Protein 3DKS (pdb70)

CATH classification: 3.40.30.10

Radius of gyration: 36.97 Å; Cα contacts (8 Å, |Δi|>4): 1298; chains: 6; bounding box: 87×106×56 Å

Structure (mmCIF, N/CA/C/O backbone):
data_3DKS
#
_entry.id   3DKS
#
_cell.length_a   85.433
_cell.length_b   87.938
_cell.length_c   112.566
_cell.angle_alpha   90.000
_cell.angle_beta   90.000
_cell.angle_gamma   90.000
#
_symmetry.space_group_name_H-M   'P 21 21 21'
#
loop_
_entity.id
_entity.type
_entity.pdbx_description
1 polymer 'Thiol:disulfide interchange protein dsbA'
2 polymer 'siga peptide'
3 water water
#
loop_
_atom_site.group_PDB
_atom_site.id
_atom_site.type_symbol
_atom_site.label_atom_id
_atom_site.label_alt_id
_atom_site.label_comp_id
_atom_site.label_asym_id
_atom_site.label_entity_id
_atom_site.label_seq_id
_atom_site.pdbx_PDB_ins_code
_atom_site.Cartn_x
_atom_site.Cartn_y
_atom_site.Cartn_z
_atom_site.occupancy
_atom_site.B_iso_or_equiv
_atom_site.auth_seq_id
_atom_site.auth_comp_id
_atom_site.auth_asym_id
_atom_site.auth_atom_id
_atom_site.pdbx_PDB_model_num
ATOM 1 N N . ALA A 1 1 ? 2.227 -4.358 -32.754 1.00 50.08 1 ALA A N 1
ATOM 2 C CA . ALA A 1 1 ? 1.262 -4.521 -31.631 1.00 49.92 1 ALA A CA 1
ATOM 3 C C . ALA A 1 1 ? 1.463 -3.438 -30.575 1.00 50.04 1 ALA A C 1
ATOM 4 O O . ALA A 1 1 ? 2.522 -2.811 -30.512 1.00 51.50 1 ALA A O 1
ATOM 6 N N . GLN A 1 2 ? 0.438 -3.209 -29.759 1.00 49.65 2 GLN A N 1
ATOM 7 C CA . GLN A 1 2 ? 0.544 -2.279 -28.643 1.00 49.19 2 GLN A CA 1
ATOM 8 C C . GLN A 1 2 ? 1.254 -2.971 -27.484 1.00 48.49 2 GLN A C 1
ATOM 9 O O . GLN A 1 2 ? 0.834 -4.047 -27.040 1.00 48.19 2 GLN A O 1
ATOM 15 N N . TYR A 1 3 ? 2.330 -2.347 -27.008 1.00 47.38 3 TYR A N 1
ATOM 16 C CA . TYR A 1 3 ? 3.113 -2.878 -25.890 1.00 45.77 3 TYR A CA 1
ATOM 17 C C . TYR A 1 3 ? 3.005 -1.985 -24.670 1.00 44.69 3 TYR A C 1
ATOM 18 O O . TYR A 1 3 ? 3.332 -0.800 -24.721 1.00 45.91 3 TYR A O 1
ATOM 27 N N . GLU A 1 4 ? 2.526 -2.562 -23.575 1.00 43.37 4 GLU A N 1
ATOM 28 C CA . GLU A 1 4 ? 2.313 -1.815 -22.345 1.00 41.75 4 GLU A CA 1
ATOM 29 C C . GLU A 1 4 ? 3.159 -2.363 -21.202 1.00 40.16 4 GLU A C 1
ATOM 30 O O . GLU A 1 4 ? 3.215 -3.578 -20.980 1.00 38.19 4 GLU A O 1
ATOM 32 N N . ASP A 1 5 ? 3.824 -1.449 -20.499 1.00 38.65 5 ASP A N 1
ATOM 33 C CA . ASP A 1 5 ? 4.544 -1.764 -19.278 1.00 38.10 5 ASP A CA 1
ATOM 34 C C . ASP A 1 5 ? 3.568 -2.241 -18.205 1.00 38.56 5 ASP A C 1
ATOM 35 O O . ASP A 1 5 ? 2.600 -1.551 -17.871 1.00 38.80 5 ASP A O 1
ATOM 40 N N . GLY A 1 6 ? 3.828 -3.428 -17.669 1.00 37.40 6 GLY A N 1
ATOM 41 C CA . GLY A 1 6 ? 2.895 -4.070 -16.748 1.00 36.67 6 GLY A CA 1
ATOM 42 C C . GLY A 1 6 ? 2.083 -5.160 -17.424 1.00 36.41 6 GLY A C 1
ATOM 43 O O . GLY A 1 6 ? 1.611 -6.083 -16.757 1.00 37.05 6 GLY A O 1
ATOM 44 N N . LYS A 1 7 ? 1.912 -5.055 -18.743 1.00 35.17 7 LYS A N 1
ATOM 45 C CA . LYS A 1 7 ? 1.235 -6.099 -19.507 1.00 35.25 7 LYS A CA 1
ATOM 46 C C . LYS A 1 7 ? 2.229 -7.171 -19.971 1.00 34.82 7 LYS A C 1
ATOM 47 O O . LYS A 1 7 ? 2.482 -8.122 -19.233 1.00 34.32 7 LYS A O 1
ATOM 49 N N . GLN A 1 8 ? 2.797 -7.009 -21.170 1.00 33.85 8 GLN A N 1
ATOM 50 C CA . GLN A 1 8 ? 3.698 -8.011 -21.758 1.00 31.92 8 GLN A CA 1
ATOM 51 C C . GLN A 1 8 ? 5.067 -8.080 -21.070 1.00 30.73 8 GLN A C 1
ATOM 52 O O . GLN A 1 8 ? 5.800 -9.057 -21.243 1.00 29.27 8 GLN A O 1
ATOM 58 N N . TYR A 1 9 ? 5.410 -7.036 -20.319 1.00 29.30 9 TYR A N 1
ATOM 59 C CA . TYR A 1 9 ? 6.681 -6.961 -19.603 1.00 29.06 9 TYR A CA 1
ATOM 60 C C . TYR A 1 9 ? 6.543 -6.113 -18.347 1.00 28.59 9 TYR A C 1
ATOM 61 O O . TYR A 1 9 ? 5.539 -5.425 -18.157 1.00 28.47 9 TYR A O 1
ATOM 70 N N . THR A 1 10 ? 7.560 -6.168 -17.492 1.00 27.78 10 THR A N 1
ATOM 71 C CA . THR A 1 10 ? 7.673 -5.290 -16.333 1.00 28.22 10 THR A CA 1
ATOM 72 C C . THR A 1 10 ? 9.040 -4.611 -16.384 1.00 29.53 10 THR A C 1
ATOM 73 O O . THR A 1 10 ? 9.967 -5.120 -17.019 1.00 27.11 10 THR A O 1
ATOM 77 N N . THR A 1 11 ? 9.165 -3.475 -15.704 1.00 29.57 11 THR A N 1
ATOM 78 C CA . THR A 1 11 ? 10.397 -2.701 -15.715 1.00 29.34 11 THR A CA 1
ATOM 79 C C . THR A 1 11 ? 11.089 -2.801 -14.362 1.00 29.30 11 THR A C 1
ATOM 80 O O . THR A 1 11 ? 10.519 -2.413 -13.344 1.00 29.82 11 THR A O 1
ATOM 84 N N . LEU A 1 12 ? 12.319 -3.321 -14.353 1.00 28.33 12 LEU A N 1
ATOM 85 C CA . LEU A 1 12 ? 13.080 -3.446 -13.111 1.00 28.15 12 LEU A CA 1
ATOM 86 C C . LEU A 1 12 ? 13.265 -2.088 -12.437 1.00 29.34 12 LEU A C 1
ATOM 87 O O . LEU A 1 12 ? 13.630 -1.101 -13.090 1.00 28.94 12 LEU A O 1
ATOM 92 N N . GLU A 1 13 ? 13.010 -2.056 -11.131 1.00 30.44 13 GLU A N 1
ATOM 93 C CA . GLU A 1 13 ? 13.250 -0.873 -10.308 1.00 30.71 13 GLU A CA 1
ATOM 94 C C . GLU A 1 13 ? 14.745 -0.745 -10.075 1.00 29.98 13 GLU A C 1
ATOM 95 O O . GLU A 1 13 ? 15.260 0.355 -9.875 1.00 30.11 13 GLU A O 1
ATOM 101 N N . LYS A 1 14 ? 15.438 -1.883 -10.104 1.00 29.39 14 LYS A N 1
ATOM 102 C CA . LYS A 1 14 ? 16.891 -1.911 -9.960 1.00 29.00 14 LYS A CA 1
ATOM 103 C C . LYS A 1 14 ? 17.554 -2.521 -11.199 1.00 28.14 14 LYS A C 1
ATOM 104 O O . LYS A 1 14 ? 17.898 -3.710 -11.205 1.00 25.91 14 LYS A O 1
ATOM 110 N N . PRO A 1 15 ? 17.720 -1.711 -12.269 1.00 27.21 15 PRO A N 1
ATOM 111 C CA . PRO A 1 15 ? 18.341 -2.249 -13.480 1.00 26.68 15 PRO A CA 1
ATOM 112 C C . PRO A 1 15 ? 19.778 -2.717 -13.239 1.00 25.05 15 PRO A C 1
ATOM 113 O O . PRO A 1 15 ? 20.414 -2.295 -12.267 1.00 24.83 15 PRO A O 1
ATOM 117 N N . VAL A 1 16 ? 20.261 -3.597 -14.115 1.00 23.42 16 VAL A N 1
ATOM 118 C CA . VAL A 1 16 ? 21.602 -4.180 -14.015 1.00 23.82 16 VAL A CA 1
ATOM 119 C C . VAL A 1 16 ? 22.455 -3.692 -15.185 1.00 24.23 16 VAL A C 1
ATOM 120 O O . VAL A 1 16 ? 22.025 -3.749 -16.341 1.00 25.37 16 VAL A O 1
ATOM 124 N N . ALA A 1 17 ? 23.648 -3.188 -14.881 1.00 24.42 17 ALA A N 1
ATOM 125 C CA . ALA A 1 17 ? 24.631 -2.830 -15.906 1.00 24.70 17 ALA A CA 1
ATOM 126 C C . ALA A 1 17 ? 25.507 -4.037 -16.247 1.00 24.27 17 ALA A C 1
ATOM 127 O O . ALA A 1 17 ? 25.875 -4.808 -15.361 1.00 23.79 17 ALA A O 1
ATOM 129 N N . GLY A 1 18 ? 25.822 -4.202 -17.531 1.00 23.75 18 GLY A N 1
ATOM 130 C CA . GLY A 1 18 ? 26.688 -5.295 -17.989 1.00 24.19 18 GLY A CA 1
ATOM 131 C C . GLY A 1 18 ? 26.011 -6.653 -18.136 1.00 23.07 18 GLY A C 1
ATOM 132 O O . GLY A 1 18 ? 26.685 -7.667 -18.336 1.00 22.09 18 GLY A O 1
ATOM 133 N N . ALA A 1 19 ? 24.683 -6.672 -18.030 1.00 21.37 19 ALA A N 1
ATOM 134 C CA . ALA A 1 19 ? 23.893 -7.889 -18.200 1.00 20.33 19 ALA A CA 1
ATOM 135 C C . ALA A 1 19 ? 23.832 -8.303 -19.677 1.00 20.09 19 ALA A C 1
ATOM 136 O O . ALA A 1 19 ? 23.920 -7.451 -20.566 1.00 18.55 19 ALA A O 1
ATOM 138 N N . PRO A 1 20 ? 23.679 -9.613 -19.950 1.00 19.87 20 PRO A N 1
ATOM 139 C CA . PRO A 1 20 ? 23.473 -10.039 -21.330 1.00 20.20 20 PRO A CA 1
ATOM 140 C C . PRO A 1 20 ? 22.292 -9.310 -21.974 1.00 19.78 20 PRO A C 1
ATOM 141 O O . PRO A 1 20 ? 21.326 -8.970 -21.281 1.00 20.71 20 PRO A O 1
ATOM 145 N N . GLN A 1 21 ? 22.375 -9.075 -23.281 1.00 19.27 21 GLN A N 1
ATOM 146 C CA . GLN A 1 21 ? 21.293 -8.418 -24.030 1.00 20.69 21 GLN A CA 1
ATOM 147 C C . GLN A 1 21 ? 19.930 -9.069 -23.807 1.00 18.49 21 GLN A C 1
ATOM 148 O O . GLN A 1 21 ? 18.941 -8.379 -23.586 1.00 19.08 21 GLN A O 1
ATOM 154 N N . VAL A 1 22 ? 19.884 -10.393 -23.921 1.00 17.74 22 VAL A N 1
ATOM 155 C CA . VAL A 1 22 ? 18.660 -11.167 -23.689 1.00 16.44 22 VAL A CA 1
ATOM 156 C C . VAL A 1 22 ? 19.061 -12.343 -22.814 1.00 16.57 22 VAL A C 1
ATOM 157 O O . VAL A 1 22 ? 19.798 -13.239 -23.261 1.00 16.75 22 VAL A O 1
ATOM 161 N N . LEU A 1 23 ? 18.570 -12.335 -21.576 1.00 16.26 23 LEU A N 1
ATOM 162 C CA . LEU A 1 23 ? 19.002 -13.306 -20.570 1.00 17.36 23 LEU A CA 1
ATOM 163 C C . LEU A 1 23 ? 17.828 -14.160 -20.092 1.00 15.99 23 LEU A C 1
ATOM 164 O O . LEU A 1 23 ? 16.869 -13.652 -19.514 1.00 14.94 23 LEU A O 1
ATOM 169 N N . GLU A 1 24 ? 17.928 -15.459 -20.348 1.00 15.09 24 GLU A N 1
ATOM 170 C CA . GLU A 1 24 ? 16.906 -16.436 -19.969 1.00 17.55 24 GLU A CA 1
ATOM 171 C C . GLU A 1 24 ? 17.428 -17.326 -18.824 1.00 15.34 24 GLU A C 1
ATOM 172 O O . GLU A 1 24 ? 18.587 -17.739 -18.838 1.00 14.23 24 GLU A O 1
ATOM 178 N N . PHE A 1 25 ? 16.576 -17.613 -17.842 1.00 13.44 25 PHE A N 1
ATOM 179 C CA . PHE A 1 25 ? 16.921 -18.528 -16.752 1.00 12.82 25 PHE A CA 1
ATOM 180 C C . PHE A 1 25 ? 15.995 -19.733 -16.781 1.00 13.18 25 PHE A C 1
ATOM 181 O O . PHE A 1 25 ? 14.809 -19.599 -17.071 1.00 10.61 25 PHE A O 1
ATOM 189 N N . PHE A 1 26 ? 16.541 -20.905 -16.481 1.00 13.46 26 PHE A N 1
ATOM 190 C CA . PHE A 1 26 ? 15.756 -22.137 -16.464 1.00 11.82 26 PHE A CA 1
ATOM 191 C C . PHE A 1 26 ? 16.289 -23.134 -15.442 1.00 13.92 26 PHE A C 1
ATOM 192 O O . PHE A 1 26 ? 17.370 -22.945 -14.857 1.00 11.64 26 PHE A O 1
ATOM 200 N N . SER A 1 27 ? 15.506 -24.181 -15.212 1.00 12.92 27 SER A N 1
ATOM 201 C CA . SER A 1 27 ? 15.965 -25.355 -14.482 1.00 12.86 27 SER A CA 1
ATOM 202 C C . SER A 1 27 ? 15.523 -26.586 -15.244 1.00 12.29 27 SER A C 1
ATOM 203 O O . SER A 1 27 ? 14.413 -26.625 -15.790 1.00 9.92 27 SER A O 1
ATOM 206 N N . PHE A 1 28 ? 16.386 -27.598 -15.271 1.00 13.51 28 PHE A N 1
ATOM 207 C CA . PHE A 1 28 ? 16.045 -28.879 -15.897 1.00 12.68 28 PHE A CA 1
ATOM 208 C C . PHE A 1 28 ? 14.968 -29.642 -15.106 1.00 12.63 28 PHE A C 1
ATOM 209 O O . PHE A 1 28 ? 14.368 -30.583 -15.631 1.00 13.49 28 PHE A O 1
ATOM 217 N N . PHE A 1 29 ? 14.738 -29.220 -13.859 1.00 11.26 29 PHE A N 1
ATOM 218 C CA . PHE A 1 29 ? 13.691 -29.785 -12.980 1.00 14.22 29 PHE A CA 1
ATOM 219 C C . PHE A 1 29 ? 12.296 -29.187 -13.212 1.00 15.73 29 PHE A C 1
ATOM 220 O O . PHE A 1 29 ? 11.278 -29.802 -12.858 1.00 16.61 29 PHE A O 1
ATOM 228 N N . CYS A 1 30 ? 12.258 -27.997 -13.801 1.00 15.38 30 CYS A N 1
ATOM 229 C CA . CYS A 1 30 ? 11.029 -27.215 -13.900 1.00 15.89 30 CYS A CA 1
ATOM 230 C C . CYS A 1 30 ? 10.140 -27.675 -15.062 1.00 14.26 30 CYS A C 1
ATOM 231 O O . CYS A 1 30 ? 10.574 -27.682 -16.219 1.00 13.57 30 CYS A O 1
ATOM 234 N N . PRO A 1 31 ? 8.887 -28.063 -14.750 1.00 16.32 31 PRO A N 1
ATOM 235 C CA . PRO A 1 31 ? 7.970 -28.536 -15.784 1.00 14.50 31 PRO A CA 1
ATOM 236 C C . PRO A 1 31 ? 7.584 -27.450 -16.784 1.00 14.39 31 PRO A C 1
ATOM 237 O O . PRO A 1 31 ? 7.356 -27.760 -17.954 1.00 16.58 31 PRO A O 1
ATOM 241 N N . HIS A 1 32 ? 7.503 -26.197 -16.331 1.00 14.92 32 HIS A N 1
ATOM 242 C CA . HIS A 1 32 ? 7.143 -25.115 -17.235 1.00 15.89 32 HIS A CA 1
ATOM 243 C C . HIS A 1 32 ? 8.330 -24.715 -18.112 1.00 15.29 32 HIS A C 1
ATOM 244 O O . HIS A 1 32 ? 8.138 -24.350 -19.259 1.00 13.61 32 HIS A O 1
ATOM 251 N N . CYS A 1 33 ? 9.552 -24.820 -17.573 1.00 13.45 33 CYS A N 1
ATOM 252 C CA . CYS A 1 33 ? 10.767 -24.739 -18.385 1.00 15.46 33 CYS A CA 1
ATOM 253 C C . CYS A 1 33 ? 10.777 -25.830 -19.467 1.00 14.70 33 CYS A C 1
ATOM 254 O O . CYS A 1 33 ? 11.104 -25.575 -20.632 1.00 15.56 33 CYS A O 1
ATOM 257 N N . TYR A 1 34 ? 10.382 -27.040 -19.085 1.00 15.64 34 TYR A N 1
ATOM 258 C CA . TYR A 1 34 ? 10.248 -28.144 -20.038 1.00 17.58 34 TYR A CA 1
ATOM 259 C C . TYR A 1 34 ? 9.269 -27.766 -21.156 1.00 16.45 34 TYR A C 1
ATOM 260 O O . TYR A 1 34 ? 9.546 -27.970 -22.340 1.00 17.04 34 TYR A O 1
ATOM 269 N N . GLN A 1 35 ? 8.133 -27.203 -20.755 1.00 17.25 35 GLN A N 1
ATOM 270 C CA . GLN A 1 35 ? 7.086 -26.747 -21.676 1.00 15.42 35 GLN A CA 1
ATOM 271 C C . GLN A 1 35 ? 7.613 -25.659 -22.620 1.00 15.56 35 GLN A C 1
ATOM 272 O O . GLN A 1 35 ? 7.429 -25.749 -23.839 1.00 15.31 35 GLN A O 1
ATOM 278 N N . PHE A 1 36 ? 8.274 -24.646 -22.050 1.00 16.25 36 PHE A N 1
ATOM 279 C CA . PHE A 1 36 ? 8.927 -23.585 -22.830 1.00 16.95 36 PHE A CA 1
ATOM 280 C C . PHE A 1 36 ? 9.872 -24.131 -23.880 1.00 17.95 36 PHE A C 1
ATOM 281 O O . PHE A 1 36 ? 9.806 -23.734 -25.039 1.00 19.70 36 PHE A O 1
ATOM 289 N N . GLU A 1 37 ? 10.718 -25.078 -23.491 1.00 21.15 37 GLU A N 1
ATOM 290 C CA . GLU A 1 37 ? 11.767 -25.554 -24.379 1.00 22.27 37 GLU A CA 1
ATOM 291 C C . GLU A 1 37 ? 11.348 -26.706 -25.298 1.00 23.24 37 GLU A C 1
ATOM 292 O O . GLU A 1 37 ? 11.532 -26.641 -26.515 1.00 22.64 37 GLU A O 1
ATOM 298 N N . GLU A 1 38 ? 10.809 -27.771 -24.716 1.00 25.58 38 GLU A N 1
ATOM 299 C CA . GLU A 1 38 ? 10.558 -28.985 -25.481 1.00 27.81 38 GLU A CA 1
ATOM 300 C C . GLU A 1 38 ? 9.246 -28.940 -26.261 1.00 27.88 38 GLU A C 1
ATOM 301 O O . GLU A 1 38 ? 9.102 -29.640 -27.261 1.00 30.36 38 GLU A O 1
ATOM 307 N N . VAL A 1 39 ? 8.307 -28.109 -25.816 1.00 27.13 39 VAL A N 1
ATOM 308 C CA . VAL A 1 39 ? 6.968 -28.057 -26.408 1.00 26.48 39 VAL A CA 1
ATOM 309 C C . VAL A 1 39 ? 6.729 -26.774 -27.216 1.00 26.50 39 VAL A C 1
ATOM 310 O O . VAL A 1 39 ? 6.371 -26.850 -28.392 1.00 27.76 39 VAL A O 1
ATOM 314 N N . LEU A 1 40 ? 6.944 -25.612 -26.592 1.00 24.33 40 LEU A N 1
ATOM 315 C CA . LEU A 1 40 ? 6.680 -24.315 -27.225 1.00 24.64 40 LEU A CA 1
ATOM 316 C C . LEU A 1 40 ? 7.860 -23.766 -28.037 1.00 24.80 40 LEU A C 1
ATOM 317 O O . LEU A 1 40 ? 7.669 -22.945 -28.938 1.00 24.68 40 LEU A O 1
ATOM 322 N N . HIS A 1 41 ? 9.069 -24.213 -27.702 1.00 24.02 41 HIS A N 1
ATOM 323 C CA . HIS A 1 41 ? 10.303 -23.768 -28.370 1.00 23.54 41 HIS A CA 1
ATOM 324 C C . HIS A 1 41 ? 10.470 -22.249 -28.273 1.00 22.37 41 HIS A C 1
ATOM 325 O O . HIS A 1 41 ? 10.744 -21.574 -29.268 1.00 22.68 41 HIS A O 1
ATOM 332 N N . ILE A 1 42 ? 10.291 -21.728 -27.058 1.00 20.50 42 ILE A N 1
ATOM 333 C CA . ILE A 1 42 ? 10.309 -20.287 -26.803 1.00 19.31 42 ILE A CA 1
ATOM 334 C C . ILE A 1 42 ? 11.624 -19.642 -27.259 1.00 20.29 42 ILE A C 1
ATOM 335 O O . ILE A 1 42 ? 11.604 -18.666 -28.008 1.00 19.45 42 ILE A O 1
ATOM 340 N N . SER A 1 43 ? 12.749 -20.211 -26.835 1.00 20.91 43 SER A N 1
ATOM 341 C CA . SER A 1 43 ? 14.070 -19.680 -27.196 1.00 23.74 43 SER A CA 1
ATOM 342 C C . SER A 1 43 ? 14.285 -19.586 -28.710 1.00 22.78 43 SER A C 1
ATOM 343 O O . SER A 1 43 ? 14.667 -18.531 -29.211 1.00 22.38 43 SER A O 1
ATOM 346 N N . ASP A 1 44 ? 14.029 -20.684 -29.420 1.00 23.84 44 ASP A N 1
ATOM 347 C CA . ASP A 1 44 ? 14.155 -20.731 -30.885 1.00 25.74 44 ASP A CA 1
ATOM 348 C C . ASP A 1 44 ? 13.262 -19.701 -31.574 1.00 25.85 44 ASP A C 1
ATOM 349 O O . ASP A 1 44 ? 13.691 -19.023 -32.510 1.00 23.08 44 ASP A O 1
ATOM 354 N N . ASN A 1 45 ? 12.020 -19.580 -31.103 1.00 25.06 45 ASN A N 1
ATOM 355 C CA . ASN A 1 45 ? 11.096 -18.598 -31.652 1.00 25.14 45 ASN A CA 1
ATOM 356 C C . ASN A 1 45 ? 11.468 -17.158 -31.346 1.00 24.55 45 ASN A C 1
ATOM 357 O O . ASN A 1 45 ? 11.208 -16.277 -32.156 1.00 24.01 45 ASN A O 1
ATOM 362 N N . VAL A 1 46 ? 12.084 -16.922 -30.188 1.00 22.54 46 VAL A N 1
ATOM 363 C CA . VAL A 1 46 ? 12.604 -15.593 -29.850 1.00 21.52 46 VAL A CA 1
ATOM 364 C C . VAL A 1 46 ? 13.803 -15.236 -30.759 1.00 22.23 46 VAL A C 1
ATOM 365 O O . VAL A 1 46 ? 13.883 -14.122 -31.285 1.00 21.46 46 VAL A O 1
ATOM 369 N N . LYS A 1 47 ? 14.710 -16.191 -30.940 1.00 23.91 47 LYS A N 1
ATOM 370 C CA . LYS A 1 47 ? 15.905 -16.008 -31.766 1.00 27.02 47 LYS A CA 1
ATOM 371 C C . LYS A 1 47 ? 15.554 -15.614 -33.207 1.00 29.51 47 LYS A C 1
ATOM 372 O O . LYS A 1 47 ? 16.204 -14.741 -33.795 1.00 30.04 47 LYS A O 1
ATOM 378 N N . LYS A 1 48 ? 14.518 -16.256 -33.752 1.00 31.93 48 LYS A N 1
ATOM 379 C CA . LYS A 1 48 ? 14.041 -16.019 -35.123 1.00 33.19 48 LYS A CA 1
ATOM 380 C C . LYS A 1 48 ? 13.666 -14.566 -35.381 1.00 33.94 48 LYS A C 1
ATOM 381 O O . LYS A 1 48 ? 13.854 -14.058 -36.489 1.00 35.36 48 LYS A O 1
ATOM 387 N N . LYS A 1 49 ? 13.146 -13.901 -34.354 1.00 33.00 49 LYS A N 1
ATOM 388 C CA . LYS A 1 49 ? 12.652 -12.535 -34.495 1.00 33.05 49 LYS A CA 1
ATOM 389 C C . LYS A 1 49 ? 13.670 -11.467 -34.109 1.00 32.22 49 LYS A C 1
ATOM 390 O O . LYS A 1 49 ? 13.409 -10.271 -34.246 1.00 32.63 49 LYS A O 1
ATOM 396 N N . LEU A 1 50 ? 14.831 -11.895 -33.626 1.00 30.71 50 LEU A N 1
ATOM 397 C CA . LEU A 1 50 ? 15.875 -10.940 -33.260 1.00 30.07 50 LEU A CA 1
ATOM 398 C C . LEU A 1 50 ? 16.867 -10.770 -34.413 1.00 28.77 50 LEU A C 1
ATOM 399 O O . LEU A 1 50 ? 17.118 -11.723 -35.156 1.00 26.48 50 LEU A O 1
ATOM 404 N N . PRO A 1 51 ? 17.411 -9.551 -34.591 1.00 29.06 51 PRO A N 1
ATOM 405 C CA . PRO A 1 51 ? 18.582 -9.449 -35.472 1.00 30.11 51 PRO A CA 1
ATOM 406 C C . PRO A 1 51 ? 19.695 -10.333 -34.912 1.00 30.99 51 PRO A C 1
ATOM 407 O O . PRO A 1 51 ? 19.798 -10.476 -33.687 1.00 29.77 51 PRO A O 1
ATOM 411 N N . GLU A 1 52 ? 20.508 -10.943 -35.771 1.00 31.97 52 GLU A N 1
ATOM 412 C CA . GLU A 1 52 ? 21.495 -11.899 -35.251 1.00 33.95 52 GLU A CA 1
ATOM 413 C C . GLU A 1 52 ? 22.614 -11.222 -34.453 1.00 32.31 52 GLU A C 1
ATOM 414 O O . GLU A 1 52 ? 23.374 -11.896 -33.758 1.00 34.31 52 GLU A O 1
ATOM 420 N N . GLY A 1 53 ? 22.684 -9.892 -34.535 1.00 29.66 53 GLY A N 1
ATOM 421 C CA . GLY A 1 53 ? 23.591 -9.106 -33.689 1.00 28.86 53 GLY A CA 1
ATOM 422 C C . GLY A 1 53 ? 23.162 -9.042 -32.228 1.00 27.60 53 GLY A C 1
ATOM 423 O O . GLY A 1 53 ? 23.941 -8.632 -31.363 1.00 27.98 53 GLY A O 1
ATOM 424 N N . VAL A 1 54 ? 21.918 -9.428 -31.950 1.00 25.18 54 VAL A N 1
ATOM 425 C CA . VAL A 1 54 ? 21.410 -9.475 -30.580 1.00 24.36 54 VAL A CA 1
ATOM 426 C C . VAL A 1 54 ? 21.569 -10.912 -30.063 1.00 23.90 54 VAL A C 1
ATOM 427 O O . VAL A 1 54 ? 20.875 -11.824 -30.513 1.00 23.79 54 VAL A O 1
ATOM 431 N N . LYS A 1 55 ? 22.516 -11.099 -29.149 1.00 23.13 55 LYS A N 1
ATOM 432 C CA . LYS A 1 55 ? 22.846 -12.420 -28.610 1.00 23.34 55 LYS A CA 1
ATOM 433 C C . LYS A 1 55 ? 21.851 -12.848 -27.539 1.00 21.95 55 LYS A C 1
ATOM 434 O O . LYS A 1 55 ? 21.391 -12.026 -26.749 1.00 21.68 55 LYS A O 1
ATOM 436 N N . MET A 1 56 ? 21.534 -14.140 -27.517 1.00 20.80 56 MET A N 1
ATOM 437 C CA . MET A 1 56 ? 20.696 -14.721 -26.474 1.00 22.66 56 MET A CA 1
ATOM 438 C C . MET A 1 56 ? 21.547 -15.572 -25.544 1.00 19.78 56 MET A C 1
ATOM 439 O O . MET A 1 56 ? 22.377 -16.357 -26.005 1.00 18.09 56 MET A O 1
ATOM 444 N N . THR A 1 57 ? 21.344 -15.390 -24.244 1.00 16.95 57 THR A N 1
ATOM 445 C CA . THR A 1 57 ? 22.108 -16.098 -23.228 1.00 16.13 57 THR A CA 1
ATOM 446 C C . THR A 1 57 ? 21.134 -16.876 -22.366 1.00 16.69 57 THR A C 1
ATOM 447 O O . THR A 1 57 ? 20.041 -16.387 -22.043 1.00 15.91 57 THR A O 1
ATOM 451 N N . LYS A 1 58 ? 21.528 -18.092 -22.002 1.00 13.07 58 LYS A N 1
ATOM 452 C CA . LYS A 1 58 ? 20.672 -18.928 -21.180 1.00 13.73 58 LYS A CA 1
ATOM 453 C C . LYS A 1 58 ? 21.474 -19.542 -20.049 1.00 14.17 58 LYS A C 1
ATOM 454 O O . LYS A 1 58 ? 22.508 -20.181 -20.287 1.00 12.21 58 LYS A O 1
ATOM 460 N N . TYR A 1 59 ? 20.990 -19.331 -18.824 1.00 13.56 59 TYR A N 1
ATOM 461 C CA . TYR A 1 59 ? 21.675 -19.795 -17.621 1.00 13.47 59 TYR A CA 1
ATOM 462 C C . TYR A 1 59 ? 20.779 -20.742 -16.839 1.00 14.74 59 TYR A C 1
ATOM 463 O O . TYR A 1 59 ? 19.573 -20.540 -16.784 1.00 13.09 59 TYR A O 1
ATOM 472 N N . HIS A 1 60 ? 21.389 -21.749 -16.214 1.00 15.29 60 HIS A N 1
ATOM 473 C CA . HIS A 1 60 ? 20.673 -22.677 -15.343 1.00 13.82 60 HIS A CA 1
ATOM 474 C C . HIS A 1 60 ? 20.644 -22.101 -13.926 1.00 14.79 60 HIS A C 1
ATOM 475 O O . HIS A 1 60 ? 21.547 -21.359 -13.540 1.00 14.92 60 HIS A O 1
ATOM 482 N N . VAL A 1 61 ? 19.614 -22.444 -13.156 1.00 14.64 61 VAL A N 1
ATOM 483 C CA . VAL A 1 61 ? 19.532 -22.016 -11.750 1.00 17.44 61 VAL A CA 1
ATOM 484 C C . VAL A 1 61 ? 19.751 -23.200 -10.807 1.00 20.60 61 VAL A C 1
ATOM 485 O O . VAL A 1 61 ? 19.503 -24.357 -11.177 1.00 19.39 61 VAL A O 1
ATOM 489 N N . ASN A 1 62 ? 20.236 -22.933 -9.601 1.00 24.96 62 ASN A N 1
ATOM 490 C CA . ASN A 1 62 ? 20.485 -24.042 -8.673 1.00 29.92 62 ASN A CA 1
ATOM 491 C C . ASN A 1 62 ? 19.486 -24.174 -7.513 1.00 31.44 62 ASN A C 1
ATOM 492 O O . ASN A 1 62 ? 19.598 -25.092 -6.694 1.00 33.88 62 ASN A O 1
ATOM 497 N N . PHE A 1 63 ? 18.487 -23.289 -7.473 1.00 29.75 63 PHE A N 1
ATOM 498 C CA . PHE A 1 63 ? 17.528 -23.286 -6.362 1.00 30.21 63 PHE A CA 1
ATOM 499 C C . PHE A 1 63 ? 16.395 -24.311 -6.492 1.00 30.01 63 PHE A C 1
ATOM 500 O O . PHE A 1 63 ? 15.325 -24.164 -5.905 1.00 30.54 63 PHE A O 1
ATOM 508 N N . MET A 1 64 ? 16.679 -25.380 -7.230 1.00 28.33 64 MET A N 1
ATOM 509 C CA . MET A 1 64 ? 15.740 -26.451 -7.497 1.00 28.91 64 MET A CA 1
ATOM 510 C C . MET A 1 64 ? 16.521 -27.772 -7.531 1.00 24.32 64 MET A C 1
ATOM 511 O O . MET A 1 64 ? 17.502 -27.887 -8.268 1.00 21.82 64 MET A O 1
ATOM 516 N N . GLY A 1 65 ? 16.091 -28.754 -6.741 1.00 21.53 65 GLY A N 1
ATOM 517 C CA . GLY A 1 65 ? 16.736 -30.078 -6.698 1.00 19.91 65 GLY A CA 1
ATOM 518 C C . GLY A 1 65 ? 17.997 -30.224 -5.856 1.00 20.10 65 GLY A C 1
ATOM 519 O O . GLY A 1 65 ? 18.761 -31.186 -6.032 1.00 18.47 65 GLY A O 1
ATOM 520 N N . GLY A 1 66 ? 18.215 -29.287 -4.933 1.00 18.35 66 GLY A N 1
ATOM 521 C CA . GLY A 1 66 ? 19.377 -29.329 -4.024 1.00 19.01 66 GLY A CA 1
ATOM 522 C C . GLY A 1 66 ? 20.715 -29.487 -4.719 1.00 17.83 66 GLY A C 1
ATOM 523 O O . GLY A 1 66 ? 20.962 -28.856 -5.740 1.00 16.51 66 GLY A O 1
ATOM 524 N N . ASP A 1 67 ? 21.577 -30.348 -4.178 1.00 17.29 67 ASP A N 1
ATOM 525 C CA . ASP A 1 67 ? 22.909 -30.565 -4.767 1.00 16.40 67 ASP A CA 1
ATOM 526 C C . ASP A 1 67 ? 22.916 -31.059 -6.207 1.00 15.07 67 ASP A C 1
ATOM 527 O O . ASP A 1 67 ? 23.848 -30.772 -6.955 1.00 13.54 67 ASP A O 1
ATOM 532 N N . LEU A 1 68 ? 21.900 -31.823 -6.592 1.00 15.26 68 LEU A N 1
ATOM 533 C CA . LEU A 1 68 ? 21.785 -32.229 -7.991 1.00 15.04 68 LEU A CA 1
ATOM 534 C C . LEU A 1 68 ? 21.508 -31.035 -8.907 1.00 13.94 68 LEU A C 1
ATOM 535 O O . LEU A 1 68 ? 21.918 -31.037 -10.068 1.00 12.52 68 LEU A O 1
ATOM 540 N N . GLY A 1 69 ? 20.772 -30.051 -8.393 1.00 14.34 69 GLY A N 1
ATOM 541 C CA . GLY A 1 69 ? 20.500 -28.805 -9.126 1.00 13.73 69 GLY A CA 1
ATOM 542 C C . GLY A 1 69 ? 21.782 -28.033 -9.360 1.00 13.79 69 GLY A C 1
ATOM 543 O O . GLY A 1 69 ? 21.991 -27.471 -10.440 1.00 12.24 69 GLY A O 1
ATOM 544 N N . LYS A 1 70 ? 22.649 -28.031 -8.342 1.00 13.61 70 LYS A N 1
ATOM 545 C CA . LYS A 1 70 ? 23.975 -27.434 -8.453 1.00 15.11 70 LYS A CA 1
ATOM 546 C C . LYS A 1 70 ? 24.836 -28.162 -9.484 1.00 13.12 70 LYS A C 1
ATOM 547 O O . LYS A 1 70 ? 25.554 -27.527 -10.259 1.00 11.38 70 LYS A O 1
ATOM 553 N N . ASP A 1 71 ? 24.758 -29.493 -9.494 1.00 12.98 71 ASP A N 1
ATOM 554 C CA . ASP A 1 71 ? 25.472 -30.298 -10.492 1.00 13.37 71 ASP A CA 1
ATOM 555 C C . ASP A 1 71 ? 24.991 -30.033 -11.924 1.00 14.08 71 ASP A C 1
ATOM 556 O O . ASP A 1 71 ? 25.798 -29.998 -12.865 1.00 14.41 71 ASP A O 1
ATOM 561 N N . LEU A 1 72 ? 23.678 -29.846 -12.080 1.00 12.68 72 LEU A N 1
ATOM 562 C CA . LEU A 1 72 ? 23.109 -29.487 -13.370 1.00 12.51 72 LEU A CA 1
ATOM 563 C C . LEU A 1 72 ? 23.559 -28.104 -13.847 1.00 11.16 72 LEU A C 1
ATOM 564 O O . LEU A 1 72 ? 23.768 -27.904 -15.051 1.00 11.84 72 LEU A O 1
ATOM 569 N N . THR A 1 73 ? 23.684 -27.160 -12.915 1.00 12.14 73 THR A N 1
ATOM 570 C CA . THR A 1 73 ? 24.220 -25.816 -13.206 1.00 11.75 73 THR A CA 1
ATOM 571 C C . THR A 1 73 ? 25.679 -25.940 -13.672 1.00 10.21 73 THR A C 1
ATOM 572 O O . THR A 1 73 ? 26.087 -25.279 -14.631 1.00 10.98 73 THR A O 1
ATOM 576 N N . GLN A 1 74 ? 26.449 -26.802 -13.010 1.00 10.19 74 GLN A N 1
ATOM 577 C CA . GLN A 1 74 ? 27.825 -27.070 -13.454 1.00 11.04 74 GLN A CA 1
ATOM 578 C C . GLN A 1 74 ? 27.867 -27.761 -14.830 1.00 11.05 74 GLN A C 1
ATOM 579 O O . GLN A 1 74 ? 28.692 -27.420 -15.674 1.00 11.24 74 GLN A O 1
ATOM 585 N N . ALA A 1 75 ? 26.969 -28.720 -15.057 1.00 10.97 75 ALA A N 1
ATOM 586 C CA . ALA A 1 75 ? 26.849 -29.364 -16.358 1.00 11.20 75 ALA A CA 1
ATOM 587 C C . ALA A 1 75 ? 26.466 -28.370 -17.468 1.00 11.47 75 ALA A C 1
ATOM 588 O O . ALA A 1 75 ? 26.965 -28.465 -18.589 1.00 10.37 75 ALA A O 1
ATOM 590 N N . TRP A 1 76 ? 25.582 -27.424 -17.152 1.00 10.70 76 TRP A N 1
ATOM 591 C CA . TRP A 1 76 ? 25.185 -26.408 -18.131 1.00 12.50 76 TRP A CA 1
ATOM 592 C C . TRP A 1 76 ? 26.395 -25.535 -18.466 1.00 11.88 76 TRP A C 1
ATOM 593 O O . TRP A 1 76 ? 26.583 -25.122 -19.616 1.00 10.67 76 TRP A O 1
ATOM 604 N N . ALA A 1 77 ? 27.241 -25.320 -17.465 1.00 10.32 77 ALA A N 1
ATOM 605 C CA . ALA A 1 77 ? 28.481 -24.576 -17.669 1.00 13.33 77 ALA A CA 1
ATOM 606 C C . ALA A 1 77 ? 29.416 -25.335 -18.618 1.00 12.33 77 ALA A C 1
ATOM 607 O O . ALA A 1 77 ? 30.027 -24.729 -19.489 1.00 10.92 77 ALA A O 1
ATOM 609 N N . VAL A 1 78 ? 29.522 -26.654 -18.440 1.00 13.65 78 VAL A N 1
ATOM 610 C CA . VAL A 1 78 ? 30.248 -27.508 -19.393 1.00 13.35 78 VAL A CA 1
ATOM 611 C C . VAL A 1 78 ? 29.657 -27.381 -20.821 1.00 13.79 78 VAL A C 1
ATOM 612 O O . VAL A 1 78 ? 30.389 -27.145 -21.797 1.00 14.77 78 VAL A O 1
ATOM 616 N N . ALA A 1 79 ? 28.333 -27.501 -20.931 1.00 12.42 79 ALA A N 1
ATOM 617 C CA . ALA A 1 79 ? 27.651 -27.323 -22.218 1.00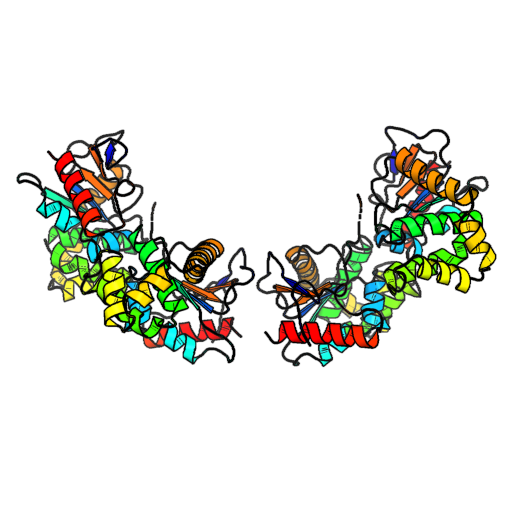 14.29 79 ALA A CA 1
ATOM 618 C C . ALA A 1 79 ? 27.987 -25.978 -22.879 1.00 14.93 79 ALA A C 1
ATOM 619 O O . ALA A 1 79 ? 28.233 -25.934 -24.082 1.00 15.54 79 ALA A O 1
ATOM 621 N N . MET A 1 80 ? 27.989 -24.899 -22.093 1.00 14.03 80 MET A N 1
ATOM 622 C CA . MET A 1 80 ? 28.287 -23.559 -22.614 1.00 16.24 80 MET A CA 1
ATOM 623 C C . MET A 1 80 ? 29.755 -23.463 -23.017 1.00 16.43 80 MET A C 1
ATOM 624 O O . MET A 1 80 ? 30.069 -22.989 -24.119 1.00 17.18 80 MET A O 1
ATOM 629 N N . ALA A 1 81 ? 30.632 -23.949 -22.133 1.00 17.42 81 ALA A N 1
ATOM 630 C CA . ALA A 1 81 ? 32.082 -23.940 -22.358 1.00 18.25 81 ALA A CA 1
ATOM 631 C C . ALA A 1 81 ? 32.483 -24.704 -23.624 1.00 19.74 81 ALA A C 1
ATOM 632 O O . ALA A 1 81 ? 33.365 -24.263 -24.374 1.00 19.30 81 ALA A O 1
ATOM 634 N N . LEU A 1 82 ? 31.814 -25.827 -23.876 1.00 17.40 82 LEU A N 1
ATOM 635 C CA . LEU A 1 82 ? 32.122 -26.677 -25.025 1.00 18.95 82 LEU A CA 1
ATOM 636 C C . LEU A 1 82 ? 31.249 -26.389 -26.243 1.00 19.41 82 LEU A C 1
ATOM 637 O O . LEU A 1 82 ? 31.481 -26.949 -27.309 1.00 21.41 82 LEU A O 1
ATOM 642 N N . GLY A 1 83 ? 30.236 -25.537 -26.078 1.00 19.09 83 GLY A N 1
ATOM 643 C CA . GLY A 1 83 ? 29.342 -25.170 -27.174 1.00 19.22 83 GLY A CA 1
ATOM 644 C C . GLY A 1 83 ? 28.396 -26.272 -27.625 1.00 19.80 83 GLY A C 1
ATOM 645 O O . GLY A 1 83 ? 28.057 -26.361 -28.802 1.00 20.30 83 GLY A O 1
ATOM 646 N N . VAL A 1 84 ? 27.946 -27.093 -26.682 1.00 18.92 84 VAL A N 1
ATOM 647 C CA . VAL A 1 84 ? 27.098 -28.255 -26.994 1.00 20.12 84 VAL A CA 1
ATOM 648 C C . VAL A 1 84 ? 25.680 -28.189 -26.395 1.00 20.62 84 VAL A C 1
ATOM 649 O O . VAL A 1 84 ? 25.006 -29.222 -26.245 1.00 21.19 84 VAL A O 1
ATOM 653 N N . GLU A 1 85 ? 25.220 -26.978 -26.079 1.00 20.68 85 GLU A N 1
ATOM 654 C CA . GLU A 1 85 ? 23.873 -26.783 -25.524 1.00 20.61 85 GLU A CA 1
ATOM 655 C C . GLU A 1 85 ? 22.792 -27.440 -26.376 1.00 20.42 85 GLU A C 1
ATOM 656 O O . GLU A 1 85 ? 21.862 -28.046 -25.842 1.00 22.20 85 GLU A O 1
ATOM 662 N N . ASP A 1 86 ? 22.910 -27.305 -27.695 1.00 20.00 86 ASP A N 1
ATOM 663 C CA . ASP A 1 86 ? 21.900 -27.831 -28.626 1.00 22.79 86 ASP A CA 1
ATOM 664 C C . ASP A 1 86 ? 21.928 -29.358 -28.735 1.00 21.82 86 ASP A C 1
ATOM 665 O O . ASP A 1 86 ? 21.022 -29.959 -29.302 1.00 24.82 86 ASP A O 1
ATOM 670 N N . LYS A 1 87 ? 22.968 -29.979 -28.190 1.00 21.06 87 LYS A N 1
ATOM 671 C CA . LYS A 1 87 ? 23.076 -31.435 -28.188 1.00 20.79 87 LYS A CA 1
ATOM 672 C C . LYS A 1 87 ? 22.530 -32.071 -26.910 1.00 19.74 87 LYS A C 1
ATOM 673 O O . LYS A 1 87 ? 22.054 -33.212 -26.927 1.00 19.79 87 LYS A O 1
ATOM 679 N N . VAL A 1 88 ? 22.592 -31.334 -25.806 1.00 18.14 88 VAL A N 1
ATOM 680 C CA . VAL A 1 88 ? 22.341 -31.918 -24.487 1.00 17.49 88 VAL A CA 1
ATOM 681 C C . VAL A 1 88 ? 21.030 -31.469 -23.848 1.00 17.98 88 VAL A C 1
ATOM 682 O O . VAL A 1 88 ? 20.569 -32.096 -22.886 1.00 18.34 88 VAL A O 1
ATOM 686 N N . THR A 1 89 ? 20.438 -30.394 -24.365 1.00 16.75 89 THR A N 1
ATOM 687 C CA . THR A 1 89 ? 19.234 -29.819 -23.751 1.00 16.92 89 THR A CA 1
ATOM 688 C C . THR A 1 89 ? 18.062 -30.814 -23.723 1.00 15.94 89 THR A C 1
ATOM 689 O O . THR A 1 89 ? 17.446 -31.018 -22.674 1.00 14.51 89 THR A O 1
ATOM 693 N N . VAL A 1 90 ? 17.767 -31.427 -24.869 1.00 16.92 90 VAL A N 1
ATOM 694 C CA . VAL A 1 90 ? 16.665 -32.390 -24.970 1.00 17.75 90 VAL A CA 1
ATOM 695 C C . VAL A 1 90 ? 16.900 -33.642 -24.096 1.00 16.07 90 VAL A C 1
ATOM 696 O O . VAL A 1 90 ? 16.062 -33.947 -23.255 1.00 15.35 90 VAL A O 1
ATOM 700 N N . PRO A 1 91 ? 18.038 -34.356 -24.272 1.00 16.82 91 PRO A N 1
ATOM 701 C CA . PRO A 1 91 ? 18.225 -35.517 -23.391 1.00 16.67 91 PRO A CA 1
ATOM 702 C C . PRO A 1 91 ? 18.301 -35.210 -21.885 1.00 15.39 91 PRO A C 1
ATOM 703 O O . PRO A 1 91 ? 17.934 -36.067 -21.073 1.00 13.82 91 PRO A O 1
ATOM 707 N N . LEU A 1 92 ? 18.741 -34.004 -21.512 1.00 13.80 92 LEU A N 1
ATOM 708 C CA . LEU A 1 92 ? 18.735 -33.612 -20.099 1.00 12.78 92 LEU A CA 1
ATOM 709 C C . LEU A 1 92 ? 17.307 -33.390 -19.579 1.00 12.55 92 LEU A C 1
ATOM 710 O O . LEU A 1 92 ? 16.950 -33.910 -18.524 1.00 12.56 92 LEU A O 1
ATOM 715 N N . PHE A 1 93 ? 16.488 -32.645 -20.317 1.00 12.18 93 PHE A N 1
ATOM 716 C CA . PHE A 1 93 ? 15.081 -32.478 -19.908 1.00 13.76 93 PHE A CA 1
ATOM 717 C C . PHE A 1 93 ? 14.365 -33.832 -19.846 1.00 15.49 93 PHE A C 1
ATOM 718 O O . PHE A 1 93 ? 13.663 -34.122 -18.880 1.00 15.82 93 PHE A O 1
ATOM 726 N N . GLU A 1 94 ? 14.536 -34.651 -20.886 1.00 15.42 94 GLU A N 1
ATOM 727 C CA . GLU A 1 94 ? 13.891 -35.976 -20.943 1.00 16.85 94 GLU A CA 1
ATOM 728 C C . GLU A 1 94 ? 14.364 -36.854 -19.795 1.00 16.01 94 GLU A C 1
ATOM 729 O O . GLU A 1 94 ? 13.562 -37.504 -19.124 1.00 16.69 94 GLU A O 1
ATOM 735 N N . GLY A 1 95 ? 15.673 -36.839 -19.556 1.00 15.19 95 GLY A N 1
ATOM 736 C CA . GLY A 1 95 ? 16.288 -37.658 -18.516 1.00 14.57 95 GLY A CA 1
ATOM 737 C C . GLY A 1 95 ? 15.857 -37.319 -17.100 1.00 13.82 95 GLY A C 1
ATOM 738 O O . GLY A 1 95 ? 15.649 -38.219 -16.279 1.00 14.63 95 GLY A O 1
ATOM 739 N N . VAL A 1 96 ? 15.720 -36.028 -16.808 1.00 13.14 96 VAL A N 1
ATOM 740 C CA . VAL A 1 96 ? 15.331 -35.588 -15.461 1.00 12.80 96 VAL A CA 1
ATOM 741 C C . VAL A 1 96 ? 13.840 -35.850 -15.242 1.00 13.68 96 VAL A C 1
ATOM 742 O O . VAL A 1 96 ? 13.448 -36.435 -14.224 1.00 16.70 96 VAL A O 1
ATOM 746 N N . GLN A 1 97 ? 13.020 -35.450 -16.216 1.00 14.49 97 GLN A N 1
ATOM 747 C CA . GLN A 1 97 ? 11.567 -35.322 -15.988 1.00 15.51 97 GLN A CA 1
ATOM 748 C C . GLN A 1 97 ? 10.672 -36.404 -16.591 1.00 16.59 97 GLN A C 1
ATOM 749 O O . GLN A 1 97 ? 9.580 -36.652 -16.074 1.00 18.37 97 GLN A O 1
ATOM 755 N N . LYS A 1 98 ? 11.112 -37.028 -17.684 1.00 20.01 98 LYS A N 1
ATOM 756 C CA . LYS A 1 98 ? 10.268 -37.987 -18.414 1.00 19.71 98 LYS A CA 1
ATOM 757 C C . LYS A 1 98 ? 10.658 -39.432 -18.140 1.00 20.44 98 LYS A C 1
ATOM 758 O O . LYS A 1 98 ? 9.856 -40.208 -17.620 1.00 18.75 98 LYS A O 1
ATOM 764 N N . THR A 1 99 ? 11.891 -39.788 -18.488 1.00 18.56 99 THR A N 1
ATOM 765 C CA . THR A 1 99 ? 12.359 -41.161 -18.314 1.00 19.23 99 THR A CA 1
ATOM 766 C C . THR A 1 99 ? 12.855 -41.386 -16.892 1.00 18.57 99 THR A C 1
ATOM 767 O O . THR A 1 99 ? 12.953 -42.526 -16.429 1.00 18.71 99 THR A O 1
ATOM 771 N N . GLN A 1 100 ? 13.152 -40.285 -16.205 1.00 18.51 100 GLN A N 1
ATOM 772 C CA . GLN A 1 100 ? 13.670 -40.305 -14.838 1.00 20.51 100 GLN A CA 1
ATOM 773 C C . GLN A 1 100 ? 14.865 -41.247 -14.706 1.00 18.34 100 GLN A C 1
ATOM 774 O O . GLN A 1 100 ? 14.948 -42.082 -13.809 1.00 18.48 100 GLN A O 1
ATOM 780 N N . THR A 1 101 ? 15.779 -41.088 -15.659 1.00 16.37 101 THR A N 1
ATOM 781 C CA . THR A 1 101 ? 17.031 -41.838 -15.701 1.00 18.16 101 THR A CA 1
ATOM 782 C C . THR A 1 101 ? 18.202 -40.978 -15.229 1.00 16.54 101 THR A C 1
ATOM 783 O O . THR A 1 101 ? 19.304 -41.481 -15.057 1.00 18.35 101 THR A O 1
ATOM 787 N N . ILE A 1 102 ? 17.958 -39.686 -15.013 1.00 17.19 102 ILE A N 1
ATOM 788 C CA . ILE A 1 102 ? 18.988 -38.795 -14.453 1.00 17.45 102 ILE A CA 1
ATOM 789 C C . ILE A 1 102 ? 18.721 -38.565 -12.962 1.00 16.77 102 ILE A C 1
ATOM 790 O O . ILE A 1 102 ? 17.812 -37.819 -12.575 1.00 17.61 102 ILE A O 1
ATOM 795 N N . ARG A 1 103 ? 19.519 -39.226 -12.133 1.00 14.48 103 ARG A N 1
ATOM 796 C CA . ARG A 1 103 ? 19.321 -39.215 -10.688 1.00 15.84 103 ARG A CA 1
ATOM 797 C C . ARG A 1 103 ? 20.532 -38.647 -9.940 1.00 14.51 103 ARG A C 1
ATOM 798 O O . ARG A 1 103 ? 20.472 -38.426 -8.733 1.00 15.12 103 ARG A O 1
ATOM 806 N N . SER A 1 104 ? 21.625 -38.430 -10.668 1.00 14.87 104 SER A N 1
ATOM 807 C CA . SER A 1 104 ? 22.901 -37.976 -10.093 1.00 15.84 104 SER A CA 1
ATOM 808 C C . SER A 1 104 ? 23.829 -37.440 -11.182 1.00 14.51 104 SER A C 1
ATOM 809 O O . SER A 1 104 ? 23.538 -37.556 -12.377 1.00 12.09 104 SER A O 1
ATOM 812 N N . ALA A 1 105 ? 24.952 -36.862 -10.769 1.00 16.02 105 ALA A N 1
ATOM 813 C CA . ALA A 1 105 ? 25.920 -36.300 -11.724 1.00 14.70 105 ALA A CA 1
ATOM 814 C C . ALA A 1 105 ? 26.484 -37.298 -12.750 1.00 14.18 105 ALA A C 1
ATOM 815 O O . ALA A 1 105 ? 26.714 -36.920 -13.897 1.00 13.93 105 ALA A O 1
ATOM 817 N N . SER A 1 106 ? 26.699 -38.554 -12.353 1.00 16.86 106 SER A N 1
ATOM 818 C CA . SER A 1 106 ? 27.179 -39.578 -13.295 1.00 16.91 106 SER A CA 1
ATOM 819 C C . SER A 1 106 ? 26.211 -39.826 -14.458 1.00 16.36 106 SER A C 1
ATOM 820 O O . SER A 1 106 ? 26.645 -40.108 -15.579 1.00 16.63 106 SER A O 1
ATOM 823 N N . ASP A 1 107 ? 24.905 -39.730 -14.193 1.00 14.51 107 ASP A N 1
ATOM 824 C CA . ASP A 1 107 ? 23.916 -39.853 -15.263 1.00 15.18 107 ASP A CA 1
ATOM 825 C C . ASP A 1 107 ? 23.957 -38.664 -16.223 1.00 13.31 107 ASP A C 1
ATOM 826 O O . ASP A 1 107 ? 23.721 -38.829 -17.422 1.00 14.61 107 ASP A O 1
ATOM 831 N N . ILE A 1 108 ? 24.246 -37.472 -15.701 1.00 14.99 108 ILE A N 1
ATOM 832 C CA . ILE A 1 108 ? 24.382 -36.277 -16.553 1.00 15.25 108 ILE A CA 1
ATOM 833 C C . ILE A 1 108 ? 25.564 -36.496 -17.505 1.00 15.30 108 ILE A C 1
ATOM 834 O O . ILE A 1 108 ? 25.451 -36.296 -18.721 1.00 13.64 108 ILE A O 1
ATOM 839 N N . ARG A 1 109 ? 26.686 -36.922 -16.927 1.00 16.55 109 ARG A N 1
ATOM 840 C CA . ARG A 1 109 ? 27.895 -37.266 -17.674 1.00 17.97 109 ARG A CA 1
ATOM 841 C C . ARG A 1 109 ? 27.626 -38.230 -18.834 1.00 17.07 109 ARG A C 1
ATOM 842 O O . ARG A 1 109 ? 28.140 -38.034 -19.939 1.00 15.51 109 ARG A O 1
ATOM 850 N N . ASP A 1 110 ? 26.829 -39.272 -18.584 1.00 17.08 110 ASP A N 1
ATOM 851 C CA . ASP A 1 110 ? 26.523 -40.238 -19.644 1.00 17.94 110 ASP A CA 1
ATOM 852 C C . ASP A 1 110 ? 25.768 -39.602 -20.802 1.00 16.14 110 ASP A C 1
ATOM 853 O O . ASP A 1 110 ? 25.959 -39.995 -21.960 1.00 14.56 110 ASP A O 1
ATOM 858 N N . VAL A 1 111 ? 24.910 -38.629 -20.495 1.00 14.98 111 VAL A N 1
ATOM 859 C CA . VAL A 1 111 ? 24.167 -37.912 -21.540 1.00 15.55 111 VAL A CA 1
ATOM 860 C C . VAL A 1 111 ? 25.129 -37.160 -22.483 1.00 17.27 111 VAL A C 1
ATOM 861 O O . VAL A 1 111 ? 24.944 -37.155 -23.710 1.00 16.05 111 VAL A O 1
ATOM 865 N N . PHE A 1 112 ? 26.135 -36.503 -21.901 1.00 18.41 112 PHE A N 1
ATOM 866 C CA . PHE A 1 112 ? 27.174 -35.820 -22.693 1.00 18.37 112 PHE A CA 1
ATOM 867 C C . PHE A 1 112 ? 28.006 -36.802 -23.529 1.00 18.43 112 PHE A C 1
ATOM 868 O O . PHE A 1 112 ? 28.345 -36.518 -24.682 1.00 18.98 112 PHE A O 1
ATOM 876 N N . ILE A 1 113 ? 28.337 -37.955 -22.947 1.00 19.60 113 ILE A N 1
ATOM 877 C CA . ILE A 1 113 ? 29.065 -38.993 -23.682 1.00 21.04 113 ILE A CA 1
ATOM 878 C C . ILE A 1 113 ? 28.263 -39.480 -24.895 1.00 22.14 113 ILE A C 1
ATOM 879 O O . ILE A 1 113 ? 28.805 -39.624 -25.994 1.00 22.28 113 ILE A O 1
ATOM 884 N N . ASN A 1 114 ? 26.970 -39.710 -24.692 1.00 22.62 114 ASN A N 1
ATOM 885 C CA . ASN A 1 114 ? 26.094 -40.152 -25.766 1.00 22.83 114 ASN A CA 1
ATOM 886 C C . ASN A 1 114 ? 25.828 -39.055 -26.787 1.00 23.94 114 ASN A C 1
ATOM 887 O O . ASN A 1 114 ? 25.462 -39.349 -27.918 1.00 24.00 114 ASN A O 1
ATOM 892 N N . ALA A 1 115 ? 26.009 -37.798 -26.382 1.00 22.37 115 ALA A N 1
ATOM 893 C CA . ALA A 1 115 ? 25.872 -36.672 -27.304 1.00 24.35 115 ALA A CA 1
ATOM 894 C C . ALA A 1 115 ? 27.138 -36.420 -28.129 1.00 23.71 115 ALA A C 1
ATOM 895 O O . ALA A 1 115 ? 27.125 -35.575 -29.025 1.00 25.97 115 ALA A O 1
ATOM 897 N N . GLY A 1 116 ? 28.224 -37.127 -27.819 1.00 23.44 116 GLY A N 1
ATOM 898 C CA . GLY A 1 116 ? 29.468 -37.006 -28.591 1.00 25.49 116 GLY A CA 1
ATOM 899 C C . GLY A 1 116 ? 30.656 -36.394 -27.861 1.00 27.19 116 GLY A C 1
ATOM 900 O O . GLY A 1 116 ? 31.734 -36.232 -28.442 1.00 28.91 116 GLY A O 1
ATOM 901 N N . ILE A 1 117 ? 30.463 -36.054 -26.590 1.00 26.55 117 ILE A N 1
ATOM 902 C CA . ILE A 1 117 ? 31.511 -35.464 -25.762 1.00 25.81 117 ILE A CA 1
ATOM 903 C C . ILE A 1 117 ? 32.180 -36.572 -24.960 1.00 27.24 117 ILE A C 1
ATOM 904 O O . ILE A 1 117 ? 31.602 -37.092 -23.996 1.00 26.96 117 ILE A O 1
ATOM 909 N N . LYS A 1 118 ? 33.402 -36.929 -25.358 1.00 26.44 118 LYS A N 1
ATOM 910 C CA . LYS A 1 118 ? 34.140 -38.018 -24.717 1.00 27.99 118 LYS A CA 1
ATOM 911 C C . LYS A 1 118 ? 34.249 -37.808 -23.219 1.00 26.74 118 LYS A C 1
ATOM 912 O O . LYS A 1 118 ? 34.314 -36.666 -22.754 1.00 26.04 118 LYS A O 1
ATOM 918 N N . GLY A 1 119 ? 34.267 -38.915 -22.474 1.00 24.75 119 GLY A N 1
ATOM 919 C CA . GLY A 1 119 ? 34.377 -38.890 -21.019 1.00 24.83 119 GLY A CA 1
ATOM 920 C C . GLY A 1 119 ? 35.520 -38.036 -20.479 1.00 26.03 119 GLY A C 1
ATOM 921 O O . GLY A 1 119 ? 35.327 -37.254 -19.546 1.00 23.13 119 GLY A O 1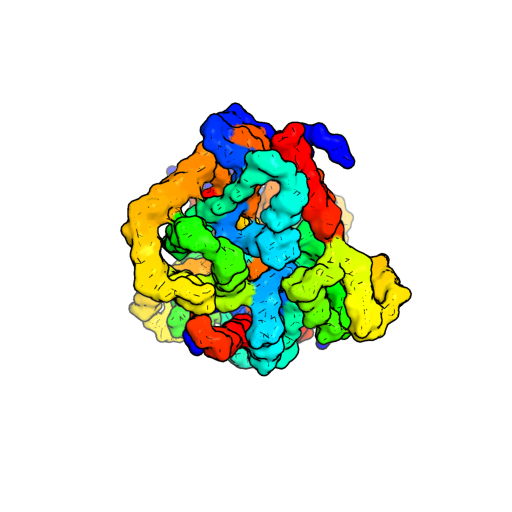
ATOM 922 N N . GLU A 1 120 ? 36.709 -38.185 -21.065 1.00 25.31 120 GLU A N 1
ATOM 923 C CA . GLU A 1 120 ? 37.886 -37.429 -20.619 1.00 25.46 120 GLU A CA 1
ATOM 924 C C . GLU A 1 120 ? 37.746 -35.937 -20.929 1.00 24.26 120 GLU A C 1
ATOM 925 O O . GLU A 1 120 ? 38.202 -35.100 -20.163 1.00 25.78 120 GLU A O 1
ATOM 927 N N . GLU A 1 121 ? 37.088 -35.622 -22.038 1.00 23.52 121 GLU A N 1
ATOM 928 C CA . GLU A 1 121 ? 36.819 -34.246 -22.443 1.00 25.09 121 GLU A CA 1
ATOM 929 C C . GLU A 1 121 ? 35.782 -33.577 -21.521 1.00 23.68 121 GLU A C 1
ATOM 930 O O . GLU A 1 121 ? 35.935 -32.411 -21.133 1.00 20.12 121 GLU A O 1
ATOM 936 N N . TYR A 1 122 ? 34.732 -34.324 -21.178 1.00 20.91 122 TYR A N 1
ATOM 937 C CA . TYR A 1 122 ? 33.762 -33.873 -20.186 1.00 19.41 122 TYR A CA 1
ATOM 938 C C . TYR A 1 122 ? 34.425 -33.619 -18.832 1.00 19.10 122 TYR A C 1
ATOM 939 O O . TYR A 1 122 ? 34.189 -32.580 -18.214 1.00 18.16 122 TYR A O 1
ATOM 948 N N . ASP A 1 123 ? 35.263 -34.549 -18.375 1.00 19.37 123 ASP A N 1
ATOM 949 C CA . ASP A 1 123 ? 35.861 -34.424 -17.045 1.00 20.47 123 ASP A CA 1
ATOM 950 C C . ASP A 1 123 ? 36.819 -33.236 -16.979 1.00 18.59 123 ASP A C 1
ATOM 951 O O . ASP A 1 123 ? 36.824 -32.494 -15.988 1.00 15.31 123 ASP A O 1
ATOM 956 N N . ALA A 1 124 ? 37.608 -33.061 -18.041 1.00 18.65 124 ALA A N 1
ATOM 957 C CA . ALA A 1 124 ? 38.499 -31.907 -18.180 1.00 19.96 124 ALA A CA 1
ATOM 958 C C . ALA A 1 124 ? 37.693 -30.623 -18.003 1.00 17.91 124 ALA A C 1
ATOM 959 O O . ALA A 1 124 ? 38.002 -29.818 -17.119 1.00 18.44 124 ALA A O 1
ATOM 961 N N . ALA A 1 125 ? 36.641 -30.465 -18.815 1.00 17.60 125 ALA A N 1
ATOM 962 C CA . ALA A 1 125 ? 35.751 -29.303 -18.740 1.00 16.77 125 ALA A CA 1
ATOM 963 C C . ALA A 1 125 ? 35.132 -29.141 -17.350 1.00 17.03 125 ALA A C 1
ATOM 964 O O . ALA A 1 125 ? 35.243 -28.069 -16.758 1.00 16.26 125 ALA A O 1
ATOM 966 N N . TRP A 1 126 ? 34.545 -30.213 -16.807 1.00 16.63 126 TRP A N 1
ATOM 967 C CA . TRP A 1 126 ? 33.949 -30.193 -15.460 1.00 17.94 126 TRP A CA 1
ATOM 968 C C . TRP A 1 126 ? 34.863 -29.561 -14.403 1.00 20.61 126 TRP A C 1
ATOM 969 O O . TRP A 1 126 ? 34.412 -28.755 -13.573 1.00 20.76 126 TRP A O 1
ATOM 980 N N . ASN A 1 127 ? 36.146 -29.924 -14.446 1.00 21.03 127 ASN A N 1
ATOM 981 C CA . ASN A 1 127 ? 37.143 -29.442 -13.478 1.00 21.81 127 ASN A CA 1
ATOM 982 C C . ASN A 1 127 ? 37.926 -28.185 -13.880 1.00 22.00 127 ASN A C 1
ATOM 983 O O . ASN A 1 127 ? 38.819 -27.747 -13.144 1.00 21.69 127 ASN A O 1
ATOM 988 N N . SER A 1 128 ? 37.587 -27.601 -15.027 1.00 20.58 128 SER A N 1
ATOM 989 C CA . SER A 1 128 ? 38.291 -26.411 -15.528 1.00 19.45 128 SER A CA 1
ATOM 990 C C . SER A 1 128 ? 37.918 -25.112 -14.808 1.00 19.94 128 SER A C 1
ATOM 991 O O . SER A 1 128 ? 36.805 -24.970 -14.281 1.00 16.38 128 SER A O 1
ATOM 994 N N . PHE A 1 129 ? 38.868 -24.174 -14.778 1.00 18.56 129 PHE A N 1
ATOM 995 C CA . PHE A 1 129 ? 38.617 -22.804 -14.315 1.00 16.79 129 PHE A CA 1
ATOM 996 C C . PHE A 1 129 ? 37.534 -22.092 -15.133 1.00 14.83 129 PHE A C 1
ATOM 997 O O . PHE A 1 129 ? 36.734 -21.329 -14.596 1.00 14.61 129 PHE A O 1
ATOM 1005 N N . VAL A 1 130 ? 37.517 -22.321 -16.438 1.00 15.25 130 VAL A N 1
ATOM 1006 C CA . VAL A 1 130 ? 36.497 -21.705 -17.290 1.00 16.70 130 VAL A CA 1
ATOM 1007 C C . VAL A 1 130 ? 35.077 -22.098 -16.813 1.00 15.57 130 VAL A C 1
ATOM 1008 O O . VAL A 1 130 ? 34.164 -21.253 -16.752 1.00 16.36 130 VAL A O 1
ATOM 1012 N N . VAL A 1 131 ? 34.903 -23.371 -16.461 1.00 15.44 131 VAL A N 1
ATOM 1013 C CA . VAL A 1 131 ? 33.602 -23.857 -15.998 1.00 13.76 131 VAL A CA 1
ATOM 1014 C C . VAL A 1 131 ? 33.256 -23.347 -14.589 1.00 13.32 131 VAL A C 1
ATOM 1015 O O . VAL A 1 131 ? 32.108 -22.996 -14.333 1.00 12.14 131 VAL A O 1
ATOM 1019 N N . LYS A 1 132 ? 34.244 -23.291 -13.692 1.00 13.57 132 LYS A N 1
ATOM 1020 C CA . LYS A 1 132 ? 34.065 -22.683 -12.363 1.00 12.57 132 LYS A CA 1
ATOM 1021 C C . LYS A 1 132 ? 33.621 -21.218 -12.499 1.00 13.20 132 LYS A C 1
ATOM 1022 O O . LYS A 1 132 ? 32.754 -20.743 -11.752 1.00 11.91 132 LYS A O 1
ATOM 1024 N N . SER A 1 133 ? 34.209 -20.507 -13.459 1.00 12.43 133 SER A N 1
ATOM 1025 C CA . SER A 1 133 ? 33.826 -19.113 -13.711 1.00 11.22 133 SER A CA 1
ATOM 1026 C C . SER A 1 133 ? 32.380 -19.010 -14.221 1.00 11.57 133 SER A C 1
ATOM 1027 O O . SER A 1 133 ? 31.609 -18.166 -13.767 1.00 13.91 133 SER A O 1
ATOM 1030 N N . LEU A 1 134 ? 32.034 -19.877 -15.164 1.00 12.93 134 LEU A N 1
ATOM 1031 C CA . LEU A 1 134 ? 30.677 -19.944 -15.709 1.00 13.52 134 LEU A CA 1
ATOM 1032 C C . LEU A 1 134 ? 29.620 -20.277 -14.649 1.00 13.16 134 LEU A C 1
ATOM 1033 O O . LEU A 1 134 ? 28.530 -19.726 -14.694 1.00 13.37 134 LEU A O 1
ATOM 1038 N N . VAL A 1 135 ? 29.928 -21.189 -13.726 1.00 12.65 135 VAL A N 1
ATOM 1039 C CA . VAL A 1 135 ? 29.049 -21.447 -12.558 1.00 13.13 135 VAL A CA 1
ATOM 1040 C C . VAL A 1 135 ? 28.820 -20.163 -11.754 1.00 13.01 135 VAL A C 1
ATOM 1041 O O . VAL A 1 135 ? 27.672 -19.763 -11.518 1.00 11.55 135 VAL A O 1
ATOM 1045 N N . ALA A 1 136 ? 29.909 -19.507 -11.356 1.00 11.23 136 ALA A N 1
ATOM 1046 C CA . ALA A 1 136 ? 29.808 -18.253 -10.613 1.00 11.72 136 ALA A CA 1
ATOM 1047 C C . ALA A 1 136 ? 29.067 -17.160 -11.395 1.00 13.72 136 ALA A C 1
ATOM 1048 O O . ALA A 1 136 ? 28.281 -16.408 -10.805 1.00 14.88 136 ALA A O 1
ATOM 1050 N N . GLN A 1 137 ? 29.294 -17.101 -12.710 1.00 14.65 137 GLN A N 1
ATOM 1051 C CA . GLN A 1 137 ? 28.588 -16.159 -13.603 1.00 16.15 137 GLN A CA 1
ATOM 1052 C C . GLN A 1 137 ? 27.069 -16.379 -13.584 1.00 15.35 137 GLN A C 1
ATOM 1053 O O . GLN A 1 137 ? 26.299 -15.412 -13.481 1.00 14.49 137 GLN A O 1
ATOM 1059 N N . GLN A 1 138 ? 26.650 -17.643 -13.677 1.00 11.45 138 GLN A N 1
ATOM 1060 C CA . GLN A 1 138 ? 25.218 -18.002 -13.628 1.00 13.05 138 GLN A CA 1
ATOM 1061 C C . GLN A 1 138 ? 24.577 -17.637 -12.292 1.00 12.73 138 GLN A C 1
ATOM 1062 O O . GLN A 1 138 ? 23.468 -17.088 -12.259 1.00 11.46 138 GLN A O 1
ATOM 1068 N N . GLU A 1 139 ? 25.279 -17.943 -11.201 1.00 12.47 139 GLU A N 1
ATOM 1069 C CA . GLU A 1 139 ? 24.830 -17.589 -9.852 1.00 13.66 139 GLU A CA 1
ATOM 1070 C C . GLU A 1 139 ? 24.709 -16.081 -9.640 1.00 13.98 139 GLU A C 1
ATOM 1071 O O . GLU A 1 139 ? 23.720 -15.604 -9.065 1.00 11.35 139 GLU A O 1
ATOM 1077 N N . LYS A 1 140 ? 25.732 -15.351 -10.079 1.00 13.27 140 LYS A N 1
ATOM 1078 C CA . LYS A 1 140 ? 25.777 -13.897 -9.931 1.00 14.52 140 LYS A CA 1
ATOM 1079 C C . LYS A 1 140 ? 24.643 -13.231 -10.690 1.00 13.80 140 LYS A C 1
ATOM 1080 O O . LYS A 1 140 ? 23.987 -12.337 -10.157 1.00 14.44 140 LYS A O 1
ATOM 1086 N N . ALA A 1 141 ? 24.420 -13.665 -11.928 1.00 14.93 141 ALA A N 1
ATOM 1087 C CA . ALA A 1 141 ? 23.340 -13.117 -12.762 1.00 15.12 141 ALA A CA 1
ATOM 1088 C C . ALA A 1 141 ? 21.962 -13.281 -12.112 1.00 14.77 141 ALA A C 1
ATOM 1089 O O . ALA A 1 141 ? 21.162 -12.338 -12.078 1.00 14.48 141 ALA A O 1
ATOM 1091 N N . ALA A 1 142 ? 21.690 -14.480 -11.601 1.00 15.59 142 ALA A N 1
ATOM 1092 C CA . ALA A 1 142 ? 20.451 -14.744 -10.853 1.00 14.80 142 ALA A CA 1
ATOM 1093 C C . ALA A 1 142 ? 20.307 -13.823 -9.638 1.00 14.77 142 ALA A C 1
ATOM 1094 O O . ALA A 1 142 ? 19.248 -13.233 -9.430 1.00 14.42 142 ALA A O 1
ATOM 1096 N N . ALA A 1 143 ? 21.380 -13.680 -8.855 1.00 14.59 143 ALA A N 1
ATOM 1097 C CA . ALA A 1 143 ? 21.358 -12.821 -7.683 1.00 15.68 143 ALA A CA 1
ATOM 1098 C C . ALA A 1 143 ? 21.166 -11.336 -8.056 1.00 14.55 143 ALA A C 1
ATOM 1099 O O . ALA A 1 143 ? 20.464 -10.614 -7.352 1.00 17.03 143 ALA A O 1
ATOM 1101 N N . ASP A 1 144 ? 21.755 -10.907 -9.172 1.00 15.89 144 ASP A N 1
ATOM 1102 C CA . ASP A 1 144 ? 21.660 -9.503 -9.624 1.00 16.48 144 ASP A CA 1
ATOM 1103 C C . ASP A 1 144 ? 20.248 -9.066 -10.027 1.00 17.51 144 ASP A C 1
ATOM 1104 O O . ASP A 1 144 ? 19.944 -7.878 -10.004 1.00 17.91 144 ASP A O 1
ATOM 1109 N N . VAL A 1 145 ? 19.399 -10.022 -10.388 1.00 18.28 145 VAL A N 1
ATOM 1110 C CA . VAL A 1 145 ? 17.995 -9.734 -10.711 1.00 19.78 145 VAL A CA 1
ATOM 1111 C C . VAL A 1 145 ? 17.029 -10.247 -9.641 1.00 19.83 145 VAL A C 1
ATOM 1112 O O . VAL A 1 145 ? 15.810 -10.301 -9.865 1.00 20.81 145 VAL A O 1
ATOM 1116 N N . GLN A 1 146 ? 17.582 -10.619 -8.485 1.00 19.72 146 GLN A N 1
ATOM 1117 C CA . GLN A 1 146 ? 16.823 -11.121 -7.329 1.00 20.82 146 GLN A CA 1
ATOM 1118 C C . GLN A 1 146 ? 15.865 -12.246 -7.720 1.00 21.73 146 GLN A C 1
ATOM 1119 O O . GLN A 1 146 ? 14.680 -12.222 -7.369 1.00 18.96 146 GLN A O 1
ATOM 1125 N N . LEU A 1 147 ? 16.397 -13.229 -8.447 1.00 19.24 147 LEU A N 1
ATOM 1126 C CA . LEU A 1 147 ? 15.586 -14.285 -9.046 1.00 18.95 147 LEU A CA 1
ATOM 1127 C C . LEU A 1 147 ? 15.032 -15.274 -8.026 1.00 19.40 147 LEU A C 1
ATOM 1128 O O . LEU A 1 147 ? 15.780 -15.775 -7.192 1.00 19.78 147 LEU A O 1
ATOM 1133 N N . ARG A 1 148 ? 13.724 -15.549 -8.113 1.00 20.35 148 ARG A N 1
ATOM 1134 C CA . ARG A 1 148 ? 13.019 -16.450 -7.184 1.00 22.91 148 ARG A CA 1
ATOM 1135 C C . ARG A 1 148 ? 12.372 -17.656 -7.870 1.00 23.06 148 ARG A C 1
ATOM 1136 O O . ARG A 1 148 ? 11.983 -18.622 -7.207 1.00 23.39 148 ARG A O 1
ATOM 1144 N N . GLY A 1 149 ? 12.233 -17.590 -9.191 1.00 21.48 149 GLY A N 1
ATOM 1145 C CA . GLY A 1 149 ? 11.644 -18.687 -9.944 1.00 21.72 149 GLY A CA 1
ATOM 1146 C C . GLY A 1 149 ? 11.968 -18.679 -11.425 1.00 19.89 149 GLY A C 1
ATOM 1147 O O . GLY A 1 149 ? 12.499 -17.705 -11.958 1.00 18.80 149 GLY A O 1
ATOM 1148 N N . VAL A 1 150 ? 11.617 -19.775 -12.085 1.00 17.72 150 VAL A N 1
ATOM 1149 C CA . VAL A 1 150 ? 11.844 -19.946 -13.515 1.00 17.00 150 VAL A CA 1
ATOM 1150 C C . VAL A 1 150 ? 10.556 -20.476 -14.151 1.00 15.26 150 VAL A C 1
ATOM 1151 O O . VAL A 1 150 ? 9.673 -20.929 -13.429 1.00 15.01 150 VAL A O 1
ATOM 1155 N N . PRO A 1 151 ? 10.424 -20.389 -15.489 1.00 16.1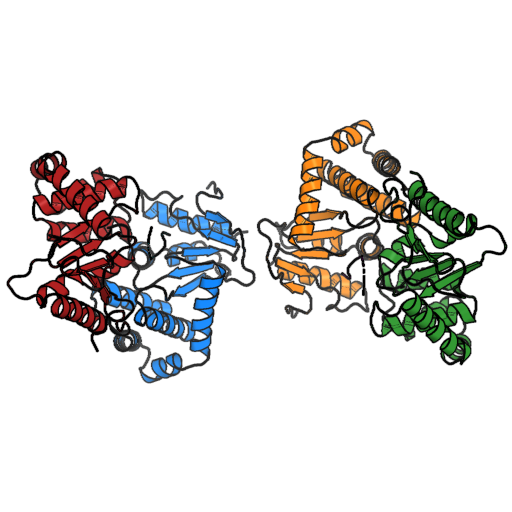2 151 PRO A N 1
ATOM 1156 C CA . PRO A 1 151 ? 11.315 -19.705 -16.445 1.00 15.39 151 PRO A CA 1
ATOM 1157 C C . PRO A 1 151 ? 11.230 -18.190 -16.277 1.00 15.49 151 PRO A C 1
ATOM 1158 O O . PRO A 1 151 ? 10.221 -17.678 -15.809 1.00 14.91 151 PRO A O 1
ATOM 1162 N N . ALA A 1 152 ? 12.302 -17.484 -16.616 1.00 14.10 152 ALA A N 1
ATOM 1163 C CA . ALA A 1 152 ? 12.292 -16.023 -16.589 1.00 12.00 152 ALA A CA 1
ATOM 1164 C C . ALA A 1 152 ? 13.192 -15.524 -17.708 1.00 12.32 152 ALA A C 1
ATOM 1165 O O . ALA A 1 152 ? 14.155 -16.199 -18.065 1.00 11.96 152 ALA A O 1
ATOM 1167 N N . MET A 1 153 ? 12.867 -14.353 -18.256 1.00 13.02 153 MET A N 1
ATOM 1168 C CA . MET A 1 153 ? 13.681 -13.712 -19.290 1.00 14.50 153 MET A CA 1
ATOM 1169 C C . MET A 1 153 ? 13.787 -12.208 -19.073 1.00 14.44 153 MET A C 1
ATOM 1170 O O . MET A 1 153 ? 12.784 -11.529 -18.828 1.00 13.28 153 MET A O 1
ATOM 1175 N N . PHE A 1 154 ? 15.017 -11.710 -19.168 1.00 12.68 154 PHE A N 1
ATOM 1176 C CA . PHE A 1 154 ? 15.325 -10.303 -18.961 1.00 16.89 154 PHE A CA 1
ATOM 1177 C C . PHE A 1 154 ? 15.953 -9.737 -20.234 1.00 18.29 154 PHE A C 1
ATOM 1178 O O . PHE A 1 154 ? 16.684 -10.437 -20.935 1.00 19.97 154 PHE A O 1
ATOM 1186 N N . VAL A 1 155 ? 15.634 -8.483 -20.546 1.00 19.03 155 VAL A N 1
ATOM 1187 C CA . VAL A 1 155 ? 16.197 -7.818 -21.713 1.00 18.90 155 VAL A CA 1
ATOM 1188 C C . VAL A 1 155 ? 16.998 -6.594 -21.283 1.00 19.76 155 VAL A C 1
ATOM 1189 O O . VAL A 1 155 ? 16.487 -5.740 -20.562 1.00 21.24 155 VAL A O 1
ATOM 1193 N N . ASN A 1 156 ? 18.248 -6.521 -21.739 1.00 22.23 156 ASN A N 1
ATOM 1194 C CA . ASN A 1 156 ? 19.136 -5.377 -21.480 1.00 23.81 156 ASN A CA 1
ATOM 1195 C C . ASN A 1 156 ? 19.336 -5.021 -20.005 1.00 23.38 156 ASN A C 1
ATOM 1196 O O . ASN A 1 156 ? 19.615 -3.864 -19.681 1.00 22.57 156 ASN A O 1
ATOM 1201 N N . GLY A 1 157 ? 19.196 -6.015 -19.126 1.00 23.20 157 GLY A N 1
ATOM 1202 C CA . GLY A 1 157 ? 19.198 -5.797 -17.679 1.00 22.01 157 GLY A CA 1
ATOM 1203 C C . GLY A 1 157 ? 18.158 -4.794 -17.176 1.00 22.56 157 GLY A C 1
ATOM 1204 O O . GLY A 1 157 ? 18.288 -4.285 -16.065 1.00 21.57 157 GLY A O 1
ATOM 1205 N N . LYS A 1 158 ? 17.125 -4.522 -17.978 1.00 22.47 158 LYS A N 1
ATOM 1206 C CA . LYS A 1 158 ? 16.186 -3.424 -17.680 1.00 24.50 158 LYS A CA 1
ATOM 1207 C C . LYS A 1 158 ? 14.739 -3.879 -17.545 1.00 23.66 158 LYS A C 1
ATOM 1208 O O . LYS A 1 158 ? 13.970 -3.291 -16.773 1.00 24.08 158 LYS A O 1
ATOM 1214 N N . TYR A 1 159 ? 14.366 -4.897 -18.319 1.00 22.20 159 TYR A N 1
ATOM 1215 C CA . TYR A 1 159 ? 12.979 -5.350 -18.399 1.00 22.77 159 TYR A CA 1
ATOM 1216 C C . TYR A 1 159 ? 12.875 -6.842 -18.113 1.00 21.05 159 TYR A C 1
ATOM 1217 O O . TYR A 1 159 ? 13.794 -7.591 -18.400 1.00 18.50 159 TYR A O 1
ATOM 1226 N N . GLN A 1 160 ? 11.753 -7.265 -17.545 1.00 21.09 160 GLN A N 1
ATOM 1227 C CA . GLN A 1 160 ? 11.479 -8.688 -17.403 1.00 21.36 160 GLN A CA 1
ATOM 1228 C C . GLN A 1 160 ? 10.205 -9.042 -18.160 1.00 20.79 160 GLN A C 1
ATOM 1229 O O . GLN A 1 160 ? 9.186 -8.344 -18.053 1.00 18.98 160 GLN A O 1
ATOM 1235 N N . LEU A 1 161 ? 10.266 -10.125 -18.928 1.00 17.79 161 LEU A N 1
ATOM 1236 C CA . LEU A 1 161 ? 9.115 -10.592 -19.689 1.00 19.25 161 LEU A CA 1
ATOM 1237 C C . LEU A 1 161 ? 8.007 -11.011 -18.727 1.00 19.81 161 LEU A C 1
ATOM 1238 O O . LEU A 1 161 ? 8.283 -11.532 -17.646 1.00 17.13 161 LEU A O 1
ATOM 1243 N N . ASN A 1 162 ? 6.763 -10.740 -19.129 1.00 19.75 162 ASN A N 1
ATOM 1244 C CA . ASN A 1 162 ? 5.588 -11.013 -18.308 1.00 22.73 162 ASN A CA 1
ATOM 1245 C C . ASN A 1 162 ? 4.593 -11.871 -19.081 1.00 23.73 162 ASN A C 1
ATOM 1246 O O . ASN A 1 162 ? 3.619 -11.350 -19.638 1.00 24.62 162 ASN A O 1
ATOM 1251 N N . PRO A 1 163 ? 4.855 -13.191 -19.160 1.00 24.80 163 PRO A N 1
ATOM 1252 C CA . PRO A 1 163 ? 3.972 -14.089 -19.904 1.00 26.15 163 PRO A CA 1
ATOM 1253 C C . PRO A 1 163 ? 2.531 -14.081 -19.392 1.00 30.06 163 PRO A C 1
ATOM 1254 O O . PRO A 1 163 ? 1.613 -14.300 -20.180 1.00 30.24 163 PRO A O 1
ATOM 1258 N N . GLN A 1 164 ? 2.343 -13.813 -18.097 1.00 32.93 164 GLN A N 1
ATOM 1259 C CA . GLN A 1 164 ? 1.005 -13.767 -17.494 1.00 37.79 164 GLN A CA 1
ATOM 1260 C C . GLN A 1 164 ? 0.148 -12.653 -18.099 1.00 38.63 164 GLN A C 1
ATOM 1261 O O . GLN A 1 164 ? -1.081 -12.740 -18.094 1.00 39.63 164 GLN A O 1
ATOM 1267 N N . GLY A 1 165 ? 0.802 -11.620 -18.636 1.00 39.28 165 GLY A N 1
ATOM 1268 C CA . GLY A 1 165 ? 0.101 -10.496 -19.264 1.00 38.85 165 GLY A CA 1
ATOM 1269 C C . GLY A 1 165 ? -0.137 -10.676 -20.753 1.00 38.83 165 GLY A C 1
ATOM 1270 O O . GLY A 1 165 ? -0.540 -9.740 -21.441 1.00 40.40 165 GLY A O 1
ATOM 1271 N N . MET A 1 166 ? 0.108 -11.884 -21.248 1.00 39.18 166 MET A N 1
ATOM 1272 C CA . MET A 1 166 ? -0.045 -12.194 -22.662 1.00 38.28 166 MET A CA 1
ATOM 1273 C C . MET A 1 166 ? -1.216 -13.152 -22.911 1.00 40.73 166 MET A C 1
ATOM 1274 O O . MET A 1 166 ? -1.747 -13.752 -21.975 1.00 40.77 166 MET A O 1
ATOM 1279 N N . ASP A 1 167 ? -1.608 -13.294 -24.176 1.00 42.91 167 ASP A N 1
ATOM 1280 C CA . ASP A 1 167 ? -2.739 -14.139 -24.548 1.00 44.74 167 ASP A CA 1
ATOM 1281 C C . ASP A 1 167 ? -2.344 -15.607 -24.511 1.00 45.82 167 ASP A C 1
ATOM 1282 O O . ASP A 1 167 ? -1.565 -16.069 -25.345 1.00 46.61 167 ASP A O 1
ATOM 1284 N N . THR A 1 168 ? -2.893 -16.332 -23.541 1.00 46.39 168 THR A N 1
ATOM 1285 C CA . THR A 1 168 ? -2.481 -17.710 -23.270 1.00 47.11 168 THR A CA 1
ATOM 1286 C C . THR A 1 168 ? -3.541 -18.750 -23.648 1.00 47.49 168 THR A C 1
ATOM 1287 O O . THR A 1 168 ? -3.458 -19.912 -23.236 1.00 48.41 168 THR A O 1
ATOM 1291 N N . SER A 1 169 ? -4.527 -18.332 -24.440 1.00 46.71 169 SER A N 1
ATOM 1292 C CA . SER A 1 169 ? -5.582 -19.228 -24.908 1.00 46.46 169 SER A CA 1
ATOM 1293 C C . SER A 1 169 ? -5.111 -20.043 -26.108 1.00 45.80 169 SER A C 1
ATOM 1294 O O . SER A 1 169 ? -5.412 -21.237 -26.223 1.00 46.12 169 SER A O 1
ATOM 1297 N N . ASN A 1 170 ? -4.380 -19.380 -27.000 1.00 43.24 170 ASN A N 1
ATOM 1298 C CA . ASN A 1 170 ? -3.801 -20.015 -28.174 1.00 41.15 170 ASN A CA 1
ATOM 1299 C C . ASN A 1 170 ? -2.282 -20.026 -28.005 1.00 38.52 170 ASN A C 1
ATOM 1300 O O . ASN A 1 170 ? -1.660 -18.979 -27.839 1.00 37.45 170 ASN A O 1
ATOM 1305 N N . MET A 1 171 ? -1.700 -21.221 -28.034 1.00 36.95 171 MET A N 1
ATOM 1306 C CA . MET A 1 171 ? -0.272 -21.388 -27.772 1.00 35.90 171 MET A CA 1
ATOM 1307 C C . MET A 1 171 ? 0.618 -20.875 -28.901 1.00 34.20 171 MET A C 1
ATOM 1308 O O . MET A 1 171 ? 1.698 -20.351 -28.636 1.00 32.22 171 MET A O 1
ATOM 1313 N N . ASP A 1 172 ? 0.162 -21.030 -30.146 1.00 33.81 172 ASP A N 1
ATOM 1314 C CA . ASP A 1 172 ? 0.840 -20.450 -31.317 1.00 32.69 172 ASP A CA 1
ATOM 1315 C C . ASP A 1 172 ? 0.883 -18.935 -31.230 1.00 30.45 172 ASP A C 1
ATOM 1316 O O . ASP A 1 172 ? 1.898 -18.319 -31.553 1.00 29.95 172 ASP A O 1
ATOM 1321 N N . VAL A 1 173 ? -0.231 -18.347 -30.801 1.00 28.75 173 VAL A N 1
ATOM 1322 C CA . VAL A 1 173 ? -0.346 -16.909 -30.579 1.00 28.21 173 VAL A CA 1
ATOM 1323 C C . VAL A 1 173 ? 0.519 -16.445 -29.402 1.00 28.06 173 VAL A C 1
ATOM 1324 O O . VAL A 1 173 ? 1.178 -15.404 -29.487 1.00 26.81 173 VAL A O 1
ATOM 1328 N N . PHE A 1 174 ? 0.516 -17.216 -28.312 1.00 25.72 174 PHE A N 1
ATOM 1329 C CA . PHE A 1 174 ? 1.348 -16.905 -27.144 1.00 23.83 174 PHE A CA 1
ATOM 1330 C C . PHE A 1 174 ? 2.830 -16.813 -27.535 1.00 22.54 174 PHE A C 1
ATOM 1331 O O . PHE A 1 174 ? 3.513 -15.853 -27.179 1.00 21.29 174 PHE A O 1
ATOM 1339 N N . VAL A 1 175 ? 3.304 -17.817 -28.267 1.00 23.72 175 VAL A N 1
ATOM 1340 C CA . VAL A 1 175 ? 4.703 -17.888 -28.691 1.00 25.41 175 VAL A CA 1
ATOM 1341 C C . VAL A 1 175 ? 5.078 -16.690 -29.577 1.00 26.91 175 VAL A C 1
ATOM 1342 O O . VAL A 1 175 ? 6.130 -16.075 -29.387 1.00 24.96 175 VAL A O 1
ATOM 1346 N N . GLN A 1 176 ? 4.204 -16.344 -30.521 1.00 27.85 176 GLN A N 1
ATOM 1347 C CA . GLN A 1 176 ? 4.430 -15.167 -31.371 1.00 28.92 176 GLN A CA 1
ATOM 1348 C C . GLN A 1 176 ? 4.446 -13.881 -30.560 1.00 27.63 176 GLN A C 1
ATOM 1349 O O . GLN A 1 176 ? 5.307 -13.027 -30.767 1.00 27.42 176 GLN A O 1
ATOM 1355 N N . GLN A 1 177 ? 3.499 -13.749 -29.633 1.00 26.61 177 GLN A N 1
ATOM 1356 C CA . GLN A 1 177 ? 3.417 -12.577 -28.771 1.00 27.57 177 GLN A CA 1
ATOM 1357 C C . GLN A 1 177 ? 4.638 -12.439 -27.849 1.00 26.69 177 GLN A C 1
ATOM 1358 O O . GLN A 1 177 ? 5.109 -11.322 -27.594 1.00 25.57 177 GLN A O 1
ATOM 1364 N N . TYR A 1 178 ? 5.132 -13.577 -27.356 1.00 23.89 178 TYR A N 1
ATOM 1365 C CA . TYR A 1 178 ? 6.293 -13.604 -26.453 1.00 22.51 178 TYR A CA 1
ATOM 1366 C C . TYR A 1 178 ? 7.526 -13.117 -27.192 1.00 21.49 178 TYR A C 1
ATOM 1367 O O . TYR A 1 178 ? 8.229 -12.224 -26.722 1.00 21.98 178 TYR A O 1
ATOM 1376 N N . ALA A 1 179 ? 7.777 -13.739 -28.340 1.00 22.05 179 ALA A N 1
ATOM 1377 C CA . ALA A 1 179 ? 8.913 -13.427 -29.204 1.00 23.72 179 ALA A CA 1
ATOM 1378 C C . ALA A 1 179 ? 8.867 -12.002 -29.740 1.00 24.36 179 ALA A C 1
ATOM 1379 O O . ALA A 1 179 ? 9.894 -11.319 -29.765 1.00 24.87 179 ALA A O 1
ATOM 1381 N N . ASP A 1 180 ? 7.680 -11.549 -30.151 1.00 25.11 180 ASP A N 1
ATOM 1382 C CA . ASP A 1 180 ? 7.492 -10.152 -30.587 1.00 26.22 180 ASP A CA 1
ATOM 1383 C C . ASP A 1 180 ? 7.771 -9.148 -29.477 1.00 25.94 180 ASP A C 1
ATOM 1384 O O . ASP A 1 180 ? 8.296 -8.065 -29.744 1.00 26.27 180 ASP A O 1
ATOM 1389 N N . THR A 1 181 ? 7.426 -9.505 -28.238 1.00 24.36 181 THR A N 1
ATOM 1390 C CA . THR A 1 181 ? 7.720 -8.657 -27.083 1.00 24.22 181 THR A CA 1
ATOM 1391 C C . THR A 1 181 ? 9.230 -8.519 -26.842 1.00 23.66 181 THR A C 1
ATOM 1392 O O . THR A 1 181 ? 9.718 -7.419 -26.539 1.00 23.99 181 THR A O 1
ATOM 1396 N N . VAL A 1 182 ? 9.959 -9.630 -26.957 1.00 22.63 182 VAL A N 1
ATOM 1397 C CA . VAL A 1 182 ? 11.418 -9.590 -26.785 1.00 23.27 182 VAL A CA 1
ATOM 1398 C C . VAL A 1 182 ? 12.037 -8.677 -27.849 1.00 25.29 182 VAL A C 1
ATOM 1399 O O . VAL A 1 182 ? 12.880 -7.838 -27.537 1.00 26.66 182 VAL A O 1
ATOM 1403 N N . LYS A 1 183 ? 11.589 -8.841 -29.093 1.00 27.45 183 LYS A N 1
ATOM 1404 C CA . LYS A 1 183 ? 12.001 -8.006 -30.224 1.00 30.11 183 LYS A CA 1
ATOM 1405 C C . LYS A 1 183 ? 11.812 -6.520 -29.912 1.00 29.80 183 LYS A C 1
ATOM 1406 O O . LYS A 1 183 ? 12.754 -5.732 -30.032 1.00 28.20 183 LYS A O 1
ATOM 1412 N N . TYR A 1 184 ? 10.599 -6.152 -29.497 1.00 30.02 184 TYR A N 1
ATOM 1413 C CA . TYR A 1 184 ? 10.261 -4.759 -29.193 1.00 31.12 184 TYR A CA 1
ATOM 1414 C C . TYR A 1 184 ? 11.137 -4.157 -28.091 1.00 31.11 184 TYR A C 1
ATOM 1415 O O . TYR A 1 184 ? 11.567 -3.007 -28.198 1.00 29.91 184 TYR A O 1
ATOM 1424 N N . LEU A 1 185 ? 11.393 -4.933 -27.037 1.00 29.94 185 LEU A N 1
ATOM 1425 C CA . LEU A 1 185 ? 12.228 -4.474 -25.927 1.00 30.94 185 LEU A CA 1
ATOM 1426 C C . LEU A 1 185 ? 13.704 -4.385 -26.313 1.00 32.31 185 LEU A C 1
ATOM 1427 O O . LEU A 1 185 ? 14.444 -3.570 -25.760 1.00 32.12 185 LEU A O 1
ATOM 1432 N N . SER A 1 186 ? 14.123 -5.242 -27.240 1.00 34.45 186 SER A N 1
ATOM 1433 C CA . SER A 1 186 ? 15.507 -5.257 -27.706 1.00 38.10 186 SER A CA 1
ATOM 1434 C C . SER A 1 186 ? 15.781 -4.161 -28.743 1.00 41.03 186 SER A C 1
ATOM 1435 O O . SER A 1 186 ? 16.837 -3.532 -28.704 1.00 42.42 186 SER A O 1
ATOM 1438 N N . GLU A 1 187 ? 14.829 -3.929 -29.650 1.00 43.06 187 GLU A N 1
ATOM 1439 C CA . GLU A 1 187 ? 14.987 -2.936 -30.729 1.00 46.75 187 GLU A CA 1
ATOM 1440 C C . GLU A 1 187 ? 15.128 -1.498 -30.218 1.00 48.02 187 GLU A C 1
ATOM 1441 O O . GLU A 1 187 ? 15.249 -0.557 -31.007 1.00 48.59 187 GLU A O 1
ATOM 1447 N N . GLU A 1 188 ? 15.105 -1.353 -28.893 1.00 50.13 188 GLU A N 1
ATOM 1448 C CA . GLU A 1 188 ? 15.367 -0.099 -28.191 1.00 51.49 188 GLU A CA 1
ATOM 1449 C C . GLU A 1 188 ? 16.783 0.410 -28.473 1.00 51.88 188 GLU A C 1
ATOM 1450 O O . GLU A 1 188 ? 16.995 1.604 -28.707 1.00 53.05 188 GLU A O 1
ATOM 1456 N N . ALA B 1 1 ? 39.734 4.038 -29.431 1.00 55.81 1 ALA B N 1
ATOM 1457 C CA . ALA B 1 1 ? 39.079 2.837 -30.025 1.00 55.94 1 ALA B CA 1
ATOM 1458 C C . ALA B 1 1 ? 38.964 1.707 -29.005 1.00 55.49 1 ALA B C 1
ATOM 1459 O O . ALA B 1 1 ? 38.081 0.853 -29.113 1.00 56.22 1 ALA B O 1
ATOM 1461 N N . GLN B 1 2 ? 39.862 1.708 -28.021 1.00 54.53 2 GLN B N 1
ATOM 1462 C CA . GLN B 1 2 ? 39.802 0.762 -26.905 1.00 53.72 2 GLN B CA 1
ATOM 1463 C C . GLN B 1 2 ? 39.154 1.422 -25.682 1.00 52.06 2 GLN B C 1
ATOM 1464 O O . GLN B 1 2 ? 39.731 2.333 -25.080 1.00 52.20 2 GLN B O 1
ATOM 1470 N N . TYR B 1 3 ? 37.959 0.954 -25.324 1.00 49.34 3 TYR B N 1
ATOM 1471 C CA . TYR B 1 3 ? 37.199 1.534 -24.216 1.00 46.86 3 TYR B CA 1
ATOM 1472 C C . TYR B 1 3 ? 37.162 0.628 -22.999 1.00 46.17 3 TYR B C 1
ATOM 1473 O O . TYR B 1 3 ? 36.813 -0.552 -23.094 1.00 46.51 3 TYR B O 1
ATOM 1482 N N . GLU B 1 4 ? 37.526 1.195 -21.856 1.00 44.43 4 GLU B N 1
ATOM 1483 C CA . GLU B 1 4 ? 37.545 0.459 -20.604 1.00 44.42 4 GLU B CA 1
ATOM 1484 C C . GLU B 1 4 ? 36.873 1.241 -19.483 1.00 41.77 4 GLU B C 1
ATOM 1485 O O . GLU B 1 4 ? 37.048 2.455 -19.370 1.00 39.15 4 GLU B O 1
ATOM 1491 N N . ASP B 1 5 ? 36.096 0.528 -18.670 1.00 40.08 5 ASP B N 1
ATOM 1492 C CA . ASP B 1 5 ? 35.565 1.062 -17.422 1.00 39.28 5 ASP B CA 1
ATOM 1493 C C . ASP B 1 5 ? 36.723 1.584 -16.573 1.00 38.19 5 ASP B C 1
ATOM 1494 O O . ASP B 1 5 ? 37.754 0.918 -16.440 1.00 36.50 5 ASP B O 1
ATOM 1499 N N . GLY B 1 6 ? 36.556 2.787 -16.027 1.00 36.28 6 GLY B N 1
ATOM 1500 C CA . GLY B 1 6 ? 37.606 3.443 -15.251 1.00 35.21 6 GLY B CA 1
ATOM 1501 C C . GLY B 1 6 ? 38.456 4.409 -16.064 1.00 34.35 6 GLY B C 1
ATOM 1502 O O . GLY B 1 6 ? 39.154 5.250 -15.496 1.00 35.44 6 GLY B O 1
ATOM 1503 N N . LYS B 1 7 ? 38.401 4.285 -17.391 1.00 31.81 7 LYS B N 1
ATOM 1504 C CA . LYS B 1 7 ? 39.161 5.149 -18.290 1.00 30.10 7 LYS B CA 1
ATOM 1505 C C . LYS B 1 7 ? 38.291 6.263 -18.883 1.00 28.46 7 LYS B C 1
ATOM 1506 O O . LYS B 1 7 ? 38.189 7.334 -18.301 1.00 29.44 7 LYS B O 1
ATOM 1508 N N . GLN B 1 8 ? 37.660 6.002 -20.025 1.00 27.58 8 GLN B N 1
ATOM 1509 C CA . GLN B 1 8 ? 36.840 7.010 -20.700 1.00 27.62 8 GLN B CA 1
ATOM 1510 C C . GLN B 1 8 ? 35.469 7.185 -20.050 1.00 26.38 8 GLN B C 1
ATOM 1511 O O . GLN B 1 8 ? 34.763 8.154 -20.350 1.00 25.22 8 GLN B O 1
ATOM 1517 N N . TYR B 1 9 ? 35.101 6.232 -19.189 1.00 25.25 9 TYR B N 1
ATOM 1518 C CA . TYR B 1 9 ? 33.816 6.225 -18.485 1.00 25.44 9 TYR B CA 1
ATOM 1519 C C . TYR B 1 9 ? 33.901 5.407 -17.194 1.00 25.75 9 TYR B C 1
ATOM 1520 O O . TYR B 1 9 ? 34.853 4.640 -16.994 1.00 25.75 9 TYR B O 1
ATOM 1529 N N . THR B 1 10 ? 32.903 5.584 -16.325 1.00 23.30 10 THR B N 1
ATOM 1530 C CA . THR B 1 10 ? 32.741 4.798 -15.101 1.00 24.30 10 THR B CA 1
ATOM 1531 C C . THR B 1 10 ? 31.321 4.227 -15.037 1.00 25.35 10 THR B C 1
ATOM 1532 O O . THR B 1 10 ? 30.427 4.699 -15.749 1.00 25.64 10 THR B O 1
ATOM 1536 N N . THR B 1 11 ? 31.121 3.221 -14.188 1.00 24.84 11 THR B N 1
ATOM 1537 C CA . THR B 1 11 ? 29.824 2.555 -14.056 1.00 24.97 11 THR B CA 1
ATOM 1538 C C . THR B 1 11 ? 29.163 2.901 -12.726 1.00 24.84 11 THR B C 1
ATOM 1539 O O . THR B 1 11 ? 29.793 2.793 -11.674 1.00 26.44 11 THR B O 1
ATOM 1543 N N . LEU B 1 12 ? 27.898 3.320 -12.779 1.00 24.60 12 LEU B N 1
ATOM 1544 C CA . LEU B 1 12 ? 27.148 3.670 -11.570 1.00 25.27 12 LEU B CA 1
ATOM 1545 C C . LEU B 1 12 ? 26.961 2.442 -10.686 1.00 26.03 12 LEU B C 1
ATOM 1546 O O . LEU B 1 12 ? 26.596 1.378 -11.179 1.00 26.06 12 LEU B O 1
ATOM 1551 N N . GLU B 1 13 ? 27.220 2.591 -9.388 1.00 27.05 13 GLU B N 1
ATOM 1552 C CA . GLU B 1 13 ? 26.921 1.527 -8.427 1.00 28.55 13 GLU B CA 1
ATOM 1553 C C . GLU B 1 13 ? 25.443 1.120 -8.509 1.00 28.65 13 GLU B C 1
ATOM 1554 O O . GLU B 1 13 ? 25.128 -0.071 -8.578 1.00 27.99 13 GLU B O 1
ATOM 1560 N N . LYS B 1 14 ? 24.550 2.115 -8.528 1.00 28.01 14 LYS B N 1
ATOM 1561 C CA . LYS B 1 14 ? 23.113 1.885 -8.683 1.00 29.07 14 LYS B CA 1
ATOM 1562 C C . LYS B 1 14 ? 22.587 2.483 -9.997 1.00 27.52 14 LYS B C 1
ATOM 1563 O O . LYS B 1 14 ? 22.253 3.669 -10.038 1.00 27.40 14 LYS B O 1
ATOM 1569 N N . PRO B 1 15 ? 22.523 1.676 -11.079 1.00 25.11 15 PRO B N 1
ATOM 1570 C CA . PRO B 1 15 ? 21.924 2.164 -12.327 1.00 23.62 15 PRO B CA 1
ATOM 1571 C C . PRO B 1 15 ? 20.503 2.722 -12.135 1.00 22.86 15 PRO B C 1
ATOM 1572 O O . PRO B 1 15 ? 19.732 2.219 -11.297 1.00 21.96 15 PRO B O 1
ATOM 1576 N N . VAL B 1 16 ? 20.172 3.753 -12.907 1.00 20.54 16 VAL B N 1
ATOM 1577 C CA . VAL B 1 16 ? 18.901 4.460 -12.759 1.00 20.37 16 VAL B CA 1
ATOM 1578 C C . VAL B 1 16 ? 17.858 3.920 -13.732 1.00 20.42 16 VAL B C 1
ATOM 1579 O O . VAL B 1 16 ? 18.101 3.843 -14.934 1.00 20.59 16 VAL B O 1
ATOM 1583 N N . ALA B 1 17 ? 16.693 3.556 -13.202 1.00 22.01 17 ALA B N 1
ATOM 1584 C CA . ALA B 1 17 ? 15.565 3.130 -14.035 1.00 22.04 17 ALA B CA 1
ATOM 1585 C C . ALA B 1 17 ? 14.907 4.337 -14.715 1.00 21.54 17 ALA B C 1
ATOM 1586 O O . ALA B 1 17 ? 14.711 5.388 -14.089 1.00 20.60 17 ALA B O 1
ATOM 1588 N N . GLY B 1 18 ? 14.574 4.184 -15.994 1.00 22.48 18 GLY B N 1
ATOM 1589 C CA . GLY B 1 18 ? 13.846 5.220 -16.745 1.00 21.77 18 GLY B CA 1
ATOM 1590 C C . GLY B 1 18 ? 14.643 6.457 -17.131 1.00 21.26 18 GLY B C 1
ATOM 1591 O O . GLY B 1 18 ? 14.066 7.456 -17.564 1.00 21.16 18 GLY B O 1
ATOM 1592 N N . ALA B 1 19 ? 15.965 6.389 -16.988 1.00 21.63 19 ALA B N 1
ATOM 1593 C CA . ALA B 1 19 ? 16.854 7.506 -17.313 1.00 21.61 19 ALA B CA 1
ATOM 1594 C C . ALA B 1 19 ? 16.881 7.821 -18.814 1.00 21.67 19 ALA B C 1
ATOM 1595 O O . ALA B 1 19 ? 16.696 6.915 -19.633 1.00 18.91 19 ALA B O 1
ATOM 1597 N N . PRO B 1 20 ? 17.121 9.105 -19.180 1.00 20.27 20 PRO B N 1
ATOM 1598 C CA . PRO B 1 20 ? 17.264 9.449 -20.593 1.00 20.81 20 PRO B CA 1
ATOM 1599 C C . PRO B 1 20 ? 18.459 8.721 -21.211 1.00 21.72 20 PRO B C 1
ATOM 1600 O O . PRO B 1 20 ? 19.382 8.313 -20.486 1.00 22.62 20 PRO B O 1
ATOM 1604 N N . GLN B 1 21 ? 18.432 8.559 -22.531 1.00 20.58 21 GLN B N 1
ATOM 1605 C CA . GLN B 1 21 ? 19.485 7.833 -23.245 1.00 22.29 21 GLN B CA 1
ATOM 1606 C C . GLN B 1 21 ? 20.853 8.475 -23.029 1.00 21.56 21 GLN B C 1
ATOM 1607 O O . GLN B 1 21 ? 21.834 7.794 -22.708 1.00 21.67 21 GLN B O 1
ATOM 1613 N N . VAL B 1 22 ? 20.899 9.787 -23.222 1.00 19.75 22 VAL B N 1
ATOM 1614 C CA . VAL B 1 22 ? 22.097 10.578 -23.031 1.00 20.23 22 VAL B CA 1
ATOM 1615 C C . VAL B 1 22 ? 21.712 11.820 -22.244 1.00 19.17 22 VAL B C 1
ATOM 1616 O O . VAL B 1 22 ? 20.952 12.663 -22.734 1.00 18.63 22 VAL B O 1
ATOM 1620 N N . LEU B 1 23 ? 22.247 11.927 -21.032 1.00 18.03 23 LEU B N 1
ATOM 1621 C CA . LEU B 1 23 ? 21.850 12.993 -20.117 1.00 18.11 23 LEU B CA 1
ATOM 1622 C C . LEU B 1 23 ? 23.028 13.840 -19.639 1.00 17.50 23 LEU B C 1
ATOM 1623 O O . LEU B 1 23 ? 23.907 13.365 -18.914 1.00 17.74 23 LEU B O 1
ATOM 1628 N N . GLU B 1 24 ? 23.001 15.107 -20.039 1.00 15.68 24 GLU B N 1
ATOM 1629 C CA . GLU B 1 24 ? 24.003 16.098 -19.650 1.00 16.40 24 GLU B CA 1
ATOM 1630 C C . GLU B 1 24 ? 23.455 17.019 -18.557 1.00 15.02 24 GLU B C 1
ATOM 1631 O O . GLU B 1 24 ? 22.315 17.479 -18.649 1.00 15.64 24 GLU B O 1
ATOM 1637 N N . PHE B 1 25 ? 24.260 17.270 -17.525 1.00 13.63 25 PHE B N 1
ATOM 1638 C CA . PHE B 1 25 ? 23.931 18.240 -16.476 1.00 13.75 25 PHE B CA 1
ATOM 1639 C C . PHE B 1 25 ? 24.859 19.440 -16.594 1.00 13.22 25 PHE B C 1
ATOM 1640 O O . PHE B 1 25 ? 26.041 19.276 -16.916 1.00 13.75 25 PHE B O 1
ATOM 1648 N N . PHE B 1 26 ? 24.334 20.635 -16.332 1.00 11.80 26 PHE B N 1
ATOM 1649 C CA . PHE B 1 26 ? 25.141 21.851 -16.390 1.00 12.71 26 PHE B CA 1
ATOM 1650 C C . PHE B 1 26 ? 24.619 22.907 -15.413 1.00 12.91 26 PHE B C 1
ATOM 1651 O O . PHE B 1 26 ? 23.534 22.761 -14.846 1.00 10.38 26 PHE B O 1
ATOM 1659 N N . SER B 1 27 ? 25.407 23.962 -15.210 1.00 11.42 27 SER B N 1
ATOM 1660 C CA . SER B 1 27 ? 24.917 25.159 -14.534 1.00 12.57 27 SER B CA 1
ATOM 1661 C C . SER B 1 27 ? 25.354 26.389 -15.324 1.00 13.24 27 SER B C 1
ATOM 1662 O O . SER B 1 27 ? 26.458 26.416 -15.878 1.00 10.34 27 SER B O 1
ATOM 1665 N N . PHE B 1 28 ? 24.490 27.401 -15.389 1.00 13.74 28 PHE B N 1
ATOM 1666 C CA . PHE B 1 28 ? 24.851 28.673 -16.036 1.00 13.87 28 PHE B CA 1
ATOM 1667 C C . PHE B 1 28 ? 25.934 29.440 -15.274 1.00 12.34 28 PHE B C 1
ATOM 1668 O O . PHE B 1 28 ? 26.528 30.387 -15.806 1.00 12.86 28 PHE B O 1
ATOM 1676 N N . PHE B 1 29 ? 26.177 29.021 -14.033 1.00 10.49 29 PHE B N 1
ATOM 1677 C CA . PHE B 1 29 ? 27.222 29.597 -13.187 1.00 12.56 29 PHE B CA 1
ATOM 1678 C C . PHE B 1 29 ? 28.592 28.963 -13.425 1.00 13.22 29 PHE B C 1
ATOM 1679 O O . PHE B 1 29 ? 29.622 29.543 -13.069 1.00 13.23 29 PHE B O 1
ATOM 1687 N N . CYS B 1 30 ? 28.595 27.771 -14.014 1.00 13.80 30 CYS B N 1
ATOM 1688 C CA . CYS B 1 30 ? 29.813 26.967 -14.087 1.00 14.32 30 CYS B CA 1
ATOM 1689 C C . CYS B 1 30 ? 30.729 27.341 -15.260 1.00 12.77 30 CYS B C 1
ATOM 1690 O O . CYS B 1 30 ? 30.306 27.320 -16.417 1.00 12.48 30 CYS B O 1
ATOM 1693 N N . PRO B 1 31 ? 31.991 27.710 -14.954 1.00 13.41 31 PRO B N 1
ATOM 1694 C CA . PRO B 1 31 ? 32.897 28.165 -16.007 1.00 15.18 31 PRO B CA 1
ATOM 1695 C C . PRO B 1 31 ? 33.277 27.039 -16.964 1.00 13.77 31 PRO B C 1
ATOM 1696 O O . PRO B 1 31 ? 33.501 27.298 -18.149 1.00 15.85 31 PRO B O 1
ATOM 1700 N N . HIS B 1 32 ? 33.362 25.807 -16.460 1.00 14.77 32 HIS B N 1
ATOM 1701 C CA . HIS B 1 32 ? 33.708 24.685 -17.330 1.00 15.65 32 HIS B CA 1
ATOM 1702 C C . HIS B 1 32 ? 32.507 24.299 -18.202 1.00 15.35 32 HIS B C 1
ATOM 1703 O O . HIS B 1 32 ? 32.687 23.882 -19.346 1.00 13.90 32 HIS B O 1
ATOM 1710 N N . CYS B 1 33 ? 31.289 24.483 -17.681 1.00 14.90 33 CYS B N 1
ATOM 1711 C CA . CYS B 1 33 ? 30.073 24.331 -18.503 1.00 14.92 33 CYS B CA 1
ATOM 1712 C C . CYS B 1 33 ? 30.037 25.355 -19.646 1.00 14.01 33 CYS B C 1
ATOM 1713 O O . CYS B 1 33 ? 29.664 25.018 -20.786 1.00 13.83 33 CYS B O 1
ATOM 1716 N N . TYR B 1 34 ? 30.425 26.595 -19.331 1.00 14.10 34 TYR B N 1
ATOM 1717 C CA . TYR B 1 34 ? 30.545 27.676 -20.306 1.00 15.98 34 TYR B CA 1
ATOM 1718 C C . TYR B 1 34 ? 31.542 27.258 -21.393 1.00 15.19 34 TYR B C 1
ATOM 1719 O O . TYR B 1 34 ? 31.251 27.382 -22.579 1.00 17.57 34 TYR B O 1
ATOM 1728 N N . GLN B 1 35 ? 32.697 26.737 -20.971 1.00 15.25 35 GLN B N 1
ATOM 1729 C CA . GLN B 1 35 ? 33.710 26.168 -21.873 1.00 15.73 35 GLN B CA 1
ATOM 1730 C C . GLN B 1 35 ? 33.150 25.048 -22.772 1.00 17.51 35 GLN B C 1
ATOM 1731 O O . GLN B 1 35 ? 33.372 25.050 -23.990 1.00 17.91 35 GLN B O 1
ATOM 1737 N N . PHE B 1 36 ? 32.417 24.113 -22.163 1.00 17.65 36 PHE B N 1
ATOM 1738 C CA . PHE B 1 36 ? 31.803 22.986 -22.863 1.00 19.20 36 PHE B CA 1
ATOM 1739 C C . PHE B 1 36 ? 30.860 23.455 -23.958 1.00 21.13 36 PHE B C 1
ATOM 1740 O O . PHE B 1 36 ? 30.855 22.910 -25.062 1.00 22.84 36 PHE B O 1
ATOM 1748 N N . GLU B 1 37 ? 30.071 24.476 -23.648 1.00 24.73 37 GLU B N 1
ATOM 1749 C CA . GLU B 1 37 ? 29.060 24.988 -24.569 1.00 26.93 37 GLU B CA 1
ATOM 1750 C C . GLU B 1 37 ? 29.603 25.990 -25.597 1.00 26.16 37 GLU B C 1
ATOM 1751 O O . GLU B 1 37 ? 29.392 25.824 -26.796 1.00 26.76 37 GLU B O 1
ATOM 1757 N N . GLU B 1 38 ? 30.300 27.021 -25.132 1.00 26.80 38 GLU B N 1
ATOM 1758 C CA . GLU B 1 38 ? 30.652 28.148 -25.994 1.00 28.09 38 GLU B CA 1
ATOM 1759 C C . GLU B 1 38 ? 31.964 27.956 -26.761 1.00 27.18 38 GLU B C 1
ATOM 1760 O O . GLU B 1 38 ? 32.168 28.569 -27.817 1.00 26.29 38 GLU B O 1
ATOM 1766 N N . VAL B 1 39 ? 32.849 27.114 -26.236 1.00 24.80 39 VAL B N 1
ATOM 1767 C CA . VAL B 1 39 ? 34.167 26.932 -26.844 1.00 26.08 39 VAL B CA 1
ATOM 1768 C C . VAL B 1 39 ? 34.309 25.555 -27.497 1.00 25.28 39 VAL B C 1
ATOM 1769 O O . VAL B 1 39 ? 34.604 25.452 -28.689 1.00 27.73 39 VAL B O 1
ATOM 1773 N N . LEU B 1 40 ? 34.084 24.508 -26.712 1.00 22.99 40 LEU B N 1
ATOM 1774 C CA . LEU B 1 40 ? 34.240 23.129 -27.161 1.00 22.58 40 LEU B CA 1
ATOM 1775 C C . LEU B 1 40 ? 33.047 22.619 -27.973 1.00 22.40 40 LEU B C 1
ATOM 1776 O O . LEU B 1 40 ? 33.200 21.736 -28.820 1.00 23.39 40 LEU B O 1
ATOM 1781 N N . HIS B 1 41 ? 31.863 23.167 -27.709 1.00 21.49 41 HIS B N 1
ATOM 1782 C CA . HIS B 1 41 ? 30.619 22.693 -28.333 1.00 21.03 41 HIS B CA 1
ATOM 1783 C C . HIS B 1 41 ? 30.443 21.178 -28.135 1.00 20.35 41 HIS B C 1
ATOM 1784 O O . HIS B 1 41 ? 30.220 20.438 -29.093 1.00 18.65 41 HIS B O 1
ATOM 1791 N N . ILE B 1 42 ? 30.556 20.734 -26.880 1.00 18.70 42 ILE B N 1
ATOM 1792 C CA . ILE B 1 42 ? 30.461 19.307 -26.534 1.00 19.90 42 ILE B CA 1
ATOM 1793 C C . ILE B 1 42 ? 29.143 18.676 -26.999 1.00 21.81 42 ILE B C 1
ATOM 1794 O O . ILE B 1 42 ? 29.161 17.637 -27.661 1.00 20.86 42 ILE B O 1
ATOM 1799 N N . SER B 1 43 ? 28.017 19.315 -26.670 1.00 22.94 43 SER B N 1
ATOM 1800 C CA . SER B 1 43 ? 26.695 18.786 -27.026 1.00 24.47 43 SER B CA 1
ATOM 1801 C C . SER B 1 43 ? 26.505 18.614 -28.541 1.00 24.50 43 SER B C 1
ATOM 1802 O O . SER B 1 43 ? 26.006 17.583 -28.984 1.00 25.12 43 SER B O 1
ATOM 1805 N N . ASP B 1 44 ? 26.920 19.609 -29.328 1.00 26.00 44 ASP B N 1
ATOM 1806 C CA . ASP B 1 44 ? 26.822 19.545 -30.796 1.00 26.54 44 ASP B CA 1
ATOM 1807 C C . ASP B 1 44 ? 27.652 18.403 -31.371 1.00 26.42 44 ASP B C 1
ATOM 1808 O O . ASP B 1 44 ? 27.182 17.657 -32.227 1.00 26.91 44 ASP B O 1
ATOM 1813 N N . ASN B 1 45 ? 28.884 18.276 -30.887 1.00 25.51 45 ASN B N 1
ATOM 1814 C CA . ASN B 1 45 ? 29.798 17.238 -31.344 1.00 26.09 45 ASN B CA 1
ATOM 1815 C C . ASN B 1 45 ? 29.390 15.828 -30.942 1.00 25.67 45 ASN B C 1
ATOM 1816 O O . ASN B 1 45 ? 29.549 14.884 -31.722 1.00 25.46 45 ASN B O 1
ATOM 1821 N N . VAL B 1 46 ? 28.847 15.691 -29.733 1.00 25.03 46 VAL B N 1
ATOM 1822 C CA . VAL B 1 46 ? 28.265 14.433 -29.278 1.00 25.37 46 VAL B CA 1
ATOM 1823 C C . VAL B 1 46 ? 27.065 14.070 -30.170 1.00 27.68 46 VAL B C 1
ATOM 1824 O O . VAL B 1 46 ? 26.967 12.938 -30.656 1.00 26.62 46 VAL B O 1
ATOM 1828 N N . LYS B 1 47 ? 26.179 15.043 -30.398 1.00 30.08 47 LYS B N 1
ATOM 1829 C CA . LYS B 1 47 ? 24.975 14.847 -31.224 1.00 33.41 47 LYS B CA 1
ATOM 1830 C C . LYS B 1 47 ? 25.293 14.367 -32.650 1.00 34.71 47 LYS B C 1
ATOM 1831 O O . LYS B 1 47 ? 24.635 13.456 -33.165 1.00 34.00 47 LYS B O 1
ATOM 1837 N N . LYS B 1 48 ? 26.313 14.968 -33.262 1.00 36.92 48 LYS B N 1
ATOM 1838 C CA . LYS B 1 48 ? 26.757 14.619 -34.618 1.00 39.26 48 LYS B CA 1
ATOM 1839 C C . LYS B 1 48 ? 27.156 13.151 -34.793 1.00 39.85 48 LYS B C 1
ATOM 1840 O O . LYS B 1 48 ? 27.071 12.610 -35.897 1.00 40.06 48 LYS B O 1
ATOM 1846 N N . LYS B 1 49 ? 27.590 12.513 -33.710 1.00 40.28 49 LYS B N 1
ATOM 1847 C CA . LYS B 1 49 ? 28.097 11.144 -33.778 1.00 40.37 49 LYS B CA 1
ATOM 1848 C C . LYS B 1 49 ? 27.185 10.097 -33.136 1.00 40.57 49 LYS B C 1
ATOM 1849 O O . LYS B 1 49 ? 27.526 8.915 -33.096 1.00 40.87 49 LYS B O 1
ATOM 1855 N N . LEU B 1 50 ? 26.027 10.530 -32.642 1.00 40.60 50 LEU B N 1
ATOM 1856 C CA . LEU B 1 50 ? 25.073 9.621 -32.014 1.00 40.15 50 LEU B CA 1
ATOM 1857 C C . LEU B 1 50 ? 24.368 8.723 -33.036 1.00 40.76 50 LEU B C 1
ATOM 1858 O O . LEU B 1 50 ? 24.117 9.154 -34.167 1.00 40.47 50 LEU B O 1
ATOM 1863 N N . PRO B 1 51 ? 24.046 7.471 -32.642 1.00 41.47 51 PRO B N 1
ATOM 1864 C CA . PRO B 1 51 ? 23.232 6.595 -33.496 1.00 41.36 51 PRO B CA 1
ATOM 1865 C C . PRO B 1 51 ? 21.844 7.184 -33.776 1.00 42.26 51 PRO B C 1
ATOM 1866 O O . PRO B 1 51 ? 21.394 8.094 -33.064 1.00 41.79 51 PRO B O 1
ATOM 1870 N N . GLU B 1 52 ? 21.179 6.668 -34.809 1.00 42.64 52 GLU B N 1
ATOM 1871 C CA . GLU B 1 52 ? 19.810 7.081 -35.126 1.00 42.72 52 GLU B CA 1
ATOM 1872 C C . GLU B 1 52 ? 18.865 6.702 -33.989 1.00 41.15 52 GLU B C 1
ATOM 1873 O O . GLU B 1 52 ? 19.018 5.645 -33.372 1.00 40.82 52 GLU B O 1
ATOM 1879 N N . GLY B 1 53 ? 17.904 7.579 -33.709 1.00 40.90 53 GLY B N 1
ATOM 1880 C CA . GLY B 1 53 ? 16.899 7.328 -32.671 1.00 40.40 53 GLY B CA 1
ATOM 1881 C C . GLY B 1 53 ? 17.382 7.521 -31.240 1.00 39.43 53 GLY B C 1
ATOM 1882 O O . GLY B 1 53 ? 16.694 7.135 -30.290 1.00 38.99 53 GLY B O 1
ATOM 1883 N N . VAL B 1 54 ? 18.565 8.109 -31.086 1.00 38.89 54 VAL B N 1
ATOM 1884 C CA . VAL B 1 54 ? 19.099 8.458 -29.769 1.00 37.73 54 VAL B CA 1
ATOM 1885 C C . VAL B 1 54 ? 19.057 9.979 -29.614 1.00 36.62 54 VAL B C 1
ATOM 1886 O O . VAL B 1 54 ? 19.695 10.710 -30.375 1.00 36.89 54 VAL B O 1
ATOM 1890 N N . LYS B 1 55 ? 18.281 10.450 -28.642 1.00 34.56 55 LYS B N 1
ATOM 1891 C CA . LYS B 1 55 ? 18.156 11.884 -28.401 1.00 33.13 55 LYS B CA 1
ATOM 1892 C C . LYS B 1 55 ? 19.014 12.306 -27.217 1.00 29.55 55 LYS B C 1
ATOM 1893 O O . LYS B 1 55 ? 19.375 11.485 -26.372 1.00 28.53 55 LYS B O 1
ATOM 1899 N N . MET B 1 56 ? 19.333 13.594 -27.172 1.00 27.57 56 MET B N 1
ATOM 1900 C CA . MET B 1 56 ? 20.109 14.149 -26.079 1.00 28.04 56 MET B CA 1
ATOM 1901 C C . MET B 1 56 ? 19.228 14.964 -25.154 1.00 23.90 56 MET B C 1
ATOM 1902 O O . MET B 1 56 ? 18.307 15.632 -25.599 1.00 23.75 56 MET B O 1
ATOM 1907 N N . THR B 1 57 ? 19.524 14.879 -23.863 1.00 20.90 57 THR B N 1
ATOM 1908 C CA . THR B 1 57 ? 18.756 15.556 -22.836 1.00 17.92 57 THR B CA 1
ATOM 1909 C C . THR B 1 57 ? 19.728 16.371 -22.003 1.00 16.73 57 THR B C 1
ATOM 1910 O O . THR B 1 57 ? 20.828 15.902 -21.666 1.00 16.22 57 THR B O 1
ATOM 1914 N N . LYS B 1 58 ? 19.337 17.603 -21.696 1.00 15.88 58 LYS B N 1
ATOM 1915 C CA . LYS B 1 58 ? 20.191 18.484 -20.924 1.00 13.86 58 LYS B CA 1
ATOM 1916 C C . LYS B 1 58 ? 19.402 19.165 -19.815 1.00 12.90 58 LYS B C 1
ATOM 1917 O O . LYS B 1 58 ? 18.390 19.825 -20.069 1.00 12.69 58 LYS B O 1
ATOM 1923 N N . TYR B 1 59 ? 19.886 18.991 -18.588 1.00 12.89 59 TYR B N 1
ATOM 1924 C CA . TYR B 1 59 ? 19.221 19.516 -17.405 1.00 13.38 59 TYR B CA 1
ATOM 1925 C C . TYR B 1 59 ? 20.136 20.469 -16.665 1.00 13.88 59 TYR B C 1
ATOM 1926 O O . TYR B 1 59 ? 21.350 20.241 -16.592 1.00 12.41 59 TYR B O 1
ATOM 1935 N N . HIS B 1 60 ? 19.537 21.520 -16.111 1.00 12.46 60 HIS B N 1
ATOM 1936 C CA . HIS B 1 60 ? 20.231 22.452 -15.239 1.00 12.28 60 HIS B CA 1
ATOM 1937 C C . HIS B 1 60 ? 20.229 21.925 -13.794 1.00 13.29 60 HIS B C 1
ATOM 1938 O O . HIS B 1 60 ? 19.327 21.197 -13.398 1.00 13.00 60 HIS B O 1
ATOM 1945 N N . VAL B 1 61 ? 21.223 22.324 -13.005 1.00 12.01 61 VAL B N 1
ATOM 1946 C CA . VAL B 1 61 ? 21.305 21.931 -11.589 1.00 13.29 61 VAL B CA 1
ATOM 1947 C C . VAL B 1 61 ? 21.093 23.095 -10.606 1.00 16.83 61 VAL B C 1
ATOM 1948 O O . VAL B 1 61 ? 21.369 24.254 -10.922 1.00 15.24 61 VAL B O 1
ATOM 1952 N N . ASN B 1 62 ? 20.625 22.741 -9.407 1.00 19.17 62 ASN B N 1
ATOM 1953 C CA . ASN B 1 62 ? 20.268 23.672 -8.342 1.00 22.54 62 ASN B CA 1
ATOM 1954 C C . ASN B 1 62 ? 21.441 24.117 -7.501 1.00 23.33 62 ASN B C 1
ATOM 1955 O O . ASN B 1 62 ? 21.436 25.227 -6.983 1.00 25.22 62 ASN B O 1
ATOM 1960 N N . PHE B 1 63 ? 22.421 23.232 -7.346 1.00 21.68 63 PHE B N 1
ATOM 1961 C CA . PHE B 1 63 ? 23.369 23.325 -6.238 1.00 23.30 63 PHE B CA 1
ATOM 1962 C C . PHE B 1 63 ? 24.482 24.388 -6.356 1.00 23.36 63 PHE B C 1
ATOM 1963 O O . PHE B 1 63 ? 25.392 24.447 -5.525 1.00 23.39 63 PHE B O 1
ATOM 1971 N N . MET B 1 64 ? 24.380 25.246 -7.364 1.00 22.53 64 MET B N 1
ATOM 1972 C CA . MET B 1 64 ? 25.236 26.426 -7.474 1.00 24.06 64 MET B CA 1
ATOM 1973 C C . MET B 1 64 ? 24.388 27.685 -7.542 1.00 20.56 64 MET B C 1
ATOM 1974 O O . MET B 1 64 ? 23.425 27.748 -8.310 1.00 17.63 64 MET B O 1
ATOM 1979 N N . GLY B 1 65 ? 24.766 28.686 -6.752 1.00 18.26 65 GLY B N 1
ATOM 1980 C CA . GLY B 1 65 ? 24.138 30.008 -6.820 1.00 18.90 65 GLY B CA 1
ATOM 1981 C C . GLY B 1 65 ? 22.888 30.181 -5.987 1.00 18.33 65 GLY B C 1
ATOM 1982 O O . GLY B 1 65 ? 22.143 31.152 -6.178 1.00 16.40 65 GLY B O 1
ATOM 1983 N N . GLY B 1 66 ? 22.662 29.258 -5.052 1.00 17.33 66 GLY B N 1
ATOM 1984 C CA . GLY B 1 66 ? 21.556 29.368 -4.089 1.00 18.12 66 GLY B CA 1
ATOM 1985 C C . GLY B 1 66 ? 20.193 29.480 -4.742 1.00 16.86 66 GLY B C 1
ATOM 1986 O O . GLY B 1 66 ? 19.887 28.739 -5.669 1.00 14.90 66 GLY B O 1
ATOM 1987 N N . ASP B 1 67 ? 19.372 30.413 -4.268 1.00 14.67 67 ASP B N 1
ATOM 1988 C CA . ASP B 1 67 ? 18.032 30.556 -4.815 1.00 13.76 67 ASP B CA 1
ATOM 1989 C C . ASP B 1 67 ? 18.021 30.994 -6.265 1.00 12.24 67 ASP B C 1
ATOM 1990 O O . ASP B 1 67 ? 17.118 30.620 -7.008 1.00 11.81 67 ASP B O 1
ATOM 1995 N N . LEU B 1 68 ? 19.021 31.779 -6.677 1.00 10.57 68 LEU B N 1
ATOM 1996 C CA . LEU B 1 68 ? 19.132 32.165 -8.080 1.00 12.58 68 LEU B CA 1
ATOM 1997 C C . LEU B 1 68 ? 19.418 30.943 -8.952 1.00 13.19 68 LEU B C 1
ATOM 1998 O O . LEU B 1 68 ? 19.008 30.896 -10.117 1.00 11.51 68 LEU B O 1
ATOM 2003 N N . GLY B 1 69 ? 20.145 29.974 -8.394 1.00 12.68 69 GLY B N 1
ATOM 2004 C CA . GLY B 1 69 ? 20.406 28.708 -9.088 1.00 13.23 69 GLY B CA 1
ATOM 2005 C C . GLY B 1 69 ? 19.101 27.961 -9.331 1.00 13.05 69 GLY B C 1
ATOM 2006 O O . GLY B 1 69 ? 18.881 27.426 -10.423 1.00 11.64 69 GLY B O 1
ATOM 2007 N N . LYS B 1 70 ? 18.229 27.968 -8.321 1.00 12.08 70 LYS B N 1
ATOM 2008 C CA . LYS B 1 70 ? 16.902 27.364 -8.444 1.00 14.63 70 LYS B CA 1
ATOM 2009 C C . LYS B 1 70 ? 16.071 28.087 -9.507 1.00 12.11 70 LYS B C 1
ATOM 2010 O O . LYS B 1 70 ? 15.381 27.447 -10.293 1.00 9.87 70 LYS B O 1
ATOM 2016 N N . ASP B 1 71 ? 16.157 29.419 -9.537 1.00 11.20 71 ASP B N 1
ATOM 2017 C CA . ASP B 1 71 ? 15.436 30.220 -10.548 1.00 13.01 71 ASP B CA 1
ATOM 2018 C C . ASP B 1 71 ? 15.935 29.934 -11.973 1.00 11.48 71 ASP B C 1
ATOM 2019 O O . ASP B 1 71 ? 15.143 29.880 -12.934 1.00 10.90 71 ASP B O 1
ATOM 2024 N N . LEU B 1 72 ? 17.248 29.732 -12.109 1.00 10.92 72 LEU B N 1
ATOM 2025 C CA . LEU B 1 72 ? 17.835 29.335 -13.393 1.00 9.06 72 LEU B CA 1
ATOM 2026 C C . LEU B 1 72 ? 17.368 27.935 -13.855 1.00 10.31 72 LEU B C 1
ATOM 2027 O O . LEU B 1 72 ? 17.130 27.709 -15.051 1.00 8.68 72 LEU B O 1
ATOM 2032 N N . THR B 1 73 ? 17.241 27.008 -12.911 1.00 9.49 73 THR B N 1
ATOM 2033 C CA . THR B 1 73 ? 16.663 25.675 -13.183 1.00 11.04 73 THR B CA 1
ATOM 2034 C C . THR B 1 73 ? 15.221 25.776 -13.701 1.00 9.99 73 THR B C 1
ATOM 2035 O O . THR B 1 73 ? 14.842 25.083 -14.652 1.00 11.00 73 THR B O 1
ATOM 2039 N N . GLN B 1 74 ? 14.430 26.645 -13.073 1.00 9.72 74 GLN B N 1
ATOM 2040 C CA . GLN B 1 74 ? 13.060 26.896 -13.519 1.00 11.30 74 GLN B CA 1
ATOM 2041 C C . GLN B 1 74 ? 13.028 27.614 -14.885 1.00 11.50 74 GLN B C 1
ATOM 2042 O O . GLN B 1 74 ? 12.171 27.319 -15.722 1.00 11.01 74 GLN B O 1
ATOM 2048 N N . ALA B 1 75 ? 13.962 28.542 -15.114 1.00 10.55 75 ALA B N 1
ATOM 2049 C CA . ALA B 1 75 ? 14.087 29.205 -16.413 1.00 11.50 75 ALA B CA 1
ATOM 2050 C C . ALA B 1 75 ? 14.451 28.196 -17.511 1.00 11.62 75 ALA B C 1
ATOM 2051 O O . ALA B 1 75 ? 13.923 28.251 -18.625 1.00 10.78 75 ALA B O 1
ATOM 2053 N N . TRP B 1 76 ? 15.340 27.256 -17.189 1.00 10.71 76 TRP B N 1
ATOM 2054 C CA . TRP B 1 76 ? 15.695 26.209 -18.137 1.00 11.86 76 TRP B CA 1
ATOM 2055 C C . TRP B 1 76 ? 14.496 25.303 -18.439 1.00 9.20 76 TRP B C 1
ATOM 2056 O O . TRP B 1 76 ? 14.329 24.837 -19.573 1.00 8.50 76 TRP B O 1
ATOM 2067 N N . ALA B 1 77 ? 13.671 25.051 -17.424 1.00 11.20 77 ALA B N 1
ATOM 2068 C CA . ALA B 1 77 ? 12.420 24.314 -17.629 1.00 12.03 77 ALA B CA 1
ATOM 2069 C C . ALA B 1 77 ? 11.503 25.066 -18.588 1.00 10.71 77 ALA B C 1
ATOM 2070 O O . ALA B 1 77 ? 10.917 24.462 -19.495 1.00 11.05 77 ALA B O 1
ATOM 2072 N N . VAL B 1 78 ? 11.389 26.384 -18.410 1.00 10.72 78 VAL B N 1
ATOM 2073 C CA . VAL B 1 78 ? 10.656 27.201 -19.374 1.00 10.05 78 VAL B CA 1
ATOM 2074 C C . VAL B 1 78 ? 11.244 27.042 -20.793 1.00 11.56 78 VAL B C 1
ATOM 2075 O O . VAL B 1 78 ? 10.510 26.810 -21.764 1.00 10.80 78 VAL B O 1
ATOM 2079 N N . ALA B 1 79 ? 12.565 27.151 -20.913 1.00 11.21 79 ALA B N 1
ATOM 2080 C CA . ALA B 1 79 ? 13.220 26.973 -22.222 1.00 11.33 79 ALA B CA 1
ATOM 2081 C C . ALA B 1 79 ? 12.911 25.623 -22.866 1.00 12.28 79 ALA B C 1
ATOM 2082 O O . ALA B 1 79 ? 12.697 25.547 -24.083 1.00 12.13 79 ALA B O 1
ATOM 2084 N N . MET B 1 80 ? 12.911 24.562 -22.059 1.00 12.87 80 MET B N 1
ATOM 2085 C CA . MET B 1 80 ? 12.569 23.219 -22.554 1.00 13.94 80 MET B CA 1
ATOM 2086 C C . MET B 1 80 ? 11.105 23.113 -22.998 1.00 14.32 80 MET B C 1
ATOM 2087 O O . MET B 1 80 ? 10.828 22.638 -24.105 1.00 15.95 80 MET B O 1
ATOM 2092 N N . ALA B 1 81 ? 10.189 23.546 -22.133 1.00 15.16 81 ALA B N 1
ATOM 2093 C CA . ALA B 1 81 ? 8.748 23.542 -22.435 1.00 15.68 81 ALA B CA 1
ATOM 2094 C C . ALA B 1 81 ? 8.401 24.327 -23.711 1.00 16.69 81 ALA B C 1
ATOM 2095 O O . ALA B 1 81 ? 7.538 23.903 -24.483 1.00 15.35 81 ALA B O 1
ATOM 2097 N N . LEU B 1 82 ? 9.059 25.474 -23.921 1.00 15.10 82 LEU B N 1
ATOM 2098 C CA . LEU B 1 82 ? 8.806 26.301 -25.102 1.00 15.14 82 LEU B CA 1
ATOM 2099 C C . LEU B 1 82 ? 9.681 25.923 -26.312 1.00 16.67 82 LEU B C 1
ATOM 2100 O O . LEU B 1 82 ? 9.451 26.401 -27.428 1.00 17.47 82 LEU B O 1
ATOM 2105 N N . GLY B 1 83 ? 10.659 25.048 -26.090 1.00 15.98 83 GLY B N 1
ATOM 2106 C CA . GLY B 1 83 ? 11.618 24.650 -27.130 1.00 15.27 83 GLY B CA 1
ATOM 2107 C C . GLY B 1 83 ? 12.532 25.775 -27.597 1.00 16.01 83 GLY B C 1
ATOM 2108 O O . GLY B 1 83 ? 12.847 25.866 -28.780 1.00 17.61 83 GLY B O 1
ATOM 2109 N N . VAL B 1 84 ? 12.975 26.631 -26.672 1.00 13.17 84 VAL B N 1
ATOM 2110 C CA . VAL B 1 84 ? 13.805 27.795 -27.050 1.00 14.53 84 VAL B CA 1
ATOM 2111 C C . VAL B 1 84 ? 15.232 27.754 -26.480 1.00 15.55 84 VAL B C 1
ATOM 2112 O O . VAL B 1 84 ? 15.906 28.793 -26.374 1.00 17.08 84 VAL B O 1
ATOM 2116 N N . GLU B 1 85 ? 15.687 26.553 -26.137 1.00 17.00 85 GLU B N 1
ATOM 2117 C CA . GLU B 1 85 ? 17.019 26.351 -25.564 1.00 18.69 85 GLU B CA 1
ATOM 2118 C C . GLU B 1 85 ? 18.110 26.991 -26.422 1.00 20.17 85 GLU B C 1
ATOM 2119 O O . GLU B 1 85 ? 19.041 27.594 -25.887 1.00 20.36 85 GLU B O 1
ATOM 2125 N N . ASP B 1 86 ? 17.985 26.851 -27.744 1.00 20.79 86 ASP B N 1
ATOM 2126 C CA . ASP B 1 86 ? 18.995 27.364 -28.683 1.00 23.39 86 ASP B CA 1
ATOM 2127 C C . ASP B 1 86 ? 19.021 28.889 -28.766 1.00 21.85 86 ASP B C 1
ATOM 2128 O O . ASP B 1 86 ? 20.023 29.467 -29.173 1.00 22.54 86 ASP B O 1
ATOM 2133 N N . LYS B 1 87 ? 17.918 29.527 -28.388 1.00 19.53 87 LYS B N 1
ATOM 2134 C CA . LYS B 1 87 ? 17.824 30.983 -28.378 1.00 20.62 87 LYS B CA 1
ATOM 2135 C C . LYS B 1 87 ? 18.369 31.615 -27.097 1.00 19.08 87 LYS B C 1
ATOM 2136 O O . LYS B 1 87 ? 18.827 32.765 -27.118 1.00 18.75 87 LYS B O 1
ATOM 2142 N N . VAL B 1 88 ? 18.295 30.896 -25.976 1.00 17.22 88 VAL B N 1
ATOM 2143 C CA . VAL B 1 88 ? 18.605 31.521 -24.677 1.00 16.00 88 VAL B CA 1
ATOM 2144 C C . VAL B 1 88 ? 19.910 31.074 -24.020 1.00 15.35 88 VAL B C 1
ATOM 2145 O O . VAL B 1 88 ? 20.395 31.740 -23.105 1.00 14.69 88 VAL B O 1
ATOM 2149 N N . THR B 1 89 ? 20.472 29.964 -24.488 1.00 15.92 89 THR B N 1
ATOM 2150 C CA . THR B 1 89 ? 21.639 29.373 -23.834 1.00 17.40 89 THR B CA 1
ATOM 2151 C C . THR B 1 89 ? 22.828 30.342 -23.813 1.00 17.35 89 THR B C 1
ATOM 2152 O O . THR B 1 89 ? 23.431 30.571 -22.763 1.00 16.99 89 THR B O 1
ATOM 2156 N N . VAL B 1 90 ? 23.155 30.899 -24.973 1.00 18.51 90 VAL B N 1
ATOM 2157 C CA . VAL B 1 90 ? 24.275 31.838 -25.067 1.00 19.35 90 VAL B CA 1
ATOM 2158 C C . VAL B 1 90 ? 24.026 33.119 -24.250 1.00 17.36 90 VAL B C 1
ATOM 2159 O O . VAL B 1 90 ? 24.846 33.462 -23.398 1.00 15.94 90 VAL B O 1
ATOM 2163 N N . PRO B 1 91 ? 22.895 33.825 -24.481 1.00 16.80 91 PRO B N 1
ATOM 2164 C CA . PRO B 1 91 ? 22.670 35.004 -23.624 1.00 16.73 91 PRO B CA 1
ATOM 2165 C C . PRO B 1 91 ? 22.583 34.756 -22.101 1.00 15.48 91 PRO B C 1
ATOM 2166 O O . PRO B 1 91 ? 22.864 35.664 -21.314 1.00 13.57 91 PRO B O 1
ATOM 2170 N N . LEU B 1 92 ? 22.208 33.548 -21.684 1.00 14.08 92 LEU B N 1
ATOM 2171 C CA . LEU B 1 92 ? 22.189 33.256 -20.254 1.00 12.97 92 LEU B CA 1
ATOM 2172 C C . LEU B 1 92 ? 23.608 33.058 -19.699 1.00 13.64 92 LEU B C 1
ATOM 2173 O O . LEU B 1 92 ? 23.939 33.616 -18.656 1.00 13.96 92 LEU B O 1
ATOM 2178 N N . PHE B 1 93 ? 24.435 32.277 -20.395 1.00 12.61 93 PHE B N 1
ATOM 2179 C CA . PHE B 1 93 ? 25.848 32.118 -20.008 1.00 13.32 93 PHE B CA 1
ATOM 2180 C C . PHE B 1 93 ? 26.571 33.477 -19.972 1.00 14.02 93 PHE B C 1
ATOM 2181 O O . PHE B 1 93 ? 27.286 33.787 -19.016 1.00 14.74 93 PHE B O 1
ATOM 2189 N N . GLU B 1 94 ? 26.372 34.282 -21.014 1.00 15.22 94 GLU B N 1
ATOM 2190 C CA . GLU B 1 94 ? 26.997 35.615 -21.086 1.00 16.78 94 GLU B CA 1
ATOM 2191 C C . GLU B 1 94 ? 26.499 36.534 -19.976 1.00 16.84 94 GLU B C 1
ATOM 2192 O O . GLU B 1 94 ? 27.295 37.207 -19.294 1.00 19.16 94 GLU B O 1
ATOM 2198 N N . GLY B 1 95 ? 25.182 36.546 -19.777 1.00 15.46 95 GLY B N 1
ATOM 2199 C CA . GLY B 1 95 ? 24.573 37.370 -18.740 1.00 14.45 95 GLY B CA 1
ATOM 2200 C C . GLY B 1 95 ? 25.035 37.031 -17.335 1.00 13.49 95 GLY B C 1
ATOM 2201 O O . GLY B 1 95 ? 25.259 37.919 -16.528 1.00 14.22 95 GLY B O 1
ATOM 2202 N N . VAL B 1 96 ? 25.177 35.741 -17.040 1.00 13.10 96 VAL B N 1
ATOM 2203 C CA . VAL B 1 96 ? 25.577 35.308 -15.698 1.00 13.95 96 VAL B CA 1
ATOM 2204 C C . VAL B 1 96 ? 27.071 35.526 -15.438 1.00 13.94 96 VAL B C 1
ATOM 2205 O O . VAL B 1 96 ? 27.459 36.105 -14.403 1.00 16.33 96 VAL B O 1
ATOM 2209 N N . GLN B 1 97 ? 27.894 35.097 -16.391 1.00 15.74 97 GLN B N 1
ATOM 2210 C CA . GLN B 1 97 ? 29.343 34.975 -16.174 1.00 16.94 97 GLN B CA 1
ATOM 2211 C C . GLN B 1 97 ? 30.209 36.069 -16.812 1.00 19.68 97 GLN B C 1
ATOM 2212 O O . GLN B 1 97 ? 31.316 36.356 -16.325 1.00 19.00 97 GLN B O 1
ATOM 2218 N N . LYS B 1 98 ? 29.735 36.661 -17.905 1.00 20.60 98 LYS B N 1
ATOM 2219 C CA . LYS B 1 98 ? 30.590 37.576 -18.673 1.00 22.66 98 LYS B CA 1
ATOM 2220 C C . LYS B 1 98 ? 30.240 39.041 -18.457 1.00 22.02 98 LYS B C 1
ATOM 2221 O O . LYS B 1 98 ? 31.020 39.785 -17.870 1.00 21.58 98 LYS B O 1
ATOM 2227 N N . THR B 1 99 ? 29.057 39.450 -18.907 1.00 21.29 99 THR B N 1
ATOM 2228 C CA . THR B 1 99 ? 28.598 40.817 -18.703 1.00 21.25 99 THR B CA 1
ATOM 2229 C C . THR B 1 99 ? 28.088 40.986 -17.278 1.00 22.04 99 THR B C 1
ATOM 2230 O O . THR B 1 99 ? 27.996 42.098 -16.771 1.00 21.03 99 THR B O 1
ATOM 2234 N N . GLN B 1 100 ? 27.758 39.864 -16.636 1.00 22.19 100 GLN B N 1
ATOM 2235 C CA . GLN B 1 100 ? 27.289 39.861 -15.254 1.00 21.35 100 GLN B CA 1
ATOM 2236 C C . GLN B 1 100 ? 26.108 40.817 -15.062 1.00 20.12 100 GLN B C 1
ATOM 2237 O O . GLN B 1 100 ? 26.053 41.607 -14.121 1.00 19.19 100 GLN B O 1
ATOM 2243 N N . THR B 1 101 ? 25.166 40.728 -15.993 1.00 16.78 101 THR B N 1
ATOM 2244 C CA . THR B 1 101 ? 23.959 41.542 -15.951 1.00 18.19 101 THR B CA 1
ATOM 2245 C C . THR B 1 101 ? 22.767 40.770 -15.382 1.00 16.09 101 THR B C 1
ATOM 2246 O O . THR B 1 101 ? 21.724 41.353 -15.120 1.00 17.77 101 THR B O 1
ATOM 2250 N N . ILE B 1 102 ? 22.935 39.463 -15.176 1.00 16.15 102 ILE B N 1
ATOM 2251 C CA . ILE B 1 102 ? 21.878 38.644 -14.581 1.00 15.06 102 ILE B CA 1
ATOM 2252 C C . ILE B 1 102 ? 22.151 38.459 -13.110 1.00 15.66 102 ILE B C 1
ATOM 2253 O O . ILE B 1 102 ? 23.073 37.731 -12.724 1.00 16.46 102 ILE B O 1
ATOM 2258 N N . ARG B 1 103 ? 21.340 39.114 -12.288 1.00 13.19 103 ARG B N 1
ATOM 2259 C CA . ARG B 1 103 ? 21.574 39.123 -10.855 1.00 14.82 103 ARG B CA 1
ATOM 2260 C C . ARG B 1 103 ? 20.379 38.551 -10.106 1.00 13.38 103 ARG B C 1
ATOM 2261 O O . ARG B 1 103 ? 20.450 38.334 -8.898 1.00 13.49 103 ARG B O 1
ATOM 2269 N N . SER B 1 104 ? 19.287 38.320 -10.838 1.00 10.90 104 SER B N 1
ATOM 2270 C CA . SER B 1 104 ? 18.022 37.867 -10.257 1.00 13.33 104 SER B CA 1
ATOM 2271 C C . SER B 1 104 ? 17.102 37.319 -11.347 1.00 12.15 104 SER B C 1
ATOM 2272 O O . SER B 1 104 ? 17.382 37.455 -12.548 1.00 11.10 104 SER B O 1
ATOM 2275 N N . ALA B 1 105 ? 16.000 36.716 -10.912 1.00 12.61 105 ALA B N 1
ATOM 2276 C CA . ALA B 1 105 ? 15.017 36.140 -11.819 1.00 12.95 105 ALA B CA 1
ATOM 2277 C C . ALA B 1 105 ? 14.475 37.127 -12.859 1.00 13.24 105 ALA B C 1
ATOM 2278 O O . ALA B 1 105 ? 14.218 36.727 -13.996 1.00 11.25 105 ALA B O 1
ATOM 2280 N N . SER B 1 106 ? 14.281 38.395 -12.474 1.00 13.68 106 SER B N 1
ATOM 2281 C CA . SER B 1 106 ? 13.753 39.381 -13.424 1.00 14.97 106 SER B CA 1
ATOM 2282 C C . SER B 1 106 ? 14.723 39.659 -14.580 1.00 13.90 106 SER B C 1
ATOM 2283 O O . SER B 1 106 ? 14.279 39.956 -15.687 1.00 13.31 106 SER B O 1
ATOM 2286 N N . ASP B 1 107 ? 16.035 39.551 -14.324 1.00 10.57 107 ASP B N 1
ATOM 2287 C CA . ASP B 1 107 ? 17.034 39.691 -15.391 1.00 13.42 107 ASP B CA 1
ATOM 2288 C C . ASP B 1 107 ? 16.997 38.488 -16.335 1.00 11.82 107 ASP B C 1
ATOM 2289 O O . ASP B 1 107 ? 17.201 38.637 -17.540 1.00 12.39 107 ASP B O 1
ATOM 2294 N N . ILE B 1 108 ? 16.746 37.292 -15.789 1.00 10.74 108 ILE B N 1
ATOM 2295 C CA . ILE B 1 108 ? 16.586 36.094 -16.628 1.00 11.44 108 ILE B CA 1
ATOM 2296 C C . ILE B 1 108 ? 15.409 36.275 -17.604 1.00 12.34 108 ILE B C 1
ATOM 2297 O O . ILE B 1 108 ? 15.524 35.979 -18.804 1.00 10.12 108 ILE B O 1
ATOM 2302 N N . ARG B 1 109 ? 14.288 36.751 -17.062 1.00 11.86 109 ARG B N 1
ATOM 2303 C CA . ARG B 1 109 ? 13.073 37.032 -17.837 1.00 13.09 109 ARG B CA 1
ATOM 2304 C C . ARG B 1 109 ? 13.366 38.005 -18.988 1.00 13.36 109 ARG B C 1
ATOM 2305 O O . ARG B 1 109 ? 12.874 37.813 -20.103 1.00 11.01 109 ARG B O 1
ATOM 2313 N N . ASP B 1 110 ? 14.159 39.044 -18.711 1.00 11.94 110 ASP B N 1
ATOM 2314 C CA . ASP B 1 110 ? 14.499 40.027 -19.734 1.00 15.47 110 ASP B CA 1
ATOM 2315 C C . ASP B 1 110 ? 15.292 39.420 -20.887 1.00 14.29 110 ASP B C 1
ATOM 2316 O O . ASP B 1 110 ? 15.122 39.843 -22.029 1.00 14.14 110 ASP B O 1
ATOM 2321 N N . VAL B 1 111 ? 16.146 38.438 -20.580 1.00 14.31 111 VAL B N 1
ATOM 2322 C CA . VAL B 1 111 ? 16.911 37.719 -21.610 1.00 13.83 111 VAL B CA 1
ATOM 2323 C C . VAL B 1 111 ? 15.978 36.930 -22.549 1.00 13.51 111 VAL B C 1
ATOM 2324 O O . VAL B 1 111 ? 16.171 36.925 -23.776 1.00 12.64 111 VAL B O 1
ATOM 2328 N N . PHE B 1 112 ? 14.989 36.245 -21.968 1.00 13.47 112 PHE B N 1
ATOM 2329 C CA . PHE B 1 112 ? 13.955 35.554 -22.758 1.00 13.32 112 PHE B CA 1
ATOM 2330 C C . PHE B 1 112 ? 13.128 36.512 -23.621 1.00 15.44 112 PHE B C 1
ATOM 2331 O O . PHE B 1 112 ? 12.814 36.207 -24.775 1.00 18.84 112 PHE B O 1
ATOM 2339 N N . ILE B 1 113 ? 12.750 37.655 -23.051 1.00 16.77 113 ILE B N 1
ATOM 2340 C CA . ILE B 1 113 ? 12.025 38.696 -23.806 1.00 17.91 113 ILE B CA 1
ATOM 2341 C C . ILE B 1 113 ? 12.843 39.187 -25.011 1.00 18.79 113 ILE B C 1
ATOM 2342 O O . ILE B 1 113 ? 12.316 39.310 -26.123 1.00 20.24 113 ILE B O 1
ATOM 2347 N N . ASN B 1 114 ? 14.134 39.414 -24.800 1.00 19.58 114 ASN B N 1
ATOM 2348 C CA . ASN B 1 114 ? 15.024 39.879 -25.864 1.00 20.88 114 ASN B CA 1
ATOM 2349 C C . ASN B 1 114 ? 15.348 38.804 -26.900 1.00 22.47 114 ASN B C 1
ATOM 2350 O O . ASN B 1 114 ? 15.734 39.118 -28.027 1.00 22.30 114 ASN B O 1
ATOM 2355 N N . ALA B 1 115 ? 15.177 37.544 -26.512 1.00 21.50 115 ALA B N 1
ATOM 2356 C CA . ALA B 1 115 ? 15.354 36.411 -27.421 1.00 22.96 115 ALA B CA 1
ATOM 2357 C C . ALA B 1 115 ? 14.091 36.092 -28.234 1.00 24.08 115 ALA B C 1
ATOM 2358 O O . ALA B 1 115 ? 14.102 35.190 -29.071 1.00 24.81 115 ALA B O 1
ATOM 2360 N N . GLY B 1 116 ? 13.010 36.823 -27.986 1.00 22.41 116 GLY B N 1
ATOM 2361 C CA . GLY B 1 116 ? 11.770 36.638 -28.743 1.00 23.93 116 GLY B CA 1
ATOM 2362 C C . GLY B 1 116 ? 10.613 35.979 -28.008 1.00 25.22 116 GLY B C 1
ATOM 2363 O O . GLY B 1 116 ? 9.565 35.727 -28.601 1.00 26.11 116 GLY B O 1
ATOM 2364 N N . ILE B 1 117 ? 10.795 35.688 -26.723 1.00 22.90 117 ILE B N 1
ATOM 2365 C CA . ILE B 1 117 ? 9.724 35.105 -25.925 1.00 22.82 117 ILE B CA 1
ATOM 2366 C C . ILE B 1 117 ? 9.055 36.232 -25.150 1.00 24.06 117 ILE B C 1
ATOM 2367 O O . ILE B 1 117 ? 9.619 36.745 -24.175 1.00 24.42 117 ILE B O 1
ATOM 2372 N N . LYS B 1 118 ? 7.852 36.615 -25.579 1.00 23.36 118 LYS B N 1
ATOM 2373 C CA . LYS B 1 118 ? 7.143 37.718 -24.948 1.00 25.20 118 LYS B CA 1
ATOM 2374 C C . LYS B 1 118 ? 6.933 37.475 -23.462 1.00 23.22 118 LYS B C 1
ATOM 2375 O O . LYS B 1 118 ? 6.740 36.339 -23.037 1.00 22.75 118 LYS B O 1
ATOM 2381 N N . GLY B 1 119 ? 6.959 38.559 -22.690 1.00 21.65 119 GLY B N 1
ATOM 2382 C CA . GLY B 1 119 ? 6.791 38.508 -21.240 1.00 21.27 119 GLY B CA 1
ATOM 2383 C C . GLY B 1 119 ? 5.589 37.707 -20.768 1.00 21.39 119 GLY B C 1
ATOM 2384 O O . GLY B 1 119 ? 5.688 36.958 -19.800 1.00 18.71 119 GLY B O 1
ATOM 2385 N N . GLU B 1 120 ? 4.458 37.861 -21.456 1.00 21.00 120 GLU B N 1
ATOM 2386 C CA . GLU B 1 120 ? 3.226 37.146 -21.108 1.00 21.54 120 GLU B CA 1
ATOM 2387 C C . GLU B 1 120 ? 3.363 35.635 -21.309 1.00 20.43 120 GLU B C 1
ATOM 2388 O O . GLU B 1 120 ? 2.864 34.853 -20.498 1.00 20.71 120 GLU B O 1
ATOM 2390 N N . GLU B 1 121 ? 4.032 35.248 -22.394 1.00 21.10 121 GLU B N 1
ATOM 2391 C CA . GLU B 1 121 ? 4.287 33.846 -22.729 1.00 23.47 121 GLU B CA 1
ATOM 2392 C C . GLU B 1 121 ? 5.279 33.233 -21.739 1.00 21.66 121 GLU B C 1
ATOM 2393 O O . GLU B 1 121 ? 5.123 32.085 -21.315 1.00 19.17 121 GLU B O 1
ATOM 2399 N N . TYR B 1 122 ? 6.299 34.010 -21.377 1.00 18.18 122 TYR B N 1
ATOM 2400 C CA . TYR B 1 122 ? 7.270 33.577 -20.369 1.00 16.53 122 TYR B CA 1
ATOM 2401 C C . TYR B 1 122 ? 6.617 33.364 -19.009 1.00 15.65 122 TYR B C 1
ATOM 2402 O O . TYR B 1 122 ? 6.831 32.339 -18.376 1.00 13.71 122 TYR B O 1
ATOM 2411 N N . ASP B 1 123 ? 5.810 34.327 -18.569 1.00 14.12 123 ASP B N 1
ATOM 2412 C CA . ASP B 1 123 ? 5.156 34.237 -17.256 1.00 15.43 123 ASP B CA 1
ATOM 2413 C C . ASP B 1 123 ? 4.184 33.064 -17.173 1.00 15.48 123 ASP B C 1
ATOM 2414 O O . ASP B 1 123 ? 4.141 32.374 -16.151 1.00 14.01 123 ASP B O 1
ATOM 2419 N N . ALA B 1 124 ? 3.413 32.860 -18.242 1.00 16.78 124 ALA B N 1
ATOM 2420 C CA . ALA B 1 124 ? 2.502 31.706 -18.362 1.00 17.47 124 ALA B CA 1
ATOM 2421 C C . ALA B 1 124 ? 3.279 30.398 -18.205 1.00 15.82 124 ALA B C 1
ATOM 2422 O O . ALA B 1 124 ? 2.942 29.573 -17.358 1.00 16.87 124 ALA B O 1
ATOM 2424 N N . ALA B 1 125 ? 4.333 30.232 -19.006 1.00 14.83 125 ALA B N 1
ATOM 2425 C CA . ALA B 1 125 ? 5.232 29.079 -18.883 1.00 14.28 125 ALA B CA 1
ATOM 2426 C C . ALA B 1 125 ? 5.822 28.938 -17.473 1.00 14.35 125 ALA B C 1
ATOM 2427 O O . ALA B 1 125 ? 5.732 27.864 -16.884 1.00 13.98 125 ALA B O 1
ATOM 2429 N N . TRP B 1 126 ? 6.385 30.022 -16.924 1.00 12.98 126 TRP B N 1
ATOM 2430 C CA . TRP B 1 126 ? 6.965 30.012 -15.575 1.00 13.08 126 TRP B CA 1
ATOM 2431 C C . TRP B 1 126 ? 6.019 29.403 -14.518 1.00 14.81 126 TRP B C 1
ATOM 2432 O O . TRP B 1 126 ? 6.445 28.627 -13.662 1.00 13.02 126 TRP B O 1
ATOM 2443 N N . ASN B 1 127 ? 4.735 29.744 -14.613 1.00 14.00 127 ASN B N 1
ATOM 2444 C CA . ASN B 1 127 ? 3.734 29.310 -13.646 1.00 16.61 127 ASN B CA 1
ATOM 2445 C C . ASN B 1 127 ? 2.990 28.019 -14.008 1.00 16.95 127 ASN B C 1
ATOM 2446 O O . ASN B 1 127 ? 2.140 27.551 -13.236 1.00 19.11 127 ASN B O 1
ATOM 2451 N N . SER B 1 128 ? 3.330 27.439 -15.157 1.00 15.38 128 SER B N 1
ATOM 2452 C CA . SER B 1 128 ? 2.637 26.251 -15.681 1.00 13.58 128 SER B CA 1
ATOM 2453 C C . SER B 1 128 ? 2.970 24.966 -14.917 1.00 13.96 128 SER B C 1
ATOM 2454 O O . SER B 1 128 ? 4.069 24.815 -14.359 1.00 12.95 128 SER B O 1
ATOM 2457 N N . PHE B 1 129 ? 2.014 24.039 -14.884 1.00 13.98 129 PHE B N 1
ATOM 2458 C CA . PHE B 1 129 ? 2.254 22.712 -14.289 1.00 13.61 129 PHE B CA 1
ATOM 2459 C C . PHE B 1 129 ? 3.381 21.960 -15.004 1.00 12.32 129 PHE B C 1
ATOM 2460 O O . PHE B 1 129 ? 4.179 21.288 -14.358 1.00 11.19 129 PHE B O 1
ATOM 2468 N N . VAL B 1 130 ? 3.438 22.079 -16.330 1.00 10.36 130 VAL B N 1
ATOM 2469 C CA . VAL B 1 130 ? 4.471 21.407 -17.133 1.00 13.17 130 VAL B CA 1
ATOM 2470 C C . VAL B 1 130 ? 5.879 21.841 -16.687 1.00 11.84 130 VAL B C 1
ATOM 2471 O O . VAL B 1 130 ? 6.791 21.019 -16.597 1.00 11.91 130 VAL B O 1
ATOM 2475 N N . VAL B 1 131 ? 6.050 23.134 -16.434 1.00 10.91 131 VAL B N 1
ATOM 2476 C CA . VAL B 1 131 ? 7.323 23.652 -15.927 1.00 11.72 131 VAL B CA 1
ATOM 2477 C C . VAL B 1 131 ? 7.619 23.151 -14.518 1.00 10.71 131 VAL B C 1
ATOM 2478 O O . VAL B 1 131 ? 8.757 22.785 -14.223 1.00 10.48 131 VAL B O 1
ATOM 2482 N N . LYS B 1 132 ? 6.602 23.114 -13.659 1.00 10.44 132 LYS B N 1
ATOM 2483 C CA . LYS B 1 132 ? 6.754 22.560 -12.304 1.00 10.88 132 LYS B CA 1
ATOM 2484 C C . LYS B 1 132 ? 7.193 21.086 -12.368 1.00 11.46 132 LYS B C 1
ATOM 2485 O O . LYS B 1 132 ? 8.045 20.643 -11.587 1.00 11.84 132 LYS B O 1
ATOM 2487 N N . SER B 1 133 ? 6.617 20.337 -13.307 1.00 9.13 133 SER B N 1
ATOM 2488 C CA . SER B 1 133 ? 7.024 18.945 -13.563 1.00 7.91 133 SER B CA 1
ATOM 2489 C C . SER B 1 133 ? 8.482 18.848 -14.029 1.00 8.71 133 SER B C 1
ATOM 2490 O O . SER B 1 133 ? 9.252 18.014 -13.528 1.00 9.29 133 SER B O 1
ATOM 2493 N N . LEU B 1 134 ? 8.856 19.699 -14.976 1.00 9.53 134 LEU B N 1
ATOM 2494 C CA . LEU B 1 134 ? 10.225 19.699 -15.506 1.00 12.16 134 LEU B CA 1
ATOM 2495 C C . LEU B 1 134 ? 11.264 20.089 -14.461 1.00 11.42 134 LEU B C 1
ATOM 2496 O O . LEU B 1 134 ? 12.399 19.606 -14.509 1.00 12.97 134 LEU B O 1
ATOM 2501 N N . VAL B 1 135 ? 10.891 20.969 -13.541 1.00 10.36 135 VAL B N 1
ATOM 2502 C CA . VAL B 1 135 ? 11.794 21.337 -12.428 1.00 12.10 135 VAL B CA 1
ATOM 2503 C C . VAL B 1 135 ? 12.058 20.130 -11.537 1.00 10.64 135 VAL B C 1
ATOM 2504 O O . VAL B 1 135 ? 13.220 19.794 -11.264 1.00 10.31 135 VAL B O 1
ATOM 2508 N N . ALA B 1 136 ? 10.984 19.456 -11.114 1.00 9.88 136 ALA B N 1
ATOM 2509 C CA . ALA B 1 136 ? 11.111 18.237 -10.304 1.00 11.80 136 ALA B CA 1
ATOM 2510 C C . ALA B 1 136 ? 11.865 17.128 -11.037 1.00 12.37 136 ALA B C 1
ATOM 2511 O O . ALA B 1 136 ? 12.650 16.398 -10.422 1.00 14.29 136 ALA B O 1
ATOM 2513 N N . GLN B 1 137 ? 11.613 17.003 -12.339 1.00 12.16 137 GLN B N 1
ATOM 2514 C CA . GLN B 1 137 ? 12.308 16.033 -13.210 1.00 14.46 137 GLN B CA 1
ATOM 2515 C C . GLN B 1 137 ? 13.828 16.253 -13.181 1.00 12.91 137 GLN B C 1
ATOM 2516 O O . GLN B 1 137 ? 14.606 15.303 -13.026 1.00 8.64 137 GLN B O 1
ATOM 2522 N N . GLN B 1 138 ? 14.240 17.511 -13.332 1.00 11.25 138 GLN B N 1
ATOM 2523 C CA . GLN B 1 138 ? 15.663 17.871 -13.284 1.00 10.98 138 GLN B CA 1
ATOM 2524 C C . GLN B 1 138 ? 16.292 17.541 -11.944 1.00 10.50 138 GLN B C 1
ATOM 2525 O O . GLN B 1 138 ? 17.400 16.985 -11.881 1.00 8.76 138 GLN B O 1
ATOM 2531 N N . GLU B 1 139 ? 15.574 17.878 -10.873 1.00 8.65 139 GLU B N 1
ATOM 2532 C CA . GLU B 1 139 ? 16.016 17.613 -9.507 1.00 10.26 139 GLU B CA 1
ATOM 2533 C C . GLU B 1 139 ? 16.127 16.114 -9.210 1.00 9.90 139 GLU B C 1
ATOM 2534 O O . GLU B 1 139 ? 17.126 15.661 -8.647 1.00 7.93 139 GLU B O 1
ATOM 2540 N N . LYS B 1 140 ? 15.095 15.362 -9.582 1.00 9.07 140 LYS B N 1
ATOM 2541 C CA . LYS B 1 140 ? 15.108 13.904 -9.381 1.00 11.01 140 LYS B CA 1
ATOM 2542 C C . LYS B 1 140 ? 16.288 13.241 -10.079 1.00 10.23 140 LYS B C 1
ATOM 2543 O O . LYS B 1 140 ? 16.973 12.424 -9.470 1.00 10.39 140 LYS B O 1
ATOM 2549 N N . ALA B 1 141 ? 16.504 13.592 -11.346 1.00 11.30 141 ALA B N 1
ATOM 2550 C CA . ALA B 1 141 ? 17.593 13.020 -12.150 1.00 12.25 141 ALA B CA 1
ATOM 2551 C C . ALA B 1 141 ? 18.985 13.206 -11.526 1.00 12.65 141 ALA B C 1
ATOM 2552 O O . ALA B 1 141 ? 19.798 12.273 -11.514 1.00 11.91 141 ALA B O 1
ATOM 2554 N N . ALA B 1 142 ? 19.238 14.409 -11.006 1.00 12.51 142 ALA B N 1
ATOM 2555 C CA . ALA B 1 142 ? 20.484 14.750 -10.327 1.00 11.99 142 ALA B CA 1
ATOM 2556 C C . ALA B 1 142 ? 20.657 13.961 -9.019 1.00 11.68 142 ALA B C 1
ATOM 2557 O O . ALA B 1 142 ? 21.742 13.435 -8.744 1.00 11.54 142 ALA B O 1
ATOM 2559 N N . ALA B 1 143 ? 19.585 13.854 -8.231 1.00 9.44 143 ALA B N 1
ATOM 2560 C CA . ALA B 1 143 ? 19.613 13.057 -7.013 1.00 11.46 143 ALA B CA 1
ATOM 2561 C C . ALA B 1 143 ? 19.834 11.553 -7.308 1.00 12.76 143 ALA B C 1
ATOM 2562 O O . ALA B 1 143 ? 20.572 10.895 -6.585 1.00 12.15 143 ALA B O 1
ATOM 2564 N N . ASP B 1 144 ? 19.226 11.053 -8.386 1.00 13.34 144 ASP B N 1
ATOM 2565 C CA . ASP B 1 144 ? 19.313 9.638 -8.774 1.00 14.41 144 ASP B CA 1
ATOM 2566 C C . ASP B 1 144 ? 20.742 9.205 -9.128 1.00 15.32 144 ASP B C 1
ATOM 2567 O O . ASP B 1 144 ? 21.105 8.048 -8.942 1.00 15.50 144 ASP B O 1
ATOM 2572 N N . VAL B 1 145 ? 21.547 10.140 -9.622 1.00 14.49 145 VAL B N 1
ATOM 2573 C CA . VAL B 1 145 ? 22.947 9.853 -9.944 1.00 14.89 145 VAL B CA 1
ATOM 2574 C C . VAL B 1 145 ? 23.919 10.422 -8.909 1.00 14.80 145 VAL B C 1
ATOM 2575 O O . VAL B 1 145 ? 25.126 10.477 -9.156 1.00 15.69 145 VAL B O 1
ATOM 2579 N N . GLN B 1 146 ? 23.388 10.831 -7.759 1.00 14.46 146 GLN B N 1
ATOM 2580 C CA . GLN B 1 146 ? 24.188 11.395 -6.648 1.00 16.97 146 GLN B CA 1
ATOM 2581 C C . GLN B 1 146 ? 25.130 12.517 -7.104 1.00 16.41 146 GLN B C 1
ATOM 2582 O O . GLN B 1 146 ? 26.318 12.524 -6.771 1.00 16.03 146 GLN B O 1
ATOM 2588 N N . LEU B 1 147 ? 24.582 13.473 -7.850 1.00 15.94 147 LEU B N 1
ATOM 2589 C CA . LEU B 1 147 ? 25.381 14.487 -8.517 1.00 15.53 147 LEU B CA 1
ATOM 2590 C C . LEU B 1 147 ? 25.905 15.533 -7.539 1.00 14.89 147 LEU B C 1
ATOM 2591 O O . LEU B 1 147 ? 25.154 16.072 -6.721 1.00 14.86 147 LEU B O 1
ATOM 2596 N N . ARG B 1 148 ? 27.210 15.786 -7.608 1.00 15.12 148 ARG B N 1
ATOM 2597 C CA . ARG B 1 148 ? 27.870 16.755 -6.721 1.00 16.90 148 ARG B CA 1
ATOM 2598 C C . ARG B 1 148 ? 28.571 17.892 -7.469 1.00 17.59 148 ARG B C 1
ATOM 2599 O O . ARG B 1 148 ? 28.989 18.882 -6.849 1.00 18.06 148 ARG B O 1
ATOM 2607 N N . GLY B 1 149 ? 28.686 17.747 -8.789 1.00 15.52 149 GLY B N 1
ATOM 2608 C CA . GLY B 1 149 ? 29.404 18.702 -9.629 1.00 16.07 149 GLY B CA 1
ATOM 2609 C C . GLY B 1 149 ? 28.967 18.642 -11.081 1.00 15.20 149 GLY B C 1
ATOM 2610 O O . GLY B 1 149 ? 28.316 17.684 -11.504 1.00 15.30 149 GLY B O 1
ATOM 2611 N N . VAL B 1 150 ? 29.336 19.677 -11.838 1.00 14.47 150 VAL B N 1
ATOM 2612 C CA . VAL B 1 150 ? 29.089 19.764 -13.282 1.00 14.58 150 VAL B CA 1
ATOM 2613 C C . VAL B 1 150 ? 30.357 20.284 -13.999 1.00 15.12 150 VAL B C 1
ATOM 2614 O O . VAL B 1 150 ? 31.252 20.823 -13.351 1.00 15.25 150 VAL B O 1
ATOM 2618 N N . PRO B 1 151 ? 30.434 20.128 -15.335 1.00 14.96 151 PRO B N 1
ATOM 2619 C CA . PRO B 1 151 ? 29.499 19.393 -16.198 1.00 14.81 151 PRO B CA 1
ATOM 2620 C C . PRO B 1 151 ? 29.589 17.879 -15.967 1.00 13.26 151 PRO B C 1
ATOM 2621 O O . PRO B 1 151 ? 30.577 17.390 -15.433 1.00 12.25 151 PRO B O 1
ATOM 2625 N N . ALA B 1 152 ? 28.545 17.156 -16.349 1.00 11.83 152 ALA B N 1
ATOM 2626 C CA . ALA B 1 152 ? 28.532 15.703 -16.231 1.00 11.92 152 ALA B CA 1
ATOM 2627 C C . ALA B 1 152 ? 27.615 15.140 -17.296 1.00 15.06 152 ALA B C 1
ATOM 2628 O O . ALA B 1 152 ? 26.684 15.815 -17.747 1.00 14.55 152 ALA B O 1
ATOM 2630 N N . MET B 1 153 ? 27.893 13.904 -17.703 1.00 15.24 153 MET B N 1
ATOM 2631 C CA . MET B 1 153 ? 27.071 13.231 -18.698 1.00 16.35 153 MET B CA 1
ATOM 2632 C C . MET B 1 153 ? 26.948 11.757 -18.374 1.00 15.93 153 MET B C 1
ATOM 2633 O O . MET B 1 153 ? 27.935 11.100 -18.024 1.00 14.41 153 MET B O 1
ATOM 2638 N N . PHE B 1 154 ? 25.728 11.251 -18.510 1.00 15.59 154 PHE B N 1
ATOM 2639 C CA . PHE B 1 154 ? 25.400 9.874 -18.160 1.00 17.23 154 PHE B CA 1
ATOM 2640 C C . PHE B 1 154 ? 24.679 9.233 -19.327 1.00 17.57 154 PHE B C 1
ATOM 2641 O O . PHE B 1 154 ? 23.834 9.863 -19.965 1.00 18.91 154 PHE B O 1
ATOM 2649 N N . VAL B 1 155 ? 25.015 7.977 -19.606 1.00 19.11 155 VAL B N 1
ATOM 2650 C CA . VAL B 1 155 ? 24.422 7.246 -20.718 1.00 20.59 155 VAL B CA 1
ATOM 2651 C C . VAL B 1 155 ? 23.571 6.109 -20.149 1.00 20.90 155 VAL B C 1
ATOM 2652 O O . VAL B 1 155 ? 24.057 5.300 -19.343 1.00 20.63 155 VAL B O 1
ATOM 2656 N N . ASN B 1 156 ? 22.297 6.099 -20.547 1.00 21.52 156 ASN B N 1
ATOM 2657 C CA . ASN B 1 156 ? 21.317 5.064 -20.181 1.00 22.57 156 ASN B CA 1
ATOM 2658 C C . ASN B 1 156 ? 21.178 4.780 -18.686 1.00 23.02 156 ASN B C 1
ATOM 2659 O O . ASN B 1 156 ? 20.861 3.650 -18.288 1.00 24.29 156 ASN B O 1
ATOM 2664 N N . GLY B 1 157 ? 21.427 5.800 -17.866 1.00 19.81 157 GLY B N 1
ATOM 2665 C CA . GLY B 1 157 ? 21.348 5.669 -16.407 1.00 21.23 157 GLY B CA 1
ATOM 2666 C C . GLY B 1 157 ? 22.355 4.742 -15.744 1.00 21.55 157 GLY B C 1
ATOM 2667 O O . GLY B 1 157 ? 22.168 4.349 -14.595 1.00 22.84 157 GLY B O 1
ATOM 2668 N N . LYS B 1 158 ? 23.432 4.398 -16.441 1.00 21.98 158 LYS B N 1
ATOM 2669 C CA . LYS B 1 158 ? 24.394 3.441 -15.881 1.00 22.62 158 LYS B CA 1
ATOM 2670 C C . LYS B 1 158 ? 25.874 3.736 -16.121 1.00 22.05 158 LYS B C 1
ATOM 2671 O O . LYS B 1 158 ? 26.723 3.204 -15.407 1.00 23.41 158 LYS B O 1
ATOM 2677 N N . TYR B 1 159 ? 26.186 4.574 -17.105 1.00 19.82 159 TYR B N 1
ATOM 2678 C CA . TYR B 1 159 ? 27.584 4.924 -17.381 1.00 21.24 159 TYR B CA 1
ATOM 2679 C C . TYR B 1 159 ? 27.802 6.432 -17.330 1.00 21.25 159 TYR B C 1
ATOM 2680 O O . TYR B 1 159 ? 27.048 7.188 -17.935 1.00 20.34 159 TYR B O 1
ATOM 2689 N N . GLN B 1 160 ? 28.832 6.851 -16.599 1.00 21.15 160 GLN B N 1
ATOM 2690 C CA . GLN B 1 160 ? 29.188 8.263 -16.529 1.00 20.79 160 GLN B CA 1
ATOM 2691 C C . GLN B 1 160 ? 30.470 8.540 -17.306 1.00 20.51 160 GLN B C 1
ATOM 2692 O O . GLN B 1 160 ? 31.492 7.884 -17.091 1.00 20.18 160 GLN B O 1
ATOM 2698 N N . LEU B 1 161 ? 30.409 9.515 -18.205 1.00 19.30 161 LEU B N 1
ATOM 2699 C CA . LEU B 1 161 ? 31.598 9.962 -18.930 1.00 20.19 161 LEU B CA 1
ATOM 2700 C C . LEU B 1 161 ? 32.696 10.400 -17.960 1.00 21.06 161 LEU B C 1
ATOM 2701 O O . LEU B 1 161 ? 32.424 11.016 -16.916 1.00 19.18 161 LEU B O 1
ATOM 2706 N N . ASN B 1 162 ? 33.935 10.054 -18.303 1.00 21.45 162 ASN B N 1
ATOM 2707 C CA . ASN B 1 162 ? 35.088 10.357 -17.465 1.00 22.84 162 ASN B CA 1
ATOM 2708 C C . ASN B 1 162 ? 36.166 11.093 -18.262 1.00 24.11 162 ASN B C 1
ATOM 2709 O O . ASN B 1 162 ? 37.181 10.492 -18.637 1.00 25.74 162 ASN B O 1
ATOM 2714 N N . PRO B 1 163 ? 35.943 12.395 -18.534 1.00 25.51 163 PRO B N 1
ATOM 2715 C CA . PRO B 1 163 ? 36.853 13.193 -19.365 1.00 27.37 163 PRO B CA 1
ATOM 2716 C C . PRO B 1 163 ? 38.287 13.275 -18.820 1.00 29.94 163 PRO B C 1
ATOM 2717 O O . PRO B 1 163 ? 39.210 13.608 -19.572 1.00 32.32 163 PRO B O 1
ATOM 2721 N N . GLN B 1 164 ? 38.467 12.957 -17.539 1.00 30.95 164 GLN B N 1
ATOM 2722 C CA . GLN B 1 164 ? 39.792 12.912 -16.913 1.00 33.19 164 GLN B CA 1
ATOM 2723 C C . GLN B 1 164 ? 40.644 11.763 -17.449 1.00 34.59 164 GLN B C 1
ATOM 2724 O O . GLN B 1 164 ? 41.876 11.865 -17.489 1.00 34.75 164 GLN B O 1
ATOM 2726 N N . GLY B 1 165 ? 39.988 10.675 -17.852 1.00 35.19 165 GLY B N 1
ATOM 2727 C CA . GLY B 1 165 ? 40.676 9.522 -18.431 1.00 36.80 165 GLY B CA 1
ATOM 2728 C C . GLY B 1 165 ? 40.829 9.597 -19.942 1.00 37.03 165 GLY B C 1
ATOM 2729 O O . GLY B 1 165 ? 41.060 8.580 -20.603 1.00 37.45 165 GLY B O 1
ATOM 2730 N N . MET B 1 166 ? 40.707 10.805 -20.487 1.00 36.72 166 MET B N 1
ATOM 2731 C CA . MET B 1 166 ? 40.807 11.027 -21.925 1.00 36.66 166 MET B CA 1
ATOM 2732 C C . MET B 1 166 ? 42.009 11.913 -22.239 1.00 37.35 166 MET B C 1
ATOM 2733 O O . MET B 1 166 ? 42.595 12.506 -21.332 1.00 37.08 166 MET B O 1
ATOM 2738 N N . ASP B 1 167 ? 42.376 11.991 -23.517 1.00 38.33 167 ASP B N 1
ATOM 2739 C CA . ASP B 1 167 ? 43.505 12.819 -23.951 1.00 39.59 167 ASP B CA 1
ATOM 2740 C C . ASP B 1 167 ? 43.065 14.273 -24.058 1.00 40.48 167 ASP B C 1
ATOM 2741 O O . ASP B 1 167 ? 42.267 14.626 -24.927 1.00 40.75 167 ASP B O 1
ATOM 2746 N N . THR B 1 168 ? 43.599 15.107 -23.167 1.00 42.16 168 THR B N 1
ATOM 2747 C CA . THR B 1 168 ? 43.080 16.461 -22.946 1.00 44.75 168 THR B CA 1
ATOM 2748 C C . THR B 1 168 ? 44.019 17.601 -23.361 1.00 45.44 168 THR B C 1
ATOM 2749 O O . THR B 1 168 ? 43.624 18.769 -23.327 1.00 46.14 168 THR B O 1
ATOM 2753 N N . SER B 1 169 ? 45.251 17.270 -23.740 1.00 46.00 169 SER B N 1
ATOM 2754 C CA . SER B 1 169 ? 46.240 18.283 -24.118 1.00 46.88 169 SER B CA 1
ATOM 2755 C C . SER B 1 169 ? 45.810 19.062 -25.364 1.00 46.86 169 SER B C 1
ATOM 2756 O O . SER B 1 169 ? 45.901 20.291 -25.392 1.00 47.91 169 SER B O 1
ATOM 2759 N N . ASN B 1 170 ? 45.336 18.344 -26.380 1.00 45.85 170 ASN B N 1
ATOM 2760 C CA . ASN B 1 170 ? 44.726 18.962 -27.556 1.00 44.69 170 ASN B CA 1
ATOM 2761 C C . ASN B 1 170 ? 43.203 18.902 -27.430 1.00 43.49 170 ASN B C 1
ATOM 2762 O O . ASN B 1 170 ? 42.640 17.837 -27.166 1.00 43.09 170 ASN B O 1
ATOM 2767 N N . MET B 1 171 ? 42.548 20.045 -27.624 1.00 41.94 171 MET B N 1
ATOM 2768 C CA . MET B 1 171 ? 41.102 20.157 -27.404 1.00 40.16 171 MET B CA 1
ATOM 2769 C C . MET B 1 171 ? 40.245 19.544 -28.509 1.00 38.20 171 MET B C 1
ATOM 2770 O O . MET B 1 171 ? 39.144 19.070 -28.238 1.00 37.66 171 MET B O 1
ATOM 2775 N N . ASP B 1 172 ? 40.741 19.554 -29.744 1.00 36.22 172 ASP B N 1
ATOM 2776 C CA . ASP B 1 172 ? 40.027 18.918 -30.860 1.00 36.10 172 ASP B CA 1
ATOM 2777 C C . ASP B 1 172 ? 39.988 17.410 -30.688 1.00 34.97 172 ASP B C 1
ATOM 2778 O O . ASP B 1 172 ? 38.990 16.775 -31.019 1.00 34.49 172 ASP B O 1
ATOM 2783 N N . VAL B 1 173 ? 41.083 16.857 -30.173 1.00 33.61 173 VAL B N 1
ATOM 2784 C CA . VAL B 1 173 ? 41.203 15.429 -29.902 1.00 33.60 173 VAL B CA 1
ATOM 2785 C C . VAL B 1 173 ? 40.339 15.026 -28.705 1.00 32.30 173 VAL B C 1
ATOM 2786 O O . VAL B 1 173 ? 39.710 13.965 -28.718 1.00 31.41 173 VAL B O 1
ATOM 2790 N N . PHE B 1 174 ? 40.330 15.869 -27.674 1.00 29.56 174 PHE B N 1
ATOM 2791 C CA . PHE B 1 174 ? 39.454 15.670 -26.524 1.00 28.82 174 PHE B CA 1
ATOM 2792 C C . PHE B 1 174 ? 37.986 15.596 -26.961 1.00 27.14 174 PHE B C 1
ATOM 2793 O O . PHE B 1 174 ? 37.306 14.620 -26.675 1.00 26.12 174 PHE B O 1
ATOM 2801 N N . VAL B 1 175 ? 37.524 16.618 -27.679 1.00 26.18 175 VAL B N 1
ATOM 2802 C CA . VAL B 1 175 ? 36.136 16.683 -28.148 1.00 25.32 175 VAL B CA 1
ATOM 2803 C C . VAL B 1 175 ? 35.755 15.444 -28.984 1.00 27.51 175 VAL B C 1
ATOM 2804 O O . VAL B 1 175 ? 34.684 14.857 -28.789 1.00 27.77 175 VAL B O 1
ATOM 2808 N N . GLN B 1 176 ? 36.642 15.035 -29.891 1.00 28.45 176 GLN B N 1
ATOM 2809 C CA . GLN B 1 176 ? 36.437 13.819 -30.684 1.00 29.27 176 GLN B CA 1
ATOM 2810 C C . GLN B 1 176 ? 36.346 12.550 -29.818 1.00 27.97 176 GLN B C 1
ATOM 2811 O O . GLN B 1 176 ? 35.446 11.736 -30.012 1.00 26.92 176 GLN B O 1
ATOM 2817 N N . GLN B 1 177 ? 37.255 12.395 -28.856 1.00 27.36 177 GLN B N 1
ATOM 2818 C CA . GLN B 1 177 ? 37.243 11.231 -27.956 1.00 26.90 177 GLN B CA 1
ATOM 2819 C C . GLN B 1 177 ? 36.007 11.189 -27.047 1.00 27.44 177 GLN B C 1
ATOM 2820 O O . GLN B 1 177 ? 35.476 10.109 -26.757 1.00 26.23 177 GLN B O 1
ATOM 2826 N N . TYR B 1 178 ? 35.573 12.369 -26.599 1.00 26.51 178 TYR B N 1
ATOM 2827 C CA . 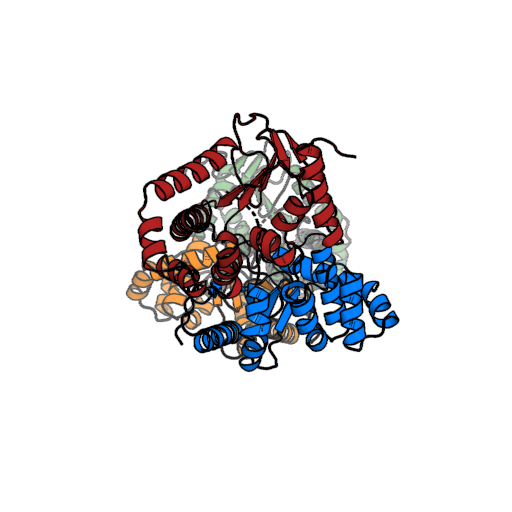TYR B 1 178 ? 34.361 12.518 -25.784 1.00 25.25 178 TYR B CA 1
ATOM 2828 C C . TYR B 1 178 ? 33.136 12.023 -26.545 1.00 25.07 178 TYR B C 1
ATOM 2829 O O . TYR B 1 178 ? 32.396 11.181 -26.046 1.00 24.88 178 TYR B O 1
ATOM 2838 N N . ALA B 1 179 ? 32.954 12.543 -27.756 1.00 25.33 179 ALA B N 1
ATOM 2839 C CA . ALA B 1 179 ? 31.832 12.184 -28.621 1.00 27.61 179 ALA B CA 1
ATOM 2840 C C . ALA B 1 179 ? 31.807 10.690 -28.970 1.00 29.94 179 ALA B C 1
ATOM 2841 O O . ALA B 1 179 ? 30.739 10.070 -28.996 1.00 29.38 179 ALA B O 1
ATOM 2843 N N . ASP B 1 180 ? 32.988 10.121 -29.223 1.00 31.04 180 ASP B N 1
ATOM 2844 C CA . ASP B 1 180 ? 33.115 8.707 -29.590 1.00 32.06 180 ASP B CA 1
ATOM 2845 C C . ASP B 1 180 ? 32.805 7.773 -28.430 1.00 30.92 180 ASP B C 1
ATOM 2846 O O . ASP B 1 180 ? 32.280 6.675 -28.640 1.00 30.70 180 ASP B O 1
ATOM 2851 N N . THR B 1 181 ? 33.143 8.201 -27.214 1.00 30.39 181 THR B N 1
ATOM 2852 C CA . THR B 1 181 ? 32.842 7.423 -26.011 1.00 29.48 181 THR B CA 1
ATOM 2853 C C . THR B 1 181 ? 31.336 7.392 -25.767 1.00 28.89 181 THR B C 1
ATOM 2854 O O . THR B 1 181 ? 30.795 6.359 -25.361 1.00 28.27 181 THR B O 1
ATOM 2858 N N . VAL B 1 182 ? 30.666 8.519 -26.023 1.00 28.83 182 VAL B N 1
ATOM 2859 C CA . VAL B 1 182 ? 29.206 8.584 -25.893 1.00 27.13 182 VAL B CA 1
ATOM 2860 C C . VAL B 1 182 ? 28.544 7.663 -26.921 1.00 27.75 182 VAL B C 1
ATOM 2861 O O . VAL B 1 182 ? 27.647 6.882 -26.570 1.00 26.41 182 VAL B O 1
ATOM 2865 N N . LYS B 1 183 ? 29.002 7.748 -28.173 1.00 28.94 183 LYS B N 1
ATOM 2866 C CA . LYS B 1 183 ? 28.540 6.866 -29.247 1.00 29.73 183 LYS B CA 1
ATOM 2867 C C . LYS B 1 183 ? 28.703 5.394 -28.874 1.00 29.51 183 LYS B C 1
ATOM 2868 O O . LYS B 1 183 ? 27.781 4.599 -29.059 1.00 28.54 183 LYS B O 1
ATOM 2874 N N . TYR B 1 184 ? 29.875 5.050 -28.342 1.00 30.36 184 TYR B N 1
ATOM 2875 C CA . TYR B 1 184 ? 30.203 3.676 -27.973 1.00 31.11 184 TYR B CA 1
ATOM 2876 C C . TYR B 1 184 ? 29.267 3.144 -26.894 1.00 31.04 184 TYR B C 1
ATOM 2877 O O . TYR B 1 184 ? 28.732 2.037 -27.021 1.00 31.74 184 TYR B O 1
ATOM 2886 N N . LEU B 1 185 ? 29.076 3.932 -25.833 1.00 29.91 185 LEU B N 1
ATOM 2887 C CA . LEU B 1 185 ? 28.185 3.552 -24.733 1.00 30.65 185 LEU B CA 1
ATOM 2888 C C . LEU B 1 185 ? 26.716 3.483 -25.168 1.00 30.74 185 LEU B C 1
ATOM 2889 O O . LEU B 1 185 ? 25.954 2.679 -24.630 1.00 30.20 185 LEU B O 1
ATOM 2894 N N . SER B 1 186 ? 26.333 4.310 -26.142 1.00 33.11 186 SER B N 1
ATOM 2895 C CA . SER B 1 186 ? 24.969 4.305 -26.685 1.00 36.22 186 SER B CA 1
ATOM 2896 C C . SER B 1 186 ? 24.671 3.018 -27.457 1.00 38.61 186 SER B C 1
ATOM 2897 O O . SER B 1 186 ? 23.587 2.435 -27.321 1.00 38.50 186 SER B O 1
ATOM 2900 N N . GLU B 1 187 ? 25.637 2.593 -28.269 1.00 41.21 187 GLU B N 1
ATOM 2901 C CA . GLU B 1 187 ? 25.534 1.356 -29.042 1.00 44.14 187 GLU B CA 1
ATOM 2902 C C . GLU B 1 187 ? 25.647 0.149 -28.117 1.00 45.26 187 GLU B C 1
ATOM 2903 O O . GLU B 1 187 ? 25.498 -0.993 -28.554 1.00 47.46 187 GLU B O 1
ATOM 2909 N N . ALA C 1 1 ? 16.899 41.142 8.711 1.00 47.29 1 ALA C N 1
ATOM 2910 C CA . ALA C 1 1 ? 17.188 40.143 9.782 1.00 47.63 1 ALA C CA 1
ATOM 2911 C C . ALA C 1 1 ? 18.325 40.624 10.683 1.00 47.16 1 ALA C C 1
ATOM 2912 O O . ALA C 1 1 ? 19.455 40.808 10.226 1.00 47.58 1 ALA C O 1
ATOM 2914 N N . GLN C 1 2 ? 18.004 40.833 11.960 1.00 46.01 2 GLN C N 1
ATOM 2915 C CA . GLN C 1 2 ? 18.944 41.346 12.967 1.00 45.32 2 GLN C CA 1
ATOM 2916 C C . GLN C 1 2 ? 20.206 40.478 13.100 1.00 43.18 2 GLN C C 1
ATOM 2917 O O . GLN C 1 2 ? 20.140 39.261 12.915 1.00 43.71 2 GLN C O 1
ATOM 2923 N N . TYR C 1 3 ? 21.344 41.104 13.416 1.00 40.67 3 TYR C N 1
ATOM 2924 C CA . TYR C 1 3 ? 22.613 40.371 13.562 1.00 38.14 3 TYR C CA 1
ATOM 2925 C C . TYR C 1 3 ? 22.615 39.485 14.795 1.00 38.10 3 TYR C C 1
ATOM 2926 O O . TYR C 1 3 ? 22.481 39.968 15.925 1.00 38.06 3 TYR C O 1
ATOM 2935 N N . GLU C 1 4 ? 22.761 38.185 14.560 1.00 37.95 4 GLU C N 1
ATOM 2936 C CA . GLU C 1 4 ? 22.705 37.192 15.621 1.00 37.59 4 GLU C CA 1
ATOM 2937 C C . GLU C 1 4 ? 23.744 36.100 15.393 1.00 37.86 4 GLU C C 1
ATOM 2938 O O . GLU C 1 4 ? 23.886 35.583 14.278 1.00 36.37 4 GLU C O 1
ATOM 2940 N N . ASP C 1 5 ? 24.468 35.766 16.459 1.00 37.90 5 ASP C N 1
ATOM 2941 C CA . ASP C 1 5 ? 25.391 34.638 16.455 1.00 38.58 5 ASP C CA 1
ATOM 2942 C C . ASP C 1 5 ? 24.650 33.369 16.033 1.00 37.95 5 ASP C C 1
ATOM 2943 O O . ASP C 1 5 ? 23.645 32.989 16.645 1.00 38.33 5 ASP C O 1
ATOM 2948 N N . GLY C 1 6 ? 25.135 32.741 14.966 1.00 36.02 6 GLY C N 1
ATOM 2949 C CA . GLY C 1 6 ? 24.469 31.584 14.375 1.00 35.33 6 GLY C CA 1
ATOM 2950 C C . GLY C 1 6 ? 23.688 31.907 13.112 1.00 34.42 6 GLY C C 1
ATOM 2951 O O . GLY C 1 6 ? 23.339 31.000 12.359 1.00 35.45 6 GLY C O 1
ATOM 2952 N N . LYS C 1 7 ? 23.405 33.190 12.877 1.00 33.02 7 LYS C N 1
ATOM 2953 C CA . LYS C 1 7 ? 22.674 33.605 11.669 1.00 31.94 7 LYS C CA 1
ATOM 2954 C C . LYS C 1 7 ? 23.597 34.047 10.520 1.00 29.83 7 LYS C C 1
ATOM 2955 O O . LYS C 1 7 ? 23.802 33.295 9.563 1.00 28.88 7 LYS C O 1
ATOM 2957 N N . GLN C 1 8 ? 24.145 35.259 10.614 1.00 27.77 8 GLN C N 1
ATOM 2958 C CA . GLN C 1 8 ? 25.013 35.792 9.550 1.00 26.68 8 GLN C CA 1
ATOM 2959 C C . GLN C 1 8 ? 26.486 35.453 9.783 1.00 24.22 8 GLN C C 1
ATOM 2960 O O . GLN C 1 8 ? 27.334 35.683 8.911 1.00 22.41 8 GLN C O 1
ATOM 2966 N N . TYR C 1 9 ? 26.773 34.931 10.968 1.00 22.75 9 TYR C N 1
ATOM 2967 C CA . TYR C 1 9 ? 28.130 34.612 11.387 1.00 24.32 9 TYR C CA 1
ATOM 2968 C C . TYR C 1 9 ? 28.074 33.614 12.536 1.00 26.05 9 TYR C C 1
ATOM 2969 O O . TYR C 1 9 ? 27.027 33.448 13.170 1.00 26.07 9 TYR C O 1
ATOM 2978 N N . THR C 1 10 ? 29.202 32.952 12.797 1.00 25.65 10 THR C N 1
ATOM 2979 C CA . THR C 1 10 ? 29.355 32.138 13.995 1.00 26.55 10 THR C CA 1
ATOM 2980 C C . THR C 1 10 ? 30.566 32.620 14.781 1.00 27.97 10 THR C C 1
ATOM 2981 O O . THR C 1 10 ? 31.438 33.304 14.236 1.00 28.10 10 THR C O 1
ATOM 2985 N N . THR C 1 11 ? 30.604 32.275 16.066 1.00 28.62 11 THR C N 1
ATOM 2986 C CA . THR C 1 11 ? 31.696 32.677 16.945 1.00 29.11 11 THR C CA 1
ATOM 2987 C C . THR C 1 11 ? 32.599 31.469 17.212 1.00 29.53 11 THR C C 1
ATOM 2988 O O . THR C 1 11 ? 32.110 30.388 17.567 1.00 28.93 11 THR C O 1
ATOM 2992 N N . LEU C 1 12 ? 33.906 31.649 17.007 1.00 28.99 12 LEU C N 1
ATOM 2993 C CA . LEU C 1 12 ? 34.883 30.574 17.222 1.00 30.14 12 LEU C CA 1
ATOM 2994 C C . LEU C 1 12 ? 35.018 30.239 18.707 1.00 31.91 12 LEU C C 1
ATOM 2995 O O . LEU C 1 12 ? 35.199 31.133 19.546 1.00 31.33 12 LEU C O 1
ATOM 3000 N N . GLU C 1 13 ? 34.922 28.949 19.019 1.00 33.79 13 GLU C N 1
ATOM 3001 C CA . GLU C 1 13 ? 35.109 28.464 20.386 1.00 35.29 13 GLU C CA 1
ATOM 3002 C C . GLU C 1 13 ? 36.519 28.795 20.861 1.00 35.44 13 GLU C C 1
ATOM 3003 O O . GLU C 1 13 ? 36.715 29.210 22.000 1.00 36.68 13 GLU C O 1
ATOM 3009 N N . LYS C 1 14 ? 37.495 28.645 19.968 1.00 36.41 14 LYS C N 1
ATOM 3010 C CA . LYS C 1 14 ? 38.876 29.017 20.264 1.00 37.82 14 LYS C CA 1
ATOM 3011 C C . LYS C 1 14 ? 39.285 30.235 19.425 1.00 36.37 14 LYS C C 1
ATOM 3012 O O . LYS C 1 14 ? 39.767 30.073 18.299 1.00 35.84 14 LYS C O 1
ATOM 3018 N N . PRO C 1 15 ? 39.087 31.460 19.963 1.00 36.41 15 PRO C N 1
ATOM 3019 C CA . PRO C 1 15 ? 39.477 32.684 19.248 1.00 36.29 15 PRO C CA 1
ATOM 3020 C C . PRO C 1 15 ? 40.987 32.758 19.021 1.00 36.18 15 PRO C C 1
ATOM 3021 O O . PRO C 1 15 ? 41.750 32.170 19.791 1.00 35.88 15 PRO C O 1
ATOM 3025 N N . VAL C 1 16 ? 41.395 33.470 17.970 1.00 36.04 16 VAL C N 1
ATOM 3026 C CA . VAL C 1 16 ? 42.793 33.526 17.537 1.00 35.77 16 VAL C CA 1
ATOM 3027 C C . VAL C 1 16 ? 43.390 34.913 17.781 1.00 36.92 16 VAL C C 1
ATOM 3028 O O . VAL C 1 16 ? 42.928 35.900 17.207 1.00 37.53 16 VAL C O 1
ATOM 3032 N N . ALA C 1 17 ? 44.426 34.976 18.617 1.00 36.98 17 ALA C N 1
ATOM 3033 C CA . ALA C 1 17 ? 45.102 36.241 18.912 1.00 36.70 17 ALA C CA 1
ATOM 3034 C C . ALA C 1 17 ? 46.084 36.608 17.809 1.00 36.28 17 ALA C C 1
ATOM 3035 O O . ALA C 1 17 ? 46.787 35.744 17.283 1.00 35.96 17 ALA C O 1
ATOM 3037 N N . GLY C 1 18 ? 46.115 37.894 17.456 1.00 35.92 18 GLY C N 1
ATOM 3038 C CA . GLY C 1 18 ? 47.048 38.408 16.454 1.00 35.56 18 GLY C CA 1
ATOM 3039 C C . GLY C 1 18 ? 46.729 38.016 15.020 1.00 35.24 18 GLY C C 1
ATOM 3040 O O . GLY C 1 18 ? 47.578 38.145 14.135 1.00 34.85 18 GLY C O 1
ATOM 3041 N N . ALA C 1 19 ? 45.507 37.535 14.793 1.00 35.01 19 ALA C N 1
ATOM 3042 C CA . ALA C 1 19 ? 45.040 37.167 13.459 1.00 33.84 19 ALA C CA 1
ATOM 3043 C C . ALA C 1 19 ? 44.842 38.425 12.597 1.00 33.04 19 ALA C C 1
ATOM 3044 O O . ALA C 1 19 ? 44.626 39.512 13.139 1.00 34.07 19 ALA C O 1
ATOM 3046 N N . PRO C 1 20 ? 44.933 38.291 11.257 1.00 31.11 20 PRO C N 1
ATOM 3047 C CA . PRO C 1 20 ? 44.558 39.416 10.404 1.00 29.45 20 PRO C CA 1
ATOM 3048 C C . PRO C 1 20 ? 43.128 39.864 10.689 1.00 27.36 20 PRO C C 1
ATOM 3049 O O . PRO C 1 20 ? 42.289 39.049 11.078 1.00 26.67 20 PRO C O 1
ATOM 3053 N N . GLN C 1 21 ? 42.877 41.158 10.517 1.00 25.83 21 GLN C N 1
ATOM 3054 C CA . GLN C 1 21 ? 41.590 41.763 10.843 1.00 25.83 21 GLN C CA 1
ATOM 3055 C C . GLN C 1 21 ? 40.462 41.121 10.046 1.00 22.05 21 GLN C C 1
ATOM 3056 O O . GLN C 1 21 ? 39.416 40.782 10.591 1.00 24.14 21 GLN C O 1
ATOM 3062 N N . VAL C 1 22 ? 40.674 41.002 8.745 1.00 20.45 22 VAL C N 1
ATOM 3063 C CA . VAL C 1 22 ? 39.726 40.335 7.857 1.00 18.54 22 VAL C CA 1
ATOM 3064 C C . VAL C 1 22 ? 40.493 39.306 7.037 1.00 17.52 22 VAL C C 1
ATOM 3065 O O . VAL C 1 22 ? 41.304 39.659 6.179 1.00 17.82 22 VAL C O 1
ATOM 3069 N N . LEU C 1 23 ? 40.222 38.035 7.308 1.00 17.14 23 LEU C N 1
ATOM 3070 C CA . LEU C 1 23 ? 40.989 36.955 6.713 1.00 15.96 23 LEU C CA 1
ATOM 3071 C C . LEU C 1 23 ? 40.107 36.057 5.866 1.00 14.82 23 LEU C C 1
ATOM 3072 O O . LEU C 1 23 ? 39.184 35.434 6.376 1.00 15.51 23 LEU C O 1
ATOM 3077 N N . GLU C 1 24 ? 40.421 35.979 4.579 1.00 15.22 24 GLU C N 1
ATOM 3078 C CA . GLU C 1 24 ? 39.677 35.147 3.633 1.00 16.46 24 GLU C CA 1
ATOM 3079 C C . GLU C 1 24 ? 40.530 33.959 3.209 1.00 15.34 24 GLU C C 1
ATOM 3080 O O . GLU C 1 24 ? 41.718 34.118 2.924 1.00 14.98 24 GLU C O 1
ATOM 3086 N N . PHE C 1 25 ? 39.929 32.771 3.189 1.00 13.70 25 PHE C N 1
ATOM 3087 C CA . PHE C 1 25 ? 40.596 31.590 2.651 1.00 12.97 25 PHE C CA 1
ATOM 3088 C C . PHE C 1 25 ? 39.930 31.138 1.355 1.00 14.74 25 PHE C C 1
ATOM 3089 O O . PHE C 1 25 ? 38.694 31.169 1.223 1.00 14.32 25 PHE C O 1
ATOM 3097 N N . PHE C 1 26 ? 40.752 30.694 0.411 1.00 14.21 26 PHE C N 1
ATOM 3098 C CA . PHE C 1 26 ? 40.247 30.200 -0.861 1.00 13.37 26 PHE C CA 1
ATOM 3099 C C . PHE C 1 26 ? 41.160 29.112 -1.440 1.00 15.03 26 PHE C C 1
ATOM 3100 O O . PHE C 1 26 ? 42.256 28.848 -0.924 1.00 13.10 26 PHE C O 1
ATOM 3108 N N . SER C 1 27 ? 40.672 28.470 -2.490 1.00 13.50 27 SER C N 1
ATOM 3109 C CA . SER C 1 27 ? 41.480 27.579 -3.319 1.00 14.32 27 SER C CA 1
ATOM 3110 C C . SER C 1 27 ? 41.153 27.832 -4.781 1.00 14.85 27 SER C C 1
ATOM 3111 O O . SER C 1 27 ? 39.973 27.955 -5.145 1.00 14.55 27 SER C O 1
ATOM 3114 N N . PHE C 1 28 ? 42.191 27.927 -5.618 1.00 14.70 28 PHE C N 1
ATOM 3115 C CA . PHE C 1 28 ? 42.009 28.010 -7.073 1.00 15.11 28 PHE C CA 1
ATOM 3116 C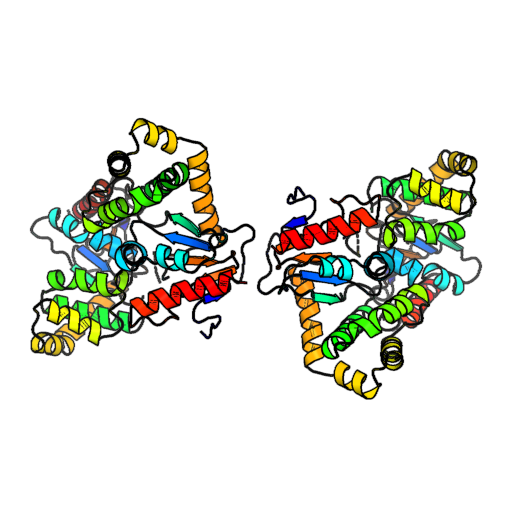 C . PHE C 1 28 ? 41.331 26.781 -7.698 1.00 15.96 28 PHE C C 1
ATOM 3117 O O . PHE C 1 28 ? 40.797 26.860 -8.806 1.00 15.58 28 PHE C O 1
ATOM 3125 N N . PHE C 1 29 ? 41.363 25.663 -6.978 1.00 16.80 29 PHE C N 1
ATOM 3126 C CA . PHE C 1 29 ? 40.785 24.398 -7.421 1.00 19.58 29 PHE C CA 1
ATOM 3127 C C . PHE C 1 29 ? 39.275 24.278 -7.108 1.00 19.76 29 PHE C C 1
ATOM 3128 O O . PHE C 1 29 ? 38.588 23.401 -7.647 1.00 19.90 29 PHE C O 1
ATOM 3136 N N . CYS C 1 30 ? 38.774 25.174 -6.256 1.00 18.63 30 CYS C N 1
ATOM 3137 C CA . CYS C 1 30 ? 37.426 25.068 -5.676 1.00 18.15 30 CYS C CA 1
ATOM 3138 C C . CYS C 1 30 ? 36.393 25.866 -6.460 1.00 17.28 30 CYS C C 1
ATOM 3139 O O . CYS C 1 30 ? 36.497 27.086 -6.548 1.00 16.17 30 CYS C O 1
ATOM 3142 N N . PRO C 1 31 ? 35.381 25.173 -7.031 1.00 17.58 31 PRO C N 1
ATOM 3143 C CA . PRO C 1 31 ? 34.369 25.847 -7.850 1.00 15.66 31 PRO C CA 1
ATOM 3144 C C . PRO C 1 31 ? 33.584 26.904 -7.071 1.00 15.12 31 PRO C C 1
ATOM 3145 O O . PRO C 1 31 ? 33.225 27.934 -7.635 1.00 16.32 31 PRO C O 1
ATOM 3149 N N . HIS C 1 32 ? 33.355 26.653 -5.781 1.00 15.96 32 HIS C N 1
ATOM 3150 C CA . HIS C 1 32 ? 32.682 27.599 -4.879 1.00 16.01 32 HIS C CA 1
ATOM 3151 C C . HIS C 1 32 ? 33.494 28.896 -4.704 1.00 15.92 32 HIS C C 1
ATOM 3152 O O . HIS C 1 32 ? 32.924 29.998 -4.604 1.00 15.83 32 HIS C O 1
ATOM 3159 N N . CYS C 1 33 ? 34.828 28.775 -4.691 1.00 15.19 33 CYS C N 1
ATOM 3160 C CA . CYS C 1 33 ? 35.699 29.963 -4.632 1.00 15.69 33 CYS C CA 1
ATOM 3161 C C . CYS C 1 33 ? 35.729 30.744 -5.953 1.00 15.50 33 CYS C C 1
ATOM 3162 O O . CYS C 1 33 ? 35.845 31.981 -5.945 1.00 16.24 33 CYS C O 1
ATOM 3165 N N . TYR C 1 34 ? 35.628 30.026 -7.075 1.00 15.76 34 TYR C N 1
ATOM 3166 C CA . TYR C 1 34 ? 35.470 30.649 -8.402 1.00 15.02 34 TYR C CA 1
ATOM 3167 C C . TYR C 1 34 ? 34.207 31.488 -8.411 1.00 15.05 34 TYR C C 1
ATOM 3168 O O . TYR C 1 34 ? 34.242 32.638 -8.857 1.00 12.56 34 TYR C O 1
ATOM 3177 N N . GLN C 1 35 ? 33.106 30.919 -7.902 1.00 15.86 35 GLN C N 1
ATOM 3178 C CA . GLN C 1 35 ? 31.852 31.666 -7.742 1.00 18.29 35 GLN C CA 1
ATOM 3179 C C . GLN C 1 35 ? 32.056 32.945 -6.921 1.00 18.13 35 GLN C C 1
ATOM 3180 O O . GLN C 1 35 ? 31.642 34.034 -7.339 1.00 17.37 35 GLN C O 1
ATOM 3186 N N . PHE C 1 36 ? 32.691 32.803 -5.754 1.00 19.09 36 PHE C N 1
ATOM 3187 C CA . PHE C 1 36 ? 32.920 33.928 -4.846 1.00 20.30 36 PHE C CA 1
ATOM 3188 C C . PHE C 1 36 ? 33.755 35.028 -5.475 1.00 20.05 36 PHE C C 1
ATOM 3189 O O . PHE C 1 36 ? 33.444 36.214 -5.336 1.00 20.78 36 PHE C O 1
ATOM 3197 N N . GLU C 1 37 ? 34.817 34.636 -6.174 1.00 20.67 37 GLU C N 1
ATOM 3198 C CA . GLU C 1 37 ? 35.763 35.609 -6.702 1.00 20.82 37 GLU C CA 1
ATOM 3199 C C . GLU C 1 37 ? 35.385 36.142 -8.086 1.00 21.89 37 GLU C C 1
ATOM 3200 O O . GLU C 1 37 ? 35.344 37.359 -8.294 1.00 21.34 37 GLU C O 1
ATOM 3206 N N . GLU C 1 38 ? 35.084 35.237 -9.016 1.00 22.25 38 GLU C N 1
ATOM 3207 C CA . GLU C 1 38 ? 34.939 35.613 -10.426 1.00 25.63 38 GLU C CA 1
ATOM 3208 C C . GLU C 1 38 ? 33.520 36.016 -10.811 1.00 27.17 38 GLU C C 1
ATOM 3209 O O . GLU C 1 38 ? 33.329 36.770 -11.765 1.00 29.27 38 GLU C O 1
ATOM 3215 N N . VAL C 1 39 ? 32.533 35.527 -10.058 1.00 26.03 39 VAL C N 1
ATOM 3216 C CA . VAL C 1 39 ? 31.129 35.824 -10.345 1.00 25.27 39 VAL C CA 1
ATOM 3217 C C . VAL C 1 39 ? 30.553 36.839 -9.354 1.00 24.85 39 VAL C C 1
ATOM 3218 O O . VAL C 1 39 ? 29.990 37.854 -9.767 1.00 26.60 39 VAL C O 1
ATOM 3222 N N . LEU C 1 40 ? 30.712 36.576 -8.053 1.00 23.26 40 LEU C N 1
ATOM 3223 C CA . LEU C 1 40 ? 30.172 37.450 -7.009 1.00 22.07 40 LEU C CA 1
ATOM 3224 C C . LEU C 1 40 ? 31.099 38.609 -6.646 1.00 22.07 40 LEU C C 1
ATOM 3225 O O . LEU C 1 40 ? 30.635 39.640 -6.164 1.00 22.77 40 LEU C O 1
ATOM 3230 N N . HIS C 1 4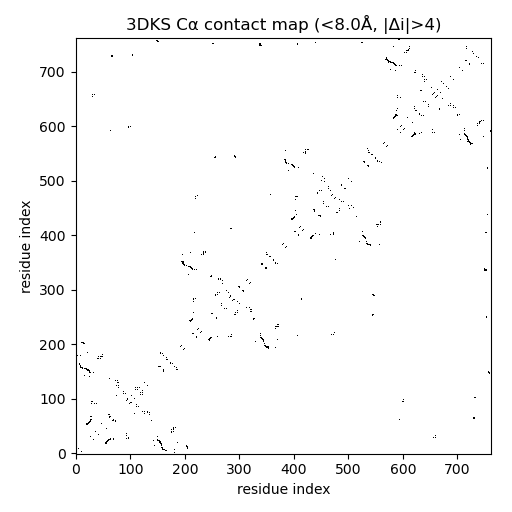1 ? 32.403 38.434 -6.875 1.00 20.88 41 HIS C N 1
ATOM 3231 C CA . HIS C 1 41 ? 33.426 39.419 -6.477 1.00 19.59 41 HIS C CA 1
ATOM 3232 C C . HIS C 1 41 ? 33.354 39.821 -4.995 1.00 18.17 41 HIS C C 1
ATOM 3233 O O . HIS C 1 41 ? 33.408 41.011 -4.662 1.00 15.99 41 HIS C O 1
ATOM 3240 N N . ILE C 1 42 ? 33.247 38.825 -4.114 1.00 17.78 42 ILE C N 1
ATOM 3241 C CA . ILE C 1 42 ? 33.093 39.056 -2.665 1.00 18.71 42 ILE C CA 1
ATOM 3242 C C . ILE C 1 42 ? 34.203 39.929 -2.065 1.00 18.58 42 ILE C C 1
ATOM 3243 O O . ILE C 1 42 ? 33.905 40.941 -1.423 1.00 18.16 42 ILE C O 1
ATOM 3248 N N . SER C 1 43 ? 35.467 39.555 -2.291 1.00 19.04 43 SER C N 1
ATOM 3249 C CA . SER C 1 43 ? 36.615 40.310 -1.755 1.00 20.75 43 SER C CA 1
ATOM 3250 C C . SER C 1 43 ? 36.527 41.805 -2.040 1.00 20.05 43 SER C C 1
ATOM 3251 O O . SER C 1 43 ? 36.664 42.610 -1.121 1.00 18.37 43 SER C O 1
ATOM 3254 N N . ASP C 1 44 ? 36.317 42.157 -3.312 1.00 20.77 44 ASP C N 1
ATOM 3255 C CA . ASP C 1 44 ? 36.233 43.557 -3.745 1.00 21.98 44 ASP C CA 1
ATOM 3256 C C . ASP C 1 44 ? 35.116 44.306 -3.031 1.00 20.95 44 ASP C C 1
ATOM 3257 O O . ASP C 1 44 ? 35.308 45.426 -2.554 1.00 20.95 44 ASP C O 1
ATOM 3262 N N . ASN C 1 45 ? 33.948 43.676 -2.962 1.00 20.48 45 ASN C N 1
ATOM 3263 C CA . ASN C 1 45 ? 32.776 44.281 -2.339 1.00 19.79 45 ASN C CA 1
ATOM 3264 C C . ASN C 1 45 ? 32.891 44.445 -0.837 1.00 19.99 45 ASN C C 1
ATOM 3265 O O . ASN C 1 45 ? 32.424 45.442 -0.286 1.00 21.04 45 ASN C O 1
ATOM 3270 N N . VAL C 1 46 ? 33.522 43.467 -0.180 1.00 19.78 46 VAL C N 1
ATOM 3271 C CA . VAL C 1 46 ? 33.869 43.576 1.235 1.00 20.01 46 VAL C CA 1
ATOM 3272 C C . VAL C 1 46 ? 34.840 44.747 1.465 1.00 21.95 46 VAL C C 1
ATOM 3273 O O . VAL C 1 46 ? 34.632 45.554 2.370 1.00 21.87 46 VAL C O 1
ATOM 3277 N N . LYS C 1 47 ? 35.881 44.839 0.635 1.00 24.20 47 LYS C N 1
ATOM 3278 C CA . LYS C 1 47 ? 36.890 45.901 0.760 1.00 28.29 47 LYS C CA 1
ATOM 3279 C C . LYS C 1 47 ? 36.266 47.298 0.672 1.00 29.49 47 LYS C C 1
ATOM 3280 O O . LYS C 1 47 ? 36.568 48.173 1.489 1.00 29.79 47 LYS C O 1
ATOM 3286 N N . LYS C 1 48 ? 35.389 47.482 -0.315 1.00 30.73 48 LYS C N 1
ATOM 3287 C CA . LYS C 1 48 ? 34.663 48.737 -0.522 1.00 31.62 48 LYS C CA 1
ATOM 3288 C C . LYS C 1 48 ? 33.935 49.236 0.726 1.00 31.91 48 LYS C C 1
ATOM 3289 O O . LYS C 1 48 ? 33.788 50.442 0.912 1.00 31.58 48 LYS C O 1
ATOM 3295 N N . LYS C 1 49 ? 33.488 48.312 1.576 1.00 32.89 49 LYS C N 1
ATOM 3296 C CA . LYS C 1 49 ? 32.732 48.665 2.782 1.00 34.93 49 LYS C CA 1
ATOM 3297 C C . LYS C 1 49 ? 33.519 48.649 4.088 1.00 36.67 49 LYS C C 1
ATOM 3298 O O . LYS C 1 49 ? 32.951 48.860 5.158 1.00 38.02 49 LYS C O 1
ATOM 3304 N N . LEU C 1 50 ? 34.816 48.386 4.012 1.00 38.60 50 LEU C N 1
ATOM 3305 C CA . LEU C 1 50 ? 35.642 48.432 5.207 1.00 41.51 50 LEU C CA 1
ATOM 3306 C C . LEU C 1 50 ? 36.122 49.856 5.464 1.00 44.01 50 LEU C C 1
ATOM 3307 O O . LEU C 1 50 ? 36.447 50.576 4.515 1.00 43.79 50 LEU C O 1
ATOM 3312 N N . PRO C 1 51 ? 36.151 50.272 6.747 1.00 46.58 51 PRO C N 1
ATOM 3313 C CA . PRO C 1 51 ? 36.722 51.571 7.106 1.00 48.82 51 PRO C CA 1
ATOM 3314 C C . PRO C 1 51 ? 38.242 51.522 7.010 1.00 50.87 51 PRO C C 1
ATOM 3315 O O . PRO C 1 51 ? 38.801 50.484 6.636 1.00 51.26 51 PRO C O 1
ATOM 3319 N N . GLU C 1 52 ? 38.913 52.625 7.331 1.00 52.78 52 GLU C N 1
ATOM 3320 C CA . GLU C 1 52 ? 40.376 52.613 7.318 1.00 54.38 52 GLU C CA 1
ATOM 3321 C C . GLU C 1 52 ? 40.995 52.167 8.637 1.00 54.24 52 GLU C C 1
ATOM 3322 O O . GLU C 1 52 ? 40.365 52.235 9.697 1.00 54.79 52 GLU C O 1
ATOM 3328 N N . GLY C 1 53 ? 42.235 51.695 8.545 1.00 53.92 53 GLY C N 1
ATOM 3329 C CA . GLY C 1 53 ? 42.862 50.945 9.624 1.00 53.19 53 GLY C CA 1
ATOM 3330 C C . GLY C 1 53 ? 42.593 49.467 9.408 1.00 52.27 53 GLY C C 1
ATOM 3331 O O . GLY C 1 53 ? 43.296 48.613 9.959 1.00 53.63 53 GLY C O 1
ATOM 3332 N N . VAL C 1 54 ? 41.582 49.171 8.589 1.00 50.10 54 VAL C N 1
ATOM 3333 C CA . VAL C 1 54 ? 41.141 47.799 8.344 1.00 47.23 54 VAL C CA 1
ATOM 3334 C C . VAL C 1 54 ? 41.644 47.262 6.998 1.00 44.78 54 VAL C C 1
ATOM 3335 O O . VAL C 1 54 ? 41.189 47.683 5.932 1.00 44.47 54 VAL C O 1
ATOM 3339 N N . LYS C 1 55 ? 42.587 46.326 7.081 1.00 41.96 55 LYS C N 1
ATOM 3340 C CA . LYS C 1 55 ? 43.188 45.664 5.926 1.00 39.28 55 LYS C CA 1
ATOM 3341 C C . LYS C 1 55 ? 42.551 44.293 5.668 1.00 36.73 55 LYS C C 1
ATOM 3342 O O . LYS C 1 55 ? 42.022 43.656 6.584 1.00 35.59 55 LYS C O 1
ATOM 3344 N N . MET C 1 56 ? 42.615 43.848 4.416 1.00 33.59 56 MET C N 1
ATOM 3345 C CA . MET C 1 56 ? 42.086 42.544 4.033 1.00 32.35 56 MET C CA 1
ATOM 3346 C C . MET C 1 56 ? 43.211 41.601 3.675 1.00 26.94 56 MET C C 1
ATOM 3347 O O . MET C 1 56 ? 44.110 41.963 2.919 1.00 24.99 56 MET C O 1
ATOM 3352 N N . THR C 1 57 ? 43.151 40.390 4.219 1.00 23.43 57 THR C N 1
ATOM 3353 C CA . THR C 1 57 ? 44.151 39.364 3.926 1.00 22.15 57 THR C CA 1
ATOM 3354 C C . THR C 1 57 ? 43.481 38.173 3.249 1.00 19.39 57 THR C C 1
ATOM 3355 O O . THR C 1 57 ? 42.412 37.738 3.676 1.00 18.88 57 THR C O 1
ATOM 3359 N N . LYS C 1 58 ? 44.110 37.655 2.196 1.00 17.25 58 LYS C N 1
ATOM 3360 C CA . LYS C 1 58 ? 43.605 36.480 1.499 1.00 17.21 58 LYS C CA 1
ATOM 3361 C C . LYS C 1 58 ? 44.682 35.405 1.368 1.00 16.35 58 LYS C C 1
ATOM 3362 O O . LYS C 1 58 ? 45.755 35.658 0.809 1.00 15.94 58 LYS C O 1
ATOM 3368 N N . TYR C 1 59 ? 44.379 34.210 1.883 1.00 15.15 59 TYR C N 1
ATOM 3369 C CA . TYR C 1 59 ? 45.307 33.075 1.836 1.00 12.95 59 TYR C CA 1
ATOM 3370 C C . TYR C 1 59 ? 44.729 31.886 1.088 1.00 12.70 59 TYR C C 1
ATOM 3371 O O . TYR C 1 59 ? 43.532 31.580 1.186 1.00 11.68 59 TYR C O 1
ATOM 3380 N N . HIS C 1 60 ? 45.613 31.187 0.391 1.00 11.13 60 HIS C N 1
ATOM 3381 C CA . HIS C 1 60 ? 45.265 29.986 -0.338 1.00 12.36 60 HIS C CA 1
ATOM 3382 C C . HIS C 1 60 ? 45.385 28.761 0.573 1.00 14.43 60 HIS C C 1
ATOM 3383 O O . HIS C 1 60 ? 46.220 28.729 1.488 1.00 13.71 60 HIS C O 1
ATOM 3390 N N . VAL C 1 61 ? 44.549 27.756 0.325 1.00 14.00 61 VAL C N 1
ATOM 3391 C CA . VAL C 1 61 ? 44.598 26.518 1.096 1.00 15.80 61 VAL C CA 1
ATOM 3392 C C . VAL C 1 61 ? 45.083 25.361 0.221 1.00 18.83 61 VAL C C 1
ATOM 3393 O O . VAL C 1 61 ? 44.833 25.345 -0.989 1.00 20.69 61 VAL C O 1
ATOM 3397 N N . ASN C 1 62 ? 45.770 24.402 0.832 1.00 22.67 62 ASN C N 1
ATOM 3398 C CA . ASN C 1 62 ? 46.374 23.298 0.078 1.00 25.77 62 ASN C CA 1
ATOM 3399 C C . ASN C 1 62 ? 45.593 21.988 0.107 1.00 26.99 62 ASN C C 1
ATOM 3400 O O . ASN C 1 62 ? 45.978 21.029 -0.571 1.00 28.37 62 ASN C O 1
ATOM 3405 N N . PHE C 1 63 ? 44.509 21.940 0.885 1.00 27.41 63 PHE C N 1
ATOM 3406 C CA . PHE C 1 63 ? 43.753 20.692 1.042 1.00 27.90 63 PHE C CA 1
ATOM 3407 C C . PHE C 1 63 ? 42.862 20.276 -0.145 1.00 28.62 63 PHE C C 1
ATOM 3408 O O . PHE C 1 63 ? 42.342 19.155 -0.166 1.00 28.08 63 PHE C O 1
ATOM 3416 N N . MET C 1 64 ? 42.699 21.160 -1.129 1.00 29.19 64 MET C N 1
ATOM 3417 C CA . MET C 1 64 ? 42.063 20.782 -2.392 1.00 30.37 64 MET C CA 1
ATOM 3418 C C . MET C 1 64 ? 43.129 20.638 -3.482 1.00 30.80 64 MET C C 1
ATOM 3419 O O . MET C 1 64 ? 44.107 21.387 -3.502 1.00 29.38 64 MET C O 1
ATOM 3424 N N . GLY C 1 65 ? 42.944 19.666 -4.376 1.00 31.70 65 GLY C N 1
ATOM 3425 C CA . GLY C 1 65 ? 43.751 19.572 -5.600 1.00 31.11 65 GLY C CA 1
ATOM 3426 C C . GLY C 1 65 ? 45.105 18.880 -5.527 1.00 31.49 65 GLY C C 1
ATOM 3427 O O . GLY C 1 65 ? 45.878 18.942 -6.486 1.00 31.50 65 GLY C O 1
ATOM 3428 N N . GLY C 1 66 ? 45.403 18.235 -4.400 1.00 32.06 66 GLY C N 1
ATOM 3429 C CA . GLY C 1 66 ? 46.628 17.435 -4.242 1.00 32.49 66 GLY C CA 1
ATOM 3430 C C . GLY C 1 66 ? 47.933 18.199 -4.380 1.00 33.30 66 GLY C C 1
ATOM 3431 O O . GLY C 1 66 ? 48.049 19.325 -3.894 1.00 33.17 66 GLY C O 1
ATOM 3432 N N . ASP C 1 67 ? 48.912 17.582 -5.051 1.00 33.27 67 ASP C N 1
ATOM 3433 C CA . ASP C 1 67 ? 50.228 18.194 -5.302 1.00 33.21 67 ASP C CA 1
ATOM 3434 C C . ASP C 1 67 ? 50.137 19.562 -5.976 1.00 31.05 67 ASP C C 1
ATOM 3435 O O . ASP C 1 67 ? 50.882 20.483 -5.625 1.00 29.44 67 ASP C O 1
ATOM 3440 N N . LEU C 1 68 ? 49.239 19.684 -6.953 1.00 28.98 68 LEU C N 1
ATOM 3441 C CA . LEU C 1 68 ? 49.013 20.968 -7.615 1.00 28.79 68 LEU C CA 1
ATOM 3442 C C . LEU C 1 68 ? 48.406 21.976 -6.630 1.00 25.60 68 LEU C C 1
ATOM 3443 O O . LEU C 1 68 ? 48.633 23.178 -6.750 1.00 26.04 68 LEU C O 1
ATOM 3448 N N . GLY C 1 69 ? 47.657 21.473 -5.649 1.00 24.10 69 GLY C N 1
ATOM 3449 C CA . GLY C 1 69 ? 47.156 22.295 -4.541 1.00 21.58 69 GLY C CA 1
ATOM 3450 C C . GLY C 1 69 ? 48.289 22.962 -3.772 1.00 20.91 69 GLY C C 1
ATOM 3451 O O . GLY C 1 69 ? 48.238 24.159 -3.503 1.00 17.79 69 GLY C O 1
ATOM 3452 N N . LYS C 1 70 ? 49.328 22.193 -3.455 1.00 21.14 70 LYS C N 1
ATOM 3453 C CA . LYS C 1 70 ? 50.533 22.726 -2.793 1.00 20.57 70 LYS C CA 1
ATOM 3454 C C . LYS C 1 70 ? 51.261 23.754 -3.653 1.00 17.97 70 LYS C C 1
ATOM 3455 O O . LYS C 1 70 ? 51.707 24.786 -3.144 1.00 16.76 70 LYS C O 1
ATOM 3461 N N . ASP C 1 71 ? 51.394 23.468 -4.952 1.00 17.01 71 ASP C N 1
ATOM 3462 C CA . ASP C 1 71 ? 52.063 24.399 -5.873 1.00 17.51 71 ASP C CA 1
ATOM 3463 C C . ASP C 1 71 ? 51.287 25.706 -5.994 1.00 15.24 71 ASP C C 1
ATOM 3464 O O . ASP C 1 71 ? 51.873 26.773 -6.123 1.00 14.54 71 ASP C O 1
ATOM 3469 N N . LEU C 1 72 ? 49.964 25.611 -5.955 1.00 15.66 72 LEU C N 1
ATOM 3470 C CA . LEU C 1 72 ? 49.121 26.799 -6.029 1.00 14.79 72 LEU C CA 1
ATOM 3471 C C . LEU C 1 72 ? 49.231 27.665 -4.769 1.00 13.38 72 LEU C C 1
ATOM 3472 O O . LEU C 1 72 ? 49.146 28.902 -4.840 1.00 14.36 72 LEU C O 1
ATOM 3477 N N . THR C 1 73 ? 49.408 27.022 -3.613 1.00 12.50 73 THR C N 1
ATOM 3478 C CA . THR C 1 73 ? 49.613 27.748 -2.363 1.00 11.30 73 THR C CA 1
ATOM 3479 C C . THR C 1 73 ? 50.962 28.490 -2.408 1.00 12.01 73 THR C C 1
ATOM 3480 O O . THR C 1 73 ? 51.062 29.661 -1.998 1.00 9.56 73 THR C O 1
ATOM 3484 N N . GLN C 1 74 ? 51.980 27.829 -2.955 1.00 13.25 74 GLN C N 1
ATOM 3485 C CA . GLN C 1 74 ? 53.300 28.458 -3.107 1.00 12.60 74 GLN C CA 1
ATOM 3486 C C . GLN C 1 74 ? 53.252 29.578 -4.151 1.00 12.58 74 GLN C C 1
ATOM 3487 O O . GLN C 1 74 ? 53.848 30.643 -3.958 1.00 13.82 74 GLN C O 1
ATOM 3493 N N . ALA C 1 75 ? 52.521 29.350 -5.241 1.00 14.32 75 ALA C N 1
ATOM 3494 C CA . ALA C 1 75 ? 52.346 30.383 -6.268 1.00 15.84 75 ALA C CA 1
ATOM 3495 C C . ALA C 1 75 ? 51.611 31.608 -5.733 1.00 14.39 75 ALA C C 1
ATOM 3496 O O . ALA C 1 75 ? 51.933 32.735 -6.105 1.00 15.13 75 ALA C O 1
ATOM 3498 N N . TRP C 1 76 ? 50.630 31.386 -4.854 1.00 13.59 76 TRP C N 1
ATOM 3499 C CA . TRP C 1 76 ? 49.926 32.489 -4.217 1.00 13.82 76 TRP C CA 1
ATOM 3500 C C . TRP C 1 76 ? 50.873 33.274 -3.304 1.00 13.33 76 TRP C C 1
ATOM 3501 O O . TRP C 1 76 ? 50.783 34.492 -3.219 1.00 14.10 76 TRP C O 1
ATOM 3512 N N . ALA C 1 77 ? 51.775 32.563 -2.628 1.00 13.51 77 ALA C N 1
ATOM 3513 C CA . ALA C 1 77 ? 52.817 33.209 -1.831 1.00 14.43 77 ALA C CA 1
ATOM 3514 C C . ALA C 1 77 ? 53.711 34.086 -2.717 1.00 15.06 77 ALA C C 1
ATOM 3515 O O . ALA C 1 77 ? 54.012 35.213 -2.337 1.00 16.32 77 ALA C O 1
ATOM 3517 N N . VAL C 1 78 ? 54.117 33.569 -3.884 1.00 15.26 78 VAL C N 1
ATOM 3518 C CA . VAL C 1 78 ? 54.850 34.371 -4.882 1.00 15.47 78 VAL C CA 1
ATOM 3519 C C . VAL C 1 78 ? 54.038 35.622 -5.270 1.00 15.18 78 VAL C C 1
ATOM 3520 O O . VAL C 1 78 ? 54.558 36.743 -5.239 1.00 14.68 78 VAL C O 1
ATOM 3524 N N . ALA C 1 79 ? 52.761 35.427 -5.608 1.00 15.63 79 ALA C N 1
ATOM 3525 C CA . ALA C 1 79 ? 51.866 36.549 -5.929 1.00 15.90 79 ALA C CA 1
ATOM 3526 C C . ALA C 1 79 ? 51.845 37.593 -4.814 1.00 16.16 79 ALA C C 1
ATOM 3527 O O . ALA C 1 79 ? 51.938 38.795 -5.083 1.00 15.97 79 ALA C O 1
ATOM 3529 N N . MET C 1 80 ? 51.721 37.140 -3.567 1.00 16.71 80 MET C N 1
ATOM 3530 C CA . MET C 1 80 ? 51.732 38.054 -2.421 1.00 18.01 80 MET C CA 1
ATOM 3531 C C . MET C 1 80 ? 53.093 38.743 -2.281 1.00 18.43 80 MET C C 1
ATOM 3532 O O . MET C 1 80 ? 53.151 39.950 -2.074 1.00 19.18 80 MET C O 1
ATOM 3537 N N . ALA C 1 81 ? 54.174 37.981 -2.439 1.00 19.01 81 ALA C N 1
ATOM 3538 C CA . ALA C 1 81 ? 55.535 38.526 -2.297 1.00 18.58 81 ALA C CA 1
ATOM 3539 C C . ALA C 1 81 ? 55.841 39.605 -3.343 1.00 19.92 81 ALA C C 1
ATOM 3540 O O . ALA C 1 81 ? 56.422 40.643 -3.015 1.00 20.86 81 ALA C O 1
ATOM 3542 N N . LEU C 1 82 ? 55.422 39.368 -4.583 1.00 19.70 82 LEU C N 1
ATOM 3543 C CA . LEU C 1 82 ? 55.653 40.301 -5.692 1.00 21.29 82 LEU C CA 1
ATOM 3544 C C . LEU C 1 82 ? 54.536 41.336 -5.831 1.00 22.87 82 LEU C C 1
ATOM 3545 O O . LEU C 1 82 ? 54.648 42.276 -6.616 1.00 23.81 82 LEU C O 1
ATOM 3550 N N . GLY C 1 83 ? 53.464 41.158 -5.064 1.00 22.00 83 GLY C N 1
ATOM 3551 C CA . GLY C 1 83 ? 52.328 42.078 -5.067 1.00 21.38 83 GLY C CA 1
ATOM 3552 C C . GLY C 1 83 ? 51.573 42.068 -6.387 1.00 20.93 83 GLY C C 1
ATOM 3553 O O . GLY C 1 83 ? 51.115 43.107 -6.855 1.00 21.44 83 GLY C O 1
ATOM 3554 N N . VAL C 1 84 ? 51.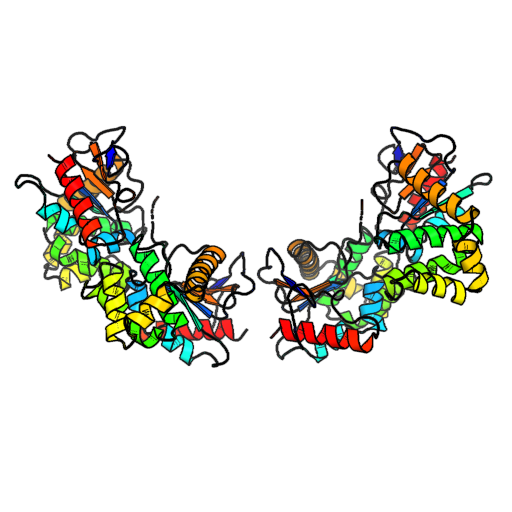470 40.893 -7.002 1.00 19.52 84 VAL C N 1
ATOM 3555 C CA . VAL C 1 84 ? 50.821 40.765 -8.299 1.00 18.64 84 VAL C CA 1
ATOM 3556 C C . VAL C 1 84 ? 49.475 40.016 -8.232 1.00 18.32 84 VAL C C 1
ATOM 3557 O O . VAL C 1 84 ? 49.040 39.444 -9.222 1.00 19.03 84 VAL C O 1
ATOM 3561 N N . GLU C 1 85 ? 48.818 40.051 -7.075 1.00 18.41 85 GLU C N 1
ATOM 3562 C CA . GLU C 1 85 ? 47.543 39.347 -6.863 1.00 20.76 85 GLU C CA 1
ATOM 3563 C C . GLU C 1 85 ? 46.507 39.673 -7.934 1.00 22.55 85 GLU C C 1
ATOM 3564 O O . GLU C 1 85 ? 45.843 38.773 -8.465 1.00 23.36 85 GLU C O 1
ATOM 3570 N N . ASP C 1 86 ? 46.391 40.962 -8.251 1.00 24.22 86 ASP C N 1
ATOM 3571 C CA . ASP C 1 86 ? 45.360 41.467 -9.163 1.00 25.87 86 ASP C CA 1
ATOM 3572 C C . ASP C 1 86 ? 45.655 41.198 -10.643 1.00 25.02 86 ASP C C 1
ATOM 3573 O O . ASP C 1 86 ? 44.817 41.486 -11.508 1.00 26.10 86 ASP C O 1
ATOM 3578 N N . LYS C 1 87 ? 46.837 40.650 -10.930 1.00 23.25 87 LYS C N 1
ATOM 3579 C CA . LYS C 1 87 ? 47.229 40.310 -12.297 1.00 23.97 87 LYS C CA 1
ATOM 3580 C C . LYS C 1 87 ? 47.110 38.811 -12.558 1.00 22.88 87 LYS C C 1
ATOM 3581 O O . LYS C 1 87 ? 46.996 38.377 -13.708 1.00 22.56 87 LYS C O 1
ATOM 3587 N N . VAL C 1 88 ? 47.158 38.013 -11.495 1.00 20.09 88 VAL C N 1
ATOM 3588 C CA . VAL C 1 88 ? 47.201 36.567 -11.669 1.00 17.63 88 VAL C CA 1
ATOM 3589 C C . VAL C 1 88 ? 45.952 35.825 -11.189 1.00 17.76 88 VAL C C 1
ATOM 3590 O O . VAL C 1 88 ? 45.789 34.651 -11.511 1.00 14.74 88 VAL C O 1
ATOM 3594 N N . THR C 1 89 ? 45.094 36.489 -10.414 1.00 16.94 89 THR C N 1
ATOM 3595 C CA . THR C 1 89 ? 43.924 35.814 -9.827 1.00 18.26 89 THR C CA 1
ATOM 3596 C C . THR C 1 89 ? 42.992 35.271 -10.925 1.00 17.53 89 THR C C 1
ATOM 3597 O O . THR C 1 89 ? 42.627 34.096 -10.915 1.00 16.46 89 THR C O 1
ATOM 3601 N N . VAL C 1 90 ? 42.631 36.124 -11.878 1.00 18.18 90 VAL C N 1
ATOM 3602 C CA . VAL C 1 90 ? 41.716 35.718 -12.948 1.00 18.53 90 VAL C CA 1
ATOM 3603 C C . VAL C 1 90 ? 42.310 34.608 -13.819 1.00 18.36 90 VAL C C 1
ATOM 3604 O O . VAL C 1 90 ? 41.697 33.552 -13.937 1.00 18.43 90 VAL C O 1
ATOM 3608 N N . PRO C 1 91 ? 43.503 34.828 -14.424 1.00 17.24 91 PRO C N 1
ATOM 3609 C CA . PRO C 1 91 ? 44.032 33.736 -15.258 1.00 17.44 91 PRO C CA 1
ATOM 3610 C C . PRO C 1 91 ? 44.289 32.410 -14.534 1.00 15.88 91 PRO C C 1
ATOM 3611 O O . PRO C 1 91 ? 44.175 31.351 -15.164 1.00 17.32 91 PRO C O 1
ATOM 3615 N N . LEU C 1 92 ? 44.617 32.458 -13.241 1.00 17.00 92 LEU C N 1
ATOM 3616 C CA . LEU C 1 92 ? 44.788 31.237 -12.456 1.00 14.43 92 LEU C CA 1
ATOM 3617 C C . LEU C 1 92 ? 43.454 30.512 -12.252 1.00 14.16 92 LEU C C 1
ATOM 3618 O O . LEU C 1 92 ? 43.364 29.307 -12.497 1.00 11.73 92 LEU C O 1
ATOM 3623 N N . PHE C 1 93 ? 42.424 31.236 -11.809 1.00 13.46 93 PHE C N 1
ATOM 3624 C CA . PHE C 1 93 ? 41.077 30.641 -11.718 1.00 14.00 93 PHE C CA 1
ATOM 3625 C C . PHE C 1 93 ? 40.602 30.039 -13.043 1.00 15.00 93 PHE C C 1
ATOM 3626 O O . PHE C 1 93 ? 40.135 28.888 -13.088 1.00 17.00 93 PHE C O 1
ATOM 3634 N N . GLU C 1 94 ? 40.744 30.810 -14.115 1.00 15.52 94 GLU C N 1
ATOM 3635 C CA . GLU C 1 94 ? 40.304 30.385 -15.447 1.00 18.45 94 GLU C CA 1
ATOM 3636 C C . GLU C 1 94 ? 41.125 29.221 -15.974 1.00 16.16 94 GLU C C 1
ATOM 3637 O O . GLU C 1 94 ? 40.581 28.284 -16.551 1.00 16.64 94 GLU C O 1
ATOM 3643 N N . GLY C 1 95 ? 42.433 29.267 -15.743 1.00 17.74 95 GLY C N 1
ATOM 3644 C CA . GLY C 1 95 ? 43.328 28.208 -16.205 1.00 16.97 95 GLY C CA 1
ATOM 3645 C C . GLY C 1 95 ? 43.067 26.882 -15.515 1.00 16.87 95 GLY C C 1
ATOM 3646 O O . GLY C 1 95 ? 43.134 25.837 -16.139 1.00 19.48 95 GLY C O 1
ATOM 3647 N N . VAL C 1 96 ? 42.768 26.929 -14.219 1.00 17.11 96 VAL C N 1
ATOM 3648 C CA . VAL C 1 96 ? 42.493 25.733 -13.443 1.00 16.11 96 VAL C CA 1
ATOM 3649 C C . VAL C 1 96 ? 41.088 25.202 -13.760 1.00 16.41 96 VAL C C 1
ATOM 3650 O O . VAL C 1 96 ? 40.923 24.014 -14.005 1.00 15.89 96 VAL C O 1
ATOM 3654 N N . GLN C 1 97 ? 40.098 26.093 -13.788 1.00 16.23 97 GLN C N 1
ATOM 3655 C CA . GLN C 1 97 ? 38.685 25.684 -13.763 1.00 16.56 97 GLN C CA 1
ATOM 3656 C C . GLN C 1 97 ? 37.894 25.860 -15.053 1.00 17.09 97 GLN C C 1
ATOM 3657 O O . GLN C 1 97 ? 37.010 25.039 -15.343 1.00 18.78 97 GLN C O 1
ATOM 3663 N N . LYS C 1 98 ? 38.187 26.909 -15.822 1.00 16.35 98 LYS C N 1
ATOM 3664 C CA . LYS C 1 98 ? 37.463 27.140 -17.070 1.00 18.85 98 LYS C CA 1
ATOM 3665 C C . LYS C 1 98 ? 38.057 26.335 -18.225 1.00 19.97 98 LYS C C 1
ATOM 3666 O O . LYS C 1 98 ? 37.374 25.497 -18.810 1.00 19.11 98 LYS C O 1
ATOM 3672 N N . THR C 1 99 ? 39.323 26.607 -18.548 1.00 19.80 99 THR C N 1
ATOM 3673 C CA . THR C 1 99 ? 39.997 25.976 -19.683 1.00 21.78 99 THR C CA 1
ATOM 3674 C C . THR C 1 99 ? 40.690 24.670 -19.294 1.00 21.29 99 THR C C 1
ATOM 3675 O O . THR C 1 99 ? 40.967 23.834 -20.156 1.00 21.67 99 THR C O 1
ATOM 3679 N N . GLN C 1 100 ? 40.952 24.505 -17.997 1.00 21.59 100 GLN C N 1
ATOM 3680 C CA . GLN C 1 100 ? 41.635 23.327 -17.435 1.00 23.90 100 GLN C CA 1
ATOM 3681 C C . GLN C 1 100 ? 43.010 23.094 -18.067 1.00 24.33 100 GLN C C 1
ATOM 3682 O O . GLN C 1 100 ? 43.448 21.957 -18.239 1.00 25.43 100 GLN C O 1
ATOM 3688 N N . THR C 1 101 ? 43.681 24.198 -18.381 1.00 23.86 101 THR C N 1
ATOM 3689 C CA . THR C 1 101 ? 45.007 24.178 -18.999 1.00 25.18 101 THR C CA 1
ATOM 3690 C C . THR C 1 101 ? 46.123 24.275 -17.956 1.00 24.73 101 THR C C 1
ATOM 3691 O O . THR C 1 101 ? 47.309 24.168 -18.293 1.00 24.07 101 THR C O 1
ATOM 3695 N N . ILE C 1 102 ? 45.750 24.485 -16.695 1.00 23.77 102 ILE C N 1
ATOM 3696 C CA . ILE C 1 102 ? 46.738 24.454 -15.614 1.00 22.76 102 ILE C CA 1
ATOM 3697 C C . ILE C 1 102 ? 46.685 23.111 -14.915 1.00 22.57 102 ILE C C 1
ATOM 3698 O O . ILE C 1 102 ? 45.739 22.805 -14.191 1.00 21.59 102 ILE C O 1
ATOM 3703 N N . ARG C 1 103 ? 47.731 22.323 -15.127 1.00 23.53 103 ARG C N 1
ATOM 3704 C CA . ARG C 1 103 ? 47.807 20.972 -14.576 1.00 26.44 103 ARG C CA 1
ATOM 3705 C C . ARG C 1 103 ? 49.124 20.721 -13.829 1.00 26.45 103 ARG C C 1
ATOM 3706 O O . ARG C 1 103 ? 49.263 19.722 -13.120 1.00 26.07 103 ARG C O 1
ATOM 3714 N N . SER C 1 104 ? 50.076 21.641 -13.981 1.00 25.74 104 SER C N 1
ATOM 3715 C CA . SER C 1 104 ? 51.419 21.482 -13.420 1.00 26.22 104 SER C CA 1
ATOM 3716 C C . SER C 1 104 ? 51.977 22.807 -12.884 1.00 23.73 104 SER C C 1
ATOM 3717 O O . SER C 1 104 ? 51.424 23.877 -13.156 1.00 22.84 104 SER C O 1
ATOM 3720 N N . ALA C 1 105 ? 53.079 22.728 -12.132 1.00 24.41 105 ALA C N 1
ATOM 3721 C CA . ALA C 1 105 ? 53.786 23.927 -11.659 1.00 23.67 105 ALA C CA 1
ATOM 3722 C C . ALA C 1 105 ? 54.281 24.783 -12.828 1.00 23.80 105 ALA C C 1
ATOM 3723 O O . ALA C 1 105 ? 54.295 26.012 -12.747 1.00 23.17 105 ALA C O 1
ATOM 3725 N N . SER C 1 106 ? 54.687 24.123 -13.912 1.00 23.84 106 SER C N 1
ATOM 3726 C CA . SER C 1 106 ? 55.102 24.816 -15.132 1.00 24.92 106 SER C CA 1
ATOM 3727 C C . SER C 1 106 ? 53.978 25.674 -15.730 1.00 22.54 106 SER C C 1
ATOM 3728 O O . SER C 1 106 ? 54.232 26.772 -16.221 1.00 22.55 106 SER C O 1
ATOM 3731 N N . ASP C 1 107 ? 52.741 25.176 -15.666 1.00 22.87 107 ASP C N 1
ATOM 3732 C CA . ASP C 1 107 ? 51.573 25.896 -16.209 1.00 21.24 107 ASP C CA 1
ATOM 3733 C C . ASP C 1 107 ? 51.208 27.113 -15.374 1.00 19.93 107 ASP C C 1
ATOM 3734 O O . ASP C 1 107 ? 50.743 28.125 -15.910 1.00 19.70 107 ASP C O 1
ATOM 3739 N N . ILE C 1 108 ? 51.401 26.999 -14.062 1.00 18.98 108 ILE C N 1
ATOM 3740 C CA . ILE C 1 108 ? 51.206 28.117 -13.140 1.00 17.78 108 ILE C CA 1
ATOM 3741 C C . ILE C 1 108 ? 52.224 29.197 -13.476 1.00 17.78 108 ILE C C 1
ATOM 3742 O O . ILE C 1 108 ? 51.883 30.379 -13.651 1.00 16.08 108 ILE C O 1
ATOM 3747 N N . ARG C 1 109 ? 53.484 28.776 -13.573 1.00 19.23 109 ARG C N 1
ATOM 3748 C CA . ARG C 1 109 ? 54.577 29.681 -13.917 1.00 19.06 109 ARG C CA 1
ATOM 3749 C C . ARG C 1 109 ? 54.286 30.445 -15.213 1.00 18.90 109 ARG C C 1
ATOM 3750 O O . ARG C 1 109 ? 54.499 31.662 -15.278 1.00 16.62 109 ARG C O 1
ATOM 3758 N N . ASP C 1 110 ? 53.779 29.728 -16.222 1.00 19.58 110 ASP C N 1
ATOM 3759 C CA . ASP C 1 110 ? 53.395 30.324 -17.516 1.00 21.62 110 ASP C CA 1
ATOM 3760 C C . ASP C 1 110 ? 52.405 31.478 -17.389 1.00 21.20 110 ASP C C 1
ATOM 3761 O O . ASP C 1 110 ? 52.511 32.468 -18.114 1.00 21.22 110 ASP C O 1
ATOM 3766 N N . VAL C 1 111 ? 51.440 31.335 -16.475 1.00 22.08 111 VAL C N 1
ATOM 3767 C CA . VAL C 1 111 ? 50.475 32.400 -16.177 1.00 21.15 111 VAL C CA 1
ATOM 3768 C C . VAL C 1 111 ? 51.167 33.653 -15.644 1.00 19.20 111 VAL C C 1
ATOM 3769 O O . VAL C 1 111 ? 50.860 34.755 -16.080 1.00 20.65 111 VAL C O 1
ATOM 3773 N N . PHE C 1 112 ? 52.113 33.486 -14.722 1.00 18.99 112 PHE C N 1
ATOM 3774 C CA . PHE C 1 112 ? 52.858 34.636 -14.209 1.00 19.55 112 PHE C CA 1
ATOM 3775 C C . PHE C 1 112 ? 53.692 35.303 -15.302 1.00 20.90 112 PHE C C 1
ATOM 3776 O O . PHE C 1 112 ? 53.762 36.524 -15.367 1.00 22.65 112 PHE C O 1
ATOM 3784 N N . ILE C 1 113 ? 54.317 34.498 -16.155 1.00 22.73 113 ILE C N 1
ATOM 3785 C CA . ILE C 1 113 ? 55.153 35.038 -17.237 1.00 23.84 113 ILE C CA 1
ATOM 3786 C C . ILE C 1 113 ? 54.296 35.844 -18.207 1.00 24.62 113 ILE C C 1
ATOM 3787 O O . ILE C 1 113 ? 54.640 36.970 -18.566 1.00 22.86 113 ILE C O 1
ATOM 3792 N N . ASN C 1 114 ? 53.160 35.264 -18.589 1.00 27.11 114 ASN C N 1
ATOM 3793 C CA . ASN C 1 114 ? 52.197 35.924 -19.470 1.00 28.44 114 ASN C CA 1
ATOM 3794 C C . ASN C 1 114 ? 51.531 37.155 -18.844 1.00 28.47 114 ASN C C 1
ATOM 3795 O O . ASN C 1 114 ? 50.970 37.987 -19.559 1.00 29.18 114 ASN C O 1
ATOM 3800 N N . ALA C 1 115 ? 51.617 37.282 -17.518 1.00 28.26 115 ALA C N 1
ATOM 3801 C CA . ALA C 1 115 ? 51.104 38.464 -16.814 1.00 27.49 115 ALA C CA 1
ATOM 3802 C C . ALA C 1 115 ? 52.184 39.533 -16.598 1.00 29.52 115 ALA C C 1
ATOM 3803 O O . ALA C 1 115 ? 51.916 40.584 -16.012 1.00 29.80 115 ALA C O 1
ATOM 3805 N N . GLY C 1 116 ? 53.401 39.252 -17.065 1.00 29.93 116 GLY C N 1
ATOM 3806 C CA . GLY C 1 116 ? 54.492 40.226 -17.017 1.00 31.38 116 GLY C CA 1
ATOM 3807 C C . GLY C 1 116 ? 55.646 39.910 -16.077 1.00 31.41 116 GLY C C 1
ATOM 3808 O O . GLY C 1 116 ? 56.640 40.633 -16.054 1.00 33.05 116 GLY C O 1
ATOM 3809 N N . ILE C 1 117 ? 55.522 38.837 -15.301 1.00 30.41 117 ILE C N 1
ATOM 3810 C CA . ILE C 1 117 ? 56.587 38.424 -14.387 1.00 28.53 117 ILE C CA 1
ATOM 3811 C C . ILE C 1 117 ? 57.577 37.517 -15.127 1.00 29.29 117 ILE C C 1
ATOM 3812 O O . ILE C 1 117 ? 57.265 36.365 -15.435 1.00 29.24 117 ILE C O 1
ATOM 3817 N N . LYS C 1 118 ? 58.771 38.039 -15.414 1.00 29.54 118 LYS C N 1
ATOM 3818 C CA . LYS C 1 118 ? 59.812 37.261 -16.092 1.00 29.67 118 LYS C CA 1
ATOM 3819 C C . LYS C 1 118 ? 60.079 35.960 -15.349 1.00 27.99 118 LYS C C 1
ATOM 3820 O O . LYS C 1 118 ? 60.067 35.938 -14.117 1.00 27.78 118 LYS C O 1
ATOM 3826 N N . GLY C 1 119 ? 60.315 34.887 -16.102 1.00 26.12 119 GLY C N 1
ATOM 3827 C CA . GLY C 1 119 ? 60.557 33.554 -15.540 1.00 26.65 119 GLY C CA 1
ATOM 3828 C C . GLY C 1 119 ? 61.644 33.502 -14.476 1.00 27.99 119 GLY C C 1
ATOM 3829 O O . GLY C 1 119 ? 61.517 32.772 -13.489 1.00 27.03 119 GLY C O 1
ATOM 3830 N N . GLU C 1 120 ? 62.710 34.277 -14.681 1.00 27.74 120 GLU C N 1
ATOM 3831 C CA . GLU C 1 120 ? 63.815 34.373 -13.722 1.00 28.47 120 GLU C CA 1
ATOM 3832 C C . GLU C 1 120 ? 63.368 35.031 -12.409 1.00 27.03 120 GLU C C 1
ATOM 3833 O O . GLU C 1 120 ? 63.757 34.589 -11.326 1.00 27.28 120 GLU C O 1
ATOM 3839 N N . GLU C 1 121 ? 62.566 36.091 -12.517 1.00 25.71 121 GLU C N 1
ATOM 3840 C CA . GLU C 1 121 ? 61.983 36.761 -11.348 1.00 26.71 121 GLU C CA 1
ATOM 3841 C C . GLU C 1 121 ? 61.014 35.848 -10.583 1.00 24.35 121 GLU C C 1
ATOM 3842 O O . GLU C 1 121 ? 61.018 35.815 -9.350 1.00 21.83 121 GLU C O 1
ATOM 3848 N N . TYR C 1 122 ? 60.178 35.118 -11.318 1.00 21.55 122 TYR C N 1
ATOM 3849 C CA . TYR C 1 122 ? 59.268 34.166 -10.699 1.00 20.17 122 TYR C CA 1
ATOM 3850 C C . TYR C 1 122 ? 60.059 33.086 -9.969 1.00 20.18 122 TYR C C 1
ATOM 3851 O O . TYR C 1 122 ? 59.741 32.730 -8.825 1.00 16.27 122 TYR C O 1
ATOM 3860 N N . ASP C 1 123 ? 61.095 32.580 -10.638 1.00 19.01 123 ASP C N 1
ATOM 3861 C CA . ASP C 1 123 ? 61.904 31.488 -10.111 1.00 21.69 123 ASP C CA 1
ATOM 3862 C C . ASP C 1 123 ? 62.613 31.899 -8.812 1.00 20.80 123 ASP C C 1
ATOM 3863 O O . ASP C 1 123 ? 62.651 31.123 -7.851 1.00 21.88 123 ASP C O 1
ATOM 3868 N N . ALA C 1 124 ? 63.134 33.124 -8.783 1.00 20.44 124 ALA C N 1
ATOM 3869 C CA . ALA C 1 124 ? 63.782 33.674 -7.581 1.00 22.08 124 ALA C CA 1
ATOM 3870 C C . ALA C 1 124 ? 62.807 33.779 -6.402 1.00 21.98 124 ALA C C 1
ATOM 3871 O O . ALA C 1 124 ? 63.116 33.346 -5.283 1.00 20.49 124 ALA C O 1
ATOM 3873 N N . ALA C 1 125 ? 61.631 34.350 -6.664 1.00 21.82 125 ALA C N 1
ATOM 3874 C CA . ALA C 1 125 ? 60.553 34.397 -5.672 1.00 20.65 125 ALA C CA 1
ATOM 3875 C C . ALA C 1 125 ? 60.173 32.989 -5.201 1.00 19.68 125 ALA C C 1
ATOM 3876 O O . ALA C 1 125 ? 60.176 32.720 -4.005 1.00 21.00 125 ALA C O 1
ATOM 3878 N N . TRP C 1 126 ? 59.869 32.094 -6.144 1.00 19.60 126 TRP C N 1
ATOM 3879 C CA . TRP C 1 126 ? 59.527 30.697 -5.841 1.00 18.86 126 TRP C CA 1
ATOM 3880 C C . TRP C 1 126 ? 60.475 30.049 -4.826 1.00 18.49 126 TRP C C 1
ATOM 3881 O O . TRP C 1 126 ? 60.037 29.357 -3.899 1.00 18.05 126 TRP C O 1
ATOM 3892 N N . ASN C 1 127 ? 61.770 30.287 -5.000 1.00 16.98 127 ASN C N 1
ATOM 3893 C CA . ASN C 1 127 ? 62.777 29.673 -4.144 1.00 19.26 127 ASN C CA 1
ATOM 3894 C C . ASN C 1 127 ? 63.233 30.530 -2.955 1.00 18.62 127 ASN C C 1
ATOM 3895 O O . ASN C 1 127 ? 64.145 30.147 -2.213 1.00 18.31 127 ASN C O 1
ATOM 3900 N N . SER C 1 128 ? 62.587 31.676 -2.763 1.00 17.99 128 SER C N 1
ATOM 3901 C CA . SER C 1 128 ? 62.994 32.621 -1.715 1.00 18.88 128 SER C CA 1
ATOM 3902 C C . SER C 1 128 ? 62.545 32.193 -0.317 1.00 19.35 128 SER C C 1
ATOM 3903 O O . SER C 1 128 ? 61.536 31.494 -0.172 1.00 17.45 128 SER C O 1
ATOM 3906 N N . PHE C 1 129 ? 63.287 32.640 0.704 1.00 17.82 129 PHE C N 1
ATOM 3907 C CA . PHE C 1 129 ? 62.884 32.449 2.106 1.00 16.90 129 PHE C CA 1
ATOM 3908 C C . PHE C 1 129 ? 61.568 33.165 2.422 1.00 16.62 129 PHE C C 1
ATOM 3909 O O . PHE C 1 129 ? 60.748 32.656 3.186 1.00 14.80 129 PHE C O 1
ATOM 3917 N N . VAL C 1 130 ? 61.398 34.367 1.864 1.00 15.15 130 VAL C N 1
ATOM 3918 C CA . VAL C 1 130 ? 60.145 35.122 2.005 1.00 17.58 130 VAL C CA 1
ATOM 3919 C C . VAL C 1 130 ? 58.921 34.273 1.599 1.00 15.55 130 VAL C C 1
ATOM 3920 O O . VAL C 1 130 ? 57.921 34.228 2.329 1.00 14.92 130 VAL C O 1
ATOM 3924 N N . VAL C 1 131 ? 59.022 33.584 0.461 1.00 16.49 131 VAL C N 1
ATOM 3925 C CA . VAL C 1 131 ? 57.933 32.714 -0.021 1.00 15.50 131 VAL C CA 1
ATOM 3926 C C . VAL C 1 131 ? 57.758 31.482 0.881 1.00 14.05 131 VAL C C 1
ATOM 3927 O O . VAL C 1 131 ? 56.625 31.069 1.159 1.00 12.98 131 VAL C O 1
ATOM 3931 N N . LYS C 1 132 ? 58.870 30.917 1.354 1.00 13.57 132 LYS C N 1
ATOM 3932 C CA . LYS C 1 132 ? 58.816 29.827 2.340 1.00 14.23 132 LYS C CA 1
ATOM 3933 C C . LYS C 1 132 ? 58.033 30.259 3.570 1.00 11.80 132 LYS C C 1
ATOM 3934 O O . LYS C 1 132 ? 57.168 29.524 4.049 1.00 10.80 132 LYS C O 1
ATOM 3940 N N . SER C 1 133 ? 58.334 31.462 4.068 1.00 10.52 133 SER C N 1
ATOM 3941 C CA . SER C 1 133 ? 57.654 32.028 5.226 1.00 10.55 133 SER C CA 1
ATOM 3942 C C . SER C 1 133 ? 56.158 32.185 4.951 1.00 10.48 133 SER C C 1
ATOM 3943 O O . SER C 1 133 ? 55.321 31.867 5.802 1.00 11.80 133 SER C O 1
ATOM 3946 N N . LEU C 1 134 ? 55.841 32.692 3.765 1.00 10.68 134 LEU C N 1
ATOM 3947 C CA . LEU C 1 134 ? 54.454 32.980 3.398 1.00 11.52 134 LEU C CA 1
ATOM 3948 C C . LEU C 1 134 ? 53.627 31.717 3.225 1.00 11.43 134 LEU C C 1
ATOM 3949 O O . LEU C 1 134 ? 52.436 31.716 3.508 1.00 9.01 134 LEU C O 1
ATOM 3954 N N . VAL C 1 135 ? 54.260 30.652 2.748 1.00 11.83 135 VAL C N 1
ATOM 3955 C CA . VAL C 1 135 ? 53.583 29.343 2.662 1.00 11.67 135 VAL C CA 1
ATOM 3956 C C . VAL C 1 135 ? 53.216 28.847 4.063 1.00 11.71 135 VAL C C 1
ATOM 3957 O O . VAL C 1 135 ? 52.072 28.451 4.307 1.00 10.98 135 VAL C O 1
ATOM 3961 N N . ALA C 1 136 ? 54.187 28.882 4.981 1.00 11.45 136 ALA C N 1
ATOM 3962 C CA . ALA C 1 136 ? 53.973 28.505 6.367 1.00 11.92 136 ALA C CA 1
ATOM 3963 C C . ALA C 1 136 ? 52.936 29.392 7.059 1.00 12.01 136 ALA C C 1
ATOM 3964 O O . ALA C 1 136 ? 52.116 28.884 7.815 1.00 10.74 136 ALA C O 1
ATOM 3966 N N . GLN C 1 137 ? 52.993 30.703 6.799 1.00 11.84 137 GLN C N 1
ATOM 3967 C CA . GLN C 1 137 ? 52.020 31.655 7.351 1.00 13.71 137 GLN C CA 1
ATOM 3968 C C . GLN C 1 137 ? 50.574 31.283 6.964 1.00 12.28 137 GLN C C 1
ATOM 3969 O O . GLN C 1 137 ? 49.672 31.293 7.817 1.00 10.98 137 GLN C O 1
ATOM 3975 N N . GLN C 1 138 ? 50.373 30.960 5.687 1.00 12.83 138 GLN C N 1
ATOM 3976 C CA . GLN C 1 138 ? 49.063 30.536 5.171 1.00 13.82 138 GLN C CA 1
ATOM 3977 C C . GLN C 1 138 ? 48.602 29.234 5.829 1.00 11.42 138 GLN C C 1
ATOM 3978 O O . GLN C 1 138 ? 47.441 29.101 6.189 1.00 10.54 138 GLN C O 1
ATOM 3984 N N . GLU C 1 139 ? 49.516 28.276 5.968 1.00 9.92 139 GLU C N 1
ATOM 3985 C CA . GLU C 1 139 ? 49.193 26.995 6.610 1.00 12.30 139 GLU C CA 1
ATOM 3986 C C . GLU C 1 139 ? 48.843 27.158 8.088 1.00 11.69 139 GLU C C 1
ATOM 3987 O O . GLU C 1 139 ? 47.863 26.564 8.591 1.00 10.70 139 GLU C O 1
ATOM 3993 N N . LYS C 1 140 ? 49.615 27.996 8.777 1.00 11.45 140 LYS C N 1
ATOM 3994 C CA . LYS C 1 140 ? 49.375 28.262 10.197 1.00 12.20 140 LYS C CA 1
ATOM 3995 C C . LYS C 1 140 ? 48.012 28.895 10.440 1.00 11.06 140 LYS C C 1
ATOM 3996 O O . LYS C 1 140 ? 47.284 28.490 11.349 1.00 12.59 140 LYS C O 1
ATOM 4002 N N . ALA C 1 141 ? 47.655 29.861 9.607 1.00 12.90 141 ALA C N 1
ATOM 4003 C CA . ALA C 1 141 ? 46.389 30.578 9.775 1.00 12.81 141 ALA C CA 1
ATOM 4004 C C . ALA C 1 141 ? 45.202 29.629 9.640 1.00 11.26 141 ALA C C 1
ATOM 4005 O O . ALA C 1 141 ? 44.254 29.681 10.444 1.00 9.43 141 ALA C O 1
ATOM 4007 N N . ALA C 1 142 ? 45.257 28.767 8.624 1.00 11.68 142 ALA C N 1
ATOM 4008 C CA . ALA C 1 142 ? 44.228 27.751 8.400 1.00 12.77 142 ALA C CA 1
ATOM 4009 C C . ALA C 1 142 ? 44.075 26.816 9.601 1.00 13.90 142 ALA C C 1
ATOM 4010 O O . ALA C 1 142 ? 42.951 26.496 10.018 1.00 14.08 142 ALA C O 1
ATOM 4012 N N . ALA C 1 143 ? 45.203 26.390 10.172 1.00 13.72 143 ALA C N 1
ATOM 4013 C CA . ALA C 1 143 ? 45.186 25.478 11.312 1.00 12.94 143 ALA C CA 1
ATOM 4014 C C . ALA C 1 143 ? 44.636 26.170 12.565 1.00 13.11 143 ALA C C 1
ATOM 4015 O O . ALA C 1 143 ? 43.867 25.572 13.325 1.00 13.30 143 ALA C O 1
ATOM 4017 N N . ASP C 1 144 ? 45.017 27.432 12.759 1.00 12.71 144 ASP C N 1
ATOM 4018 C CA . ASP C 1 144 ? 44.548 28.226 13.906 1.00 14.32 144 ASP C CA 1
ATOM 4019 C C . ASP C 1 144 ? 43.030 28.396 13.973 1.00 15.61 144 ASP C C 1
ATOM 4020 O O . ASP C 1 144 ? 42.462 28.438 15.064 1.00 16.02 144 ASP C O 1
ATOM 4025 N N . VAL C 1 145 ? 42.383 28.486 12.816 1.00 16.30 145 VAL C N 1
ATOM 4026 C CA . VAL C 1 145 ? 40.924 28.623 12.765 1.00 16.07 145 VAL C CA 1
ATOM 4027 C C . VAL C 1 145 ? 40.209 27.289 12.544 1.00 16.79 145 VAL C C 1
ATOM 4028 O O . VAL C 1 145 ? 38.990 27.264 12.365 1.00 16.51 145 VAL C O 1
ATOM 4032 N N . GLN C 1 146 ? 40.970 26.188 12.582 1.00 15.51 146 GLN C N 1
ATOM 4033 C CA . GLN C 1 146 ? 40.442 24.828 12.398 1.00 19.53 146 GLN C CA 1
ATOM 4034 C C . GLN C 1 146 ? 39.635 24.728 11.110 1.00 17.12 146 GLN C C 1
ATOM 4035 O O . GLN C 1 146 ? 38.481 24.274 11.103 1.00 15.30 146 GLN C O 1
ATOM 4041 N N . LEU C 1 147 ? 40.267 25.145 10.019 1.00 15.06 147 LEU C N 1
ATOM 4042 C CA . LEU C 1 147 ? 39.587 25.295 8.736 1.00 16.33 147 LEU C CA 1
ATOM 4043 C C . LEU C 1 147 ? 39.278 23.942 8.101 1.00 16.96 147 LEU C C 1
ATOM 4044 O O . LEU C 1 147 ? 40.182 23.125 7.891 1.00 15.95 147 LEU C O 1
ATOM 4049 N N . ARG C 1 148 ? 37.993 23.730 7.809 1.00 19.17 148 ARG C N 1
ATOM 4050 C CA . ARG C 1 148 ? 37.490 22.486 7.225 1.00 22.66 148 ARG C CA 1
ATOM 4051 C C . ARG C 1 148 ? 37.031 22.660 5.776 1.00 22.61 148 ARG C C 1
ATOM 4052 O O . ARG C 1 148 ? 36.833 21.673 5.071 1.00 23.77 148 ARG C O 1
ATOM 4060 N N . GLY C 1 149 ? 36.840 23.906 5.343 1.00 21.59 149 GLY C N 1
ATOM 4061 C CA . GLY C 1 149 ? 36.361 24.175 3.983 1.00 19.44 149 GLY C CA 1
ATOM 4062 C C . GLY C 1 149 ? 36.562 25.595 3.474 1.00 18.16 149 GLY C C 1
ATOM 4063 O O . GLY C 1 149 ? 36.839 26.501 4.242 1.00 17.13 149 GLY C O 1
ATOM 4064 N N . VAL C 1 150 ? 36.425 25.773 2.162 1.00 16.48 150 VAL C N 1
ATOM 4065 C CA . VAL C 1 150 ? 36.489 27.095 1.539 1.00 15.79 150 VAL C CA 1
ATOM 4066 C C . VAL C 1 150 ? 35.307 27.256 0.564 1.00 16.56 150 VAL C C 1
ATOM 4067 O O . VAL C 1 150 ? 34.752 26.253 0.103 1.00 16.88 150 VAL C O 1
ATOM 4071 N N . PRO C 1 151 ? 34.910 28.510 0.256 1.00 17.42 151 PRO C N 1
ATOM 4072 C CA . PRO C 1 151 ? 35.470 29.764 0.753 1.00 17.20 151 PRO C CA 1
ATOM 4073 C C . PRO C 1 151 ? 35.094 29.968 2.214 1.00 16.75 151 PRO C C 1
ATOM 4074 O O . PRO C 1 151 ? 34.122 29.372 2.696 1.00 17.38 151 PRO C O 1
ATOM 4078 N N . ALA C 1 152 ? 35.880 30.777 2.914 1.00 14.00 152 ALA C N 1
ATOM 4079 C CA . ALA C 1 152 ? 35.633 31.102 4.311 1.00 13.53 152 ALA C CA 1
ATOM 4080 C C . ALA C 1 152 ? 36.205 32.482 4.618 1.00 14.96 152 ALA C C 1
ATOM 4081 O O . ALA C 1 152 ? 37.191 32.910 3.998 1.00 14.37 152 ALA C O 1
ATOM 4083 N N . MET C 1 153 ? 35.572 33.191 5.549 1.00 15.11 153 MET C N 1
ATOM 4084 C CA . MET C 1 153 ? 36.088 34.484 5.991 1.00 16.94 153 MET C CA 1
ATOM 4085 C C . MET C 1 153 ? 35.978 34.655 7.500 1.00 14.78 153 MET C C 1
ATOM 4086 O O . MET C 1 153 ? 34.981 34.274 8.108 1.00 14.11 153 MET C O 1
ATOM 4091 N N . PHE C 1 154 ? 37.020 35.230 8.093 1.00 15.36 154 PHE C N 1
ATOM 4092 C CA . PHE C 1 154 ? 37.100 35.415 9.537 1.00 15.15 154 PHE C CA 1
ATOM 4093 C C . PHE C 1 154 ? 37.403 36.861 9.872 1.00 16.32 154 PHE C C 1
ATOM 4094 O O . PHE C 1 154 ? 38.219 37.502 9.216 1.00 17.84 154 PHE C O 1
ATOM 4102 N N . VAL C 1 155 ? 36.738 37.364 10.906 1.00 16.36 155 VAL C N 1
ATOM 4103 C CA . VAL C 1 155 ? 36.948 38.740 11.337 1.00 18.18 155 VAL C CA 1
ATOM 4104 C C . VAL C 1 155 ? 37.581 38.762 12.717 1.00 18.74 155 VAL C C 1
ATOM 4105 O O . VAL C 1 155 ? 37.055 38.160 13.659 1.00 20.22 155 VAL C O 1
ATOM 4109 N N . ASN C 1 156 ? 38.725 39.438 12.805 1.00 20.41 156 ASN C N 1
ATOM 4110 C CA . ASN C 1 156 ? 39.463 39.630 14.057 1.00 24.25 156 ASN C CA 1
ATOM 4111 C C . ASN C 1 156 ? 39.763 38.340 14.822 1.00 24.27 156 ASN C C 1
ATOM 4112 O O . ASN C 1 156 ? 39.903 38.353 16.051 1.00 24.30 156 ASN C O 1
ATOM 4117 N N . GLY C 1 157 ? 39.866 37.235 14.086 1.00 23.49 157 GLY C N 1
ATOM 4118 C CA . GLY C 1 157 ? 40.131 35.922 14.681 1.00 23.63 157 GLY C CA 1
ATOM 4119 C C . GLY C 1 157 ? 39.052 35.380 15.611 1.00 24.75 157 GLY C C 1
ATOM 4120 O O . GLY C 1 157 ? 39.292 34.423 16.352 1.00 24.75 157 GLY C O 1
ATOM 4121 N N . LYS C 1 158 ? 37.867 35.987 15.580 1.00 23.85 158 LYS C N 1
ATOM 4122 C CA . LYS C 1 158 ? 36.798 35.650 16.524 1.00 24.75 158 LYS C CA 1
ATOM 4123 C C . LYS C 1 158 ? 35.537 35.156 15.820 1.00 23.36 158 LYS C C 1
ATOM 4124 O O . LYS C 1 158 ? 34.823 34.299 16.346 1.00 24.85 158 LYS C O 1
ATOM 4130 N N . TYR C 1 159 ? 35.271 35.706 14.637 1.00 22.09 159 TYR C N 1
ATOM 4131 C CA . TYR C 1 159 ? 34.013 35.470 13.931 1.00 21.58 159 TYR C CA 1
ATOM 4132 C C . TYR C 1 159 ? 34.224 34.892 12.545 1.00 19.08 159 TYR C C 1
ATOM 4133 O O . TYR C 1 159 ? 35.074 35.357 11.797 1.00 21.84 159 TYR C O 1
ATOM 4142 N N . GLN C 1 160 ? 33.414 33.896 12.213 1.00 18.01 160 GLN C N 1
ATOM 4143 C CA . GLN C 1 160 ? 33.423 33.260 10.910 1.00 18.82 160 GLN C CA 1
ATOM 4144 C C . GLN C 1 160 ? 32.122 33.606 10.195 1.00 17.61 160 GLN C C 1
ATOM 4145 O O . GLN C 1 160 ? 31.032 33.427 10.758 1.00 16.60 160 GLN C O 1
ATOM 4151 N N . LEU C 1 161 ? 32.239 34.101 8.962 1.00 17.63 161 LEU C N 1
ATOM 4152 C CA . LEU C 1 161 ? 31.066 34.470 8.159 1.00 17.19 161 LEU C CA 1
ATOM 4153 C C . LEU C 1 161 ? 30.216 33.250 7.842 1.00 18.81 161 LEU C C 1
ATOM 4154 O O . LEU C 1 161 ? 30.750 32.176 7.564 1.00 18.45 161 LEU C O 1
ATOM 4159 N N . ASN C 1 162 ? 28.893 33.427 7.882 1.00 19.26 162 ASN C N 1
ATOM 4160 C CA . ASN C 1 162 ? 27.958 32.353 7.564 1.00 20.43 162 ASN C CA 1
ATOM 4161 C C . ASN C 1 162 ? 27.031 32.710 6.389 1.00 20.96 162 ASN C C 1
ATOM 4162 O O . ASN C 1 162 ? 25.907 33.172 6.607 1.00 22.05 162 ASN C O 1
ATOM 4167 N N . PRO C 1 163 ? 27.501 32.511 5.142 1.00 21.29 163 PRO C N 1
ATOM 4168 C CA . PRO C 1 163 ? 26.680 32.839 3.969 1.00 22.65 163 PRO C CA 1
ATOM 4169 C C . PRO C 1 163 ? 25.367 32.057 3.903 1.00 24.51 163 PRO C C 1
ATOM 4170 O O . PRO C 1 163 ? 24.394 32.545 3.327 1.00 24.83 163 PRO C O 1
ATOM 4174 N N . GLN C 1 164 ? 25.342 30.873 4.514 1.00 24.97 164 GLN C N 1
ATOM 4175 C CA . GLN C 1 164 ? 24.134 30.048 4.598 1.00 28.19 164 GLN C CA 1
ATOM 4176 C C . GLN C 1 164 ? 22.931 30.786 5.179 1.00 28.34 164 GLN C C 1
ATOM 4177 O O . GLN C 1 164 ? 21.793 30.490 4.826 1.00 27.69 164 GLN C O 1
ATOM 4183 N N . GLY C 1 165 ? 23.186 31.742 6.069 1.00 26.97 165 GLY C N 1
ATOM 4184 C CA . GLY C 1 165 ? 22.114 32.526 6.668 1.00 25.69 165 GLY C CA 1
ATOM 4185 C C . GLY C 1 165 ? 21.751 33.809 5.933 1.00 25.32 165 GLY C C 1
ATOM 4186 O O . GLY C 1 165 ? 21.046 34.652 6.487 1.00 26.23 165 GLY C O 1
ATOM 4187 N N . MET C 1 166 ? 22.226 33.967 4.695 1.00 22.34 166 MET C N 1
ATOM 4188 C CA . MET C 1 166 ? 21.943 35.172 3.903 1.00 18.66 166 MET C CA 1
ATOM 4189 C C . MET C 1 166 ? 21.019 34.887 2.712 1.00 19.17 166 MET C C 1
ATOM 4190 O O . MET C 1 166 ? 20.846 33.739 2.314 1.00 18.49 166 MET C O 1
ATOM 4195 N N . ASP C 1 167 ? 20.429 35.935 2.146 1.00 17.55 167 ASP C N 1
ATOM 4196 C CA . ASP C 1 167 ? 19.449 35.773 1.066 1.00 17.85 167 ASP C CA 1
ATOM 4197 C C . ASP C 1 167 ? 20.137 35.643 -0.303 1.00 16.50 167 ASP C C 1
ATOM 4198 O O . ASP C 1 167 ? 20.973 36.466 -0.661 1.00 15.71 167 ASP C O 1
ATOM 4203 N N . THR C 1 168 ? 19.787 34.604 -1.058 1.00 14.14 168 THR C N 1
ATOM 4204 C CA . THR C 1 168 ? 20.509 34.284 -2.298 1.00 14.51 168 THR C CA 1
ATOM 4205 C C . THR C 1 168 ? 19.689 34.425 -3.594 1.00 14.37 168 THR C C 1
ATOM 4206 O O . THR C 1 168 ? 20.188 34.099 -4.680 1.00 14.24 168 THR C O 1
ATOM 4210 N N . SER C 1 169 ? 18.443 34.894 -3.498 1.00 13.95 169 SER C N 1
ATOM 4211 C CA . SER C 1 169 ? 17.637 35.086 -4.707 1.00 15.51 169 SER C CA 1
ATOM 4212 C C . SER C 1 169 ? 18.195 36.199 -5.614 1.00 15.16 169 SER C C 1
ATOM 4213 O O . SER C 1 169 ? 18.058 36.150 -6.838 1.00 14.53 169 SER C O 1
ATOM 4216 N N . ASN C 1 170 ? 18.840 37.190 -5.000 1.00 13.92 170 ASN C N 1
ATOM 4217 C CA . ASN C 1 170 ? 19.430 38.304 -5.733 1.00 12.54 170 ASN C CA 1
ATOM 4218 C C . ASN C 1 170 ? 20.907 38.419 -5.376 1.00 11.50 170 ASN C C 1
ATOM 4219 O O . ASN C 1 170 ? 21.260 38.533 -4.204 1.00 12.41 170 ASN C O 1
ATOM 4224 N N . MET C 1 171 ? 21.769 38.369 -6.380 1.00 14.11 171 MET C N 1
ATOM 4225 C CA . MET C 1 171 ? 23.196 38.309 -6.099 1.00 17.58 171 MET C CA 1
ATOM 4226 C C . MET C 1 171 ? 23.755 39.593 -5.497 1.00 15.17 171 MET C C 1
ATOM 4227 O O . MET C 1 171 ? 24.660 39.532 -4.672 1.00 13.19 171 MET C O 1
ATOM 4232 N N . ASP C 1 172 ? 23.194 40.739 -5.893 1.00 13.15 172 ASP C N 1
ATOM 4233 C CA . ASP C 1 172 ? 23.562 42.034 -5.312 1.00 12.64 172 ASP C CA 1
ATOM 4234 C C . ASP C 1 172 ? 23.180 42.147 -3.824 1.00 12.63 172 ASP C C 1
ATOM 4235 O O . ASP C 1 172 ? 23.990 42.591 -3.011 1.00 13.40 172 ASP C O 1
ATOM 4240 N N . VAL C 1 173 ? 21.953 41.728 -3.493 1.00 9.84 173 VAL C N 1
ATOM 4241 C CA . VAL C 1 173 ? 21.485 41.611 -2.123 1.00 11.92 173 VAL C CA 1
ATOM 4242 C C . VAL C 1 173 ? 22.390 40.674 -1.320 1.00 10.82 173 VAL C C 1
ATOM 4243 O O . VAL C 1 173 ? 22.800 41.017 -0.209 1.00 11.09 173 VAL C O 1
ATOM 4247 N N . PHE C 1 174 ? 22.714 39.506 -1.882 1.00 11.07 174 PHE C N 1
ATOM 4248 C CA . PHE C 1 174 ? 23.614 38.571 -1.180 1.00 13.61 174 PHE C CA 1
ATOM 4249 C C . PHE C 1 174 ? 24.971 39.203 -0.862 1.00 12.75 174 PHE C C 1
ATOM 4250 O O . PHE C 1 174 ? 25.442 39.153 0.277 1.00 13.91 174 PHE C O 1
ATOM 4258 N N . VAL C 1 175 ? 25.596 39.771 -1.885 1.00 14.50 175 VAL C N 1
ATOM 4259 C CA . VAL C 1 175 ? 26.939 40.333 -1.774 1.00 14.64 175 VAL C CA 1
ATOM 4260 C C . VAL C 1 175 ? 26.985 41.476 -0.763 1.00 13.46 175 VAL C C 1
ATOM 4261 O O . VAL C 1 175 ? 27.892 41.541 0.059 1.00 14.78 175 VAL C O 1
ATOM 4265 N N . GLN C 1 176 ? 25.987 42.351 -0.798 1.00 13.80 176 GLN C N 1
ATOM 4266 C CA . GLN C 1 176 ? 25.948 43.456 0.147 1.00 14.74 176 GLN C CA 1
ATOM 4267 C C . GLN C 1 176 ? 25.557 43.041 1.561 1.00 14.15 176 GLN C C 1
ATOM 4268 O O . GLN C 1 176 ? 26.003 43.658 2.525 1.00 14.98 176 GLN C O 1
ATOM 4274 N N . GLN C 1 177 ? 24.764 41.976 1.700 1.00 14.50 177 GLN C N 1
ATOM 4275 C CA . GLN C 1 177 ? 24.486 41.420 3.030 1.00 14.35 177 GLN C CA 1
ATOM 4276 C C . GLN C 1 177 ? 25.759 40.854 3.647 1.00 13.27 177 GLN C C 1
ATOM 4277 O O . GLN C 1 177 ? 26.009 41.026 4.838 1.00 13.85 177 GLN C O 1
ATOM 4283 N N . TYR C 1 178 ? 26.542 40.177 2.811 1.00 13.65 178 TYR C N 1
ATOM 4284 C CA . TYR C 1 178 ? 27.828 39.609 3.193 1.00 13.58 178 TYR C CA 1
ATOM 4285 C C . TYR C 1 178 ? 28.812 40.718 3.593 1.00 13.84 178 TYR C C 1
ATOM 4286 O O . TYR C 1 178 ? 29.348 40.700 4.708 1.00 13.78 178 TYR C O 1
ATOM 4295 N N . ALA C 1 179 ? 29.009 41.695 2.703 1.00 14.19 179 ALA C N 1
ATOM 4296 C CA . ALA C 1 179 ? 29.902 42.839 2.959 1.00 15.38 179 ALA C CA 1
ATOM 4297 C C . ALA C 1 179 ? 29.501 43.600 4.225 1.00 15.15 179 ALA C C 1
ATOM 4298 O O . ALA C 1 179 ? 30.358 43.940 5.052 1.00 15.04 179 ALA C O 1
ATOM 4300 N N . ASP C 1 180 ? 28.200 43.847 4.374 1.00 15.75 180 ASP C N 1
ATOM 4301 C CA . ASP C 1 180 ? 27.648 44.501 5.571 1.00 16.44 180 ASP C CA 1
ATOM 4302 C C . ASP C 1 180 ? 27.941 43.771 6.877 1.00 17.05 180 ASP C C 1
ATOM 4303 O O . ASP C 1 180 ? 28.208 44.411 7.895 1.00 16.04 180 ASP C O 1
ATOM 4308 N N . THR C 1 181 ? 27.871 42.438 6.846 1.00 16.04 181 THR C N 1
ATOM 4309 C CA . THR C 1 181 ? 28.169 41.620 8.017 1.00 16.83 181 THR C CA 1
ATOM 4310 C C . THR C 1 181 ? 29.644 41.753 8.404 1.00 16.14 181 THR C C 1
ATOM 4311 O O . THR C 1 181 ? 29.961 41.881 9.591 1.00 17.57 181 THR C O 1
ATOM 4315 N N . VAL C 1 182 ? 30.541 41.726 7.413 1.00 16.84 182 VAL C N 1
ATOM 4316 C CA . VAL C 1 182 ? 31.978 41.919 7.687 1.00 16.61 182 VAL C CA 1
ATOM 4317 C C . VAL C 1 182 ? 32.196 43.274 8.372 1.00 18.69 182 VAL C C 1
ATOM 4318 O O . VAL C 1 182 ? 32.899 43.355 9.389 1.00 18.62 182 VAL C O 1
ATOM 4322 N N . LYS C 1 183 ? 31.575 44.322 7.823 1.00 18.70 183 LYS C N 1
ATOM 4323 C CA . LYS C 1 183 ? 31.682 45.674 8.383 1.00 20.62 183 LYS C CA 1
ATOM 4324 C C . LYS C 1 183 ? 31.188 45.716 9.836 1.00 20.90 183 LYS C C 1
ATOM 4325 O O . LYS C 1 183 ? 31.895 46.199 10.728 1.00 23.84 183 LYS C O 1
ATOM 4331 N N . TYR C 1 184 ? 29.996 45.176 10.071 1.00 22.32 184 TYR C N 1
ATOM 4332 C CA . TYR C 1 184 ? 29.424 45.082 11.407 1.00 22.09 184 TYR C CA 1
ATOM 4333 C C . TYR C 1 184 ? 30.358 44.383 12.402 1.00 22.99 184 TYR C C 1
ATOM 4334 O O . TYR C 1 184 ? 30.561 44.872 13.512 1.00 21.96 184 TYR C O 1
ATOM 4343 N N . LEU C 1 185 ? 30.906 43.234 12.008 1.00 22.14 185 LEU C N 1
ATOM 4344 C CA . LEU C 1 185 ? 31.797 42.483 12.892 1.00 22.54 185 LEU C CA 1
ATOM 4345 C C . LEU C 1 185 ? 33.110 43.214 13.181 1.00 24.04 185 LEU C C 1
ATOM 4346 O O . LEU C 1 185 ? 33.626 43.142 14.298 1.00 24.46 185 LEU C O 1
ATOM 4351 N N . SER C 1 186 ? 33.643 43.911 12.182 1.00 25.52 186 SER C N 1
ATOM 4352 C CA . SER C 1 186 ? 34.929 44.592 12.327 1.00 30.37 186 SER C CA 1
ATOM 4353 C C . SER C 1 186 ? 34.833 45.935 13.058 1.00 33.45 186 SER C C 1
ATOM 4354 O O . SER C 1 186 ? 35.854 46.480 13.480 1.00 33.73 186 SER C O 1
ATOM 4357 N N . GLU C 1 187 ? 33.613 46.455 13.202 1.00 35.94 187 GLU C N 1
ATOM 4358 C CA . GLU C 1 187 ? 33.378 47.731 13.886 1.00 40.07 187 GLU C CA 1
ATOM 4359 C C . GLU C 1 187 ? 32.818 47.533 15.293 1.00 40.88 187 GLU C C 1
ATOM 4360 O O . GLU C 1 187 ? 31.612 47.330 15.475 1.00 42.38 187 GLU C O 1
ATOM 4366 N N . GLN D 1 2 ? 22.539 -41.764 14.248 1.00 50.69 2 GLN D N 1
ATOM 4367 C CA . GLN D 1 2 ? 22.383 -40.723 13.179 1.00 50.16 2 GLN D CA 1
ATOM 4368 C C . GLN D 1 2 ? 20.992 -40.051 13.121 1.00 47.40 2 GLN D C 1
ATOM 4369 O O . GLN D 1 2 ? 20.881 -38.887 12.663 1.00 48.35 2 GLN D O 1
ATOM 4375 N N . TYR D 1 3 ? 19.943 -40.761 13.569 1.00 44.17 3 TYR D N 1
ATOM 4376 C CA . TYR D 1 3 ? 18.610 -40.137 13.702 1.00 42.19 3 TYR D CA 1
ATOM 4377 C C . TYR D 1 3 ? 18.542 -39.178 14.884 1.00 42.64 3 TYR D C 1
ATOM 4378 O O . TYR D 1 3 ? 18.335 -39.599 16.027 1.00 44.76 3 TYR D O 1
ATOM 4387 N N . GLU D 1 4 ? 18.714 -37.890 14.598 1.00 41.26 4 GLU D N 1
ATOM 4388 C CA . GLU D 1 4 ? 18.724 -36.860 15.629 1.00 40.24 4 GLU D CA 1
ATOM 4389 C C . GLU D 1 4 ? 17.589 -35.863 15.437 1.00 39.52 4 GLU D C 1
ATOM 4390 O O . GLU D 1 4 ? 17.318 -35.427 14.316 1.00 39.57 4 GLU D O 1
ATOM 4392 N N . ASP D 1 5 ? 16.926 -35.506 16.536 1.00 39.08 5 ASP D N 1
ATOM 4393 C CA . ASP D 1 5 ? 15.955 -34.419 16.516 1.00 38.54 5 ASP D CA 1
ATOM 4394 C C . ASP D 1 5 ? 16.664 -33.162 16.015 1.00 37.45 5 ASP D C 1
ATOM 4395 O O . ASP D 1 5 ? 17.727 -32.805 16.522 1.00 37.91 5 ASP D O 1
ATOM 4400 N N . GLY D 1 6 ? 16.088 -32.520 15.002 1.00 35.52 6 GLY D N 1
ATOM 4401 C CA . GLY D 1 6 ? 16.705 -31.361 14.365 1.00 34.23 6 GLY D CA 1
ATOM 4402 C C . GLY D 1 6 ? 17.391 -31.677 13.046 1.00 33.53 6 GLY D C 1
ATOM 4403 O O . GLY D 1 6 ? 17.584 -30.784 12.220 1.00 34.19 6 GLY D O 1
ATOM 4404 N N . LYS D 1 7 ? 17.755 -32.944 12.844 1.00 31.49 7 LYS D N 1
ATOM 4405 C CA . LYS D 1 7 ? 18.468 -33.358 11.630 1.00 30.29 7 LYS D CA 1
ATOM 4406 C C . LYS D 1 7 ? 17.515 -33.811 10.518 1.00 27.96 7 LYS D C 1
ATOM 4407 O O . LYS D 1 7 ? 17.189 -33.031 9.622 1.00 27.42 7 LYS D O 1
ATOM 4409 N N . GLN D 1 8 ? 17.078 -35.067 10.583 1.00 26.73 8 GLN D N 1
ATOM 4410 C CA . GLN D 1 8 ? 16.176 -35.643 9.571 1.00 25.20 8 GLN D CA 1
ATOM 4411 C C . GLN D 1 8 ? 14.715 -35.280 9.846 1.00 24.16 8 GLN D C 1
ATOM 4412 O O . GLN D 1 8 ? 13.839 -35.433 8.973 1.00 21.81 8 GLN D O 1
ATOM 4418 N N . TYR D 1 9 ? 14.462 -34.825 11.072 1.00 23.91 9 TYR D N 1
ATOM 4419 C CA . TYR D 1 9 ? 13.124 -34.457 11.519 1.00 25.05 9 TYR D CA 1
ATOM 4420 C C . TYR D 1 9 ? 13.202 -33.407 12.622 1.00 26.07 9 TYR D C 1
ATOM 4421 O O . TYR D 1 9 ? 14.274 -33.164 13.178 1.00 26.40 9 TYR D O 1
ATOM 4430 N N . THR D 1 10 ? 12.064 -32.786 12.924 1.00 26.96 10 THR D N 1
ATOM 4431 C CA . THR D 1 10 ? 11.922 -31.919 14.100 1.00 28.02 10 THR D CA 1
ATOM 4432 C C . THR D 1 10 ? 10.710 -32.365 14.912 1.00 28.45 10 THR D C 1
ATOM 4433 O O . THR D 1 10 ? 9.823 -33.051 14.392 1.00 27.89 10 THR D O 1
ATOM 4437 N N . THR D 1 11 ? 10.676 -31.990 16.189 1.00 29.80 11 THR D N 1
ATOM 4438 C CA . THR D 1 11 ? 9.550 -32.342 17.051 1.00 30.46 11 THR D CA 1
ATOM 4439 C C . THR D 1 11 ? 8.643 -31.128 17.259 1.00 31.18 11 THR D C 1
ATOM 4440 O O . THR D 1 11 ? 9.121 -30.001 17.412 1.00 30.68 11 THR D O 1
ATOM 4444 N N . LEU D 1 12 ? 7.335 -31.364 17.223 1.00 32.53 12 LEU D N 1
ATOM 4445 C CA . LEU D 1 12 ? 6.356 -30.301 17.415 1.00 34.52 12 LEU D CA 1
ATOM 4446 C C . LEU D 1 12 ? 6.283 -29.894 18.884 1.00 36.21 12 LEU D C 1
ATOM 4447 O O . LEU D 1 12 ? 6.162 -30.749 19.768 1.00 35.24 12 LEU D O 1
ATOM 4452 N N . GLU D 1 13 ? 6.362 -28.588 19.135 1.00 38.31 13 GLU D N 1
ATOM 4453 C CA . GLU D 1 13 ? 6.181 -28.048 20.481 1.00 41.13 13 GLU D CA 1
ATOM 4454 C C . GLU D 1 13 ? 4.786 -28.391 20.981 1.00 41.22 13 GLU D C 1
ATOM 4455 O O . GLU D 1 13 ? 4.600 -28.725 22.152 1.00 41.91 13 GLU D O 1
ATOM 4461 N N . LYS D 1 14 ? 3.812 -28.311 20.077 1.00 41.22 14 LYS D N 1
ATOM 4462 C CA . LYS D 1 14 ? 2.418 -28.587 20.403 1.00 41.93 14 LYS D CA 1
ATOM 4463 C C . LYS D 1 14 ? 1.919 -29.805 19.624 1.00 40.71 14 LYS D C 1
ATOM 4464 O O . LYS D 1 14 ? 1.327 -29.650 18.553 1.00 40.97 14 LYS D O 1
ATOM 4470 N N . PRO D 1 15 ? 2.166 -31.024 20.152 1.00 39.70 15 PRO D N 1
ATOM 4471 C CA . PRO D 1 15 ? 1.710 -32.239 19.469 1.00 39.16 15 PRO D CA 1
ATOM 4472 C C . PRO D 1 15 ? 0.198 -32.271 19.255 1.00 38.16 15 PRO D C 1
ATOM 4473 O O . PRO D 1 15 ? -0.558 -31.699 20.046 1.00 37.80 15 PRO D O 1
ATOM 4477 N N . VAL D 1 16 ? -0.223 -32.938 18.184 1.00 36.10 16 VAL D N 1
ATOM 4478 C CA . VAL D 1 16 ? -1.629 -33.011 17.807 1.00 35.05 16 VAL D CA 1
ATOM 4479 C C . VAL D 1 16 ? -2.214 -34.371 18.188 1.00 36.33 16 VAL D C 1
ATOM 4480 O O . VAL D 1 16 ? -1.784 -35.414 17.685 1.00 35.75 16 VAL D O 1
ATOM 4484 N N . ALA D 1 17 ? -3.202 -34.351 19.077 1.00 36.58 17 ALA D N 1
ATOM 4485 C CA . ALA D 1 17 ? -3.877 -35.574 19.490 1.00 37.10 17 ALA D CA 1
ATOM 4486 C C . ALA D 1 17 ? -4.794 -36.077 18.384 1.00 36.53 17 ALA D C 1
ATOM 4487 O O . ALA D 1 17 ? -5.488 -35.291 17.741 1.00 37.05 17 ALA D O 1
ATOM 4489 N N . GLY D 1 18 ? -4.776 -37.388 18.154 1.00 36.30 18 GLY D N 1
ATOM 4490 C CA . GLY D 1 18 ? -5.688 -38.025 17.199 1.00 35.61 18 GLY D CA 1
ATOM 4491 C C . GLY D 1 18 ? -5.408 -37.769 15.726 1.00 35.02 18 GLY D C 1
ATOM 4492 O O . GLY D 1 18 ? -6.243 -38.070 14.869 1.00 34.78 18 GLY D O 1
ATOM 4493 N N . ALA D 1 19 ? -4.230 -37.223 15.432 1.00 33.92 19 ALA D N 1
ATOM 4494 C CA . ALA D 1 19 ? -3.811 -36.937 14.062 1.00 32.11 19 ALA D CA 1
ATOM 4495 C C . ALA D 1 19 ? -3.588 -38.229 13.261 1.00 31.08 19 ALA D C 1
ATOM 4496 O O . ALA D 1 19 ? -3.330 -39.289 13.853 1.00 31.10 19 ALA D O 1
ATOM 4498 N N . PRO D 1 20 ? -3.701 -38.156 11.917 1.00 29.89 20 PRO D N 1
ATOM 4499 C CA . PRO D 1 20 ? -3.339 -39.306 11.088 1.00 29.64 20 PRO D CA 1
ATOM 4500 C C . PRO D 1 20 ? -1.891 -39.738 11.342 1.00 28.47 20 PRO D C 1
ATOM 4501 O O . PRO D 1 20 ? -1.041 -38.898 11.657 1.00 29.14 20 PRO D O 1
ATOM 4505 N N . GLN D 1 21 ? -1.636 -41.038 11.211 1.00 27.52 21 GLN D N 1
ATOM 4506 C CA . GLN D 1 21 ? -0.325 -41.637 11.496 1.00 28.29 21 GLN D CA 1
ATOM 4507 C C . GLN D 1 21 ? 0.786 -41.018 10.638 1.00 25.20 21 GLN D C 1
ATOM 4508 O O . GLN D 1 21 ? 1.855 -40.655 11.149 1.00 24.94 21 GLN D O 1
ATOM 4514 N N . VAL D 1 22 ? 0.528 -40.921 9.336 1.00 21.14 22 VAL D N 1
ATOM 4515 C CA . VAL D 1 22 ? 1.444 -40.252 8.403 1.00 20.48 22 VAL D CA 1
ATOM 4516 C C . VAL D 1 22 ? 0.641 -39.227 7.619 1.00 18.09 22 VAL D C 1
ATOM 4517 O O . VAL D 1 22 ? -0.256 -39.586 6.871 1.00 18.81 22 VAL D O 1
ATOM 4521 N N . LEU D 1 23 ? 0.962 -37.952 7.808 1.00 19.56 23 LEU D N 1
ATOM 4522 C CA . LEU D 1 23 ? 0.166 -36.880 7.204 1.00 18.08 23 LEU D CA 1
ATOM 4523 C C . LEU D 1 23 ? 1.003 -35.962 6.328 1.00 16.78 23 LEU D C 1
ATOM 4524 O O . LEU D 1 23 ? 1.923 -35.301 6.802 1.00 16.69 23 LEU D O 1
ATOM 4529 N N . GLU D 1 24 ? 0.658 -35.925 5.046 1.00 18.26 24 GLU D N 1
ATOM 4530 C CA . GLU D 1 24 ? 1.360 -35.116 4.064 1.00 19.31 24 GLU D CA 1
ATOM 4531 C C . GLU D 1 24 ? 0.478 -33.944 3.635 1.00 18.33 24 GLU D C 1
ATOM 4532 O O . GLU D 1 24 ? -0.730 -34.105 3.420 1.00 18.73 24 GLU D O 1
ATOM 4538 N N . PHE D 1 25 ? 1.073 -32.762 3.549 1.00 14.42 25 PHE D N 1
ATOM 4539 C CA . PHE D 1 25 ? 0.369 -31.617 2.981 1.00 15.94 25 PHE D CA 1
ATOM 4540 C C . PHE D 1 25 ? 1.023 -31.214 1.677 1.00 16.20 25 PHE D C 1
ATOM 4541 O O . PHE D 1 25 ? 2.254 -31.268 1.551 1.00 15.72 25 PHE D O 1
ATOM 4549 N N . PHE D 1 26 ? 0.202 -30.783 0.725 1.00 17.03 26 PHE D N 1
ATOM 4550 C CA . PHE D 1 26 ? 0.698 -30.288 -0.555 1.00 16.81 26 PHE D CA 1
ATOM 4551 C C . PHE D 1 26 ? -0.242 -29.244 -1.167 1.00 17.98 26 PHE D C 1
ATOM 4552 O O . PHE D 1 26 ? -1.350 -29.036 -0.683 1.00 17.07 26 PHE D O 1
ATOM 4560 N N . SER D 1 27 ? 0.231 -28.606 -2.235 1.00 16.76 27 SER D N 1
ATOM 4561 C CA . SER D 1 27 ? -0.568 -27.730 -3.091 1.00 16.29 27 SER D CA 1
ATOM 4562 C C . SER D 1 27 ? -0.221 -28.017 -4.547 1.00 16.36 27 SER D C 1
ATOM 4563 O O . SER D 1 27 ? 0.965 -28.127 -4.903 1.00 17.82 27 SER D O 1
ATOM 4566 N N . PHE D 1 28 ? -1.246 -28.127 -5.392 1.00 16.66 28 PHE D N 1
ATOM 4567 C CA . PHE D 1 28 ? -1.048 -28.249 -6.837 1.00 16.72 28 PHE D CA 1
ATOM 4568 C C . PHE D 1 28 ? -0.343 -27.040 -7.485 1.00 18.57 28 PHE D C 1
ATOM 4569 O O . PHE D 1 28 ? 0.123 -27.139 -8.614 1.00 17.67 28 PHE D O 1
ATOM 4577 N N . PHE D 1 29 ? -0.293 -25.913 -6.771 1.00 20.23 29 PHE D N 1
ATOM 4578 C CA . PHE D 1 29 ? 0.369 -24.685 -7.235 1.00 22.27 29 PHE D CA 1
ATOM 4579 C C . PHE D 1 29 ? 1.864 -24.623 -6.929 1.00 23.22 29 PHE D C 1
ATOM 4580 O O . PHE D 1 29 ? 2.590 -23.797 -7.505 1.00 23.07 29 PHE D O 1
ATOM 4588 N N . CYS D 1 30 ? 2.305 -25.467 -5.997 1.00 21.07 30 CYS D N 1
ATOM 4589 C CA . CYS D 1 30 ? 3.664 -25.415 -5.476 1.00 21.00 30 CYS D CA 1
ATOM 4590 C C . CYS D 1 30 ? 4.656 -26.206 -6.332 1.00 20.36 30 CYS D C 1
ATOM 4591 O O . CYS D 1 30 ? 4.532 -27.424 -6.461 1.00 19.64 30 CYS D O 1
ATOM 4594 N N . PRO D 1 31 ? 5.638 -25.503 -6.935 1.00 21.16 31 PRO D N 1
ATOM 4595 C CA . PRO D 1 31 ? 6.661 -26.166 -7.746 1.00 21.17 31 PRO D CA 1
ATOM 4596 C C . PRO D 1 31 ? 7.460 -27.207 -6.960 1.00 20.78 31 PRO D C 1
ATOM 4597 O O . PRO D 1 31 ? 7.832 -28.235 -7.514 1.00 21.03 31 PRO D O 1
ATOM 4601 N N . HIS D 1 32 ? 7.687 -26.955 -5.674 1.00 22.18 32 HIS D N 1
ATOM 4602 C CA . HIS D 1 32 ? 8.363 -27.912 -4.801 1.00 22.92 32 HIS D CA 1
ATOM 4603 C C . HIS D 1 32 ? 7.507 -29.180 -4.573 1.00 22.55 32 HIS D C 1
ATOM 4604 O O . HIS D 1 32 ? 8.031 -30.301 -4.522 1.00 19.75 32 HIS D O 1
ATOM 4611 N N . CYS D 1 33 ? 6.185 -29.013 -4.485 1.00 21.74 33 CYS D N 1
ATOM 4612 C CA . CYS D 1 33 ? 5.281 -30.176 -4.442 1.00 20.44 33 CYS D CA 1
ATOM 4613 C C . CYS D 1 33 ? 5.261 -30.980 -5.752 1.00 19.06 33 CYS D C 1
ATOM 4614 O O . CYS D 1 33 ? 5.172 -32.220 -5.733 1.00 19.24 33 CYS D O 1
ATOM 4617 N N . TYR D 1 34 ? 5.328 -30.281 -6.883 1.00 17.79 34 TYR D N 1
ATOM 4618 C CA . TYR D 1 34 ? 5.452 -30.941 -8.187 1.00 16.64 34 TYR D CA 1
ATOM 4619 C C . TYR D 1 34 ? 6.711 -31.807 -8.232 1.00 17.53 34 TYR D C 1
ATOM 4620 O O . TYR D 1 34 ? 6.641 -32.962 -8.646 1.00 17.19 34 TYR D O 1
ATOM 4629 N N . GLN D 1 35 ? 7.842 -31.246 -7.793 1.00 18.07 35 GLN D N 1
ATOM 4630 C CA . GLN D 1 35 ? 9.093 -32.007 -7.635 1.00 22.13 35 GLN D CA 1
ATOM 4631 C C . GLN D 1 35 ? 8.895 -33.263 -6.769 1.00 22.96 35 GLN D C 1
ATOM 4632 O O . GLN D 1 35 ? 9.259 -34.375 -7.167 1.00 22.49 35 GLN D O 1
ATOM 4638 N N . PHE D 1 36 ? 8.308 -33.075 -5.587 1.00 23.95 36 PHE D N 1
ATOM 4639 C CA . PHE D 1 36 ? 8.057 -34.182 -4.655 1.00 23.91 36 PHE D CA 1
ATOM 4640 C C . PHE D 1 36 ? 7.209 -35.295 -5.242 1.00 23.07 36 PHE D C 1
ATOM 4641 O O . PHE D 1 36 ? 7.453 -36.479 -4.988 1.00 24.60 36 PHE D O 1
ATOM 4649 N N . GLU D 1 37 ? 6.206 -34.920 -6.027 1.00 24.01 37 GLU D N 1
ATOM 4650 C CA . GLU D 1 37 ? 5.249 -35.892 -6.531 1.00 25.76 37 GLU D CA 1
ATOM 4651 C C . GLU D 1 37 ? 5.643 -36.482 -7.887 1.00 26.26 37 GLU D C 1
ATOM 4652 O O . GLU D 1 37 ? 5.667 -37.701 -8.052 1.00 26.57 37 GLU D O 1
ATOM 4658 N N . GLU D 1 38 ? 5.977 -35.625 -8.848 1.00 27.71 38 GLU D N 1
ATOM 4659 C CA . GLU D 1 38 ? 6.186 -36.088 -10.227 1.00 30.18 38 GLU D CA 1
ATOM 4660 C C . GLU D 1 38 ? 7.594 -36.630 -10.524 1.00 30.48 38 GLU D C 1
ATOM 4661 O O . GLU D 1 38 ? 7.752 -37.524 -11.355 1.00 31.28 38 GLU D O 1
ATOM 4667 N N . VAL D 1 39 ? 8.603 -36.108 -9.826 1.00 29.34 39 VAL D N 1
ATOM 4668 C CA . VAL D 1 39 ? 10.009 -36.464 -10.075 1.00 28.03 39 VAL D CA 1
ATOM 4669 C C . VAL D 1 39 ? 10.529 -37.453 -9.028 1.00 28.43 39 VAL D C 1
ATOM 4670 O O . VAL D 1 39 ? 11.117 -38.488 -9.357 1.00 30.88 39 VAL D O 1
ATOM 4674 N N . LEU D 1 40 ? 10.289 -37.137 -7.761 1.00 27.36 40 LEU D N 1
ATOM 4675 C CA . LEU D 1 40 ? 10.808 -37.923 -6.651 1.00 24.98 40 LEU D CA 1
ATOM 4676 C C . LEU D 1 40 ? 9.878 -39.054 -6.217 1.00 24.43 40 LEU D C 1
ATOM 4677 O O . LEU D 1 40 ? 10.339 -40.051 -5.662 1.00 25.41 40 LEU D O 1
ATOM 4682 N N . HIS D 1 41 ? 8.575 -38.893 -6.462 1.00 24.81 41 HIS D N 1
ATOM 4683 C CA . HIS D 1 41 ? 7.556 -39.863 -6.050 1.00 22.94 41 HIS D CA 1
ATOM 4684 C C . HIS D 1 41 ? 7.646 -40.222 -4.560 1.00 23.08 41 HIS D C 1
ATOM 4685 O O . HIS D 1 41 ? 7.603 -41.398 -4.177 1.00 22.05 41 HIS D O 1
ATOM 4692 N N . ILE D 1 42 ? 7.762 -39.182 -3.732 1.00 23.10 42 ILE D N 1
ATOM 4693 C CA . ILE D 1 42 ? 7.934 -39.320 -2.281 1.00 22.98 42 ILE D CA 1
ATOM 4694 C C . ILE D 1 42 ? 6.837 -40.160 -1.629 1.00 21.48 42 ILE D C 1
ATOM 4695 O O . ILE D 1 42 ? 7.142 -41.152 -0.965 1.00 21.01 42 ILE D O 1
ATOM 4700 N N . SER D 1 43 ? 5.570 -39.788 -1.842 1.00 22.62 43 SER D N 1
ATOM 4701 C CA . SER D 1 43 ? 4.435 -40.544 -1.279 1.00 23.12 43 SER D CA 1
ATOM 4702 C C . SER D 1 43 ? 4.519 -42.052 -1.527 1.00 22.42 43 SER D C 1
ATOM 4703 O O . SER D 1 43 ? 4.412 -42.828 -0.581 1.00 22.46 43 SER D O 1
ATOM 4706 N N . ASP D 1 44 ? 4.710 -42.453 -2.792 1.00 25.02 44 ASP D N 1
ATOM 4707 C CA . ASP D 1 44 ? 4.836 -43.874 -3.191 1.00 25.27 44 ASP D CA 1
ATOM 4708 C C . ASP D 1 44 ? 5.928 -44.633 -2.436 1.00 24.88 44 ASP D C 1
ATOM 4709 O O . ASP D 1 44 ? 5.725 -45.765 -1.979 1.00 23.48 44 ASP D O 1
ATOM 4714 N N . ASN D 1 45 ? 7.092 -44.001 -2.316 1.00 23.91 45 ASN D N 1
ATOM 4715 C CA . ASN D 1 45 ? 8.253 -44.621 -1.683 1.00 22.78 45 ASN D CA 1
ATOM 4716 C C . ASN D 1 45 ? 8.154 -44.693 -0.163 1.00 23.40 45 ASN D C 1
ATOM 4717 O O . ASN D 1 45 ? 8.648 -45.637 0.464 1.00 22.87 45 ASN D O 1
ATOM 4722 N N . VAL D 1 46 ? 7.499 -43.695 0.424 1.00 23.71 46 VAL D N 1
ATOM 4723 C CA . VAL D 1 46 ? 7.165 -43.733 1.833 1.00 23.30 46 VAL D CA 1
ATOM 4724 C C . VAL D 1 46 ? 6.235 -44.924 2.070 1.00 24.97 46 VAL D C 1
ATOM 4725 O O . VAL D 1 46 ? 6.515 -45.769 2.919 1.00 25.28 46 VAL D O 1
ATOM 4729 N N . LYS D 1 47 ? 5.163 -45.010 1.282 1.00 28.02 47 LYS D N 1
ATOM 4730 C CA . LYS D 1 47 ? 4.192 -46.101 1.399 1.00 30.10 47 LYS D CA 1
ATOM 4731 C C . LYS D 1 47 ? 4.865 -47.474 1.370 1.00 31.25 47 LYS D C 1
ATOM 4732 O O . LYS D 1 47 ? 4.570 -48.327 2.204 1.00 30.34 47 LYS D O 1
ATOM 4738 N N . LYS D 1 48 ? 5.780 -47.669 0.421 1.00 32.51 48 LYS D N 1
ATOM 4739 C CA . LYS D 1 48 ? 6.495 -48.942 0.271 1.00 33.60 48 LYS D CA 1
ATOM 4740 C C . LYS D 1 48 ? 7.245 -49.376 1.528 1.00 34.04 48 LYS D C 1
ATOM 4741 O O . LYS D 1 48 ? 7.379 -50.574 1.791 1.00 33.49 48 LYS D O 1
ATOM 4747 N N . LYS D 1 49 ? 7.719 -48.407 2.306 1.00 32.61 49 LYS D N 1
ATOM 4748 C CA . LYS D 1 49 ? 8.482 -48.702 3.519 1.00 33.95 49 LYS D CA 1
ATOM 4749 C C . LYS D 1 49 ? 7.683 -48.689 4.816 1.00 35.29 49 LYS D C 1
ATOM 4750 O O . LYS D 1 49 ? 8.221 -49.018 5.871 1.00 36.36 49 LYS D O 1
ATOM 4756 N N . LEU D 1 50 ? 6.412 -48.313 4.746 1.00 37.14 50 LEU D N 1
ATOM 4757 C CA . LEU D 1 50 ? 5.565 -48.311 5.938 1.00 39.65 50 LEU D CA 1
ATOM 4758 C C . LEU D 1 50 ? 5.222 -49.733 6.387 1.00 42.17 50 LEU D C 1
ATOM 4759 O O . LEU D 1 50 ? 5.015 -50.615 5.545 1.00 41.52 50 LEU D O 1
ATOM 4764 N N . PRO D 1 51 ? 5.186 -49.965 7.716 1.00 45.04 51 PRO D N 1
ATOM 4765 C CA . PRO D 1 51 ? 4.636 -51.214 8.253 1.00 47.16 51 PRO D CA 1
ATOM 4766 C C . PRO D 1 51 ? 3.191 -51.426 7.797 1.00 49.08 51 PRO D C 1
ATOM 4767 O O . PRO D 1 51 ? 2.422 -50.460 7.710 1.00 50.15 51 PRO D O 1
ATOM 4771 N N . GLU D 1 52 ? 2.842 -52.682 7.509 1.00 50.04 52 GLU D N 1
ATOM 4772 C CA . GLU D 1 52 ? 1.556 -53.053 6.886 1.00 50.37 52 GLU D CA 1
ATOM 4773 C C . GLU D 1 52 ? 0.306 -52.391 7.481 1.00 50.09 52 GLU D C 1
ATOM 4774 O O . GLU D 1 52 ? -0.654 -52.115 6.754 1.00 50.02 52 GLU D O 1
ATOM 4776 N N . GLY D 1 53 ? 0.327 -52.140 8.792 1.00 49.61 53 GLY D N 1
ATOM 4777 C CA . GLY D 1 53 ? -0.807 -51.536 9.496 1.00 48.55 53 GLY D CA 1
ATOM 4778 C C . GLY D 1 53 ? -0.740 -50.024 9.655 1.00 47.96 53 GLY D C 1
ATOM 4779 O O . GLY D 1 53 ? -1.268 -49.477 10.627 1.00 47.84 53 GLY D O 1
ATOM 4780 N N . VAL D 1 54 ? -0.093 -49.347 8.705 1.00 46.43 54 VAL D N 1
ATOM 4781 C CA . VAL D 1 54 ? 0.038 -47.887 8.739 1.00 44.53 54 VAL D CA 1
ATOM 4782 C C . VAL D 1 54 ? -0.436 -47.282 7.417 1.00 43.60 54 VAL D C 1
ATOM 4783 O O . VAL D 1 54 ? 0.060 -47.637 6.343 1.00 43.37 54 VAL D O 1
ATOM 4787 N N . LYS D 1 55 ? -1.401 -46.370 7.520 1.00 42.16 55 LYS D N 1
ATOM 4788 C CA . LYS D 1 55 ? -2.007 -45.713 6.364 1.00 40.36 55 LYS D CA 1
ATOM 4789 C C . LYS D 1 55 ? -1.462 -44.294 6.160 1.00 38.16 55 LYS D C 1
ATOM 4790 O O . LYS D 1 55 ? -1.128 -43.602 7.127 1.00 36.62 55 LYS D O 1
ATOM 4792 N N . MET D 1 56 ? -1.372 -43.880 4.896 1.00 36.14 56 MET D N 1
ATOM 4793 C CA . MET D 1 56 ? -0.938 -42.529 4.541 1.00 35.65 56 MET D CA 1
ATOM 4794 C C . MET D 1 56 ? -2.121 -41.619 4.240 1.00 31.45 56 MET D C 1
ATOM 4795 O O . MET D 1 56 ? -3.070 -42.012 3.557 1.00 31.62 56 MET D O 1
ATOM 4800 N N . THR D 1 57 ? -2.045 -40.396 4.746 1.00 27.40 57 THR D N 1
ATOM 4801 C CA . THR D 1 57 ? -3.073 -39.397 4.504 1.00 24.70 57 THR D CA 1
ATOM 4802 C C . THR D 1 57 ? -2.426 -38.213 3.796 1.00 22.30 57 THR D C 1
ATOM 4803 O O . THR D 1 57 ? -1.343 -37.773 4.178 1.00 21.92 57 THR D O 1
ATOM 4807 N N . LYS D 1 58 ? -3.085 -37.715 2.756 1.00 19.26 58 LYS D N 1
ATOM 4808 C CA . LYS D 1 58 ? -2.581 -36.568 2.029 1.00 19.30 58 LYS D CA 1
ATOM 4809 C C . LYS D 1 58 ? -3.663 -35.514 1.862 1.00 17.61 58 LYS D C 1
ATOM 4810 O O . LYS D 1 58 ? -4.742 -35.797 1.334 1.00 16.00 58 LYS D O 1
ATOM 4816 N N . TYR D 1 59 ? -3.354 -34.299 2.313 1.00 17.36 59 TYR D N 1
ATOM 4817 C CA . TYR D 1 59 ? -4.283 -33.168 2.233 1.00 15.93 59 TYR D CA 1
ATOM 4818 C C . TYR D 1 59 ? -3.766 -32.009 1.375 1.00 16.93 59 TYR D C 1
ATOM 4819 O O . TYR D 1 59 ? -2.570 -31.689 1.372 1.00 15.55 59 TYR D O 1
ATOM 4828 N N . HIS D 1 60 ? -4.688 -31.362 0.677 1.00 16.63 60 HIS D N 1
ATOM 4829 C CA . HIS D 1 60 ? -4.373 -30.144 -0.076 1.00 18.39 60 HIS D CA 1
ATOM 4830 C C . HIS D 1 60 ? -4.487 -28.900 0.821 1.00 19.16 60 HIS D C 1
ATOM 4831 O O . HIS D 1 60 ? -5.318 -28.857 1.750 1.00 18.40 60 HIS D O 1
ATOM 4838 N N . VAL D 1 61 ? -3.634 -27.908 0.560 1.00 18.16 61 VAL D N 1
ATOM 4839 C CA . VAL D 1 61 ? -3.635 -26.636 1.292 1.00 23.24 61 VAL D CA 1
ATOM 4840 C C . VAL D 1 61 ? -3.988 -25.512 0.326 1.00 27.30 61 VAL D C 1
ATOM 4841 O O . VAL D 1 61 ? -3.700 -25.612 -0.864 1.00 28.52 61 VAL D O 1
ATOM 4845 N N . ASN D 1 62 ? -4.596 -24.444 0.827 1.00 32.12 62 ASN D N 1
ATOM 4846 C CA . ASN D 1 62 ? -5.017 -23.353 -0.056 1.00 36.62 62 ASN D CA 1
ATOM 4847 C C . ASN D 1 62 ? -4.413 -21.982 0.215 1.00 37.09 62 ASN D C 1
ATOM 4848 O O . ASN D 1 62 ? -4.947 -20.975 -0.256 1.00 37.69 62 ASN D O 1
ATOM 4853 N N . PHE D 1 63 ? -3.297 -21.927 0.938 1.00 37.92 63 PHE D N 1
ATOM 4854 C CA . PHE D 1 63 ? -2.656 -20.632 1.168 1.00 39.24 63 PHE D CA 1
ATOM 4855 C C . PHE D 1 63 ? -1.982 -20.054 -0.081 1.00 40.99 63 PHE D C 1
ATOM 4856 O O . PHE D 1 63 ? -1.640 -18.869 -0.113 1.00 41.72 63 PHE D O 1
ATOM 4864 N N . MET D 1 64 ? -1.822 -20.880 -1.112 1.00 41.83 64 MET D N 1
ATOM 4865 C CA . MET D 1 64 ? -1.416 -20.372 -2.420 1.00 43.37 64 MET D CA 1
ATOM 4866 C C . MET D 1 64 ? -2.454 -20.632 -3.516 1.00 42.89 64 MET D C 1
ATOM 4867 O O . MET D 1 64 ? -3.176 -21.629 -3.475 1.00 42.92 64 MET D O 1
ATOM 4872 N N . GLY D 1 65 ? -2.532 -19.718 -4.480 1.00 42.88 65 GLY D N 1
ATOM 4873 C CA . GLY D 1 65 ? -3.408 -19.883 -5.637 1.00 41.99 65 GLY D CA 1
ATOM 4874 C C . GLY D 1 65 ? -4.759 -19.187 -5.588 1.00 41.43 65 GLY D C 1
ATOM 4875 O O . GLY D 1 65 ? -5.513 -19.240 -6.562 1.00 40.81 65 GLY D O 1
ATOM 4876 N N . GLY D 1 66 ? -5.070 -18.546 -4.462 1.00 41.23 66 GLY D N 1
ATOM 4877 C CA . GLY D 1 66 ? -6.313 -17.782 -4.311 1.00 40.75 66 GLY D CA 1
ATOM 4878 C C . GLY D 1 66 ? -7.574 -18.624 -4.388 1.00 40.25 66 GLY D C 1
ATOM 4879 O O . GLY D 1 66 ? -7.647 -19.690 -3.775 1.00 40.98 66 GLY D O 1
ATOM 4880 N N . ASP D 1 67 ? -8.559 -18.143 -5.150 1.00 38.95 67 ASP D N 1
ATOM 4881 C CA . ASP D 1 67 ? -9.860 -18.813 -5.302 1.00 38.54 67 ASP D CA 1
ATOM 4882 C C . ASP D 1 67 ? -9.755 -20.189 -5.957 1.00 36.75 67 ASP D C 1
ATOM 4883 O O . ASP D 1 67 ? -10.499 -21.107 -5.611 1.00 35.10 67 ASP D O 1
ATOM 4888 N N . LEU D 1 68 ? -8.845 -20.315 -6.920 1.00 35.03 68 LEU D N 1
ATOM 4889 C CA . LEU D 1 68 ? -8.611 -21.589 -7.593 1.00 33.77 68 LEU D CA 1
ATOM 4890 C C . LEU D 1 68 ? -7.948 -22.573 -6.631 1.00 31.97 68 LEU D C 1
ATOM 4891 O O . LEU D 1 68 ? -8.197 -23.776 -6.698 1.00 32.62 68 LEU D O 1
ATOM 4896 N N . GLY D 1 69 ? -7.118 -22.045 -5.732 1.00 31.08 69 GLY D N 1
ATOM 4897 C CA . GLY D 1 69 ? -6.543 -22.826 -4.633 1.00 29.78 69 GLY D CA 1
ATOM 4898 C C . GLY D 1 69 ? -7.622 -23.433 -3.756 1.00 29.20 69 GLY D C 1
ATOM 4899 O O . GLY D 1 69 ? -7.521 -24.588 -3.342 1.00 28.04 69 GLY D O 1
ATOM 4900 N N . LYS D 1 70 ? -8.659 -22.641 -3.486 1.00 28.62 70 LYS D N 1
ATOM 4901 C CA . LYS D 1 70 ? -9.833 -23.079 -2.736 1.00 28.34 70 LYS D CA 1
ATOM 4902 C C . LYS D 1 70 ? -10.572 -24.184 -3.490 1.00 25.91 70 LYS D C 1
ATOM 4903 O O . LYS D 1 70 ? -11.000 -25.176 -2.896 1.00 25.48 70 LYS D O 1
ATOM 4909 N N . ASP D 1 71 ? -10.712 -24.005 -4.804 1.00 24.99 71 ASP D N 1
ATOM 4910 C CA . ASP D 1 71 ? -11.404 -24.964 -5.654 1.00 23.74 71 ASP D CA 1
ATOM 4911 C C . ASP D 1 71 ? -10.637 -26.277 -5.748 1.00 22.00 71 ASP D C 1
ATOM 4912 O O . ASP D 1 71 ? -11.233 -27.355 -5.767 1.00 20.37 71 ASP D O 1
ATOM 4917 N N . LEU D 1 72 ? -9.311 -26.168 -5.779 1.00 20.98 72 LEU D N 1
ATOM 4918 C CA . LEU D 1 72 ? -8.430 -27.335 -5.803 1.00 19.36 72 LEU D CA 1
ATOM 4919 C C . LEU D 1 72 ? -8.494 -28.146 -4.498 1.00 16.75 72 LEU D C 1
ATOM 4920 O O . LEU D 1 72 ? -8.437 -29.377 -4.523 1.00 14.87 72 LEU D O 1
ATOM 4925 N N . THR D 1 73 ? -8.624 -27.460 -3.366 1.00 16.37 73 THR D N 1
ATOM 4926 C CA . THR D 1 73 ? -8.826 -28.150 -2.088 1.00 16.81 73 THR D CA 1
ATOM 4927 C C . THR D 1 73 ? -10.159 -28.921 -2.106 1.00 16.53 73 THR D C 1
ATOM 4928 O O . THR D 1 73 ? -10.240 -30.058 -1.633 1.00 13.34 73 THR D O 1
ATOM 4932 N N . GLN D 1 74 ? -11.192 -28.300 -2.666 1.00 17.58 74 GLN D N 1
ATOM 4933 C CA . GLN D 1 74 ? -12.487 -28.969 -2.795 1.00 18.45 74 GLN D CA 1
ATOM 4934 C C . GLN D 1 74 ? -12.437 -30.147 -3.779 1.00 18.65 74 GLN D C 1
ATOM 4935 O O . GLN D 1 74 ? -13.056 -31.182 -3.550 1.00 18.64 74 GLN D O 1
ATOM 4941 N N . ALA D 1 75 ? -11.684 -29.993 -4.866 1.00 20.24 75 ALA D N 1
ATOM 4942 C CA . ALA D 1 75 ? -11.512 -31.077 -5.838 1.00 18.56 75 ALA D CA 1
ATOM 4943 C C . ALA D 1 75 ? -10.757 -32.254 -5.234 1.00 17.49 75 ALA D C 1
ATOM 4944 O O . ALA D 1 75 ? -11.069 -33.412 -5.509 1.00 16.30 75 ALA D O 1
ATOM 4946 N N . TRP D 1 76 ? -9.774 -31.955 -4.386 1.00 17.57 76 TRP D N 1
ATOM 4947 C CA . TRP D 1 76 ? -9.024 -33.002 -3.714 1.00 17.17 76 TRP D CA 1
ATOM 4948 C C . TRP D 1 76 ? -9.911 -33.785 -2.736 1.00 17.41 76 TRP D C 1
ATOM 4949 O O . TRP D 1 76 ? -9.794 -35.002 -2.629 1.00 17.21 76 TRP D O 1
ATOM 4960 N N . ALA D 1 77 ? -10.802 -33.076 -2.045 1.00 17.28 77 ALA D N 1
ATOM 4961 C CA . ALA D 1 77 ? -11.845 -33.701 -1.224 1.00 17.33 77 ALA D CA 1
ATOM 4962 C C . ALA D 1 77 ? -12.678 -34.696 -2.046 1.00 17.42 77 ALA D C 1
ATOM 4963 O O . ALA D 1 77 ? -12.880 -35.838 -1.629 1.00 19.96 77 ALA D O 1
ATOM 4965 N N . VAL D 1 78 ? -13.139 -34.250 -3.212 1.00 19.70 78 VAL D N 1
ATOM 4966 C CA . VAL D 1 78 ? -13.853 -35.102 -4.169 1.00 20.58 78 VAL D CA 1
ATOM 4967 C C . VAL D 1 78 ? -13.008 -36.337 -4.511 1.00 20.32 78 VAL D C 1
ATOM 4968 O O . VAL D 1 78 ? -13.491 -37.472 -4.423 1.00 19.68 78 VAL D O 1
ATOM 4972 N N . ALA D 1 79 ? -11.738 -36.110 -4.856 1.00 20.39 79 ALA D N 1
ATOM 4973 C CA . ALA D 1 79 ? -10.800 -37.189 -5.164 1.00 20.24 79 ALA D CA 1
ATOM 4974 C C . ALA D 1 79 ? -10.720 -38.197 -4.022 1.00 20.95 79 ALA D C 1
ATOM 4975 O O . ALA D 1 79 ? -10.757 -39.402 -4.254 1.00 20.04 79 ALA D O 1
ATOM 4977 N N . MET D 1 80 ? -10.611 -37.696 -2.791 1.00 20.68 80 MET D N 1
ATOM 4978 C CA . MET D 1 80 ? -10.602 -38.553 -1.606 1.00 21.47 80 MET D CA 1
ATOM 4979 C C . MET D 1 80 ? -11.930 -39.282 -1.379 1.00 22.96 80 MET D C 1
ATOM 4980 O O . MET D 1 80 ? -11.931 -40.469 -1.050 1.00 24.26 80 MET D O 1
ATOM 4985 N N . ALA D 1 81 ? -13.043 -38.568 -1.549 1.00 24.04 81 ALA D N 1
ATOM 4986 C CA . ALA D 1 81 ? -14.387 -39.150 -1.371 1.00 24.67 81 ALA D CA 1
ATOM 4987 C C . ALA D 1 81 ? -14.668 -40.255 -2.390 1.00 27.38 81 ALA D C 1
ATOM 4988 O O . ALA D 1 81 ? -15.270 -41.278 -2.055 1.00 27.36 81 ALA D O 1
ATOM 4990 N N . LEU D 1 82 ? -14.221 -40.043 -3.626 1.00 27.41 82 LEU D N 1
ATOM 4991 C CA . LEU D 1 82 ? -14.405 -41.026 -4.693 1.00 29.27 82 LEU D CA 1
ATOM 4992 C C . LEU D 1 82 ? -13.274 -42.055 -4.778 1.00 29.99 82 LEU D C 1
ATOM 4993 O O . LEU D 1 82 ? -13.425 -43.086 -5.433 1.00 32.16 82 LEU D O 1
ATOM 4998 N N . GLY D 1 83 ? -12.154 -41.790 -4.109 1.00 28.43 83 GLY D N 1
ATOM 4999 C CA . GLY D 1 83 ? -11.029 -42.726 -4.104 1.00 27.48 83 GLY D CA 1
ATOM 5000 C C . GLY D 1 83 ? -10.286 -42.756 -5.434 1.00 27.65 83 GLY D C 1
ATOM 5001 O O . GLY D 1 83 ? -9.792 -43.804 -5.855 1.00 28.39 83 GLY D O 1
ATOM 5002 N N . VAL D 1 84 ? -10.194 -41.601 -6.087 1.00 26.37 84 VAL D N 1
ATOM 5003 C CA . VAL D 1 84 ? -9.577 -41.510 -7.421 1.00 26.89 84 VAL D CA 1
ATOM 5004 C C . VAL D 1 84 ? -8.305 -40.650 -7.458 1.00 26.03 84 VAL D C 1
ATOM 5005 O O . VAL D 1 84 ? -7.941 -40.114 -8.515 1.00 26.21 84 VAL D O 1
ATOM 5009 N N . GLU D 1 85 ? -7.635 -40.535 -6.313 1.00 26.27 85 GLU D N 1
ATOM 5010 C CA . GLU D 1 85 ? -6.402 -39.742 -6.187 1.00 27.43 85 GLU D CA 1
ATOM 5011 C C . GLU D 1 85 ? -5.352 -40.114 -7.236 1.00 29.10 85 GLU D C 1
ATOM 5012 O O . GLU D 1 85 ? -4.695 -39.238 -7.804 1.00 28.41 85 GLU D O 1
ATOM 5018 N N . ASP D 1 86 ? -5.203 -41.416 -7.478 1.00 30.22 86 ASP D N 1
ATOM 5019 C CA . ASP D 1 86 ? -4.210 -41.945 -8.415 1.00 29.89 86 ASP D CA 1
ATOM 5020 C C . ASP D 1 86 ? -4.536 -41.645 -9.876 1.00 29.37 86 ASP D C 1
ATOM 5021 O O . ASP D 1 86 ? -3.666 -41.749 -10.745 1.00 29.39 86 ASP D O 1
ATOM 5026 N N . LYS D 1 87 ? -5.786 -41.281 -10.140 1.00 28.10 87 LYS D N 1
ATOM 5027 C CA . LYS D 1 87 ? -6.217 -40.938 -11.491 1.00 29.74 87 LYS D CA 1
ATOM 5028 C C . LYS D 1 87 ? -6.055 -39.456 -11.829 1.00 27.58 87 LYS D C 1
ATOM 5029 O O . LYS D 1 87 ? -5.866 -39.104 -12.997 1.00 27.29 87 LYS D O 1
ATOM 5035 N N . VAL D 1 88 ? -6.108 -38.591 -10.816 1.00 24.92 88 VAL D N 1
ATOM 5036 C CA . VAL D 1 88 ? -6.163 -37.148 -11.061 1.00 22.77 88 VAL D CA 1
ATOM 5037 C C . VAL D 1 88 ? -4.931 -36.333 -10.640 1.00 20.78 88 VAL D C 1
ATOM 5038 O O . VAL D 1 88 ? -4.790 -35.195 -11.062 1.00 20.08 88 VAL D O 1
ATOM 5042 N N . THR D 1 89 ? -4.062 -36.904 -9.811 1.00 20.66 89 THR D N 1
ATOM 5043 C CA . THR D 1 89 ? -2.883 -36.184 -9.306 1.00 20.08 89 THR D CA 1
ATOM 5044 C C . THR D 1 89 ? -2.005 -35.668 -10.452 1.00 20.03 89 THR D C 1
ATOM 5045 O O . THR D 1 89 ? -1.728 -34.466 -10.546 1.00 19.01 89 THR D O 1
ATOM 5049 N N . VAL D 1 90 ? -1.581 -36.579 -11.322 1.00 20.80 90 VAL D N 1
ATOM 5050 C CA . VAL D 1 90 ? -0.737 -36.205 -12.459 1.00 21.48 90 VAL D CA 1
ATOM 5051 C C . VAL D 1 90 ? -1.394 -35.144 -13.353 1.00 19.29 90 VAL D C 1
ATOM 5052 O O . VAL D 1 90 ? -0.826 -34.078 -13.531 1.00 20.51 90 VAL D O 1
ATOM 5056 N N . PRO D 1 91 ? -2.595 -35.418 -13.913 1.00 20.46 91 PRO D N 1
ATOM 5057 C CA . PRO D 1 91 ? -3.182 -34.378 -14.773 1.00 19.30 91 PRO D CA 1
ATOM 5058 C C . PRO D 1 91 ? -3.457 -33.029 -14.087 1.00 19.29 91 PRO D C 1
ATOM 5059 O O . PRO D 1 91 ? -3.343 -31.987 -14.741 1.00 19.44 91 PRO D O 1
ATOM 5063 N N . LEU D 1 92 ? -3.792 -33.036 -12.793 1.00 17.68 92 LEU D N 1
ATOM 5064 C CA . LEU D 1 92 ? -3.970 -31.779 -12.055 1.00 17.42 92 LEU D CA 1
ATOM 5065 C C . LEU D 1 92 ? -2.643 -31.026 -11.890 1.00 17.07 92 LEU D C 1
ATOM 5066 O O . LEU D 1 92 ? -2.582 -29.831 -12.150 1.00 18.48 92 LEU D O 1
ATOM 5071 N N . PHE D 1 93 ? -1.595 -31.728 -11.468 1.00 16.93 93 PHE D N 1
ATOM 5072 C CA . PHE D 1 93 ? -0.250 -31.136 -11.390 1.00 18.00 93 PHE D CA 1
ATOM 5073 C C . PHE D 1 93 ? 0.241 -30.605 -12.743 1.00 17.66 93 PHE D C 1
ATOM 5074 O O . PHE D 1 93 ? 0.747 -29.486 -12.827 1.00 17.17 93 PHE D O 1
ATOM 5082 N N . GLU D 1 94 ? 0.101 -31.410 -13.794 1.00 19.66 94 GLU D N 1
ATOM 5083 C CA . GLU D 1 94 ? 0.556 -30.981 -15.122 1.00 21.98 94 GLU D CA 1
ATOM 5084 C C . GLU D 1 94 ? -0.284 -29.815 -15.652 1.00 21.48 94 GLU D C 1
ATOM 5085 O O . GLU D 1 94 ? 0.248 -28.866 -16.219 1.00 21.18 94 GLU D O 1
ATOM 5091 N N . GLY D 1 95 ? -1.594 -29.871 -15.420 1.00 21.87 95 GLY D N 1
ATOM 5092 C CA . GLY D 1 95 ? -2.506 -28.817 -15.858 1.00 20.89 95 GLY D CA 1
ATOM 5093 C C . GLY D 1 95 ? -2.269 -27.461 -15.211 1.00 20.83 95 GLY D C 1
ATOM 5094 O O . GLY D 1 95 ? -2.361 -26.434 -15.873 1.00 21.19 95 GLY D O 1
ATOM 5095 N N . VAL D 1 96 ? -1.978 -27.451 -13.913 1.00 20.15 96 VAL D N 1
ATOM 5096 C CA . VAL D 1 96 ? -1.703 -26.201 -13.203 1.00 20.21 96 VAL D CA 1
ATOM 5097 C C . VAL D 1 96 ? -0.304 -25.658 -13.572 1.00 20.69 96 VAL D C 1
ATOM 5098 O O . VAL D 1 96 ? -0.160 -24.484 -13.888 1.00 20.90 96 VAL D O 1
ATOM 5102 N N . GLN D 1 97 ? 0.708 -26.525 -13.571 1.00 20.62 97 GLN D N 1
ATOM 5103 C CA . GLN D 1 97 ? 2.101 -26.062 -13.563 1.00 19.06 97 GLN D CA 1
ATOM 5104 C C . GLN D 1 97 ? 2.869 -26.222 -14.877 1.00 19.64 97 GLN D C 1
ATOM 5105 O O . GLN D 1 97 ? 3.752 -25.417 -15.170 1.00 19.38 97 GLN D O 1
ATOM 5111 N N . LYS D 1 98 ? 2.561 -27.261 -15.648 1.00 19.03 98 LYS D N 1
ATOM 5112 C CA . LYS D 1 98 ? 3.297 -27.527 -16.877 1.00 20.18 98 LYS D CA 1
ATOM 5113 C C . LYS D 1 98 ? 2.649 -26.816 -18.065 1.00 21.29 98 LYS D C 1
ATOM 5114 O O . LYS D 1 98 ? 3.272 -25.965 -18.693 1.00 19.63 98 LYS D O 1
ATOM 5120 N N . THR D 1 99 ? 1.402 -27.180 -18.361 1.00 21.30 99 THR D N 1
ATOM 5121 C CA . THR D 1 99 ? 0.680 -26.630 -19.506 1.00 24.21 99 THR D CA 1
ATOM 5122 C C . THR D 1 99 ? -0.047 -25.332 -19.150 1.00 25.26 99 THR D C 1
ATOM 5123 O O . THR D 1 99 ? -0.351 -24.520 -20.029 1.00 24.65 99 THR D O 1
ATOM 5127 N N . GLN D 1 100 ? -0.294 -25.130 -17.854 1.00 25.75 100 GLN D N 1
ATOM 5128 C CA . GLN D 1 100 ? -1.041 -23.971 -17.343 1.00 28.56 100 GLN D CA 1
ATOM 5129 C C . GLN D 1 100 ? -2.441 -23.862 -17.970 1.00 30.13 100 GLN D C 1
ATOM 5130 O O . GLN D 1 100 ? -2.984 -22.770 -18.112 1.00 33.25 100 GLN D O 1
ATOM 5136 N N . THR D 1 101 ? -3.011 -25.009 -18.328 1.00 31.11 101 THR D N 1
ATOM 5137 C CA . THR D 1 101 ? -4.358 -25.079 -18.900 1.00 32.59 101 THR D CA 1
ATOM 5138 C C . THR D 1 101 ? -5.472 -24.976 -17.837 1.00 33.80 101 THR D C 1
ATOM 5139 O O . THR D 1 101 ? -6.608 -24.612 -18.160 1.00 34.12 101 THR D O 1
ATOM 5143 N N . ILE D 1 102 ? -5.146 -25.271 -16.576 1.00 33.07 102 ILE D N 1
ATOM 5144 C CA . ILE D 1 102 ? -6.142 -25.213 -15.489 1.00 33.20 102 ILE D CA 1
ATOM 5145 C C . ILE D 1 102 ? -6.201 -23.830 -14.830 1.00 34.43 102 ILE D C 1
ATOM 5146 O O . ILE D 1 102 ? -5.284 -23.425 -14.112 1.00 33.85 102 ILE D O 1
ATOM 5151 N N . ARG D 1 103 ? -7.295 -23.111 -15.080 1.00 35.33 103 ARG D N 1
ATOM 5152 C CA . ARG D 1 103 ? -7.455 -21.744 -14.576 1.00 37.54 103 ARG D CA 1
ATOM 5153 C C . ARG D 1 103 ? -8.790 -21.506 -13.851 1.00 36.66 103 ARG D C 1
ATOM 5154 O O . ARG D 1 103 ? -8.999 -20.444 -13.258 1.00 38.10 103 ARG D O 1
ATOM 5162 N N . SER D 1 104 ? -9.678 -22.496 -13.894 1.00 35.87 104 SER D N 1
ATOM 5163 C CA . SER D 1 104 ? -11.011 -22.373 -13.295 1.00 35.36 104 SER D CA 1
ATOM 5164 C C . SER D 1 104 ? -11.495 -23.707 -12.749 1.00 35.20 104 SER D C 1
ATOM 5165 O O . SER D 1 104 ? -10.878 -24.751 -12.993 1.00 36.07 104 SER D O 1
ATOM 5168 N N . ALA D 1 105 ? -12.611 -23.664 -12.017 1.00 34.45 105 ALA D N 1
ATOM 5169 C CA . ALA D 1 105 ? -13.262 -24.863 -11.500 1.00 33.18 105 ALA D CA 1
ATOM 5170 C C . ALA D 1 105 ? -13.674 -25.807 -12.630 1.00 31.73 105 ALA D C 1
ATOM 5171 O O . ALA D 1 105 ? -13.616 -27.028 -12.484 1.00 32.36 105 ALA D O 1
ATOM 5173 N N . SER D 1 106 ? -14.074 -25.226 -13.761 1.00 32.23 106 SER D N 1
ATOM 5174 C CA . SER D 1 106 ? -14.491 -25.983 -14.944 1.00 30.20 106 SER D CA 1
ATOM 5175 C C . SER D 1 106 ? -13.355 -26.828 -15.526 1.00 29.33 106 SER D C 1
ATOM 5176 O O . SER D 1 106 ? -13.569 -27.975 -15.935 1.00 27.10 106 SER D O 1
ATOM 5179 N N . ASP D 1 107 ? -12.154 -26.251 -15.556 1.00 30.49 107 A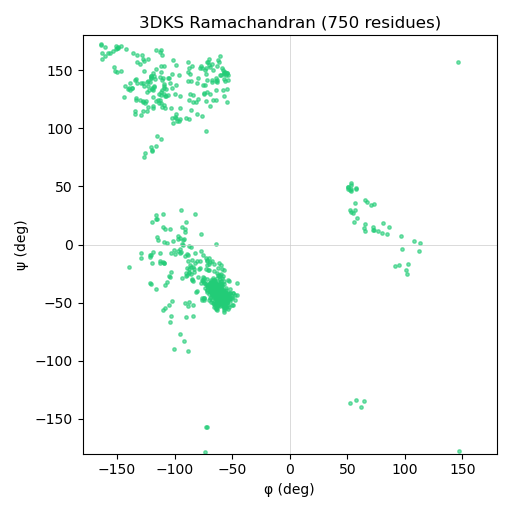SP D N 1
ATOM 5180 C CA . ASP D 1 107 ? -10.945 -26.962 -15.994 1.00 30.60 107 ASP D CA 1
ATOM 5181 C C . ASP D 1 107 ? -10.625 -28.145 -15.084 1.00 29.05 107 ASP D C 1
ATOM 5182 O O . ASP D 1 107 ? -10.212 -29.206 -15.562 1.00 29.24 107 ASP D O 1
ATOM 5187 N N . ILE D 1 108 ? -10.830 -27.958 -13.778 1.00 28.07 108 ILE D N 1
ATOM 5188 C CA . ILE D 1 108 ? -10.620 -29.022 -12.803 1.00 26.60 108 ILE D CA 1
ATOM 5189 C C . ILE D 1 108 ? -11.581 -30.181 -13.096 1.00 27.03 108 ILE D C 1
ATOM 5190 O O . ILE D 1 108 ? -11.167 -31.344 -13.150 1.00 24.85 108 ILE D O 1
ATOM 5195 N N . ARG D 1 109 ? -12.856 -29.848 -13.310 1.00 28.73 109 ARG D N 1
ATOM 5196 C CA . ARG D 1 109 ? -13.889 -30.838 -13.624 1.00 30.60 109 ARG D CA 1
ATOM 5197 C C . ARG D 1 109 ? -13.530 -31.681 -14.847 1.00 29.57 109 ARG D C 1
ATOM 5198 O O . ARG D 1 109 ? -13.714 -32.894 -14.836 1.00 30.24 109 ARG D O 1
ATOM 5206 N N . ASP D 1 110 ? -12.988 -31.035 -15.878 1.00 30.91 110 ASP D N 1
ATOM 5207 C CA . ASP D 1 110 ? -12.574 -31.714 -17.112 1.00 31.76 110 ASP D CA 1
ATOM 5208 C C . ASP D 1 110 ? -11.577 -32.832 -16.870 1.00 30.63 110 ASP D C 1
ATOM 5209 O O . ASP D 1 110 ? -11.676 -33.910 -17.463 1.00 30.58 110 ASP D O 1
ATOM 5214 N N . VAL D 1 111 ? -10.620 -32.570 -15.984 1.00 30.58 111 VAL D N 1
ATOM 5215 C CA . VAL D 1 111 ? -9.590 -33.540 -15.636 1.00 28.94 111 VAL D CA 1
ATOM 5216 C C . VAL D 1 111 ? -10.197 -34.817 -15.047 1.00 30.15 111 VAL D C 1
ATOM 5217 O O . VAL D 1 111 ? -9.768 -35.928 -15.373 1.00 29.87 111 VAL D O 1
ATOM 5221 N N . PHE D 1 112 ? -11.198 -34.654 -14.183 1.00 30.20 112 PHE D N 1
ATOM 5222 C CA . PHE D 1 112 ? -11.864 -35.797 -13.569 1.00 30.67 112 PHE D CA 1
ATOM 5223 C C . PHE D 1 112 ? -12.612 -36.634 -14.609 1.00 30.55 112 PHE D C 1
ATOM 5224 O O . PHE D 1 112 ? -12.566 -37.867 -14.574 1.00 31.29 112 PHE D O 1
ATOM 5232 N N . ILE D 1 113 ? -13.273 -35.953 -15.537 1.00 32.39 113 ILE D N 1
ATOM 5233 C CA . ILE D 1 113 ? -14.014 -36.609 -16.617 1.00 35.05 113 ILE D CA 1
ATOM 5234 C C . ILE D 1 113 ? -13.062 -37.398 -17.518 1.00 37.06 113 ILE D C 1
ATOM 5235 O O . ILE D 1 113 ? -13.251 -38.599 -17.729 1.00 38.13 113 ILE D O 1
ATOM 5240 N N . ASN D 1 114 ? -12.023 -36.724 -18.007 1.00 38.63 114 ASN D N 1
ATOM 5241 C CA . ASN D 1 114 ? -10.991 -37.362 -18.821 1.00 40.18 114 ASN D CA 1
ATOM 5242 C C . ASN D 1 114 ? -10.307 -38.534 -18.112 1.00 40.87 114 ASN D C 1
ATOM 5243 O O . ASN D 1 114 ? -9.736 -39.416 -18.762 1.00 41.67 114 ASN D O 1
ATOM 5248 N N . ALA D 1 115 ? -10.384 -38.548 -16.781 1.00 40.82 115 ALA D N 1
ATOM 5249 C CA . ALA D 1 115 ? -9.778 -39.606 -15.976 1.00 41.02 115 ALA D CA 1
ATOM 5250 C C . ALA D 1 115 ? -10.701 -40.813 -15.777 1.00 41.23 115 ALA D C 1
ATOM 5251 O O . ALA D 1 115 ? -10.317 -41.793 -15.140 1.00 41.60 115 ALA D O 1
ATOM 5253 N N . GLY D 1 116 ? -11.910 -40.738 -16.327 1.00 42.51 116 GLY D N 1
ATOM 5254 C CA . GLY D 1 116 ? -12.840 -41.870 -16.317 1.00 44.32 116 GLY D CA 1
ATOM 5255 C C . GLY D 1 116 ? -13.868 -41.828 -15.202 1.00 46.05 116 GLY D C 1
ATOM 5256 O O . GLY D 1 116 ? -14.625 -42.784 -15.004 1.00 46.03 116 GLY D O 1
ATOM 5257 N N . ILE D 1 117 ? -13.893 -40.716 -14.473 1.00 47.15 117 ILE D N 1
ATOM 5258 C CA . ILE D 1 117 ? -14.851 -40.505 -13.394 1.00 47.47 117 ILE D CA 1
ATOM 5259 C C . ILE D 1 117 ? -16.118 -39.890 -13.982 1.00 48.53 117 ILE D C 1
ATOM 5260 O O . ILE D 1 117 ? -16.057 -38.849 -14.641 1.00 48.92 117 ILE D O 1
ATOM 5265 N N . LYS D 1 118 ? -17.255 -40.546 -13.747 1.00 49.04 118 LYS D N 1
ATOM 5266 C CA . LYS D 1 118 ? -18.549 -40.113 -14.290 1.00 49.90 118 LYS D CA 1
ATOM 5267 C C . LYS D 1 118 ? -18.897 -38.670 -13.914 1.00 49.98 118 LYS D C 1
ATOM 5268 O O . LYS D 1 118 ? -18.558 -38.209 -12.825 1.00 51.13 118 LYS D O 1
ATOM 5270 N N . GLY D 1 119 ? -19.570 -37.966 -14.822 1.00 50.05 119 GLY D N 1
ATOM 5271 C CA . GLY D 1 119 ? -19.928 -36.557 -14.622 1.00 50.22 119 GLY D CA 1
ATOM 5272 C C . GLY D 1 119 ? -20.955 -36.288 -13.533 1.00 51.20 119 GLY D C 1
ATOM 5273 O O . GLY D 1 119 ? -20.898 -35.252 -12.861 1.00 51.81 119 GLY D O 1
ATOM 5274 N N . GLU D 1 120 ? -21.905 -37.211 -13.374 1.00 50.96 120 GLU D N 1
ATOM 5275 C CA . GLU D 1 120 ? -22.931 -37.117 -12.330 1.00 49.90 120 GLU D CA 1
ATOM 5276 C C . GLU D 1 120 ? -22.334 -37.463 -10.969 1.00 49.19 120 GLU D C 1
ATOM 5277 O O . GLU D 1 120 ? -22.775 -36.949 -9.940 1.00 48.83 120 GLU D O 1
ATOM 5279 N N . GLU D 1 121 ? -21.334 -38.343 -10.991 1.00 47.89 121 GLU D N 1
ATOM 5280 C CA . GLU D 1 121 ? -20.570 -38.734 -9.816 1.00 46.94 121 GLU D CA 1
ATOM 5281 C C . GLU D 1 121 ? -19.844 -37.524 -9.208 1.00 45.13 121 GLU D C 1
ATOM 5282 O O . GLU D 1 121 ? -19.926 -37.292 -7.999 1.00 43.39 121 GLU D O 1
ATOM 5288 N N . TYR D 1 122 ? -19.158 -36.759 -10.063 1.00 42.90 122 TYR D N 1
ATOM 5289 C CA . TYR D 1 122 ? -18.357 -35.600 -9.656 1.00 41.06 122 TYR D CA 1
ATOM 5290 C C . TYR D 1 122 ? -19.191 -34.469 -9.062 1.00 41.16 122 TYR D C 1
ATOM 5291 O O . TYR D 1 122 ? -18.794 -33.851 -8.070 1.00 41.07 122 TYR D O 1
ATOM 5300 N N . ASP D 1 123 ? -20.330 -34.186 -9.685 1.00 40.00 123 ASP D N 1
ATOM 5301 C CA . ASP D 1 123 ? -21.181 -33.083 -9.250 1.00 39.20 123 ASP D CA 1
ATOM 5302 C C . ASP D 1 123 ? -21.927 -33.407 -7.957 1.00 36.74 123 ASP D C 1
ATOM 5303 O O . ASP D 1 123 ? -22.081 -32.537 -7.099 1.00 36.13 123 ASP D O 1
ATOM 5308 N N . ALA D 1 124 ? -22.362 -34.660 -7.820 1.00 34.98 124 ALA D N 1
ATOM 5309 C CA . ALA D 1 124 ? -22.922 -35.153 -6.563 1.00 33.26 124 ALA D CA 1
ATOM 5310 C C . ALA D 1 124 ? -21.885 -35.076 -5.439 1.00 31.40 124 ALA D C 1
ATOM 5311 O O . ALA D 1 124 ? -22.205 -34.655 -4.328 1.00 29.93 124 ALA D O 1
ATOM 5313 N N . ALA D 1 125 ? -20.648 -35.479 -5.736 1.00 29.43 125 ALA D N 1
ATOM 5314 C CA . ALA D 1 125 ? -19.562 -35.426 -4.759 1.00 27.97 125 ALA D CA 1
ATOM 5315 C C . ALA D 1 125 ? -19.244 -33.983 -4.394 1.00 27.26 125 ALA D C 1
ATOM 5316 O O . ALA D 1 125 ? -19.230 -33.626 -3.211 1.00 27.20 125 ALA D O 1
ATOM 5318 N N . TRP D 1 126 ? -19.032 -33.152 -5.411 1.00 25.69 126 TRP D N 1
ATOM 5319 C CA . TRP D 1 126 ? -18.702 -31.738 -5.232 1.00 24.80 126 TRP D CA 1
ATOM 5320 C C . TRP D 1 126 ? -19.616 -31.030 -4.224 1.00 25.49 126 TRP D C 1
ATOM 5321 O O . TRP D 1 126 ? -19.141 -30.331 -3.328 1.00 22.35 126 TRP D O 1
ATOM 5332 N N . ASN D 1 127 ? -20.925 -31.232 -4.375 1.00 25.68 127 ASN D N 1
ATOM 5333 C CA . ASN D 1 127 ? -21.916 -30.543 -3.558 1.00 25.68 127 ASN D CA 1
ATOM 5334 C C . ASN D 1 127 ? -22.334 -31.300 -2.287 1.00 25.53 127 ASN D C 1
ATOM 5335 O O . ASN D 1 127 ? -23.223 -30.851 -1.559 1.00 27.41 127 ASN D O 1
ATOM 5340 N N . SER D 1 128 ? -21.689 -32.431 -2.018 1.00 24.03 128 SER D N 1
ATOM 5341 C CA . SER D 1 128 ? -22.066 -33.296 -0.893 1.00 24.47 128 SER D CA 1
ATOM 5342 C C . SER D 1 128 ? -21.576 -32.788 0.475 1.00 23.92 128 SER D C 1
ATOM 5343 O O . SER D 1 128 ? -20.558 -32.084 0.568 1.00 21.86 128 SER D O 1
ATOM 5346 N N . PHE D 1 129 ? -22.315 -33.147 1.527 1.00 22.53 129 PHE D N 1
ATOM 5347 C CA . PHE D 1 129 ? -21.869 -32.931 2.912 1.00 21.34 129 PHE D CA 1
ATOM 5348 C C . PHE D 1 129 ? -20.552 -33.652 3.224 1.00 19.23 129 PHE D C 1
ATOM 5349 O O . PHE D 1 129 ? -19.723 -33.129 3.964 1.00 17.92 129 PHE D O 1
ATOM 5357 N N . VAL D 1 130 ? -20.366 -34.851 2.670 1.00 17.83 130 VAL D N 1
ATOM 5358 C CA . VAL D 1 130 ? -19.099 -35.577 2.844 1.00 20.62 130 VAL D CA 1
ATOM 5359 C C . VAL D 1 130 ? -17.903 -34.729 2.366 1.00 19.32 130 VAL D C 1
ATOM 5360 O O . VAL D 1 130 ? -16.868 -34.678 3.028 1.00 19.73 130 VAL D O 1
ATOM 5364 N N . VAL D 1 131 ? -18.059 -34.060 1.226 1.00 18.90 131 VAL D N 1
ATOM 5365 C CA . VAL D 1 131 ? -16.990 -33.204 0.702 1.00 19.17 131 VAL D CA 1
ATOM 5366 C C . VAL D 1 131 ? -16.825 -31.918 1.520 1.00 18.37 131 VAL D C 1
ATOM 5367 O O . VAL D 1 131 ? -15.695 -31.477 1.754 1.00 17.23 131 VAL D O 1
ATOM 5371 N N . LYS D 1 132 ? -17.942 -31.332 1.957 1.00 17.44 132 LYS D N 1
ATOM 5372 C CA . LYS D 1 132 ? -17.899 -30.194 2.886 1.00 17.46 132 LYS D CA 1
ATOM 5373 C C . LYS D 1 132 ? -17.102 -30.560 4.137 1.00 16.20 132 LYS D C 1
ATOM 5374 O O . LYS D 1 132 ? -16.248 -29.789 4.593 1.00 16.53 132 LYS D O 1
ATOM 5380 N N . SER D 1 133 ? -17.362 -31.752 4.671 1.00 14.58 133 SER D N 1
ATOM 5381 C CA . SER D 1 133 ? -16.654 -32.251 5.844 1.00 14.13 133 SER D CA 1
ATOM 5382 C C . SER D 1 133 ? -15.167 -32.445 5.552 1.00 15.33 133 SER D C 1
ATOM 5383 O O . SER D 1 133 ? -14.313 -32.132 6.387 1.00 15.51 133 SER D O 1
ATOM 5386 N N . LEU D 1 134 ? -14.872 -32.973 4.370 1.00 15.10 134 LEU D N 1
ATOM 5387 C CA . LEU D 1 134 ? -13.489 -33.274 3.988 1.00 17.46 134 LEU D CA 1
ATOM 5388 C C . LEU D 1 134 ? -12.660 -32.020 3.765 1.00 14.95 134 LEU D C 1
ATOM 5389 O O . LEU D 1 134 ? -11.478 -31.994 4.108 1.00 14.21 134 LEU D O 1
ATOM 5394 N N . VAL D 1 135 ? -13.282 -30.991 3.198 1.00 15.42 135 VAL D N 1
ATOM 5395 C CA . VAL D 1 135 ? -12.651 -29.672 3.080 1.00 15.67 135 VAL D CA 1
ATOM 5396 C C . VAL D 1 135 ? -12.290 -29.124 4.461 1.00 14.08 135 VAL D C 1
ATOM 5397 O O . VAL D 1 135 ? -11.139 -28.731 4.694 1.00 13.54 135 VAL D O 1
ATOM 5401 N N . ALA D 1 136 ? -13.257 -29.107 5.384 1.00 14.47 136 ALA D N 1
ATOM 5402 C CA . ALA D 1 136 ? -13.009 -28.646 6.753 1.00 13.50 136 ALA D CA 1
ATOM 5403 C C . ALA D 1 136 ? -11.928 -29.480 7.465 1.00 14.27 136 ALA D C 1
ATOM 5404 O O . ALA D 1 136 ? -11.077 -28.939 8.168 1.00 13.94 136 ALA D O 1
ATOM 5406 N N . GLN D 1 137 ? -11.979 -30.793 7.273 1.00 13.93 137 GLN D N 1
ATOM 5407 C CA . GLN D 1 137 ? -10.972 -31.726 7.791 1.00 17.36 137 GLN D CA 1
ATOM 5408 C C . GLN D 1 137 ? -9.533 -31.354 7.358 1.00 16.51 137 GLN D C 1
ATOM 5409 O O . GLN D 1 137 ? -8.597 -31.340 8.185 1.00 15.21 137 GLN D O 1
ATOM 5415 N N . GLN D 1 138 ? -9.364 -31.068 6.070 1.00 15.92 138 GLN D N 1
ATOM 5416 C CA . GLN D 1 138 ? -8.064 -30.636 5.536 1.00 15.91 138 GLN D CA 1
ATOM 5417 C C . GLN D 1 138 ? -7.616 -29.308 6.141 1.00 14.82 138 GLN D C 1
ATOM 5418 O O . GLN D 1 138 ? -6.434 -29.139 6.476 1.00 12.81 138 GLN D O 1
ATOM 5424 N N . GLU D 1 139 ? -8.563 -28.380 6.292 1.00 13.28 139 GLU D N 1
ATOM 5425 C CA . GLU D 1 139 ? -8.267 -27.067 6.877 1.00 15.27 139 GLU D CA 1
ATOM 5426 C C . GLU D 1 139 ? -7.927 -27.153 8.362 1.00 16.11 139 GLU D C 1
ATOM 5427 O O . GLU D 1 139 ? -7.010 -26.472 8.826 1.00 16.89 139 GLU D O 1
ATOM 5433 N N . LYS D 1 140 ? -8.665 -27.985 9.105 1.00 13.80 140 LYS D N 1
ATOM 5434 C CA . LYS D 1 140 ? -8.385 -28.212 10.524 1.00 14.59 140 LYS D CA 1
ATOM 5435 C C . LYS D 1 140 ? -6.989 -28.794 10.739 1.00 13.62 140 LYS D C 1
ATOM 5436 O O . LYS D 1 140 ? -6.249 -28.326 11.603 1.00 13.47 140 LYS D O 1
ATOM 5442 N N . ALA D 1 141 ? -6.638 -29.799 9.942 1.00 14.03 141 ALA D N 1
ATOM 5443 C CA . ALA D 1 141 ? -5.337 -30.472 10.075 1.00 15.20 141 ALA D CA 1
ATOM 5444 C C . ALA D 1 141 ? -4.156 -29.506 9.884 1.00 15.28 141 ALA D C 1
ATOM 5445 O O . ALA D 1 141 ? -3.207 -29.510 10.682 1.00 16.04 141 ALA D O 1
ATOM 5447 N N . ALA D 1 142 ? -4.227 -28.688 8.836 1.00 13.61 142 ALA D N 1
ATOM 5448 C CA . ALA D 1 142 ? -3.221 -27.655 8.569 1.00 14.62 142 ALA D CA 1
ATOM 5449 C C . ALA D 1 142 ? -3.101 -26.685 9.737 1.00 15.35 142 ALA D C 1
ATOM 5450 O O . ALA D 1 142 ? -1.990 -26.364 10.175 1.00 15.38 142 ALA D O 1
ATOM 5452 N N . ALA D 1 143 ? -4.245 -26.239 10.269 1.00 15.50 143 ALA D N 1
ATOM 5453 C CA . ALA D 1 143 ? -4.242 -25.338 11.429 1.00 15.26 143 ALA D CA 1
ATOM 5454 C C . ALA D 1 143 ? -3.680 -26.025 12.676 1.00 15.46 143 ALA D C 1
ATOM 5455 O O . ALA D 1 143 ? -2.936 -25.413 13.450 1.00 15.15 143 ALA D O 1
ATOM 5457 N N . ASP D 1 144 ? -4.023 -27.299 12.864 1.00 16.29 144 ASP D N 1
ATOM 5458 C CA . ASP D 1 144 ? -3.566 -28.039 14.043 1.00 16.79 144 ASP D CA 1
ATOM 5459 C C . ASP D 1 144 ? -2.052 -28.197 14.130 1.00 17.27 144 ASP D C 1
ATOM 5460 O O . ASP D 1 144 ? -1.489 -28.194 15.223 1.00 15.81 144 ASP D O 1
ATOM 5465 N N . VAL D 1 145 ? -1.391 -28.299 12.981 1.00 18.90 145 VAL D N 1
ATOM 5466 C CA . VAL D 1 145 ? 0.070 -28.433 12.963 1.00 18.60 145 VAL D CA 1
ATOM 5467 C C . VAL D 1 145 ? 0.779 -27.094 12.725 1.00 20.07 145 VAL D C 1
ATOM 5468 O O . VAL D 1 145 ? 2.006 -27.054 12.602 1.00 19.85 145 VAL D O 1
ATOM 5472 N N . GLN D 1 146 ? 0.001 -26.009 12.677 1.00 17.65 146 GLN D N 1
ATOM 5473 C CA . GLN D 1 146 ? 0.514 -24.645 12.455 1.00 21.15 146 GLN D CA 1
ATOM 5474 C C . GLN D 1 146 ? 1.297 -24.553 11.141 1.00 20.19 146 GLN D C 1
ATOM 5475 O O . GLN D 1 146 ? 2.409 -24.014 11.085 1.00 18.36 146 GLN D O 1
ATOM 5481 N N . LEU D 1 147 ? 0.687 -25.076 10.083 1.00 18.09 147 LEU D N 1
ATOM 5482 C CA . LEU D 1 147 ? 1.355 -25.209 8.796 1.00 19.91 147 LEU D CA 1
ATOM 5483 C C . LEU D 1 147 ? 1.671 -23.862 8.150 1.00 21.30 147 LEU D C 1
ATOM 5484 O O . LEU D 1 147 ? 0.786 -23.015 7.960 1.00 20.21 147 LEU D O 1
ATOM 5489 N N . ARG D 1 148 ? 2.949 -23.673 7.835 1.00 22.23 148 ARG D N 1
ATOM 5490 C CA . ARG D 1 148 ? 3.435 -22.422 7.256 1.00 24.74 148 ARG D CA 1
ATOM 5491 C C . ARG D 1 148 ? 4.048 -22.620 5.864 1.00 24.60 148 ARG D C 1
ATOM 5492 O O . ARG D 1 148 ? 4.384 -21.640 5.183 1.00 24.88 148 ARG D O 1
ATOM 5500 N N . GLY D 1 149 ? 4.181 -23.881 5.447 1.00 21.96 149 GLY D N 1
ATOM 5501 C CA . GLY D 1 149 ? 4.744 -24.208 4.137 1.00 21.24 149 GLY D CA 1
ATOM 5502 C C . GLY D 1 149 ? 4.472 -25.618 3.637 1.00 19.61 149 GLY D C 1
ATOM 5503 O O . GLY D 1 149 ? 4.148 -26.514 4.415 1.00 20.08 149 GLY D O 1
ATOM 5504 N N . VAL D 1 150 ? 4.591 -25.793 2.322 1.00 19.14 150 VAL D N 1
ATOM 5505 C CA . VAL D 1 150 ? 4.535 -27.103 1.673 1.00 17.96 150 VAL D CA 1
ATOM 5506 C C . VAL D 1 150 ? 5.720 -27.298 0.714 1.00 18.01 150 VAL D C 1
ATOM 5507 O O . VAL D 1 150 ? 6.299 -26.316 0.223 1.00 16.80 150 VAL D O 1
ATOM 5511 N N . PRO D 1 151 ? 6.095 -28.565 0.450 1.00 19.15 151 PRO D N 1
ATOM 5512 C CA . PRO D 1 151 ? 5.538 -29.804 1.005 1.00 19.37 151 PRO D CA 1
ATOM 5513 C C . PRO D 1 151 ? 5.910 -29.995 2.469 1.00 19.08 151 PRO D C 1
ATOM 5514 O O . PRO D 1 151 ? 6.893 -29.409 2.952 1.00 19.98 151 PRO D O 1
ATOM 5518 N N . ALA D 1 152 ? 5.106 -30.790 3.169 1.00 17.41 152 ALA D N 1
ATOM 5519 C CA . ALA D 1 152 ? 5.334 -31.101 4.564 1.00 18.18 152 ALA D CA 1
ATOM 5520 C C . ALA D 1 152 ? 4.794 -32.490 4.877 1.00 18.15 152 ALA D C 1
ATOM 5521 O O . ALA D 1 152 ? 3.816 -32.948 4.269 1.00 17.54 152 ALA D O 1
ATOM 5523 N N . MET D 1 153 ? 5.449 -33.165 5.815 1.00 17.68 153 MET D N 1
ATOM 5524 C CA . MET D 1 153 ? 4.984 -34.460 6.293 1.00 19.94 153 MET D CA 1
ATOM 5525 C C . MET D 1 153 ? 5.136 -34.597 7.809 1.00 18.30 153 MET D C 1
ATOM 5526 O O . MET D 1 153 ? 6.168 -34.236 8.386 1.00 18.01 153 MET D O 1
ATOM 5531 N N . PHE D 1 154 ? 4.086 -35.102 8.448 1.00 18.17 154 PHE D N 1
ATOM 5532 C CA . PHE D 1 154 ? 4.032 -35.223 9.904 1.00 19.23 154 PHE D CA 1
ATOM 5533 C C . PHE D 1 154 ? 3.767 -36.671 10.301 1.00 20.07 154 PHE D C 1
ATOM 5534 O O . PHE D 1 154 ? 2.991 -37.365 9.647 1.00 21.34 154 PHE D O 1
ATOM 5542 N N . VAL D 1 155 ? 4.439 -37.129 11.352 1.00 20.55 155 VAL D N 1
ATOM 5543 C CA . VAL D 1 155 ? 4.246 -38.491 11.843 1.00 21.16 155 VAL D CA 1
ATOM 5544 C C . VAL D 1 155 ? 3.673 -38.465 13.248 1.00 21.24 155 VAL D C 1
ATOM 5545 O O . VAL D 1 155 ? 4.248 -37.852 14.149 1.00 20.80 155 VAL D O 1
ATOM 5549 N N . ASN D 1 156 ? 2.528 -39.127 13.407 1.00 24.00 156 ASN D N 1
ATOM 5550 C CA . ASN D 1 156 ? 1.845 -39.276 14.698 1.00 26.95 156 ASN D CA 1
ATOM 5551 C C . ASN D 1 156 ? 1.476 -37.958 15.379 1.00 27.31 156 ASN D C 1
ATOM 5552 O O . ASN D 1 156 ? 1.297 -37.915 16.600 1.00 28.88 156 ASN D O 1
ATOM 5557 N N . GLY D 1 157 ? 1.363 -36.890 14.587 1.00 26.88 157 GLY D N 1
ATOM 5558 C CA . GLY D 1 157 ? 1.093 -35.547 15.109 1.00 25.85 157 GLY D CA 1
ATOM 5559 C C . GLY D 1 157 ? 2.213 -34.995 15.978 1.00 27.43 157 GLY D C 1
ATOM 5560 O O . GLY D 1 157 ? 2.045 -33.970 16.653 1.00 25.41 157 GLY D O 1
ATOM 5561 N N . LYS D 1 158 ? 3.362 -35.669 15.952 1.00 26.95 158 LYS D N 1
ATOM 5562 C CA . LYS D 1 158 ? 4.453 -35.391 16.887 1.00 27.91 158 LYS D CA 1
ATOM 5563 C C . LYS D 1 158 ? 5.715 -34.889 16.193 1.00 27.48 158 LYS D C 1
ATOM 5564 O O . LYS D 1 158 ? 6.403 -34.003 16.718 1.00 29.08 158 LYS D O 1
ATOM 5570 N N . TYR D 1 159 ? 6.010 -35.453 15.018 1.00 25.32 159 TYR D N 1
ATOM 5571 C CA . TYR D 1 159 ? 7.256 -35.174 14.306 1.00 24.64 159 TYR D CA 1
ATOM 5572 C C . TYR D 1 159 ? 7.016 -34.641 12.897 1.00 22.19 159 TYR D C 1
ATOM 5573 O O . TYR D 1 159 ? 6.120 -35.097 12.199 1.00 23.74 159 TYR D O 1
ATOM 5582 N N . GLN D 1 160 ? 7.830 -33.674 12.501 1.00 21.29 160 GLN D N 1
ATOM 5583 C CA . GLN D 1 160 ? 7.804 -33.105 11.163 1.00 21.34 160 GLN D CA 1
ATOM 5584 C C . GLN D 1 160 ? 9.090 -33.493 10.426 1.00 20.50 160 GLN D C 1
ATOM 5585 O O . GLN D 1 160 ? 10.195 -33.331 10.959 1.00 19.62 160 GLN D O 1
ATOM 5591 N N . LEU D 1 161 ? 8.937 -33.993 9.200 1.00 18.54 161 LEU D N 1
ATOM 5592 C CA . LEU D 1 161 ? 10.075 -34.367 8.365 1.00 19.36 161 LEU D CA 1
ATOM 5593 C C . LEU D 1 161 ? 10.928 -33.146 8.046 1.00 19.60 161 LEU D C 1
ATOM 5594 O O . LEU D 1 161 ? 10.392 -32.052 7.820 1.00 19.36 161 LEU D O 1
ATOM 5599 N N . ASN D 1 162 ? 12.250 -33.322 8.064 1.00 18.61 162 ASN D N 1
ATOM 5600 C CA . ASN D 1 162 ? 13.181 -32.243 7.727 1.00 19.70 162 ASN D CA 1
ATOM 5601 C C . ASN D 1 162 ? 14.053 -32.606 6.523 1.00 19.73 162 ASN D C 1
ATOM 5602 O O . ASN D 1 162 ? 15.206 -33.022 6.695 1.00 19.65 162 ASN D O 1
ATOM 5607 N N . PRO D 1 163 ? 13.507 -32.467 5.296 1.00 21.27 163 PRO D N 1
ATOM 5608 C CA . PRO D 1 163 ? 14.302 -32.798 4.098 1.00 22.54 163 PRO D CA 1
ATOM 5609 C C . PRO D 1 163 ? 15.599 -31.998 3.948 1.00 24.13 163 PRO D C 1
ATOM 5610 O O . PRO D 1 163 ? 16.525 -32.445 3.261 1.00 22.57 163 PRO D O 1
ATOM 5614 N N . GLN D 1 164 ? 15.680 -30.844 4.610 1.00 25.34 164 GLN D N 1
ATOM 5615 C CA . GLN D 1 164 ? 16.889 -30.025 4.572 1.00 27.73 164 GLN D CA 1
ATOM 5616 C C . GLN D 1 164 ? 18.094 -30.757 5.158 1.00 27.87 164 GLN D C 1
ATOM 5617 O O . GLN D 1 164 ? 19.231 -30.478 4.791 1.00 28.10 164 GLN D O 1
ATOM 5623 N N . GLY D 1 165 ? 17.835 -31.705 6.055 1.00 26.56 165 GLY D N 1
ATOM 5624 C CA . GLY D 1 165 ? 18.905 -32.464 6.686 1.00 26.03 165 GLY D CA 1
ATOM 5625 C C . GLY D 1 165 ? 19.258 -33.778 6.010 1.00 25.24 165 GLY D C 1
ATOM 5626 O O . GLY D 1 165 ? 19.940 -34.612 6.608 1.00 26.75 165 GLY D O 1
ATOM 5627 N N . MET D 1 166 ? 18.802 -33.969 4.770 1.00 22.16 166 MET D N 1
ATOM 5628 C CA . MET D 1 166 ? 19.069 -35.205 4.023 1.00 19.93 166 MET D CA 1
ATOM 5629 C C . MET D 1 166 ? 19.988 -34.924 2.840 1.00 19.69 166 MET D C 1
ATOM 5630 O O . MET D 1 166 ? 20.192 -33.767 2.463 1.00 18.36 166 MET D O 1
ATOM 5635 N N . ASP D 1 167 ? 20.552 -35.978 2.258 1.00 17.07 167 ASP D N 1
ATOM 5636 C CA . ASP D 1 167 ? 21.532 -35.811 1.183 1.00 17.90 167 ASP D CA 1
ATOM 5637 C C . ASP D 1 167 ? 20.819 -35.695 -0.176 1.00 15.81 167 ASP D C 1
ATOM 5638 O O . ASP D 1 167 ? 19.972 -36.514 -0.492 1.00 17.73 167 ASP D O 1
ATOM 5643 N N . THR D 1 168 ? 21.164 -34.676 -0.962 1.00 15.01 168 THR D N 1
ATOM 5644 C CA . THR D 1 168 ? 20.445 -34.371 -2.216 1.00 16.08 168 THR D CA 1
ATOM 5645 C C . THR D 1 168 ? 21.262 -34.530 -3.500 1.00 15.71 168 THR D C 1
ATOM 5646 O O . THR D 1 168 ? 20.788 -34.173 -4.590 1.00 15.59 168 THR D O 1
ATOM 5650 N N . SER D 1 169 ? 22.482 -35.053 -3.394 1.00 14.08 169 SER D N 1
ATOM 5651 C CA . SER D 1 169 ? 23.312 -35.271 -4.590 1.00 15.70 169 SER D CA 1
ATOM 5652 C C . SER D 1 169 ? 22.707 -36.307 -5.540 1.00 16.10 169 SER D C 1
ATOM 5653 O O . SER D 1 169 ? 22.818 -36.194 -6.779 1.00 15.31 169 SER D O 1
ATOM 5656 N N . ASN D 1 170 ? 22.055 -37.306 -4.949 1.00 13.91 170 ASN D N 1
ATOM 5657 C CA . ASN D 1 170 ? 21.452 -38.399 -5.696 1.00 13.47 170 ASN D CA 1
ATOM 5658 C C . ASN D 1 170 ? 19.995 -38.504 -5.296 1.00 12.05 170 ASN D C 1
ATOM 5659 O O . ASN D 1 170 ? 19.674 -38.676 -4.121 1.00 13.15 170 ASN D O 1
ATOM 5664 N N . MET D 1 171 ? 19.112 -38.375 -6.272 1.00 14.28 171 MET D N 1
ATOM 5665 C CA . MET D 1 171 ? 17.692 -38.352 -5.973 1.00 17.97 171 MET D CA 1
ATOM 5666 C C . MET D 1 171 ? 17.145 -39.646 -5.368 1.00 14.33 171 MET D C 1
ATOM 5667 O O . MET D 1 171 ? 16.276 -39.595 -4.496 1.00 13.90 171 MET D O 1
ATOM 5672 N N . ASP D 1 172 ? 17.692 -40.792 -5.779 1.00 13.25 172 ASP D N 1
ATOM 5673 C CA . ASP D 1 172 ? 17.298 -42.072 -5.181 1.00 12.87 172 ASP D CA 1
ATOM 5674 C C . ASP D 1 172 ? 17.719 -42.184 -3.707 1.00 12.93 172 ASP D C 1
ATOM 5675 O O . ASP D 1 172 ? 16.932 -42.623 -2.861 1.00 13.23 172 ASP D O 1
ATOM 5680 N N . VAL D 1 173 ? 18.949 -41.758 -3.408 1.00 10.97 173 VAL D N 1
ATOM 5681 C CA . VAL D 1 173 ? 19.453 -41.680 -2.043 1.00 10.56 173 VAL D CA 1
ATOM 5682 C C . VAL D 1 173 ? 18.574 -40.754 -1.195 1.00 12.40 173 VAL D C 1
ATOM 5683 O O . VAL D 1 173 ? 18.193 -41.104 -0.069 1.00 10.69 173 VAL D O 1
ATOM 5687 N N . PHE D 1 174 ? 18.241 -39.585 -1.740 1.00 11.62 174 PHE D N 1
ATOM 5688 C CA . PHE D 1 174 ? 17.363 -38.661 -1.017 1.00 14.02 174 PHE D CA 1
ATOM 5689 C C . PHE D 1 174 ? 16.021 -39.309 -0.667 1.00 12.70 174 PHE D C 1
ATOM 5690 O O . PHE D 1 174 ? 15.597 -39.302 0.491 1.00 13.99 174 PHE D O 1
ATOM 5698 N N . VAL D 1 175 ? 15.356 -39.838 -1.690 1.00 14.20 175 VAL D N 1
ATOM 5699 C CA . VAL D 1 175 ? 14.016 -40.423 -1.549 1.00 15.87 175 VAL D CA 1
ATOM 5700 C C . VAL D 1 175 ? 14.036 -41.528 -0.490 1.00 15.53 175 VAL D C 1
ATOM 5701 O O . VAL D 1 175 ? 13.164 -41.592 0.384 1.00 15.00 175 VAL D O 1
ATOM 5705 N N . GLN D 1 176 ? 15.069 -42.367 -0.515 1.00 16.26 176 GLN D N 1
ATOM 5706 C CA . GLN D 1 176 ? 15.129 -43.466 0.451 1.00 16.99 176 GLN D CA 1
ATOM 5707 C C . GLN D 1 176 ? 15.479 -43.037 1.880 1.00 16.65 176 GLN D C 1
ATOM 5708 O O . GLN D 1 176 ? 14.974 -43.631 2.833 1.00 15.94 176 GLN D O 1
ATOM 5714 N N . GLN D 1 177 ? 16.305 -41.998 2.033 1.00 16.20 177 GLN D N 1
ATOM 5715 C CA . GLN D 1 177 ? 16.578 -41.422 3.364 1.00 16.19 177 GLN D CA 1
ATOM 5716 C C . GLN D 1 177 ? 15.299 -40.836 3.964 1.00 14.98 177 GLN D C 1
ATOM 5717 O O . GLN D 1 177 ? 15.049 -40.955 5.161 1.00 15.11 177 GLN D O 1
ATOM 5723 N N . TYR D 1 178 ? 14.500 -40.208 3.105 1.00 15.42 178 TYR D N 1
ATOM 5724 C CA . TYR D 1 178 ? 13.217 -39.629 3.491 1.00 15.15 178 TYR D CA 1
ATOM 5725 C C . TYR D 1 178 ? 12.264 -40.746 3.914 1.00 15.68 178 TYR D C 1
ATOM 5726 O O . TYR D 1 178 ? 11.729 -40.729 5.032 1.00 14.70 178 TYR D O 1
ATOM 5735 N N . ALA D 1 179 ? 12.096 -41.736 3.041 1.00 15.07 179 ALA D N 1
ATOM 5736 C CA . ALA D 1 179 ? 11.193 -42.861 3.317 1.00 18.85 179 ALA D CA 1
ATOM 5737 C C . ALA D 1 179 ? 11.578 -43.609 4.602 1.00 19.19 179 ALA D C 1
ATOM 5738 O O . ALA D 1 179 ? 10.699 -43.964 5.399 1.00 20.22 179 ALA D O 1
ATOM 5740 N N . ASP D 1 180 ? 12.884 -43.803 4.815 1.00 18.54 180 ASP D N 1
ATOM 5741 C CA . ASP D 1 180 ? 13.412 -44.459 6.019 1.00 19.75 180 ASP D CA 1
ATOM 5742 C C . ASP D 1 180 ? 13.172 -43.661 7.303 1.00 20.06 180 ASP D C 1
ATOM 5743 O O . ASP D 1 180 ? 12.947 -44.244 8.370 1.00 17.71 180 ASP D O 1
ATOM 5748 N N . THR D 1 181 ? 13.249 -42.330 7.205 1.00 18.49 181 THR D N 1
ATOM 5749 C CA . THR D 1 181 ? 12.971 -41.467 8.353 1.00 19.05 181 THR D CA 1
ATOM 5750 C C . THR D 1 181 ? 11.517 -41.633 8.803 1.00 19.95 181 THR D C 1
ATOM 5751 O O . THR D 1 181 ? 11.243 -41.778 10.003 1.00 19.37 181 THR D O 1
ATOM 5755 N N . VAL D 1 182 ? 10.596 -41.613 7.840 1.00 20.04 182 VAL D N 1
ATOM 5756 C CA . VAL D 1 182 ? 9.166 -41.768 8.144 1.00 21.05 182 VAL D CA 1
ATOM 5757 C C . VAL D 1 182 ? 8.933 -43.099 8.854 1.00 21.94 182 VAL D C 1
ATOM 5758 O O . VAL D 1 182 ? 8.188 -43.174 9.833 1.00 19.67 182 VAL D O 1
ATOM 5762 N N . LYS D 1 183 ? 9.593 -44.140 8.356 1.00 22.06 183 LYS D N 1
ATOM 5763 C CA . LYS D 1 183 ? 9.462 -45.483 8.914 1.00 24.73 183 LYS D CA 1
ATOM 5764 C C . LYS D 1 183 ? 10.012 -45.579 10.345 1.00 25.42 183 LYS D C 1
ATOM 5765 O O . LYS D 1 183 ? 9.394 -46.197 11.223 1.00 26.41 183 LYS D O 1
ATOM 5771 N N . TYR D 1 184 ? 11.158 -44.946 10.577 1.00 25.23 184 TYR D N 1
ATOM 5772 C CA . TYR D 1 184 ? 11.763 -44.878 11.897 1.00 27.00 184 TYR D CA 1
ATOM 5773 C C . TYR D 1 184 ? 10.870 -44.125 12.889 1.00 27.50 184 TYR D C 1
ATOM 5774 O O . TYR D 1 184 ? 10.717 -44.542 14.037 1.00 27.39 184 TYR D O 1
ATOM 5783 N N . LEU D 1 185 ? 10.293 -43.013 12.447 1.00 28.09 185 LEU D N 1
ATOM 5784 C CA . LEU D 1 185 ? 9.382 -42.247 13.306 1.00 27.54 185 LEU D CA 1
ATOM 5785 C C . LEU D 1 185 ? 8.071 -43.000 13.567 1.00 28.43 185 LEU D C 1
ATOM 5786 O O . LEU D 1 185 ? 7.528 -42.916 14.668 1.00 29.07 185 LEU D O 1
ATOM 5791 N N . SER D 1 186 ? 7.575 -43.726 12.563 1.00 28.90 186 SER D N 1
ATOM 5792 C CA . SER D 1 186 ? 6.338 -44.512 12.689 1.00 33.30 186 SER D CA 1
ATOM 5793 C C . SER D 1 186 ? 6.517 -45.712 13.613 1.00 35.93 186 SER D C 1
ATOM 5794 O O . SER D 1 186 ? 5.581 -46.115 14.302 1.00 36.85 186 SER D O 1
ATOM 5797 N N . GLU D 1 187 ? 7.718 -46.284 13.605 1.00 37.71 187 GLU D N 1
ATOM 5798 C CA . GLU D 1 187 ? 8.010 -47.493 14.367 1.00 41.12 187 GLU D CA 1
ATOM 5799 C C . GLU D 1 187 ? 8.504 -47.172 15.772 1.00 41.17 187 GLU D C 1
ATOM 5800 O O . GLU D 1 187 ? 8.739 -48.075 16.572 1.00 42.45 187 GLU D O 1
ATOM 5809 N N . PRO E 2 2 ? 33.129 15.333 -12.965 1.00 33.68 1 PRO E N 1
ATOM 5810 C CA . PRO E 2 2 ? 33.591 16.593 -12.402 1.00 32.43 1 PRO E CA 1
ATOM 5811 C C . PRO E 2 2 ? 33.982 16.495 -10.922 1.00 31.56 1 PRO E C 1
ATOM 5812 O O . PRO E 2 2 ? 33.569 15.569 -10.212 1.00 30.91 1 PRO E O 1
ATOM 5816 N N . ILE E 2 3 ? 34.792 17.457 -10.494 1.00 30.76 2 ILE E N 1
ATOM 5817 C CA . ILE E 2 3 ? 35.084 17.722 -9.095 1.00 30.85 2 ILE E CA 1
ATOM 5818 C C . ILE E 2 3 ? 33.793 18.245 -8.451 1.00 29.89 2 ILE E C 1
ATOM 5819 O O . ILE E 2 3 ? 33.037 18.971 -9.104 1.00 28.63 2 ILE E O 1
ATOM 5824 N N . PRO E 2 4 ? 33.508 17.848 -7.192 1.00 27.93 3 PRO E N 1
ATOM 5825 C CA . PRO E 2 4 ? 32.334 18.440 -6.546 1.00 26.23 3 PRO E CA 1
ATOM 5826 C C . PRO E 2 4 ? 32.437 19.967 -6.400 1.00 24.20 3 PRO E C 1
ATOM 5827 O O . PRO E 2 4 ? 33.535 20.514 -6.235 1.00 23.57 3 PRO E O 1
ATOM 5831 N N . PHE E 2 5 ? 31.296 20.639 -6.507 1.00 20.25 4 PHE E N 1
ATOM 5832 C CA . PHE E 2 5 ? 31.222 22.086 -6.349 1.00 20.94 4 PHE E CA 1
ATOM 5833 C C . PHE E 2 5 ? 31.712 22.535 -4.972 1.00 22.39 4 PHE E C 1
ATOM 5834 O O . PHE E 2 5 ? 32.524 23.466 -4.866 1.00 21.72 4 PHE E O 1
ATOM 5842 N N . LEU E 2 6 ? 31.209 21.876 -3.927 1.00 22.89 5 LEU E N 1
ATOM 5843 C CA . LEU E 2 6 ? 31.582 22.199 -2.549 1.00 23.95 5 LEU E CA 1
ATOM 5844 C C . LEU E 2 6 ? 33.012 21.757 -2.244 1.00 23.97 5 LEU E C 1
ATOM 5845 O O . LEU E 2 6 ? 33.467 20.721 -2.740 1.00 24.43 5 LEU E O 1
ATOM 5856 N N . GLN E 2 8 ? 35.316 20.810 0.655 1.00 27.97 7 GLN E N 1
ATOM 5857 C CA . GLN E 2 8 ? 35.491 20.380 2.035 1.00 31.48 7 GLN E CA 1
ATOM 5858 C C . GLN E 2 8 ? 36.717 19.481 2.199 1.00 34.24 7 GLN E C 1
ATOM 5859 O O . GLN E 2 8 ? 37.180 18.870 1.231 1.00 32.67 7 GLN E O 1
ATOM 5865 N N . LYS E 2 9 ? 37.225 19.433 3.436 1.00 37.75 8 LYS E N 1
ATOM 5866 C CA . LYS E 2 9 ? 38.393 18.632 3.866 1.00 41.57 8 LYS E CA 1
ATOM 5867 C C . LYS E 2 9 ? 39.726 19.311 3.584 1.00 43.24 8 LYS E C 1
ATOM 5868 O O . LYS E 2 9 ? 40.581 19.408 4.469 1.00 45.00 8 LYS E O 1
ATOM 5877 N N . PRO F 2 2 ? 7.610 -15.538 -13.328 1.00 47.06 1 PRO F N 1
ATOM 5878 C CA . PRO F 2 2 ? 6.977 -16.737 -12.795 1.00 46.22 1 PRO F CA 1
ATOM 5879 C C . PRO F 2 2 ? 6.760 -16.688 -11.278 1.00 46.03 1 PRO F C 1
ATOM 5880 O O . PRO F 2 2 ? 7.283 -15.799 -10.594 1.00 45.56 1 PRO F O 1
ATOM 5884 N N . ILE F 2 3 ? 5.987 -17.651 -10.780 1.00 45.16 2 ILE F N 1
ATOM 5885 C CA . ILE F 2 3 ? 5.794 -17.891 -9.352 1.00 45.03 2 ILE F CA 1
ATOM 5886 C C . ILE F 2 3 ? 7.118 -18.391 -8.757 1.00 44.09 2 ILE F C 1
ATOM 5887 O O . ILE F 2 3 ? 7.828 -19.173 -9.407 1.00 42.63 2 ILE F O 1
ATOM 5892 N N . PRO F 2 4 ? 7.473 -17.928 -7.535 1.00 43.06 3 PRO F N 1
ATOM 5893 C CA . PRO F 2 4 ? 8.647 -18.478 -6.847 1.00 41.90 3 PRO F CA 1
ATOM 5894 C C . PRO F 2 4 ? 8.537 -19.986 -6.627 1.00 40.64 3 PRO F C 1
ATOM 5895 O O . PRO F 2 4 ? 7.427 -20.522 -6.536 1.00 40.45 3 PRO F O 1
ATOM 5899 N N . PHE F 2 5 ? 9.686 -20.654 -6.560 1.00 39.00 4 PHE F N 1
ATOM 5900 C CA . PHE F 2 5 ? 9.742 -22.101 -6.349 1.00 37.45 4 PHE F CA 1
ATOM 5901 C C . PHE F 2 5 ? 9.246 -22.530 -4.959 1.00 36.76 4 PHE F C 1
ATOM 5902 O O . PHE F 2 5 ? 8.405 -23.428 -4.844 1.00 35.54 4 PHE F O 1
ATOM 5910 N N . LEU F 2 6 ? 9.776 -21.891 -3.915 1.00 36.62 5 LEU F N 1
ATOM 5911 C CA . LEU F 2 6 ? 9.432 -22.245 -2.532 1.00 36.69 5 LEU F CA 1
ATOM 5912 C C . LEU F 2 6 ? 8.014 -21.797 -2.169 1.00 36.76 5 LEU F C 1
ATOM 5913 O O . LEU F 2 6 ? 7.565 -20.724 -2.586 1.00 36.40 5 LEU F O 1
ATOM 5924 N N . GLN F 2 8 ? 5.713 -20.897 0.766 1.00 40.95 7 GLN F N 1
ATOM 5925 C CA . GLN F 2 8 ? 5.501 -20.490 2.163 1.00 44.22 7 GLN F CA 1
ATOM 5926 C C . GLN F 2 8 ? 4.259 -19.607 2.342 1.00 46.02 7 GLN F C 1
ATOM 5927 O O . GLN F 2 8 ? 3.525 -19.356 1.383 1.00 46.08 7 GLN F O 1
ATOM 5933 N N . LYS F 2 9 ? 4.037 -19.152 3.579 1.00 48.58 8 LYS F N 1
ATOM 5934 C CA . LYS F 2 9 ? 2.928 -18.252 3.945 1.00 50.25 8 LYS F CA 1
ATOM 5935 C C . LYS F 2 9 ? 1.566 -18.936 3.813 1.00 50.72 8 LYS F C 1
ATOM 5936 O O . LYS F 2 9 ? 0.941 -19.294 4.815 1.00 50.82 8 LYS F O 1
#

Nearest PDB structures (foldseek):
  3dks-assembly1_A  TM=1.005E+00  e=9.955E-35  Shigella flexneri
  1acv-assembly1_B  TM=9.951E-01  e=3.608E-31  Escherichia coli
  8eqp-assembly3_C  TM=9.941E-01  e=4.725E-31  Escherichia coli K-12
  8eqq-assembly3_C  TM=9.945E-01  e=7.676E-31  Escherichia coli K-12
  8eoc-assembly2_B  TM=9.897E-01  e=6.530E-31  Escherichia coli K-12

Foldseek 3Di:
DDDDAVFQWHWDPQFDPPDAQKEWEEFLQDPVSCCCPVPLNLVVLLCVLADVVRDYYYAYDQPPPHVQSLLVRLLVLLCVVVVNCVQQVVVSSCCVPPPVVDDHNVSSLVSCVVSPQPSVNSVCSSPDPSSVVSSVVRVVSCVSRVHDDDGWMDGNSTMTGDLVSADDPDSVRSSNSNSVVSRVSSVD/DDDDAVFQKHWFPDFDPPDAQKEWEDFLQDPVSVCCVVPLNLVVLLVVLADPPHDYYYAYDQPPPHVQSLLVRLLVLLCVVVVNCVLQVVVSSCCVPPPVVDDHNVSSLVSCCVSPQPSVNSVCSSPDPSSVVSSVVRVVNCVLRVHDDDGWMDGNRTMTGDLVSADPPDSVRSSNSNSVVSNVSSD/DDDDAVFQWHWFPQFDPPDAQKEWEDELQDVVRCCCCVPLNLVVLLVVLADPVHDYYYAYDQPPDPPVSLLVRLLVLLCVVVVPCVQQVVVSSCCCPPVNVDDDNVSSLVSCVVSPQPSVNSVCSSPDPSSVVSSVVRVVSCVLRVPDDDGWMDGNRTMIGDLVNADDPDSVRSSNSNSVVSRVRSD/DDDAVFQWHWAPQFDPPDAQKEWEDELQDPVVCCCCVPLNLVVLLVVLADPPHDYYYAYDQPPDPPVSLLVRLLVLLCVVVVPCVQQVVVSSCCVPPVNVDDDNVSSLVSCVVSVHDNVSSVCSSPDPSSVVSSVVRVVNCVLRVPDDDGWMDGNSTMIGDLVNADDPDSVRSSNSNSVSSRVSSD/DPDPDPD/DDDPDPD

Secondary structure (DSSP, 8-state):
----BTTTEEE-SS--TT--SEEEEE-TT-HHHHIIIIII-HHHHHHHHS-TTS-EEEEE-SSSSHHHHHHHHHHHHHHHHHT-HHHHHHHHHIIIIIS----SHHHHHHHHHHTT--HHHHHHHHTSHHHHHHHHHHHHHHHHTT--SSSEEEETTTEEE-GGGS--SSHHHHHHHHHHHHHHHH--/----BTTTEEE-SSPPTT--SEEEEE-TT-HHHHIIIIII-HHHHHHHHPPTT--EEEEE-SSSSHHHHHHHHHHHHHHHHHT-HHHHHHHHHIIIIIS----SHHHHHHHHHHTT--HHHHHHHHHSHHHHHHHHHHHHHHHHTT--SSSEEEETTTEEE-GGGS--SSHHHHHHHHHHHHHHHH-/----BTTTEEE-SS--TT--SEEEEE-TT-HHHHIIIIIS-HHHHHHHT--TT--EEEEE-SSSSHHHHHHHHHHHHHHHHHT-HHHHHHHHHIIIIIS----SHHHHHHHHHHTT--HHHHHHHHTSHHHHHHHHHHHHHHHHTT--SSSEEEETTTEEE-GGGS--SSHHHHHHHHHHHHHHHH-/---BTTTEEE-SSPPTT--SEEEEE-TT-HHHHIIIIIS-HHHHHHHHS-TT--EEEEE--SSSHHHHHHHHHHHHHHHHHT-HHHHHHHHHIIIIIS----SHHHHHHHHHHTT--HHHHHHHHTSHHHHHHHHHHHHHHHHTT--SSSEEEETTTEEE-GGGS--SSHHHHHHHHHHHHHHHH-/-------/-------

B-factor: mean 24.84, std 10.11, range [3.82, 64.54]

Solvent-accessible surface area: 35270 Å² total

Sequence (762 aa):
AQYEDGKQYTTLEKPVAGAPQVLEFFSFFCPHCYQFEEVLHISDNVKKKLPEGVKMTKYHVNFMGGDLGKDLTQAWAVAMALGVEDKVTVPLFEGVQKTQTIRSASDIRDVFINAGIKGEEYDAAWNSFVVKSLVAQQEKAAADVQLRGVPAMFVNGKYQLNPQGMDTSNMDVFVQQYADTVKYLSEEAQYEDGKQYTTLEKPVAGAPQVLEFFSFFCPHCYQFEEVLHISDNVKKKLPEGVKMTKYHVNFMGGDLGKDLTQAWAVAMALGVEDKVTVPLFEGVQKTQTIRSASDIRDVFINAGIKGEEYDAAWNSFVVKSLVAQQEKAAADVQLRGVPAMFVNGKYQLNPQGMDTSNMDVFVQQYADTVKYLSEAQYEDGKQYTTLEKPVAGAPQVLEFFSFFCPHCYQFEEVLHISDNVKKKLPEGVKMTKYHVNFMGGDLGKDLTQAWAVAMALGVEDKVTVPLFEGVQKTQTIRSASDIRDVFINAGIKGEEYDAAWNSFVVKSLVAQQEKAAADVQLRGVPAMFVNGKYQLNPQGMDTSNMDVFVQQYADTVKYLSEQYEDGKQYTTLEKPVAGAPQVLEFFSFFCPHCYQFEEVLHISDNVKKKLPEGVKMTKYHVNFMGGDLGKDLTQAWAVAMALGVEDKVTVPLFEGVQKTQTIRSASDIRDVFINAGIKGEEYDAAWNSFVVKSLVAQQEKAAADVQLRGVPAMFVNGKYQLNPQGMDTSNMDVFVQQYADTVKYLSEPIPFLQKPIPFLQK

Organism: Shigella flexneri (NCBI:txid623)

InterPro domains:
  IPR001853 DSBA-like thioredoxin domain [PF01323] (40-197)
  IPR013766 Thioredoxin domain [PS51352] (6-150)
  IPR017937 Thioredoxin, conserved site [PS00194] (41-59)
  IPR023205 Thiol:disulphide interchange protein DsbA/DsbL [PIRSF001488] (1-208)
  IPR023205 Thiol:disulphide interchange protein DsbA/DsbL [cd03019] (24-203)
  IPR036249 Thioredoxin-like superfamily [SSF52833] (21-205)
  IPR050824 Bacterial Thiol:disulfide Interchange Protein DsbA [PTHR35891] (1-208)